Protein AF-0000000070876942 (afdb_homodimer)

InterPro domains:
  IPR002048 EF-hand domain [PS50222] (380-410)
  IPR002123 Phospholipid/glycerol acyltransferase [PF01553] (120-233)
  IPR002123 Phospholipid/glycerol acyltransferase [SM00563] (126-236)
  IPR011992 EF-hand domain pair [SSF47473] (330-486)
  IPR045252 Lysophosphatidylcholine acyltransferase LPCAT1-like [cd07991] (101-312)

Nearest PDB structures (foldseek):
  3bxk-assembly2_C  TM=5.397E-01  e=3.609E-04  Rat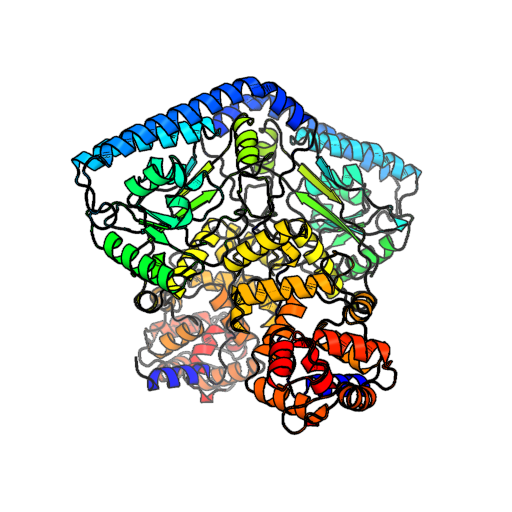tus norvegicus
  4by5-assembly3_D  TM=4.633E-01  e=9.976E-04  Drosophila melanogaster
  5nin-assembly1_B  TM=4.392E-01  e=3.811E-03  Homo sapiens
  6gel-assembly1_A  TM=7.625E-01  e=1.220E-01  Aequorea victoria
  6gez-assembly1_A  TM=7.709E-01  e=1.468E-01  Aequorea victoria

pLDDT: mean 87.53, std 10.59, range [34.53, 98.62]

Sequence (988 aa):
MNSEQRRKERQAAGALGQPPEIKLNDTFNPFHNDSRFEGGYEILKTVLLLPVMVVRVVVFVTSLLLGYLFTKLALLRAKNVLTSPFPQWRRSLMLPVRLCARVNLFACGFHWIHLKGSPAPRHEAPILVSNHVTFVDPLFLFFKHLPVIVTAYENLNLPVAGAIIKAMQAIAVDRISRESRQSASDAIKRKAMCNDWSHVMIFPEATTTNGKLLISFKAGAFTPGFPVQPILIRYPHVHMDPCWVAEGPVIYWLLFRLMTQFHNFMSVEYLPVIHPTLEETKNPNLFAERVRLTMARAMNTSVTQHTYEDAYMAMEAVRLKIDSASALLEFGEFKKISPFTVKEAKRCLSKFLALDCSNRGAVTYKDYIKAVDLPDCFLLQQVFRYFDRTNSGHINFRQYATGIAFISGHSRFKEVVESAYNFCGGVENLLDETALHRSLRVLMPSVSKQQVHLLFNRIDVNKGGLLRQTDFSSYCDDNPDFLLLFLIGKSSLLMNSEQRRKERQAAGALGQPPEIKLNDTFNPFHNDSRFEGGYEILKTVLLLPVMVVRVVVFVTSLLLGYLFTKLALLRAKNVLTSPFPQWRRSLMLPVRLCARVNLFACGFHWIHLKGSPAPRHEAPILVSNHVTFVDPLFLFFKHLPVIVTAYENLNLPVAGAIIKAMQAIAVDRISRESRQSASDAIKRKAMCNDWSHVMIFPEATTTNGKLLISFKAGAFTPGFPVQPILIRYPHVHMDPCWVAEGPVIYWLLFRLMTQFHNFMSVEYLPVIHPTLEETKNPNLFAERVRLTMARAMNTSVTQHTYEDAYMAMEAVRLKIDSASALLEFGEFKKISPFTVKEAKRCLSKFLALDCSNRGAVTYKDYIKAVDLPDCFLLQQVFRYFDRTNSGHINFRQYATGIAFISGHSRFKEVVESAYNFCGGVENLLDETALHRSLRVLMPSVSKQQVHLLFNRIDVNKGGLLRQTDFSSYCDDNPDFLLLFLIGKSSLL

Structure (mmCIF, N/CA/C/O backbone):
data_AF-0000000070876942-model_v1
#
loop_
_entity.id
_entity.type
_entity.pdbx_description
1 polymer 'EF-hand domain-containing protein'
#
loop_
_atom_site.group_PDB
_atom_site.id
_atom_site.type_symbol
_atom_site.label_atom_id
_atom_site.label_alt_id
_atom_site.label_comp_id
_atom_site.label_asym_id
_atom_site.label_entity_id
_atom_site.label_seq_id
_atom_site.pdbx_PDB_ins_code
_atom_site.Cartn_x
_atom_site.Cartn_y
_atom_site.Cartn_z
_atom_site.occupancy
_atom_site.B_iso_or_equiv
_atom_site.auth_seq_id
_atom_site.auth_comp_id
_atom_site.auth_asym_id
_atom_site.auth_atom_id
_atom_site.pdbx_PDB_model_num
ATOM 1 N N . MET A 1 1 ? -18.672 -11.383 31.781 1 34.53 1 MET A N 1
ATOM 2 C CA . MET A 1 1 ? -17.938 -12.609 31.484 1 34.53 1 MET A CA 1
ATOM 3 C C . MET A 1 1 ? -16.688 -12.727 32.344 1 34.53 1 MET A C 1
ATOM 5 O O . MET A 1 1 ? -15.82 -11.844 32.312 1 34.53 1 MET A O 1
ATOM 9 N N . ASN A 1 2 ? -16.672 -13.578 33.375 1 38.44 2 ASN A N 1
ATOM 10 C CA . ASN A 1 2 ? -15.867 -13.68 34.594 1 38.44 2 ASN A CA 1
ATOM 11 C C . ASN A 1 2 ? -14.414 -14 34.281 1 38.44 2 ASN A C 1
ATOM 13 O O . ASN A 1 2 ? -14.117 -14.602 33.25 1 38.44 2 ASN A O 1
ATOM 17 N N . SER A 1 3 ? -13.5 -13.352 35.062 1 48.78 3 SER A N 1
ATOM 18 C CA . SER A 1 3 ? -12.047 -13.492 35.094 1 48.78 3 SER A CA 1
ATOM 19 C C . SER A 1 3 ? -11.633 -14.961 35.062 1 48.78 3 SER A C 1
ATOM 21 O O . SER A 1 3 ? -10.633 -15.32 34.438 1 48.78 3 SER A O 1
ATOM 23 N N . GLU A 1 4 ? -12.445 -15.688 35.781 1 44.62 4 GLU A N 1
ATOM 24 C CA . GLU A 1 4 ? -12.117 -17.109 35.938 1 44.62 4 GLU A CA 1
ATOM 25 C C . GLU A 1 4 ? -12.312 -17.875 34.625 1 44.62 4 GLU A C 1
ATOM 27 O O . GLU A 1 4 ? -11.523 -18.75 34.312 1 44.62 4 GLU A O 1
ATOM 32 N N . GLN A 1 5 ? -13.391 -17.609 33.906 1 40.47 5 GLN A N 1
ATOM 33 C CA . GLN A 1 5 ? -13.68 -18.266 32.625 1 40.47 5 GLN A CA 1
ATOM 34 C C . GLN A 1 5 ? -12.641 -17.922 31.578 1 40.47 5 GLN A C 1
ATOM 36 O O . GLN A 1 5 ? -12.234 -18.781 30.781 1 40.47 5 GLN A O 1
ATOM 41 N N . ARG A 1 6 ? -12.203 -16.734 31.609 1 46.25 6 ARG A N 1
ATOM 42 C CA . ARG A 1 6 ? -11.141 -16.344 30.688 1 46.25 6 ARG A CA 1
ATOM 43 C C . ARG A 1 6 ? -9.836 -17.047 31.016 1 46.25 6 ARG A C 1
ATOM 45 O O . ARG A 1 6 ? -9.039 -17.344 30.125 1 46.25 6 ARG A O 1
ATOM 52 N N . ARG A 1 7 ? -9.625 -17.219 32.344 1 48.47 7 ARG A N 1
ATOM 53 C CA . ARG A 1 7 ? -8.422 -17.922 32.781 1 48.47 7 ARG A CA 1
ATOM 54 C C . ARG A 1 7 ? -8.445 -19.375 32.312 1 48.47 7 ARG A C 1
ATOM 56 O O . ARG A 1 7 ? -7.402 -19.922 31.969 1 48.47 7 ARG A O 1
ATOM 63 N N . LYS A 1 8 ? -9.555 -19.906 32.531 1 46.69 8 LYS A N 1
ATOM 64 C CA . LYS A 1 8 ? -9.734 -21.297 32.094 1 46.69 8 LYS A CA 1
ATOM 65 C C . LYS A 1 8 ? -9.633 -21.438 30.594 1 46.69 8 LYS A C 1
ATOM 67 O O . LYS A 1 8 ? -9.219 -22.484 30.094 1 46.69 8 LYS A O 1
ATOM 72 N N . GLU A 1 9 ? -10.156 -20.516 29.906 1 46.81 9 GLU A N 1
ATOM 73 C CA . GLU A 1 9 ? -10.102 -20.422 28.453 1 46.81 9 GLU A CA 1
ATOM 74 C C . GLU A 1 9 ? -8.656 -20.312 27.953 1 46.81 9 GLU A C 1
ATOM 76 O O . GLU A 1 9 ? -8.297 -20.891 26.938 1 46.81 9 GLU A O 1
ATOM 81 N N . ARG A 1 10 ? -7.855 -19.516 28.688 1 48.34 10 ARG A N 1
ATOM 82 C CA . ARG A 1 10 ? -6.422 -19.438 28.422 1 48.34 10 ARG A CA 1
ATOM 83 C C . ARG A 1 10 ? -5.727 -20.75 28.734 1 48.34 10 ARG A C 1
ATOM 85 O O . ARG A 1 10 ? -4.742 -21.109 28.078 1 48.34 10 ARG A O 1
ATOM 92 N N . GLN A 1 11 ? -6.199 -21.453 29.625 1 44.34 11 GLN A N 1
ATOM 93 C CA . GLN A 1 11 ? -5.582 -22.719 30.031 1 44.34 11 GLN A CA 1
ATOM 94 C C . GLN A 1 11 ? -5.82 -23.797 29 1 44.34 11 GLN A C 1
ATOM 96 O O . GLN A 1 11 ? -4.969 -24.672 28.781 1 44.34 11 GLN A O 1
ATOM 101 N N . ALA A 1 12 ? -6.961 -23.922 28.594 1 43.03 12 ALA A N 1
ATOM 102 C CA . ALA A 1 12 ? -7.246 -25.016 27.672 1 43.03 12 ALA A CA 1
ATOM 103 C C . ALA A 1 12 ? -6.41 -24.891 26.406 1 43.03 12 ALA A C 1
ATOM 105 O O . ALA A 1 12 ? -5.996 -25.906 25.828 1 43.03 12 ALA A O 1
ATOM 106 N N . ALA A 1 13 ? -6.398 -23.656 25.672 1 50.31 13 ALA A N 1
ATOM 107 C CA . ALA A 1 13 ? -5.316 -23.375 24.734 1 50.31 13 ALA A CA 1
ATOM 108 C C . ALA A 1 13 ? -3.961 -23.734 25.328 1 50.31 13 ALA A C 1
ATOM 110 O O . ALA A 1 13 ? -2.932 -23.641 24.656 1 50.31 13 ALA A O 1
ATOM 111 N N . GLY A 1 14 ? -3.908 -24.078 26.438 1 48.47 14 GLY A N 1
ATOM 112 C CA . GLY A 1 14 ? -2.848 -24.312 27.406 1 48.47 14 GLY A CA 1
ATOM 113 C C . GLY A 1 14 ? -1.719 -25.156 26.859 1 48.47 14 GLY A C 1
ATOM 114 O O . GLY A 1 14 ? -0.569 -24.719 26.812 1 48.47 14 GLY A O 1
ATOM 115 N N . ALA A 1 15 ? -2.064 -26.469 26.766 1 56.03 15 ALA A N 1
ATOM 116 C CA . ALA A 1 15 ? -0.906 -27.312 26.484 1 56.03 15 ALA A CA 1
ATOM 117 C C . ALA A 1 15 ? -0.331 -27.031 25.094 1 56.03 15 ALA A C 1
ATOM 119 O O . ALA A 1 15 ? 0.886 -27.078 24.906 1 56.03 15 ALA A O 1
ATOM 120 N N . LEU A 1 16 ? -1.244 -26.719 24.219 1 63 16 LEU A N 1
ATOM 121 C CA . LEU A 1 16 ? -0.747 -26.484 22.875 1 63 16 LEU A CA 1
ATOM 122 C C . LEU A 1 16 ? -0.282 -25.047 22.703 1 63 16 LEU A C 1
ATOM 124 O O . LEU A 1 16 ? 0.488 -24.75 21.781 1 63 16 LEU A O 1
ATOM 128 N N . GLY A 1 17 ? -0.601 -24.297 23.578 1 66.31 17 GLY A N 1
ATOM 129 C CA . GLY A 1 17 ? -0.305 -22.875 23.391 1 66.31 17 GLY A CA 1
ATOM 130 C C . GLY A 1 17 ? -1.261 -22.188 22.438 1 66.31 17 GLY A C 1
ATOM 131 O O . GLY A 1 17 ? -2.205 -22.797 21.938 1 66.31 17 GLY A O 1
ATOM 132 N N . GLN A 1 18 ? -1.343 -20.891 22.344 1 69.5 18 GLN A N 1
ATOM 133 C CA . GLN A 1 18 ? -2.168 -20.094 21.453 1 69.5 18 GLN A CA 1
ATOM 134 C C . GLN A 1 18 ? -1.405 -19.734 20.172 1 69.5 18 GLN A C 1
ATOM 136 O O . GLN A 1 18 ? -0.219 -19.406 20.219 1 69.5 18 GLN A O 1
ATOM 141 N N . PRO A 1 19 ? -2.104 -20.125 19.062 1 70.62 19 PRO A N 1
ATOM 142 C CA . PRO A 1 19 ? -1.452 -19.672 17.828 1 70.62 19 PRO A CA 1
ATOM 143 C C . PRO A 1 19 ? -1.118 -18.188 17.844 1 70.62 19 PRO A C 1
ATOM 145 O O . PRO A 1 19 ? -1.829 -17.391 18.469 1 70.62 19 PRO A O 1
ATOM 148 N N . PRO A 1 20 ? 0.021 -17.891 17.312 1 67.25 20 PRO A N 1
ATOM 149 C CA . PRO A 1 20 ? 0.383 -16.469 17.266 1 67.25 20 PRO A CA 1
ATOM 150 C C . PRO A 1 20 ? -0.614 -15.625 16.469 1 67.25 20 PRO A C 1
ATOM 152 O O . PRO A 1 20 ? -1.254 -16.125 15.547 1 67.25 20 PRO A O 1
ATOM 155 N N . GLU A 1 21 ? -0.8 -14.438 16.984 1 65.38 21 GLU A N 1
ATOM 156 C CA . GLU A 1 21 ? -1.68 -13.516 16.266 1 65.38 21 GLU A CA 1
ATOM 157 C C . GLU A 1 21 ? -1.019 -13.008 14.992 1 65.38 21 GLU A C 1
ATOM 159 O O . GLU A 1 21 ? 0.136 -12.57 15.016 1 65.38 21 GLU A O 1
ATOM 164 N N . ILE A 1 22 ? -1.479 -13.438 13.93 1 63.12 22 ILE A N 1
ATOM 165 C CA . ILE A 1 22 ? -0.965 -12.891 12.68 1 63.12 22 ILE A CA 1
ATOM 166 C C . ILE A 1 22 ? -1.742 -11.633 12.312 1 63.12 22 ILE A C 1
ATOM 168 O O . ILE A 1 22 ? -2.971 -11.664 12.195 1 63.12 22 ILE A O 1
ATOM 172 N N . LYS A 1 23 ? -0.946 -10.594 12.359 1 63.69 23 LYS A N 1
ATOM 173 C CA . LYS A 1 23 ? -1.58 -9.359 11.898 1 63.69 23 LYS A CA 1
ATOM 174 C C . LYS A 1 23 ? -2.027 -9.484 10.445 1 63.69 23 LYS A C 1
ATOM 176 O O . LYS A 1 23 ? -1.219 -9.781 9.57 1 63.69 23 LYS A O 1
ATOM 181 N N . LEU A 1 24 ? -3.293 -9.562 10.273 1 60.75 24 LEU A N 1
ATOM 182 C CA . LEU A 1 24 ? -3.887 -9.758 8.961 1 60.75 24 LEU A CA 1
ATOM 183 C C . LEU A 1 24 ? -3.902 -8.453 8.172 1 60.75 24 LEU A C 1
ATOM 185 O O . LEU A 1 24 ? -4.391 -7.434 8.656 1 60.75 24 LEU A O 1
ATOM 189 N N . ASN A 1 25 ? -2.994 -8.406 7.203 1 66.62 25 ASN A N 1
ATOM 190 C CA . ASN A 1 25 ? -3.236 -7.375 6.203 1 66.62 25 ASN A CA 1
ATOM 191 C C . ASN A 1 25 ? -4.324 -7.793 5.219 1 66.62 25 ASN A C 1
ATOM 193 O O . ASN A 1 25 ? -4.027 -8.375 4.172 1 66.62 25 ASN A O 1
ATOM 197 N N . ASP A 1 26 ? -5.508 -7.566 5.504 1 80.31 26 ASP A N 1
ATOM 198 C CA . ASP A 1 26 ? -6.566 -8.141 4.684 1 80.31 26 ASP A CA 1
ATOM 199 C C . ASP A 1 26 ? -7.258 -7.07 3.844 1 80.31 26 ASP A C 1
ATOM 201 O O . ASP A 1 26 ? -8.391 -7.258 3.398 1 80.31 26 ASP A O 1
ATOM 205 N N . THR A 1 27 ? -6.52 -6.047 3.717 1 89.69 27 THR A N 1
ATOM 206 C CA . THR A 1 27 ? -7.219 -5 2.982 1 89.69 27 THR A CA 1
ATOM 207 C C . THR A 1 27 ? -6.84 -5.031 1.504 1 89.69 27 THR A C 1
ATOM 209 O O . THR A 1 27 ? -7.52 -4.426 0.671 1 89.69 27 THR A O 1
ATOM 212 N N . PHE A 1 28 ? -5.766 -5.773 1.188 1 94.25 28 PHE A N 1
ATOM 213 C CA . PHE A 1 28 ? -5.262 -5.695 -0.177 1 94.25 28 PHE A CA 1
ATOM 214 C C . PHE A 1 28 ? -5.223 -7.078 -0.82 1 94.25 28 PHE A C 1
ATOM 216 O O . PHE A 1 28 ? -4.715 -8.031 -0.228 1 94.25 28 PHE A O 1
ATOM 223 N N . ASN A 1 29 ? -5.832 -7.211 -1.937 1 95.19 29 ASN A N 1
ATOM 224 C CA . ASN A 1 29 ? -5.773 -8.383 -2.805 1 95.19 29 ASN A CA 1
ATOM 225 C C . ASN A 1 29 ? -5.059 -8.078 -4.117 1 95.19 29 ASN A C 1
ATOM 227 O O . ASN A 1 29 ? -5.637 -7.461 -5.016 1 95.19 29 ASN A O 1
ATOM 231 N N . PRO A 1 30 ? -3.787 -8.484 -4.277 1 96.44 30 PRO A N 1
ATOM 232 C CA . PRO A 1 30 ? -3.02 -8.18 -5.484 1 96.44 30 PRO A CA 1
ATOM 233 C C . PRO A 1 30 ? -3.545 -8.906 -6.719 1 96.44 30 PRO A C 1
ATOM 235 O O . PRO A 1 30 ? -3.133 -8.602 -7.844 1 96.44 30 PRO A O 1
ATOM 238 N N . PHE A 1 31 ? -4.488 -9.852 -6.52 1 97.31 31 PHE A N 1
ATOM 239 C CA . PHE A 1 31 ? -4.902 -10.711 -7.621 1 97.31 31 PHE A CA 1
ATOM 240 C C . PHE A 1 31 ? -6.34 -10.414 -8.023 1 97.31 31 PHE A C 1
ATOM 242 O O . PHE A 1 31 ? -7.074 -11.32 -8.438 1 97.31 31 PHE A O 1
ATOM 249 N N . HIS A 1 32 ? -6.695 -9.242 -7.871 1 95.88 32 HIS A N 1
ATOM 250 C CA . HIS A 1 32 ? -8.047 -8.812 -8.211 1 95.88 32 HIS A CA 1
ATOM 251 C C . HIS A 1 32 ? -8.023 -7.668 -9.219 1 95.88 32 HIS A C 1
ATOM 253 O O . HIS A 1 32 ? -7.277 -6.703 -9.047 1 95.88 32 HIS A O 1
ATOM 259 N N . ASN A 1 33 ? -8.695 -7.809 -10.344 1 94.88 33 ASN A N 1
ATOM 260 C CA . ASN A 1 33 ? -8.906 -6.754 -11.328 1 94.88 33 ASN A CA 1
ATOM 261 C C . ASN A 1 33 ? -10.25 -6.059 -11.133 1 94.88 33 ASN A C 1
ATOM 263 O O . ASN A 1 33 ? -11.305 -6.664 -11.328 1 94.88 33 ASN A O 1
ATOM 267 N N . ASP A 1 34 ? -10.242 -4.77 -10.859 1 84.75 34 ASP A N 1
ATOM 268 C CA . ASP A 1 34 ? -11.43 -4.027 -10.461 1 84.75 34 ASP A CA 1
ATOM 269 C C . ASP A 1 34 ? -12.133 -3.432 -11.68 1 84.75 34 ASP A C 1
ATOM 271 O O . ASP A 1 34 ? -13.18 -2.783 -11.555 1 84.75 34 ASP A O 1
ATOM 275 N N . SER A 1 35 ? -11.641 -3.621 -12.844 1 85.5 35 SER A N 1
ATOM 276 C CA . SER A 1 35 ? -12.227 -2.969 -14.008 1 85.5 35 SER A CA 1
ATOM 277 C C . SER A 1 35 ? -13.477 -3.709 -14.484 1 85.5 35 SER A C 1
ATOM 279 O O . SER A 1 35 ? -13.453 -4.93 -14.656 1 85.5 35 SER A O 1
ATOM 281 N N . ARG A 1 36 ? -14.719 -3.066 -14.578 1 78.25 36 ARG A N 1
ATOM 282 C CA . ARG A 1 36 ? -15.984 -3.65 -15.023 1 78.25 36 ARG A CA 1
ATOM 283 C C . ARG A 1 36 ? -16.391 -3.098 -16.375 1 78.25 36 ARG A C 1
ATOM 285 O O . ARG A 1 36 ? -16.062 -1.958 -16.719 1 78.25 36 ARG A O 1
ATOM 292 N N . PHE A 1 37 ? -16.797 -3.939 -17.078 1 80.56 37 PHE A N 1
ATOM 293 C CA . PHE A 1 37 ? -17.375 -3.549 -18.359 1 80.56 37 PHE A CA 1
ATOM 294 C C . PHE A 1 37 ? -18.797 -3.037 -18.188 1 80.56 37 PHE A C 1
ATOM 296 O O . PHE A 1 37 ? -19.766 -3.783 -18.375 1 80.56 37 PHE A O 1
ATOM 303 N N . GLU A 1 38 ? -18.906 -1.822 -17.562 1 77.44 38 GLU A N 1
ATOM 304 C CA . GLU A 1 38 ? -20.234 -1.282 -17.281 1 77.44 38 GLU A CA 1
ATOM 305 C C . GLU A 1 38 ? -20.344 0.161 -17.766 1 77.44 38 GLU A C 1
ATOM 307 O O . GLU A 1 38 ? -19.359 0.886 -17.828 1 77.44 38 GLU A O 1
ATOM 312 N N . GLY A 1 39 ? -21.5 0.465 -18.234 1 79.56 39 GLY A N 1
ATOM 313 C CA . GLY A 1 39 ? -21.797 1.842 -18.594 1 79.56 39 GLY A CA 1
ATOM 314 C C . GLY A 1 39 ? -22.062 2.021 -20.078 1 79.56 39 GLY A C 1
ATOM 315 O O . GLY A 1 39 ? -21.609 1.224 -20.906 1 79.56 39 GLY A O 1
ATOM 316 N N . GLY A 1 40 ? -22.844 2.992 -20.391 1 83.06 40 GLY A N 1
ATOM 317 C CA . GLY A 1 40 ? -23.188 3.311 -21.766 1 83.06 40 GLY A CA 1
ATOM 318 C C . GLY A 1 40 ? -21.984 3.719 -22.609 1 83.06 40 GLY A C 1
ATOM 319 O O . GLY A 1 40 ? -21.891 3.352 -23.781 1 83.06 40 GLY A O 1
ATOM 320 N N . TYR A 1 41 ? -21.047 4.312 -22.047 1 85.75 41 TYR A N 1
ATOM 321 C CA . TYR A 1 41 ? -19.844 4.734 -22.766 1 85.75 41 TYR A CA 1
ATOM 322 C C . TYR A 1 41 ? -19.047 3.527 -23.25 1 85.75 41 TYR A C 1
ATOM 324 O O . TYR A 1 41 ? -18.609 3.488 -24.391 1 85.75 41 TYR A O 1
ATOM 332 N N . GLU A 1 42 ? -18.812 2.578 -22.375 1 88.38 42 GLU A N 1
ATOM 333 C CA . GLU A 1 42 ? -18.031 1.399 -22.734 1 88.38 42 GLU A CA 1
ATOM 334 C C . GLU A 1 42 ? -18.703 0.604 -23.844 1 88.38 42 GLU A C 1
ATOM 336 O O . GLU A 1 42 ? -18.031 0.091 -24.75 1 88.38 42 GLU A O 1
ATOM 341 N N . ILE A 1 43 ? -19.984 0.557 -23.734 1 91.69 43 ILE A N 1
ATOM 342 C CA . ILE A 1 43 ? -20.719 -0.181 -24.75 1 91.69 43 ILE A CA 1
ATOM 343 C C . ILE A 1 43 ? -20.625 0.539 -26.094 1 91.69 43 ILE A C 1
ATOM 345 O O . ILE A 1 43 ? -20.328 -0.082 -27.125 1 91.69 43 ILE A O 1
ATOM 349 N N . LEU A 1 44 ? -20.859 1.801 -26.047 1 93.56 44 LEU A N 1
ATOM 350 C CA . LEU A 1 44 ? -20.812 2.588 -27.281 1 93.56 44 LEU A CA 1
ATOM 351 C C . LEU A 1 44 ? -19.422 2.547 -27.891 1 93.56 44 LEU A C 1
ATOM 353 O O . LEU A 1 44 ? -19.281 2.363 -29.109 1 93.56 44 LEU A O 1
ATOM 357 N N . LYS A 1 45 ? -18.469 2.727 -27.094 1 92.69 45 LYS A N 1
ATOM 358 C CA . LYS A 1 45 ? -17.078 2.691 -27.578 1 92.69 45 LYS A CA 1
ATOM 359 C C . LYS A 1 45 ? -16.75 1.333 -28.188 1 92.69 45 LYS A C 1
ATOM 361 O O . LYS A 1 45 ? -16.109 1.26 -29.234 1 92.69 45 LYS A O 1
ATOM 366 N N . THR A 1 46 ? -17.156 0.272 -27.531 1 94.31 46 THR A N 1
ATOM 367 C CA . THR A 1 46 ? -16.875 -1.078 -28 1 94.31 46 THR A CA 1
ATOM 368 C C . THR A 1 46 ? -17.531 -1.334 -29.359 1 94.31 46 THR A C 1
ATOM 370 O O . THR A 1 46 ? -16.906 -1.889 -30.266 1 94.31 46 THR A O 1
ATOM 373 N N . VAL A 1 47 ? -18.734 -0.882 -29.469 1 95.75 47 VAL A N 1
ATOM 374 C CA . VAL A 1 47 ? -19.469 -1.08 -30.719 1 95.75 47 VAL A CA 1
ATOM 375 C C . VAL A 1 47 ? -18.812 -0.266 -31.844 1 95.75 47 VAL A C 1
ATOM 377 O O . VAL A 1 47 ? -18.656 -0.757 -32.969 1 95.75 47 VAL A O 1
ATOM 380 N N . LEU A 1 48 ? -18.438 0.906 -31.516 1 96.25 48 LEU A N 1
ATOM 381 C CA . LEU A 1 48 ? -17.828 1.798 -32.5 1 96.25 48 LEU A CA 1
ATOM 382 C C . LEU A 1 48 ? -16.5 1.241 -32.969 1 96.25 48 LEU A C 1
ATOM 384 O O . LEU A 1 48 ? -16.125 1.405 -34.156 1 96.25 48 LEU A O 1
ATOM 388 N N . LEU A 1 49 ? -15.797 0.559 -32.125 1 96.62 49 LEU A N 1
ATOM 389 C CA . LEU A 1 49 ? -14.43 0.148 -32.438 1 96.62 49 LEU A CA 1
ATOM 390 C C . LEU A 1 49 ? -14.391 -1.311 -32.875 1 96.62 49 LEU A C 1
ATOM 392 O O . LEU A 1 49 ? -13.312 -1.863 -33.094 1 96.62 49 LEU A O 1
ATOM 396 N N . LEU A 1 50 ? -15.445 -1.929 -33.094 1 96.94 50 LEU A N 1
ATOM 397 C CA . LEU A 1 50 ? -15.508 -3.332 -33.469 1 96.94 50 LEU A CA 1
ATOM 398 C C . LEU A 1 50 ? -14.781 -3.555 -34.812 1 96.94 50 LEU A C 1
ATOM 400 O O . LEU A 1 50 ? -14.016 -4.508 -34.938 1 96.94 50 LEU A O 1
ATOM 404 N N . PRO A 1 51 ? -15.062 -2.637 -35.781 1 97.06 51 PRO A N 1
ATOM 405 C CA . PRO A 1 51 ? -14.328 -2.84 -37.031 1 97.06 51 PRO A CA 1
ATOM 406 C C . PRO A 1 51 ? -12.812 -2.723 -36.844 1 97.06 51 PRO A C 1
ATOM 408 O O . PRO A 1 51 ? -12.055 -3.479 -37.469 1 97.06 51 PRO A O 1
ATOM 411 N N . VAL A 1 52 ? -12.43 -1.771 -36.094 1 96.88 52 VAL A N 1
ATOM 412 C CA . VAL A 1 52 ? -11.008 -1.594 -35.812 1 96.88 52 VAL A CA 1
ATOM 413 C C . VAL A 1 52 ? -10.461 -2.824 -35.094 1 96.88 52 VAL A C 1
ATOM 415 O O . VAL A 1 52 ? -9.328 -3.246 -35.344 1 96.88 52 VAL A O 1
ATOM 418 N N . MET A 1 53 ? -11.227 -3.367 -34.25 1 97.25 53 MET A N 1
ATOM 419 C CA . MET A 1 53 ? -10.836 -4.551 -33.469 1 97.25 53 MET A CA 1
ATOM 420 C C . MET A 1 53 ? -10.562 -5.73 -34.406 1 97.25 53 MET A C 1
ATOM 422 O O . MET A 1 53 ? -9.602 -6.477 -34.219 1 97.25 53 MET A O 1
ATOM 426 N N . VAL A 1 54 ? -11.344 -5.93 -35.438 1 97.56 54 VAL A N 1
ATOM 427 C CA . VAL A 1 54 ? -11.156 -7.02 -36.406 1 97.56 54 VAL A CA 1
ATOM 428 C C . VAL A 1 54 ? -9.82 -6.855 -37.125 1 97.56 54 VAL A C 1
ATOM 430 O O . VAL A 1 54 ? -9.078 -7.824 -37.281 1 97.56 54 VAL A O 1
ATOM 433 N N . VAL A 1 55 ? -9.57 -5.645 -37.5 1 98 55 VAL A N 1
ATOM 434 C CA . VAL A 1 55 ? -8.297 -5.359 -38.156 1 98 55 VAL A CA 1
ATOM 435 C C . VAL A 1 55 ? -7.141 -5.645 -37.188 1 98 55 VAL A C 1
ATOM 437 O O . VAL A 1 55 ? -6.137 -6.242 -37.594 1 98 55 VAL A O 1
ATOM 440 N N . ARG A 1 56 ? -7.273 -5.25 -35.969 1 98.19 56 ARG A N 1
ATOM 441 C CA . ARG A 1 56 ? -6.238 -5.469 -34.969 1 98.19 56 ARG A CA 1
ATOM 442 C C . ARG A 1 56 ? -6 -6.957 -34.719 1 98.19 56 ARG A C 1
ATOM 444 O O . ARG A 1 56 ? -4.859 -7.387 -34.562 1 98.19 56 ARG A O 1
ATOM 451 N N . VAL A 1 57 ? -7.043 -7.711 -34.75 1 97.81 57 VAL A N 1
ATOM 452 C CA . VAL A 1 57 ? -6.922 -9.156 -34.531 1 97.81 57 VAL A CA 1
ATOM 453 C C . VAL A 1 57 ? -6.16 -9.773 -35.719 1 97.81 57 VAL A C 1
ATOM 455 O O . VAL A 1 57 ? -5.285 -10.617 -35.5 1 97.81 57 VAL A O 1
ATOM 458 N N . VAL A 1 58 ? -6.516 -9.367 -36.875 1 97.81 58 VAL A N 1
ATOM 459 C CA . VAL A 1 58 ? -5.859 -9.898 -38.062 1 97.81 58 VAL A CA 1
ATOM 460 C C . VAL A 1 58 ? -4.375 -9.547 -38.031 1 97.81 58 VAL A C 1
ATOM 462 O O . VAL A 1 58 ? -3.523 -10.398 -38.312 1 97.81 58 VAL A O 1
ATOM 465 N N . VAL A 1 59 ? -4.113 -8.32 -37.719 1 98 59 VAL A N 1
ATOM 466 C CA . VAL A 1 59 ? -2.729 -7.867 -37.625 1 98 59 VAL A CA 1
ATOM 467 C C . VAL A 1 59 ? -1.988 -8.656 -36.562 1 98 59 VAL A C 1
ATOM 469 O O . VAL A 1 59 ? -0.846 -9.078 -36.75 1 98 59 VAL A O 1
ATOM 472 N N . PHE A 1 60 ? -2.59 -8.836 -35.469 1 97.12 60 PHE A N 1
ATOM 473 C CA . PHE A 1 60 ? -2.002 -9.555 -34.344 1 97.12 60 PHE A CA 1
ATOM 474 C C . PHE A 1 60 ? -1.674 -10.992 -34.719 1 97.12 60 PHE A C 1
ATOM 476 O O . PHE A 1 60 ? -0.554 -11.461 -34.5 1 97.12 60 PHE A O 1
ATOM 483 N N . VAL A 1 61 ? -2.635 -11.703 -35.281 1 95.5 61 VAL A N 1
ATOM 484 C CA . VAL A 1 61 ? -2.48 -13.109 -35.656 1 95.5 61 VAL A CA 1
ATOM 485 C C . VAL A 1 61 ? -1.445 -13.25 -36.75 1 95.5 61 VAL A C 1
ATOM 487 O O . VAL A 1 61 ? -0.595 -14.141 -36.719 1 95.5 61 VAL A O 1
ATOM 490 N N . THR A 1 62 ? -1.538 -12.391 -37.75 1 96.56 62 THR A N 1
ATOM 491 C CA . THR A 1 62 ? -0.586 -12.438 -38.844 1 96.56 62 THR A CA 1
ATOM 492 C C . THR A 1 62 ? 0.836 -12.211 -38.344 1 96.56 62 THR A C 1
ATOM 494 O O . THR A 1 62 ? 1.77 -12.891 -38.781 1 96.56 62 THR A O 1
ATOM 497 N N . SER A 1 63 ? 0.945 -11.242 -37.5 1 95.5 63 SER A N 1
ATOM 498 C CA . SER A 1 63 ? 2.258 -10.961 -36.938 1 95.5 63 SER A CA 1
ATOM 499 C C . SER A 1 63 ? 2.77 -12.133 -36.125 1 95.5 63 SER A C 1
ATOM 501 O O . SER A 1 63 ? 3.961 -12.445 -36.156 1 95.5 63 SER A O 1
ATOM 503 N N . LEU A 1 64 ? 1.928 -12.727 -35.344 1 92.94 64 LEU A N 1
ATOM 504 C CA . LEU A 1 64 ? 2.303 -13.875 -34.562 1 92.94 64 LEU A CA 1
ATOM 505 C C . LEU A 1 64 ? 2.76 -15.031 -35.438 1 92.94 64 LEU A C 1
ATOM 507 O O . LEU A 1 64 ? 3.744 -15.711 -35.125 1 92.94 64 LEU A O 1
ATOM 511 N N . LEU A 1 65 ? 2.041 -15.25 -36.469 1 93.69 65 LEU A N 1
ATOM 512 C CA . LEU A 1 65 ? 2.375 -16.328 -37.375 1 93.69 65 LEU A CA 1
ATOM 513 C C . LEU A 1 65 ? 3.691 -16.047 -38.094 1 93.69 65 LEU A C 1
ATOM 515 O O . LEU A 1 65 ? 4.488 -16.969 -38.312 1 93.69 65 LEU A O 1
ATOM 519 N N . LEU A 1 66 ? 3.848 -14.805 -38.5 1 94.19 66 LEU A N 1
ATOM 520 C CA . LEU A 1 66 ? 5.113 -14.422 -39.125 1 94.19 66 LEU A CA 1
ATOM 521 C C . LEU A 1 66 ? 6.273 -14.625 -38.156 1 94.19 66 LEU A C 1
ATOM 523 O O . LEU A 1 66 ? 7.328 -15.133 -38.531 1 94.19 66 LEU A O 1
ATOM 527 N N . GLY A 1 67 ? 6.078 -14.164 -36.938 1 91.62 67 GLY A N 1
ATOM 528 C CA . GLY A 1 67 ? 7.082 -14.422 -35.906 1 91.62 67 GLY A CA 1
ATOM 529 C C . GLY A 1 67 ? 7.387 -15.898 -35.75 1 91.62 67 GLY A C 1
ATOM 530 O O . GLY A 1 67 ? 8.547 -16.281 -35.594 1 91.62 67 GLY A O 1
ATOM 531 N N . TYR A 1 68 ? 6.352 -16.672 -35.75 1 91 68 TYR A N 1
ATOM 532 C CA . TYR A 1 68 ? 6.492 -18.109 -35.656 1 91 68 TYR A CA 1
ATOM 533 C C . TYR A 1 68 ? 7.332 -18.672 -36.781 1 91 68 TYR A C 1
ATOM 535 O O . TYR A 1 68 ? 8.195 -19.531 -36.562 1 91 68 TYR A O 1
ATOM 543 N N . LEU A 1 69 ? 7.102 -18.25 -37.938 1 92.62 69 LEU A N 1
ATOM 544 C CA . LEU A 1 69 ? 7.84 -18.719 -39.094 1 92.62 69 LEU A CA 1
ATOM 545 C C . LEU A 1 69 ? 9.328 -18.391 -38.969 1 92.62 69 LEU A C 1
ATOM 547 O O . LEU A 1 69 ? 10.18 -19.234 -39.25 1 92.62 69 LEU A O 1
ATOM 551 N N . PHE A 1 70 ? 9.609 -17.219 -38.562 1 91.06 70 PHE A N 1
ATOM 552 C CA . PHE A 1 70 ? 11 -16.828 -38.406 1 91.06 70 PHE A CA 1
ATOM 553 C C . PHE A 1 70 ? 11.664 -17.625 -37.281 1 91.06 70 PHE A C 1
ATOM 555 O O . PHE A 1 70 ? 12.844 -17.969 -37.375 1 91.06 70 PHE A O 1
ATOM 562 N N . THR A 1 71 ? 10.93 -17.859 -36.312 1 89.19 71 THR A N 1
ATOM 563 C CA . THR A 1 71 ? 11.445 -18.656 -35.219 1 89.19 71 THR A CA 1
ATOM 564 C C . THR A 1 71 ? 11.742 -20.078 -35.656 1 89.19 71 THR A C 1
ATOM 566 O O . THR A 1 71 ? 12.766 -20.656 -35.281 1 89.19 71 THR A O 1
ATOM 569 N N . LYS A 1 72 ? 10.859 -20.656 -36.406 1 88.75 72 LYS A N 1
ATOM 570 C CA . LYS A 1 72 ? 11.078 -22 -36.938 1 88.75 72 LYS A CA 1
ATOM 571 C C . LYS A 1 72 ? 12.328 -22.047 -37.812 1 88.75 72 LYS A C 1
ATOM 573 O O . LYS A 1 72 ? 13.078 -23.031 -37.781 1 88.75 72 LYS A O 1
ATOM 578 N N . LEU A 1 73 ? 12.508 -21.016 -38.5 1 89.38 73 LEU A N 1
ATOM 579 C CA . LEU A 1 73 ? 13.711 -20.922 -39.344 1 89.38 73 LEU A CA 1
ATOM 580 C C . LEU A 1 73 ? 14.961 -20.859 -38.469 1 89.38 73 LEU A C 1
ATOM 582 O O . LEU A 1 73 ? 15.984 -21.453 -38.812 1 89.38 73 LEU A O 1
ATOM 586 N N . ALA A 1 74 ? 14.891 -20.109 -37.469 1 86.69 74 ALA A N 1
ATOM 587 C CA . ALA A 1 74 ? 16.031 -19.984 -36.562 1 86.69 74 ALA A CA 1
ATOM 588 C C . ALA A 1 74 ? 16.344 -21.297 -35.875 1 86.69 74 ALA A C 1
ATOM 590 O O . ALA A 1 74 ? 17.5 -21.578 -35.531 1 86.69 74 ALA A O 1
ATOM 591 N N . LEU A 1 75 ? 15.32 -22.109 -35.656 1 87.81 75 LEU A N 1
ATOM 592 C CA . LEU A 1 75 ? 15.484 -23.359 -34.906 1 87.81 75 LEU A CA 1
ATOM 593 C C . LEU A 1 75 ? 15.867 -24.5 -35.844 1 87.81 75 LEU A C 1
ATOM 595 O O . LEU A 1 75 ? 16.25 -25.578 -35.375 1 87.81 75 LEU A O 1
ATOM 599 N N . LEU A 1 76 ? 15.789 -24.234 -37.062 1 87.06 76 LEU A N 1
ATOM 600 C CA . LEU A 1 76 ? 16.094 -25.297 -38.031 1 87.06 76 LEU A CA 1
ATOM 601 C C . LEU A 1 76 ? 17.516 -25.812 -37.812 1 87.06 76 LEU A C 1
ATOM 603 O O . LEU A 1 76 ? 18.484 -25.047 -37.844 1 87.06 76 LEU A O 1
ATOM 607 N N . ARG A 1 77 ? 17.734 -27.094 -37.531 1 81.44 77 ARG A N 1
ATOM 608 C CA . ARG A 1 77 ? 18.969 -27.844 -37.375 1 81.44 77 ARG A CA 1
ATOM 609 C C . ARG A 1 77 ? 19.734 -27.375 -36.125 1 81.44 77 ARG A C 1
ATOM 611 O O . ARG A 1 77 ? 20.953 -27.531 -36.062 1 81.44 77 ARG A O 1
ATOM 618 N N . ALA A 1 78 ? 19.047 -26.562 -35.344 1 80.75 78 ALA A N 1
ATOM 619 C CA . ALA A 1 78 ? 19.703 -26.125 -34.125 1 80.75 78 ALA A CA 1
ATOM 620 C C . ALA A 1 78 ? 19.75 -27.234 -33.094 1 80.75 78 ALA A C 1
ATOM 622 O O . ALA A 1 78 ? 18.75 -27.938 -32.875 1 80.75 78 ALA A O 1
ATOM 623 N N . LYS A 1 79 ? 20.922 -27.547 -32.625 1 77.56 79 LYS A N 1
ATOM 624 C CA . LYS A 1 79 ? 21.109 -28.547 -31.562 1 77.56 79 LYS A CA 1
ATOM 625 C C . LYS A 1 79 ? 21.344 -27.875 -30.219 1 77.56 79 LYS A C 1
ATOM 627 O O . LYS A 1 79 ? 21.984 -26.812 -30.141 1 77.56 79 LYS A O 1
ATOM 632 N N . ASN A 1 80 ? 20.859 -28.422 -29.141 1 78 80 ASN A N 1
ATOM 633 C CA . ASN A 1 80 ? 21.109 -27.984 -27.766 1 78 80 ASN A CA 1
ATOM 634 C C . ASN A 1 80 ? 20.75 -26.516 -27.578 1 78 80 ASN A C 1
ATOM 636 O O . ASN A 1 80 ? 21.547 -25.734 -27.047 1 78 80 ASN A O 1
ATOM 640 N N . VAL A 1 81 ? 19.656 -26.078 -28.031 1 77.19 81 VAL A N 1
ATOM 641 C CA . VAL A 1 81 ? 19.203 -24.688 -28.078 1 77.19 81 VAL A CA 1
ATOM 642 C C . VAL A 1 81 ? 19.141 -24.125 -26.656 1 77.19 81 VAL A C 1
ATOM 644 O O . VAL A 1 81 ? 19.438 -22.953 -26.438 1 77.19 81 VAL A O 1
ATOM 647 N N . LEU A 1 82 ? 18.906 -24.922 -25.672 1 75.12 82 LEU A N 1
ATOM 648 C CA . LEU A 1 82 ? 18.688 -24.438 -24.312 1 75.12 82 LEU A CA 1
ATOM 649 C C . LEU A 1 82 ? 20 -24.359 -23.531 1 75.12 82 LEU A C 1
ATOM 651 O O . LEU A 1 82 ? 20.078 -23.688 -22.516 1 75.12 82 LEU A O 1
ATOM 655 N N . THR A 1 83 ? 21.062 -24.922 -24.062 1 78.44 83 THR A N 1
ATOM 656 C CA . THR A 1 83 ? 22.297 -25.031 -23.281 1 78.44 83 THR A CA 1
ATOM 657 C C . THR A 1 83 ? 23.422 -24.234 -23.938 1 78.44 83 THR A C 1
ATOM 659 O O . THR A 1 83 ? 24.406 -23.875 -23.281 1 78.44 83 THR A O 1
ATOM 662 N N . SER A 1 84 ? 23.25 -23.953 -25.188 1 80.62 84 SER A N 1
ATOM 663 C CA . SER A 1 84 ? 24.297 -23.188 -25.859 1 80.62 84 SER A CA 1
ATOM 664 C C . SER A 1 84 ? 23.719 -21.922 -26.5 1 80.62 84 SER A C 1
ATOM 666 O O . SER A 1 84 ? 22.609 -21.938 -27.047 1 80.62 84 SER A O 1
ATOM 668 N N . PRO A 1 85 ? 24.547 -20.875 -26.406 1 82.25 85 PRO A N 1
ATOM 669 C CA . PRO A 1 85 ? 24.047 -19.641 -27 1 82.25 85 PRO A CA 1
ATOM 670 C C . PRO A 1 85 ? 23.969 -19.703 -28.516 1 82.25 85 PRO A C 1
ATOM 672 O O . PRO A 1 85 ? 24.797 -20.344 -29.172 1 82.25 85 PRO A O 1
ATOM 675 N N . PHE A 1 86 ? 22.953 -19.078 -29.047 1 81.69 86 PHE A N 1
ATOM 676 C CA . PHE A 1 86 ? 22.828 -18.984 -30.5 1 81.69 86 PHE A CA 1
ATOM 677 C C . PHE A 1 86 ? 24.016 -18.25 -31.094 1 81.69 86 PHE A C 1
ATOM 679 O O . PHE A 1 86 ? 24.469 -17.234 -30.547 1 81.69 86 PHE A O 1
ATOM 686 N N . PRO A 1 87 ? 24.516 -18.766 -32.156 1 82.88 87 PRO A N 1
ATOM 687 C CA . PRO A 1 87 ? 25.516 -17.984 -32.875 1 82.88 87 PRO A CA 1
ATOM 688 C C . PRO A 1 87 ? 24.938 -16.672 -33.438 1 82.88 87 PRO A C 1
ATOM 690 O O . PRO A 1 87 ? 23.719 -16.5 -33.469 1 82.88 87 PRO A O 1
ATOM 693 N N . GLN A 1 88 ? 25.734 -15.75 -33.844 1 81.06 88 GLN A N 1
ATOM 694 C CA . GLN A 1 88 ? 25.328 -14.398 -34.25 1 81.06 88 GLN A CA 1
ATOM 695 C C . GLN A 1 88 ? 24.359 -14.43 -35.406 1 81.06 88 GLN A C 1
ATOM 697 O O . GLN A 1 88 ? 23.422 -13.633 -35.469 1 81.06 88 GLN A O 1
ATOM 702 N N . TRP A 1 89 ? 24.625 -15.297 -36.375 1 82.12 89 TRP A N 1
ATOM 703 C CA . TRP A 1 89 ? 23.781 -15.32 -37.562 1 82.12 89 TRP A CA 1
ATOM 704 C C . TRP A 1 89 ? 22.359 -15.75 -37.219 1 82.12 89 TRP A C 1
ATOM 706 O O . TRP A 1 89 ? 21.391 -15.266 -37.812 1 82.12 89 TRP A O 1
ATOM 716 N N . ARG A 1 90 ? 22.156 -16.594 -36.312 1 83.44 90 ARG A N 1
ATOM 717 C CA . ARG A 1 90 ? 20.844 -17.062 -35.875 1 83.44 90 ARG A CA 1
ATOM 718 C C . ARG A 1 90 ? 20.141 -15.984 -35.031 1 83.44 90 ARG A C 1
ATOM 720 O O . ARG A 1 90 ? 18.922 -15.859 -35.094 1 83.44 90 ARG A O 1
ATOM 727 N N . ARG A 1 91 ? 20.922 -15.242 -34.344 1 82 91 ARG A N 1
ATOM 728 C CA . ARG A 1 91 ? 20.375 -14.141 -33.562 1 82 91 ARG A CA 1
ATOM 729 C C . ARG A 1 91 ? 19.781 -13.07 -34.469 1 82 91 ARG A C 1
ATOM 731 O O . ARG A 1 91 ? 18.781 -12.438 -34.125 1 82 91 ARG A O 1
ATOM 738 N N . SER A 1 92 ? 20.391 -12.914 -35.562 1 85.44 92 SER A N 1
ATOM 739 C CA . SER A 1 92 ? 19.906 -11.93 -36.531 1 85.44 92 SER A CA 1
ATOM 740 C C . SER A 1 92 ? 18.547 -12.344 -37.094 1 85.44 92 SER A C 1
ATOM 742 O O . SER A 1 92 ? 17.734 -11.492 -37.438 1 85.44 92 SER A O 1
ATOM 744 N N . LEU A 1 93 ? 18.359 -13.648 -37.125 1 85.62 93 LEU A N 1
ATOM 745 C CA . LEU A 1 93 ? 17.094 -14.156 -37.625 1 85.62 93 LEU A CA 1
ATOM 746 C C . LEU A 1 93 ? 15.961 -13.859 -36.656 1 85.62 93 LEU A C 1
ATOM 748 O O . LEU A 1 93 ? 14.781 -13.938 -37 1 85.62 93 LEU A O 1
ATOM 752 N N . MET A 1 94 ? 16.328 -13.453 -35.469 1 87.69 94 MET A N 1
ATOM 753 C CA . MET A 1 94 ? 15.336 -13.164 -34.438 1 87.69 94 MET A CA 1
ATOM 754 C C . MET A 1 94 ? 14.922 -11.695 -34.469 1 87.69 94 MET A C 1
ATOM 756 O O . MET A 1 94 ? 13.938 -11.312 -33.844 1 87.69 94 MET A O 1
ATOM 760 N N . LEU A 1 95 ? 15.539 -10.875 -35.25 1 88.5 95 LEU A N 1
ATOM 761 C CA . LEU A 1 95 ? 15.242 -9.445 -35.344 1 88.5 95 LEU A CA 1
ATOM 762 C C . LEU A 1 95 ? 13.82 -9.211 -35.812 1 88.5 95 LEU A C 1
ATOM 764 O O . LEU A 1 95 ? 13.102 -8.375 -35.281 1 88.5 95 LEU A O 1
ATOM 768 N N . PRO A 1 96 ? 13.43 -9.961 -36.844 1 91.12 96 PRO A N 1
ATOM 769 C CA . PRO A 1 96 ? 12.039 -9.781 -37.281 1 91.12 96 PRO A CA 1
ATOM 770 C C . PRO A 1 96 ? 11.047 -10.164 -36.188 1 91.12 96 PRO A C 1
ATOM 772 O O . PRO A 1 96 ? 9.953 -9.586 -36.094 1 91.12 96 PRO A O 1
ATOM 775 N N . VAL A 1 97 ? 11.422 -11.094 -35.375 1 89.81 97 VAL A N 1
ATOM 776 C CA . VAL A 1 97 ? 10.547 -11.492 -34.281 1 89.81 97 VAL A CA 1
ATOM 777 C C . VAL A 1 97 ? 10.359 -10.328 -33.312 1 89.81 97 VAL A C 1
ATOM 779 O O . VAL A 1 97 ? 9.266 -10.125 -32.781 1 89.81 97 VAL A O 1
ATOM 782 N N . ARG A 1 98 ? 11.367 -9.539 -33.156 1 92.12 98 ARG A N 1
ATOM 783 C CA . ARG A 1 98 ? 11.289 -8.336 -32.312 1 92.12 98 ARG A CA 1
ATOM 784 C C . ARG A 1 98 ? 10.273 -7.352 -32.906 1 92.12 98 ARG A C 1
ATOM 786 O O . ARG A 1 98 ? 9.484 -6.766 -32.156 1 92.12 98 ARG A O 1
ATOM 793 N N . LEU A 1 99 ? 10.344 -7.191 -34.125 1 95.19 99 LEU A N 1
ATOM 794 C CA . LEU A 1 99 ? 9.438 -6.266 -34.781 1 95.19 99 LEU A CA 1
ATOM 795 C C . LEU A 1 99 ? 7.996 -6.77 -34.719 1 95.19 99 LEU A C 1
ATOM 797 O O . LEU A 1 99 ? 7.062 -5.973 -34.594 1 95.19 99 LEU A O 1
ATOM 801 N N . CYS A 1 100 ? 7.895 -8.102 -34.844 1 95.19 100 CYS A N 1
ATOM 802 C CA . CYS A 1 100 ? 6.566 -8.688 -34.719 1 95.19 100 CYS A CA 1
ATOM 803 C C . CYS A 1 100 ? 5.992 -8.438 -33.344 1 95.19 100 CYS A C 1
ATOM 805 O O . CYS A 1 100 ? 4.793 -8.195 -33.188 1 95.19 100 CYS A O 1
ATOM 807 N N . ALA A 1 101 ? 6.844 -8.508 -32.312 1 94.88 101 ALA A N 1
ATOM 808 C CA . ALA A 1 101 ? 6.402 -8.211 -30.953 1 94.88 101 ALA A CA 1
ATOM 809 C C . ALA A 1 101 ? 5.898 -6.777 -30.828 1 94.88 101 ALA A C 1
ATOM 811 O O . ALA A 1 101 ? 4.883 -6.52 -30.188 1 94.88 101 ALA A O 1
ATOM 812 N N . ARG A 1 102 ? 6.555 -5.805 -31.469 1 97.12 102 ARG A N 1
ATOM 813 C CA . ARG A 1 102 ? 6.125 -4.41 -31.469 1 97.12 102 ARG A CA 1
ATOM 814 C C . ARG A 1 102 ? 4.777 -4.25 -32.156 1 97.12 102 ARG A C 1
ATOM 816 O O . ARG A 1 102 ? 3.932 -3.473 -31.703 1 97.12 102 ARG A O 1
ATOM 823 N N . VAL A 1 103 ? 4.645 -4.926 -33.25 1 97.69 103 VAL A N 1
ATOM 824 C CA . VAL A 1 103 ? 3.391 -4.879 -34 1 97.69 103 VAL A CA 1
ATOM 825 C C . VAL A 1 103 ? 2.26 -5.438 -33.125 1 97.69 103 VAL A C 1
ATOM 827 O O . VAL A 1 103 ? 1.142 -4.918 -33.156 1 97.69 103 VAL A O 1
ATOM 830 N N . ASN A 1 104 ? 2.561 -6.504 -32.469 1 97.19 104 ASN A N 1
ATOM 831 C CA . ASN A 1 104 ? 1.555 -7.066 -31.562 1 97.19 104 ASN A CA 1
ATOM 832 C C . ASN A 1 104 ? 1.161 -6.078 -30.469 1 97.19 104 ASN A C 1
ATOM 834 O O . ASN A 1 104 ? -0.014 -5.973 -30.109 1 97.19 104 ASN A O 1
ATOM 838 N N . LEU A 1 105 ? 2.152 -5.367 -29.891 1 97.75 105 LEU A N 1
ATOM 839 C CA . LEU A 1 105 ? 1.855 -4.32 -28.922 1 97.75 105 LEU A CA 1
ATOM 840 C C . LEU A 1 105 ? 0.962 -3.248 -29.531 1 97.75 105 LEU A C 1
ATOM 842 O O . LEU A 1 105 ? -0.002 -2.805 -28.906 1 97.75 105 LEU A O 1
ATOM 846 N N . PHE A 1 106 ? 1.286 -2.922 -30.734 1 97.88 106 PHE A N 1
ATOM 847 C CA . PHE A 1 106 ? 0.517 -1.916 -31.469 1 97.88 106 PHE A CA 1
ATOM 848 C C . PHE A 1 106 ? -0.917 -2.385 -31.688 1 97.88 106 PHE A C 1
ATOM 850 O O . PHE A 1 106 ? -1.862 -1.615 -31.484 1 97.88 106 PHE A O 1
ATOM 857 N N . ALA A 1 107 ? -1.032 -3.6 -32.062 1 97.81 107 ALA A N 1
ATOM 858 C CA . ALA A 1 107 ? -2.352 -4.18 -32.281 1 97.81 107 ALA A CA 1
ATOM 859 C C . ALA A 1 107 ? -3.172 -4.223 -31 1 97.81 107 ALA A C 1
ATOM 861 O O . ALA A 1 107 ? -4.402 -4.117 -31.047 1 97.81 107 ALA A O 1
ATOM 862 N N . CYS A 1 108 ? -2.541 -4.391 -29.859 1 97.38 108 CYS A N 1
ATOM 863 C CA . CYS A 1 108 ? -3.217 -4.422 -28.562 1 97.38 108 CYS A CA 1
ATOM 864 C C . CYS A 1 108 ? -3.582 -3.016 -28.109 1 97.38 108 CYS A C 1
ATOM 866 O O . CYS A 1 108 ? -4.199 -2.844 -27.047 1 97.38 108 CYS A O 1
ATOM 868 N N . GLY A 1 109 ? -3.211 -2.033 -28.812 1 96.81 109 GLY A N 1
ATOM 869 C CA . GLY A 1 109 ? -3.602 -0.665 -28.516 1 96.81 109 GLY A CA 1
ATOM 870 C C . GLY A 1 109 ? -2.492 0.148 -27.875 1 96.81 109 GLY A C 1
ATOM 871 O O . GLY A 1 109 ? -2.707 1.292 -27.469 1 96.81 109 GLY A O 1
ATOM 872 N N . PHE A 1 110 ? -1.314 -0.413 -27.75 1 97.19 110 PHE A N 1
ATOM 873 C CA . PHE A 1 110 ? -0.182 0.313 -27.188 1 97.19 110 PHE A CA 1
ATOM 874 C C . PHE A 1 110 ? 0.638 0.972 -28.297 1 97.19 110 PHE A C 1
ATOM 876 O O . PHE A 1 110 ? 1.715 0.488 -28.656 1 97.19 110 PHE A O 1
ATOM 883 N N . HIS A 1 111 ? 0.154 2.084 -28.719 1 95.81 111 HIS A N 1
ATOM 884 C CA . HIS A 1 111 ? 0.731 2.773 -29.875 1 95.81 111 HIS A CA 1
ATOM 885 C C . HIS A 1 111 ? 1.972 3.564 -29.469 1 95.81 111 HIS A C 1
ATOM 887 O O . HIS A 1 111 ? 2.959 3.594 -30.203 1 95.81 111 HIS A O 1
ATOM 893 N N . TRP A 1 112 ? 1.877 4.215 -28.344 1 91.38 112 TRP A N 1
ATOM 894 C CA . TRP A 1 112 ? 3 4.973 -27.812 1 91.38 112 TRP A CA 1
ATOM 895 C C . TRP A 1 112 ? 3.383 4.469 -26.422 1 91.38 112 TRP A C 1
ATOM 897 O O . TRP A 1 112 ? 2.525 4.328 -25.547 1 91.38 112 TRP A O 1
ATOM 907 N N . ILE A 1 113 ? 4.637 4.164 -26.234 1 94.19 113 ILE A N 1
ATOM 908 C CA . ILE A 1 113 ? 5.148 3.676 -24.953 1 94.19 113 ILE A CA 1
ATOM 909 C C . ILE A 1 113 ? 6.078 4.719 -24.344 1 94.19 113 ILE A C 1
ATOM 911 O O . ILE A 1 113 ? 7.066 5.121 -24.953 1 94.19 113 ILE A O 1
ATOM 915 N N . HIS A 1 114 ? 5.715 5.18 -23.203 1 92 114 HIS A N 1
ATOM 916 C CA . HIS A 1 114 ? 6.547 6.156 -22.5 1 92 114 HIS A CA 1
ATOM 917 C C . HIS A 1 114 ? 7.734 5.484 -21.828 1 92 114 HIS A C 1
ATOM 919 O O . HIS A 1 114 ? 7.559 4.578 -21 1 92 114 HIS A O 1
ATOM 925 N N . LEU A 1 115 ? 8.938 5.918 -22.156 1 94.31 115 LEU A N 1
ATOM 926 C CA . LEU A 1 115 ? 10.156 5.348 -21.594 1 94.31 115 LEU A CA 1
ATOM 927 C C . LEU A 1 115 ? 10.867 6.363 -20.703 1 94.31 115 LEU A C 1
ATOM 929 O O . LEU A 1 115 ? 11.008 7.531 -21.062 1 94.31 115 LEU A O 1
ATOM 933 N N . LYS A 1 116 ? 11.141 5.98 -19.5 1 93.5 116 LYS A N 1
ATOM 934 C CA . LYS A 1 116 ? 11.977 6.742 -18.562 1 93.5 116 LYS A CA 1
ATOM 935 C C . LYS A 1 116 ? 13.242 5.973 -18.203 1 93.5 116 LYS A C 1
ATOM 937 O O . LYS A 1 116 ? 13.172 4.793 -17.844 1 93.5 116 LYS A O 1
ATOM 942 N N . GLY A 1 117 ? 14.336 6.645 -18.266 1 94.94 117 GLY A N 1
ATOM 943 C CA . GLY A 1 117 ? 15.594 5.965 -18.031 1 94.94 117 GLY A CA 1
ATOM 944 C C . GLY A 1 117 ? 16.109 5.211 -19.234 1 94.94 117 GLY A C 1
ATOM 945 O O . GLY A 1 117 ? 15.547 5.316 -20.328 1 94.94 117 GLY A O 1
ATOM 946 N N . SER A 1 118 ? 17.281 4.59 -19.078 1 95.88 118 SER A N 1
ATOM 947 C CA . SER A 1 118 ? 17.906 3.877 -20.188 1 95.88 118 SER A CA 1
ATOM 948 C C . SER A 1 118 ? 18.344 2.48 -19.766 1 95.88 118 SER A C 1
ATOM 950 O O . SER A 1 118 ? 18.781 2.279 -18.625 1 95.88 118 SER A O 1
ATOM 952 N N . PRO A 1 119 ? 18.203 1.551 -20.688 1 95.56 119 PRO A N 1
ATOM 953 C CA . PRO A 1 119 ? 18.719 0.212 -20.391 1 95.56 119 PRO A CA 1
ATOM 954 C C . PRO A 1 119 ? 20.234 0.181 -20.219 1 95.56 119 PRO A C 1
ATOM 956 O O . PRO A 1 119 ? 20.953 0.875 -20.953 1 95.56 119 PRO A O 1
ATOM 959 N N . ALA A 1 120 ? 20.656 -0.563 -19.312 1 95.62 120 ALA A N 1
ATOM 960 C CA . ALA A 1 120 ? 22.094 -0.768 -19.109 1 95.62 120 ALA A CA 1
ATOM 961 C C . ALA A 1 120 ? 22.625 -1.839 -20.047 1 95.62 120 ALA A C 1
ATOM 963 O O . ALA A 1 120 ? 21.906 -2.777 -20.406 1 95.62 120 ALA A O 1
ATOM 964 N N . PRO A 1 121 ? 23.906 -1.621 -20.422 1 93.12 121 PRO A N 1
ATOM 965 C CA . PRO A 1 121 ? 24.516 -2.686 -21.219 1 93.12 121 PRO A CA 1
ATOM 966 C C . PRO A 1 121 ? 24.609 -4.012 -20.469 1 93.12 121 PRO A C 1
ATOM 968 O O . PRO A 1 121 ? 24.703 -4.02 -19.234 1 93.12 121 PRO A O 1
ATOM 971 N N . ARG A 1 122 ? 24.625 -5.035 -21.219 1 91.38 122 ARG A N 1
ATOM 972 C CA . ARG A 1 122 ? 24.641 -6.379 -20.656 1 91.38 122 ARG A CA 1
ATOM 973 C C . ARG A 1 122 ? 25.828 -6.574 -19.719 1 91.38 122 ARG A C 1
ATOM 975 O O . ARG A 1 122 ? 25.703 -7.23 -18.688 1 91.38 122 ARG A O 1
ATOM 982 N N . HIS A 1 123 ? 26.953 -6.023 -20.078 1 91.19 123 HIS A N 1
ATOM 983 C CA . HIS A 1 123 ? 28.156 -6.242 -19.266 1 91.19 123 HIS A CA 1
ATOM 984 C C . HIS A 1 123 ? 28.031 -5.57 -17.906 1 91.19 123 HIS A C 1
ATOM 986 O O . HIS A 1 123 ? 28.672 -5.992 -16.938 1 91.19 123 HIS A O 1
ATOM 992 N N . GLU A 1 124 ? 27.172 -4.594 -17.812 1 93.56 124 GLU A N 1
ATOM 993 C CA . GLU A 1 124 ? 26.969 -3.904 -16.547 1 93.56 124 GLU A CA 1
ATOM 994 C C . GLU A 1 124 ? 25.922 -4.613 -15.695 1 93.56 124 GLU A C 1
ATOM 996 O O . GLU A 1 124 ? 26.047 -4.676 -14.469 1 93.56 124 GLU A O 1
ATOM 1001 N N . ALA A 1 125 ? 24.922 -5.059 -16.312 1 95.44 125 ALA A N 1
ATOM 1002 C CA . ALA A 1 125 ? 23.844 -5.773 -15.648 1 95.44 125 ALA A CA 1
ATOM 1003 C C . ALA A 1 125 ? 23.312 -6.91 -16.516 1 95.44 125 ALA A C 1
ATOM 1005 O O . ALA A 1 125 ? 22.359 -6.727 -17.266 1 95.44 125 ALA A O 1
ATOM 1006 N N . PRO A 1 126 ? 23.844 -8.031 -16.328 1 95 126 PRO A N 1
ATOM 1007 C CA . PRO A 1 126 ? 23.422 -9.164 -17.156 1 95 126 PRO A CA 1
ATOM 1008 C C . PRO A 1 126 ? 21.984 -9.602 -16.875 1 95 126 PRO A C 1
ATOM 1010 O O . PRO A 1 126 ? 21.359 -10.266 -17.703 1 95 126 PRO A O 1
ATOM 1013 N N . ILE A 1 127 ? 21.438 -9.203 -15.719 1 96.19 127 ILE A N 1
ATOM 1014 C CA . ILE A 1 127 ? 20.094 -9.641 -15.328 1 96.19 127 ILE A CA 1
ATOM 1015 C C . ILE A 1 127 ? 19.172 -8.438 -15.234 1 96.19 127 ILE A C 1
ATOM 1017 O O . ILE A 1 127 ? 19.5 -7.434 -14.602 1 96.19 127 ILE A O 1
ATOM 1021 N N . LEU A 1 128 ? 18.062 -8.547 -15.898 1 97.38 128 LEU A N 1
ATOM 1022 C CA . LEU A 1 128 ? 16.969 -7.582 -15.797 1 97.38 128 LEU A CA 1
ATOM 1023 C C . LEU A 1 128 ? 15.82 -8.148 -14.977 1 97.38 128 LEU A C 1
ATOM 1025 O O . LEU A 1 128 ? 15.484 -9.328 -15.102 1 97.38 128 LEU A O 1
ATOM 1029 N N . VAL A 1 129 ? 15.305 -7.336 -14.062 1 97.94 129 VAL A N 1
ATOM 1030 C CA . VAL A 1 129 ? 14.141 -7.758 -13.281 1 97.94 129 VAL A CA 1
ATOM 1031 C C . VAL A 1 129 ? 13.016 -6.742 -13.445 1 97.94 129 VAL A C 1
ATOM 1033 O O . VAL A 1 129 ? 13.266 -5.539 -13.562 1 97.94 129 VAL A O 1
ATOM 1036 N N . SER A 1 130 ? 11.797 -7.203 -13.5 1 98.25 130 SER A N 1
ATOM 1037 C CA . SER A 1 130 ? 10.648 -6.316 -13.672 1 98.25 130 SER A CA 1
ATOM 1038 C C . SER A 1 130 ? 9.445 -6.82 -12.891 1 98.25 130 SER A C 1
ATOM 1040 O O . SER A 1 130 ? 9.359 -8.008 -12.562 1 98.25 130 SER A O 1
ATOM 1042 N N . ASN A 1 131 ? 8.602 -5.855 -12.453 1 98.12 131 ASN A N 1
ATOM 1043 C CA . ASN A 1 131 ? 7.285 -6.281 -12 1 98.12 131 ASN A CA 1
ATOM 1044 C C . ASN A 1 131 ? 6.469 -6.891 -13.133 1 98.12 131 ASN A C 1
ATOM 1046 O O . ASN A 1 131 ? 6.809 -6.715 -14.312 1 98.12 131 ASN A O 1
ATOM 1050 N N . HIS A 1 132 ? 5.504 -7.633 -12.875 1 97.31 132 HIS A N 1
ATOM 1051 C CA . HIS A 1 132 ? 4.73 -8.367 -13.867 1 97.31 132 HIS A CA 1
ATOM 1052 C C . HIS A 1 132 ? 3.236 -8.102 -13.703 1 97.31 132 HIS A C 1
ATOM 1054 O O . HIS A 1 132 ? 2.625 -8.547 -12.734 1 97.31 132 HIS A O 1
ATOM 1060 N N . VAL A 1 133 ? 2.654 -7.457 -14.672 1 97.88 133 VAL A N 1
ATOM 1061 C CA . VAL A 1 133 ? 1.287 -6.98 -14.492 1 97.88 133 VAL A CA 1
ATOM 1062 C C . VAL A 1 133 ? 0.349 -7.723 -15.438 1 97.88 133 VAL A C 1
ATOM 1064 O O . VAL A 1 133 ? -0.801 -8.008 -15.086 1 97.88 133 VAL A O 1
ATOM 1067 N N . THR A 1 134 ? 0.815 -7.977 -16.625 1 97.06 134 THR A N 1
ATOM 1068 C CA . THR A 1 134 ? -0.081 -8.57 -17.625 1 97.06 134 THR A CA 1
ATOM 1069 C C . THR A 1 134 ? 0.705 -9.375 -18.641 1 97.06 134 THR A C 1
ATOM 1071 O O . THR A 1 134 ? 1.937 -9.414 -18.609 1 97.06 134 THR A O 1
ATOM 1074 N N . PHE A 1 135 ? 0.053 -10.023 -19.625 1 92.38 135 PHE A N 1
ATOM 1075 C CA . PHE A 1 135 ? 0.662 -10.883 -20.641 1 92.38 135 PHE A CA 1
ATOM 1076 C C . PHE A 1 135 ? 1.373 -10.047 -21.703 1 92.38 135 PHE A C 1
ATOM 1078 O O . PHE A 1 135 ? 2.162 -10.578 -22.484 1 92.38 135 PHE A O 1
ATOM 1085 N N . VAL A 1 136 ? 1.19 -8.797 -21.688 1 95.31 136 VAL A N 1
ATOM 1086 C CA . VAL A 1 136 ? 1.806 -7.902 -22.656 1 95.31 136 VAL A CA 1
ATOM 1087 C C . VAL A 1 136 ? 3.223 -7.547 -22.219 1 95.31 136 VAL A C 1
ATOM 1089 O O . VAL A 1 136 ? 4.055 -7.145 -23.031 1 95.31 136 VAL A O 1
ATOM 1092 N N . ASP A 1 137 ? 3.537 -7.707 -20.938 1 96.38 137 ASP A N 1
ATOM 1093 C CA . ASP A 1 137 ? 4.84 -7.336 -20.391 1 96.38 137 ASP A CA 1
ATOM 1094 C C . ASP A 1 137 ? 5.973 -7.988 -21.172 1 96.38 137 ASP A C 1
ATOM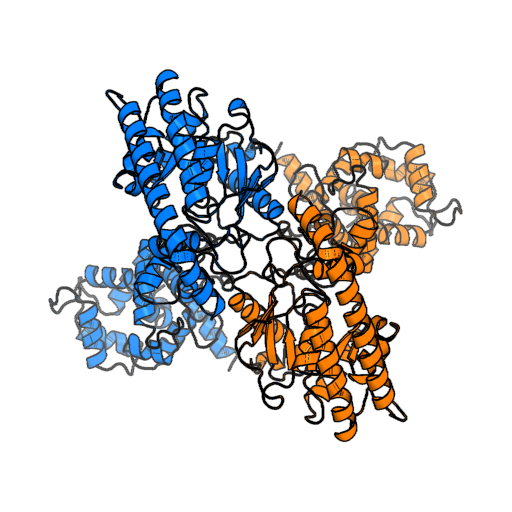 1096 O O . ASP A 1 137 ? 6.887 -7.305 -21.641 1 96.38 137 ASP A O 1
ATOM 1100 N N . PRO A 1 138 ? 5.871 -9.281 -21.391 1 92.56 138 PRO A N 1
ATOM 1101 C CA . PRO A 1 138 ? 6.957 -9.938 -22.125 1 92.56 138 PRO A CA 1
ATOM 1102 C C . PRO A 1 138 ? 7.078 -9.438 -23.562 1 92.56 138 PRO A C 1
ATOM 1104 O O . PRO A 1 138 ? 8.18 -9.414 -24.109 1 92.56 138 PRO A O 1
ATOM 1107 N N . LEU A 1 139 ? 5.977 -9.039 -24.188 1 93.94 139 LEU A N 1
ATOM 1108 C CA . LEU A 1 139 ? 6.027 -8.539 -25.547 1 93.94 139 LEU A CA 1
ATOM 1109 C C . LEU A 1 139 ? 6.918 -7.305 -25.641 1 93.94 139 LEU A C 1
ATOM 1111 O O . LEU A 1 139 ? 7.719 -7.176 -26.578 1 93.94 139 LEU A O 1
ATOM 1115 N N . PHE A 1 140 ? 6.773 -6.465 -24.703 1 96.38 140 PHE A N 1
ATOM 1116 C CA . PHE A 1 140 ? 7.621 -5.277 -24.688 1 96.38 140 PHE A CA 1
ATOM 1117 C C . PHE A 1 140 ? 9.086 -5.652 -24.484 1 96.38 140 PHE A C 1
ATOM 1119 O O . PHE A 1 140 ? 9.969 -5.105 -25.141 1 96.38 140 PHE A O 1
ATOM 1126 N N . LEU A 1 141 ? 9.273 -6.508 -23.562 1 94.12 141 LEU A N 1
ATOM 1127 C CA . LEU A 1 141 ? 10.641 -6.891 -23.219 1 94.12 141 LEU A CA 1
ATOM 1128 C C . LEU A 1 141 ? 11.305 -7.621 -24.391 1 94.12 141 LEU A C 1
ATOM 1130 O O . LEU A 1 141 ? 12.508 -7.461 -24.625 1 94.12 141 LEU A O 1
ATOM 1134 N N . PHE A 1 142 ? 10.555 -8.398 -25.109 1 91.81 142 PHE A N 1
ATOM 1135 C CA . PHE A 1 142 ? 11.07 -9.055 -26.297 1 91.81 142 PHE A CA 1
ATOM 1136 C C . PHE A 1 142 ? 11.43 -8.031 -27.375 1 91.81 142 PHE A C 1
ATOM 1138 O O . PHE A 1 142 ? 12.477 -8.133 -28.016 1 91.81 142 PHE A O 1
ATOM 1145 N N . PHE A 1 143 ? 10.594 -7.141 -27.531 1 93.12 143 PHE A N 1
ATOM 1146 C CA . PHE A 1 143 ? 10.805 -6.086 -28.516 1 93.12 143 PHE A CA 1
ATOM 1147 C C . PHE A 1 143 ? 12.07 -5.301 -28.219 1 93.12 143 PHE A C 1
ATOM 1149 O O . PHE A 1 143 ? 12.898 -5.082 -29.094 1 93.12 143 PHE A O 1
ATOM 1156 N N . LYS A 1 144 ? 12.234 -4.988 -26.938 1 93.31 144 LYS A N 1
ATOM 1157 C CA . LYS A 1 144 ? 13.305 -4.062 -26.594 1 93.31 144 LYS A CA 1
ATOM 1158 C C . LYS A 1 144 ? 14.609 -4.809 -26.328 1 93.31 144 LYS A C 1
ATOM 1160 O O . LYS A 1 144 ? 15.695 -4.293 -26.609 1 93.31 144 LYS A O 1
ATOM 1165 N N . HIS A 1 145 ? 14.523 -6.102 -25.844 1 91.94 145 HIS A N 1
ATOM 1166 C CA . HIS A 1 145 ? 15.75 -6.688 -25.312 1 91.94 145 HIS A CA 1
ATOM 1167 C C . HIS A 1 145 ? 15.984 -8.078 -25.891 1 91.94 145 HIS A C 1
ATOM 1169 O O . HIS A 1 145 ? 17.094 -8.617 -25.797 1 91.94 145 HIS A O 1
ATOM 1175 N N . LEU A 1 146 ? 15.016 -8.734 -26.453 1 89 146 LEU A N 1
ATOM 1176 C CA . LEU A 1 146 ? 15.109 -10.125 -26.859 1 89 146 LEU A CA 1
ATOM 1177 C C . LEU A 1 146 ? 15.867 -10.945 -25.812 1 89 146 LEU A C 1
ATOM 1179 O O . LEU A 1 146 ? 16.844 -11.625 -26.141 1 89 146 LEU A O 1
ATOM 1183 N N . PRO A 1 147 ? 15.383 -10.922 -24.625 1 90.38 147 PRO A N 1
ATOM 1184 C CA . PRO A 1 147 ? 16.109 -11.547 -23.516 1 90.38 147 PRO A CA 1
ATOM 1185 C C . PRO A 1 147 ? 15.805 -13.039 -23.391 1 90.38 147 PRO A C 1
ATOM 1187 O O . PRO A 1 147 ? 14.867 -13.539 -24.016 1 90.38 147 PRO A O 1
ATOM 1190 N N . VAL A 1 148 ? 16.688 -13.656 -22.656 1 89.44 148 VAL A N 1
ATOM 1191 C CA . VAL A 1 148 ? 16.344 -14.984 -22.156 1 89.44 148 VAL A CA 1
ATOM 1192 C C . VAL A 1 148 ? 15.398 -14.852 -20.953 1 89.44 148 VAL A C 1
ATOM 1194 O O . VAL A 1 148 ? 15.719 -14.172 -19.984 1 89.44 148 VAL A O 1
ATOM 1197 N N . ILE A 1 149 ? 14.289 -15.43 -21.047 1 89.06 149 ILE A N 1
ATOM 1198 C CA . ILE A 1 149 ? 13.305 -15.258 -19.984 1 89.06 149 ILE A CA 1
ATOM 1199 C C . ILE A 1 149 ? 13.164 -16.562 -19.203 1 89.06 149 ILE A C 1
ATOM 1201 O O . ILE A 1 149 ? 13.484 -17.641 -19.719 1 89.06 149 ILE A O 1
ATOM 1205 N N . VAL A 1 150 ? 12.758 -16.359 -18.016 1 85.69 150 VAL A N 1
ATOM 1206 C CA . VAL A 1 150 ? 12.344 -17.5 -17.203 1 85.69 150 VAL A CA 1
ATOM 1207 C C . VAL A 1 150 ? 10.828 -17.688 -17.312 1 85.69 150 VAL A C 1
ATOM 1209 O O . VAL A 1 150 ? 10.07 -16.734 -17.078 1 85.69 150 VAL A O 1
ATOM 1212 N N . THR A 1 151 ? 10.383 -18.844 -17.672 1 84.25 151 THR A N 1
ATOM 1213 C CA . THR A 1 151 ? 8.961 -19.078 -17.875 1 84.25 151 THR A CA 1
ATOM 1214 C C . THR A 1 151 ? 8.531 -20.406 -17.281 1 84.25 151 THR A C 1
ATOM 1216 O O . THR A 1 151 ? 9.375 -21.266 -16.969 1 84.25 151 THR A O 1
ATOM 1219 N N . ALA A 1 152 ? 7.27 -20.453 -17.094 1 80.56 152 ALA A N 1
ATOM 1220 C CA . ALA A 1 152 ? 6.711 -21.719 -16.625 1 80.56 152 ALA A CA 1
ATOM 1221 C C . ALA A 1 152 ? 6.906 -22.812 -17.656 1 80.56 152 ALA A C 1
ATOM 1223 O O . ALA A 1 152 ? 6.777 -22.578 -18.859 1 80.56 152 ALA A O 1
ATOM 1224 N N . TYR A 1 153 ? 7.066 -24.031 -17.141 1 80.56 153 TYR A N 1
ATOM 1225 C CA . TYR A 1 153 ? 7.312 -25.188 -18 1 80.56 153 TYR A CA 1
ATOM 1226 C C . TYR A 1 153 ? 6.148 -25.422 -18.953 1 80.56 153 TYR A C 1
ATOM 1228 O O . TYR A 1 153 ? 6.352 -25.812 -20.109 1 80.56 153 TYR A O 1
ATOM 1236 N N . GLU A 1 154 ? 4.977 -25.109 -18.531 1 81.06 154 GLU A N 1
ATOM 1237 C CA . GLU A 1 154 ? 3.764 -25.344 -19.297 1 81.06 154 GLU A CA 1
ATOM 1238 C C . GLU A 1 154 ? 3.723 -24.453 -20.547 1 81.06 154 GLU A C 1
ATOM 1240 O O . GLU A 1 154 ? 3.119 -24.828 -21.562 1 81.06 154 GLU A O 1
ATOM 1245 N N . ASN A 1 155 ? 4.418 -23.359 -20.484 1 81.69 155 ASN A N 1
ATOM 1246 C CA . ASN A 1 155 ? 4.402 -22.406 -21.578 1 81.69 155 ASN A CA 1
ATOM 1247 C C . ASN A 1 155 ? 5.16 -22.938 -22.797 1 81.69 155 ASN A C 1
ATOM 1249 O O . ASN A 1 155 ? 4.891 -22.531 -23.938 1 81.69 155 ASN A O 1
ATOM 1253 N N . LEU A 1 156 ? 6.078 -23.875 -22.594 1 80.25 156 LEU A N 1
ATOM 1254 C CA . LEU A 1 156 ? 6.875 -24.438 -23.672 1 80.25 156 LEU A CA 1
ATOM 1255 C C . LEU A 1 156 ? 6.027 -25.344 -24.562 1 80.25 156 LEU A C 1
ATOM 1257 O O . LEU A 1 156 ? 6.387 -25.594 -25.719 1 80.25 156 LEU A O 1
ATOM 1261 N N . ASN A 1 157 ? 4.895 -25.734 -24 1 82.31 157 ASN A N 1
ATOM 1262 C CA . ASN A 1 157 ? 4.051 -26.672 -24.734 1 82.31 157 ASN A CA 1
ATOM 1263 C C . ASN A 1 157 ? 2.938 -25.953 -25.484 1 82.31 157 ASN A C 1
ATOM 1265 O O . ASN A 1 157 ? 2.148 -26.578 -26.203 1 82.31 157 ASN A O 1
ATOM 1269 N N . LEU A 1 158 ? 2.854 -24.672 -25.312 1 80.75 158 LEU A N 1
ATOM 1270 C CA . LEU A 1 158 ? 1.842 -23.906 -26.031 1 80.75 158 LEU A CA 1
ATOM 1271 C C . LEU A 1 158 ? 2.123 -23.906 -27.531 1 80.75 158 LEU A C 1
ATOM 1273 O O . LEU A 1 158 ? 3.281 -23.844 -27.953 1 80.75 158 LEU A O 1
ATOM 1277 N N . PRO A 1 159 ? 0.938 -24.047 -28.266 1 81.38 159 PRO A N 1
ATOM 1278 C CA . PRO A 1 159 ? 1.142 -23.969 -29.719 1 81.38 159 PRO A CA 1
ATOM 1279 C C . PRO A 1 159 ? 1.682 -22.609 -30.156 1 81.38 159 PRO A C 1
ATOM 1281 O O . PRO A 1 159 ? 1.303 -21.578 -29.594 1 81.38 159 PRO A O 1
ATOM 1284 N N . VAL A 1 160 ? 2.619 -22.438 -31.016 1 82 160 VAL A N 1
ATOM 1285 C CA . VAL A 1 160 ? 3.203 -21.234 -31.594 1 82 160 VAL A CA 1
ATOM 1286 C C . VAL A 1 160 ? 4.105 -20.547 -30.562 1 82 160 VAL A C 1
ATOM 1288 O O . VAL A 1 160 ? 5.305 -20.375 -30.812 1 82 160 VAL A O 1
ATOM 1291 N N . ALA A 1 161 ? 3.436 -20.266 -29.312 1 80.38 161 ALA A N 1
ATOM 1292 C CA . ALA A 1 161 ? 4.199 -19.547 -28.297 1 80.38 161 ALA A CA 1
ATOM 1293 C C . ALA A 1 161 ? 5.367 -20.391 -27.797 1 80.38 161 ALA A C 1
ATOM 1295 O O . ALA A 1 161 ? 6.43 -19.859 -27.469 1 80.38 161 ALA A O 1
ATOM 1296 N N . GLY A 1 162 ? 5.141 -21.688 -27.734 1 81.75 162 GLY A N 1
ATOM 1297 C CA . GLY A 1 162 ? 6.203 -22.578 -27.281 1 81.75 162 GLY A CA 1
ATOM 1298 C C . GLY A 1 162 ? 7.449 -22.5 -28.141 1 81.75 162 GLY A C 1
ATOM 1299 O O . GLY A 1 162 ? 8.57 -22.453 -27.625 1 81.75 162 GLY A O 1
ATOM 1300 N N . ALA A 1 163 ? 7.219 -22.438 -29.438 1 81.06 163 ALA A N 1
ATOM 1301 C CA . ALA A 1 163 ? 8.344 -22.344 -30.359 1 81.06 163 ALA A CA 1
ATOM 1302 C C . ALA A 1 163 ? 9.094 -21.031 -30.188 1 81.06 163 ALA A C 1
ATOM 1304 O O . ALA A 1 163 ? 10.32 -20.984 -30.234 1 81.06 163 ALA A O 1
ATOM 1305 N N . ILE A 1 164 ? 8.383 -20.047 -29.984 1 81.94 164 ILE A N 1
ATOM 1306 C CA . ILE A 1 164 ? 8.977 -18.734 -29.812 1 81.94 164 ILE A CA 1
ATOM 1307 C C . ILE A 1 164 ? 9.789 -18.688 -28.516 1 81.94 164 ILE A C 1
ATOM 1309 O O . ILE A 1 164 ? 10.922 -18.219 -28.5 1 81.94 164 ILE A O 1
ATOM 1313 N N . ILE A 1 165 ? 9.188 -19.266 -27.5 1 83.25 165 ILE A N 1
ATOM 1314 C CA . ILE A 1 165 ? 9.836 -19.281 -26.203 1 83.25 165 ILE A CA 1
ATOM 1315 C C . ILE A 1 165 ? 11.117 -20.109 -26.266 1 83.25 165 ILE A C 1
ATOM 1317 O O . ILE A 1 165 ? 12.141 -19.734 -25.703 1 83.25 165 ILE A O 1
ATOM 1321 N N . LYS A 1 166 ? 11.07 -21.172 -27.031 1 82.19 166 LYS A N 1
ATOM 1322 C CA . LYS A 1 166 ? 12.242 -22.031 -27.203 1 82.19 166 LYS A CA 1
ATOM 1323 C C . LYS A 1 166 ? 13.336 -21.297 -27.969 1 82.19 166 LYS A C 1
ATOM 1325 O O . LYS A 1 166 ? 14.516 -21.406 -27.641 1 82.19 166 LYS A O 1
ATOM 1330 N N . ALA A 1 167 ? 12.914 -20.609 -28.953 1 81.5 167 ALA A N 1
ATOM 1331 C CA . ALA A 1 167 ? 13.875 -19.875 -29.766 1 81.5 167 ALA A CA 1
ATOM 1332 C C . ALA A 1 167 ? 14.523 -18.75 -28.969 1 81.5 167 ALA A C 1
ATOM 1334 O O . ALA A 1 167 ? 15.648 -18.344 -29.266 1 81.5 167 ALA A O 1
ATOM 1335 N N . MET A 1 168 ? 13.836 -18.328 -28 1 82.69 168 MET A N 1
ATOM 1336 C CA . MET A 1 168 ? 14.375 -17.297 -27.125 1 82.69 168 MET A CA 1
ATOM 1337 C C . MET A 1 168 ? 15.281 -17.906 -26.062 1 82.69 168 MET A C 1
ATOM 1339 O O . MET A 1 168 ? 15.852 -17.188 -25.234 1 82.69 168 MET A O 1
ATOM 1343 N N . GLN A 1 169 ? 15.398 -19.219 -26.125 1 82.88 169 GLN A N 1
ATOM 1344 C CA . GLN A 1 169 ? 16.281 -19.969 -25.234 1 82.88 169 GLN A CA 1
ATOM 1345 C C . GLN A 1 169 ? 15.906 -19.766 -23.781 1 82.88 169 GLN A C 1
ATOM 1347 O O . GLN A 1 169 ? 16.781 -19.547 -22.938 1 82.88 169 GLN A O 1
ATOM 1352 N N . ALA A 1 170 ? 14.633 -19.812 -23.562 1 83.62 170 ALA A N 1
ATOM 1353 C CA . ALA A 1 170 ? 14.055 -19.516 -22.25 1 83.62 170 ALA A CA 1
ATOM 1354 C C . ALA A 1 170 ? 14.453 -20.578 -21.234 1 83.62 170 ALA A C 1
ATOM 1356 O O . ALA A 1 170 ? 14.867 -21.688 -21.609 1 83.62 170 ALA A O 1
ATOM 1357 N N . ILE A 1 171 ? 14.484 -20.188 -20.062 1 85.12 171 ILE A N 1
ATOM 1358 C CA . ILE A 1 171 ? 14.695 -21.094 -18.922 1 85.12 171 ILE A CA 1
ATOM 1359 C C . ILE A 1 171 ? 13.344 -21.531 -18.359 1 85.12 171 ILE A C 1
ATOM 1361 O O . ILE A 1 171 ? 12.562 -20.703 -17.891 1 85.12 171 ILE A O 1
ATOM 1365 N N . ALA A 1 172 ? 13.109 -22.812 -18.422 1 81.44 172 ALA A N 1
ATOM 1366 C CA . ALA A 1 172 ? 11.828 -23.328 -17.953 1 81.44 172 ALA A CA 1
ATOM 1367 C C . ALA A 1 172 ? 11.898 -23.703 -16.469 1 81.44 172 ALA A C 1
ATOM 1369 O O . ALA A 1 172 ? 12.898 -24.25 -16.016 1 81.44 172 ALA A O 1
ATOM 1370 N N . VAL A 1 173 ? 10.836 -23.344 -15.766 1 79.5 173 VAL A N 1
ATOM 1371 C CA . VAL A 1 173 ? 10.828 -23.609 -14.328 1 79.5 173 VAL A CA 1
ATOM 1372 C C . VAL A 1 173 ? 9.453 -24.109 -13.906 1 79.5 173 VAL A C 1
ATOM 1374 O O . VAL A 1 173 ? 8.43 -23.656 -14.422 1 79.5 173 VAL A O 1
ATOM 1377 N N . ASP A 1 174 ? 9.484 -25.203 -13.117 1 76.69 174 ASP A N 1
ATOM 1378 C CA . ASP A 1 174 ? 8.305 -25.547 -12.328 1 76.69 174 ASP A CA 1
ATOM 1379 C C . ASP A 1 174 ? 8.289 -24.797 -11 1 76.69 174 ASP A C 1
ATOM 1381 O O . ASP A 1 174 ? 9.078 -25.094 -10.102 1 76.69 174 ASP A O 1
ATOM 1385 N N . ARG A 1 175 ? 7.32 -23.922 -10.812 1 68.94 175 ARG A N 1
ATOM 1386 C CA . ARG A 1 175 ? 7.328 -22.953 -9.734 1 68.94 175 ARG A CA 1
ATOM 1387 C C . ARG A 1 175 ? 7.008 -23.609 -8.391 1 68.94 175 ARG A C 1
ATOM 1389 O O . ARG A 1 175 ? 7.289 -23.031 -7.336 1 68.94 175 ARG A O 1
ATOM 1396 N N . ILE A 1 176 ? 6.406 -24.75 -8.422 1 69.19 176 ILE A N 1
ATOM 1397 C CA . ILE A 1 176 ? 6.012 -25.406 -7.18 1 69.19 176 ILE A CA 1
ATOM 1398 C C . ILE A 1 176 ? 7.102 -26.375 -6.742 1 69.19 176 ILE A C 1
ATOM 1400 O O . ILE A 1 176 ? 7.258 -26.656 -5.547 1 69.19 176 ILE A O 1
ATOM 1404 N N . SER A 1 177 ? 7.969 -26.781 -7.727 1 73.38 177 SER A N 1
ATOM 1405 C CA . SER A 1 177 ? 9.016 -27.766 -7.457 1 73.38 177 SER A CA 1
ATOM 1406 C C . SER A 1 177 ? 10.312 -27.078 -7.039 1 73.38 177 SER A C 1
ATOM 1408 O O . SER A 1 177 ? 10.891 -26.312 -7.812 1 73.38 177 SER A O 1
ATOM 1410 N N . ARG A 1 178 ? 10.758 -27.438 -5.902 1 75 178 ARG A N 1
ATOM 1411 C CA . ARG A 1 178 ? 12.008 -26.875 -5.398 1 75 178 ARG A CA 1
ATOM 1412 C C . ARG A 1 178 ? 13.18 -27.234 -6.305 1 75 178 ARG A C 1
ATOM 1414 O O . ARG A 1 178 ? 14.055 -26.406 -6.562 1 75 178 ARG A O 1
ATOM 1421 N N . GLU A 1 179 ? 13.211 -28.453 -6.699 1 77.69 179 GLU A N 1
ATOM 1422 C CA . GLU A 1 179 ? 14.281 -28.938 -7.566 1 77.69 179 GLU A CA 1
ATOM 1423 C C . GLU A 1 179 ? 14.312 -28.156 -8.883 1 77.69 179 GLU A C 1
ATOM 1425 O O . GLU A 1 179 ? 15.383 -27.797 -9.367 1 77.69 179 GLU A O 1
ATOM 1430 N N . SER A 1 180 ? 13.188 -28 -9.352 1 81.19 180 SER A N 1
ATOM 1431 C CA . SER A 1 180 ? 13.086 -27.25 -10.602 1 81.19 180 SER A CA 1
ATOM 1432 C C . SER A 1 180 ? 13.562 -25.812 -10.422 1 81.19 180 SER A C 1
ATOM 1434 O O . SER A 1 180 ? 14.242 -25.266 -11.289 1 81.19 180 SER A O 1
ATOM 1436 N N . ARG A 1 181 ? 13.32 -25.219 -9.344 1 77.25 181 ARG A N 1
ATOM 1437 C CA . ARG A 1 181 ? 13.734 -23.844 -9.055 1 77.25 181 ARG A CA 1
ATOM 1438 C C . ARG A 1 181 ? 15.258 -23.75 -8.961 1 77.25 181 ARG A C 1
ATOM 1440 O O . ARG A 1 181 ? 15.844 -22.766 -9.414 1 77.25 181 ARG A O 1
ATOM 1447 N N . GLN A 1 182 ? 15.789 -24.781 -8.391 1 80.88 182 GLN A N 1
ATOM 1448 C CA . GLN A 1 182 ? 17.25 -24.797 -8.273 1 80.88 182 GLN A CA 1
ATOM 1449 C C . GLN A 1 182 ? 17.906 -24.906 -9.648 1 80.88 182 GLN A C 1
ATOM 1451 O O . GLN A 1 182 ? 18.891 -24.234 -9.922 1 80.88 182 GLN A O 1
ATOM 1456 N N . SER A 1 183 ? 17.359 -25.812 -10.391 1 82.62 183 SER A N 1
ATOM 1457 C CA . SER A 1 183 ? 17.891 -25.969 -11.75 1 82.62 183 SER A CA 1
ATOM 1458 C C . SER A 1 183 ? 17.781 -24.672 -12.539 1 82.62 183 SER A C 1
ATOM 1460 O O . SER A 1 183 ? 18.688 -24.312 -13.289 1 82.62 183 SER A O 1
ATOM 1462 N N . ALA A 1 184 ? 16.703 -24.062 -12.328 1 82.81 184 ALA A N 1
ATOM 1463 C CA . ALA A 1 184 ? 16.5 -22.781 -12.992 1 82.81 184 ALA A CA 1
ATOM 1464 C C . ALA A 1 184 ? 17.516 -21.75 -12.523 1 82.81 184 ALA A C 1
ATOM 1466 O O . ALA A 1 184 ? 18.047 -20.984 -13.336 1 82.81 184 ALA A O 1
ATOM 1467 N N . SER A 1 185 ? 17.75 -21.766 -11.281 1 83.94 185 SER A N 1
ATOM 1468 C CA . SER A 1 185 ? 18.719 -20.844 -10.719 1 83.94 185 SER A CA 1
ATOM 1469 C C . SER A 1 185 ? 20.109 -21.078 -11.312 1 83.94 185 SER A C 1
ATOM 1471 O O . SER A 1 185 ? 20.844 -20.125 -11.586 1 83.94 185 SER A O 1
ATOM 1473 N N . ASP A 1 186 ? 20.422 -22.297 -11.516 1 85.62 186 ASP A N 1
ATOM 1474 C CA . ASP A 1 186 ? 21.703 -22.656 -12.102 1 85.62 186 ASP A CA 1
ATOM 1475 C C . ASP A 1 186 ? 21.797 -22.203 -13.555 1 85.62 186 ASP A C 1
ATOM 1477 O O . ASP A 1 186 ? 22.844 -21.719 -14 1 85.62 186 ASP A O 1
ATOM 1481 N N . ALA A 1 187 ? 20.766 -22.406 -14.156 1 86.12 187 ALA A N 1
ATOM 1482 C CA . ALA A 1 187 ? 20.719 -21.984 -15.555 1 86.12 187 ALA A CA 1
ATOM 1483 C C . ALA A 1 187 ? 20.844 -20.469 -15.672 1 86.12 187 ALA A C 1
ATOM 1485 O O . ALA A 1 187 ? 21.516 -19.953 -16.578 1 86.12 187 ALA A O 1
ATOM 1486 N N . ILE A 1 188 ? 20.188 -19.766 -14.812 1 88 188 ILE A N 1
ATOM 1487 C CA . ILE A 1 188 ? 20.266 -18.312 -14.789 1 88 188 ILE A CA 1
ATOM 1488 C C . ILE A 1 188 ? 21.703 -17.875 -14.578 1 88 188 ILE A C 1
ATOM 1490 O O . ILE A 1 188 ? 22.203 -17 -15.289 1 88 188 ILE A O 1
ATOM 1494 N N . LYS A 1 189 ? 22.344 -18.516 -13.641 1 87.12 189 LYS A N 1
ATOM 1495 C CA . LYS A 1 189 ? 23.734 -18.188 -13.344 1 87.12 189 LYS A CA 1
ATOM 1496 C C . LYS A 1 189 ? 24.625 -18.438 -14.562 1 87.12 189 LYS A C 1
ATOM 1498 O O . LYS A 1 189 ? 25.469 -17.594 -14.906 1 87.12 189 LYS A O 1
ATOM 1503 N N . ARG A 1 190 ? 24.453 -19.547 -15.188 1 86.94 190 ARG A N 1
ATOM 1504 C CA . ARG A 1 190 ? 25.266 -19.922 -16.344 1 86.94 190 ARG A CA 1
ATOM 1505 C C . ARG A 1 190 ? 25.094 -18.906 -17.484 1 86.94 190 ARG A C 1
ATOM 1507 O O . ARG A 1 190 ? 26.062 -18.5 -18.109 1 86.94 190 ARG A O 1
ATOM 1514 N N . LYS A 1 191 ? 23.922 -18.562 -17.688 1 87.94 191 LYS A N 1
ATOM 1515 C CA . LYS A 1 191 ? 23.625 -17.656 -18.797 1 87.94 191 LYS A CA 1
ATOM 1516 C C . LYS A 1 191 ? 24.031 -16.234 -18.469 1 87.94 191 LYS A C 1
ATOM 1518 O O . LYS A 1 191 ? 24.438 -15.469 -19.359 1 87.94 191 LYS A O 1
ATOM 1523 N N . ALA A 1 192 ? 23.922 -15.891 -17.234 1 88 192 ALA A N 1
ATOM 1524 C CA . ALA A 1 192 ? 24.297 -14.547 -16.812 1 88 192 ALA A CA 1
ATOM 1525 C C . ALA A 1 192 ? 25.812 -14.359 -16.859 1 88 192 ALA A C 1
ATOM 1527 O O . ALA A 1 192 ? 26.297 -13.258 -17.094 1 88 192 ALA A O 1
ATOM 1528 N N . MET A 1 193 ? 26.516 -15.438 -16.688 1 85.06 193 MET A N 1
ATOM 1529 C CA . MET A 1 193 ? 27.969 -15.391 -16.594 1 85.06 193 MET A CA 1
ATOM 1530 C C . MET A 1 193 ? 28.594 -15.227 -17.969 1 85.06 193 MET A C 1
ATOM 1532 O O . MET A 1 193 ? 29.703 -14.672 -18.094 1 85.06 193 MET A O 1
ATOM 1536 N N . CYS A 1 194 ? 27.891 -15.734 -18.906 1 83 194 CYS A N 1
ATOM 1537 C CA . CYS A 1 194 ? 28.453 -15.734 -20.266 1 83 194 CYS A CA 1
ATOM 1538 C C . CYS A 1 194 ? 27.891 -14.578 -21.078 1 83 194 CYS A C 1
ATOM 1540 O O . CYS A 1 194 ? 26.672 -14.477 -21.266 1 83 194 CYS A O 1
ATOM 1542 N N . ASN A 1 195 ? 28.703 -13.805 -21.625 1 81.94 195 ASN A N 1
ATOM 1543 C CA . ASN A 1 195 ? 28.297 -12.609 -22.344 1 81.94 195 ASN A CA 1
ATOM 1544 C C . ASN A 1 195 ? 27.812 -12.938 -23.766 1 81.94 195 ASN A C 1
ATOM 1546 O O . ASN A 1 195 ? 27.344 -12.062 -24.484 1 81.94 195 ASN A O 1
ATOM 1550 N N . ASP A 1 196 ? 27.922 -14.188 -24.094 1 82.19 196 ASP A N 1
ATOM 1551 C CA . ASP A 1 196 ? 27.422 -14.586 -25.406 1 82.19 196 ASP A CA 1
ATOM 1552 C C . ASP A 1 196 ? 25.891 -14.695 -25.391 1 82.19 196 ASP A C 1
ATOM 1554 O O . ASP A 1 196 ? 25.266 -14.734 -26.453 1 82.19 196 ASP A O 1
ATOM 1558 N N . TRP A 1 197 ? 25.422 -14.719 -24.203 1 84.81 197 TRP A N 1
ATOM 1559 C CA . TRP A 1 197 ? 23.969 -14.75 -24.062 1 84.81 197 TRP A CA 1
ATOM 1560 C C . TRP A 1 197 ? 23.391 -13.336 -24.031 1 84.81 197 TRP A C 1
ATOM 1562 O O . TRP A 1 197 ? 24.109 -12.367 -23.797 1 84.81 197 TRP A O 1
ATOM 1572 N N . SER A 1 198 ? 22.172 -13.258 -24.375 1 87.06 198 SER A N 1
ATOM 1573 C CA . SER A 1 198 ? 21.469 -12 -24.172 1 87.06 198 SER A CA 1
ATOM 1574 C C . SER A 1 198 ? 21.172 -11.773 -22.688 1 87.06 198 SER A C 1
ATOM 1576 O O . SER A 1 198 ? 21.562 -12.578 -21.844 1 87.06 198 SER A O 1
ATOM 1578 N N . HIS A 1 199 ? 20.578 -10.625 -22.344 1 91.75 199 HIS A N 1
ATOM 1579 C CA . HIS A 1 199 ? 20.141 -10.367 -20.984 1 91.75 199 HIS A CA 1
ATOM 1580 C C . HIS A 1 199 ? 19.234 -11.492 -20.469 1 91.75 199 HIS A C 1
ATOM 1582 O O . HIS A 1 199 ? 18.484 -12.078 -21.25 1 91.75 199 HIS A O 1
ATOM 1588 N N . VAL A 1 200 ? 19.406 -11.781 -19.266 1 93.19 200 VAL A N 1
ATOM 1589 C CA . VAL A 1 200 ? 18.453 -12.656 -18.609 1 93.19 200 VAL A CA 1
ATOM 1590 C C . VAL A 1 200 ? 17.359 -11.812 -17.938 1 93.19 200 VAL A C 1
ATOM 1592 O O . VAL A 1 200 ? 17.656 -10.891 -17.188 1 93.19 200 VAL A O 1
ATOM 1595 N N . MET A 1 201 ? 16.203 -12.047 -18.328 1 95.12 201 MET A N 1
ATOM 1596 C CA . MET A 1 201 ? 15.086 -11.281 -17.781 1 95.12 201 MET A CA 1
ATOM 1597 C C . MET A 1 201 ? 14.219 -12.156 -16.875 1 95.12 201 MET A C 1
ATOM 1599 O O . MET A 1 201 ? 13.82 -13.25 -17.25 1 95.12 201 MET A O 1
ATOM 1603 N N . ILE A 1 202 ? 13.938 -11.648 -15.672 1 94.75 202 ILE A N 1
ATOM 1604 C CA . ILE A 1 202 ? 13.18 -12.422 -14.695 1 94.75 202 ILE A CA 1
ATOM 1605 C C . ILE A 1 202 ? 12.109 -11.539 -14.055 1 94.75 202 ILE A C 1
ATOM 1607 O O . ILE A 1 202 ? 12.352 -10.375 -13.75 1 94.75 202 ILE A O 1
ATOM 1611 N N . PHE A 1 203 ? 10.93 -12.07 -13.945 1 96.06 203 PHE A N 1
ATOM 1612 C CA . PHE A 1 203 ? 9.898 -11.5 -13.086 1 96.06 203 PHE A CA 1
ATOM 1613 C C . PHE A 1 203 ? 9.953 -12.102 -11.695 1 96.06 203 PHE A C 1
ATOM 1615 O O . PHE A 1 203 ? 9.359 -13.156 -11.445 1 96.06 203 PHE A O 1
ATOM 1622 N N . PRO A 1 204 ? 10.547 -11.391 -10.82 1 96.12 204 PRO A N 1
ATOM 1623 C CA . PRO A 1 204 ? 10.836 -12.023 -9.531 1 96.12 204 PRO A CA 1
ATOM 1624 C C . PRO A 1 204 ? 9.578 -12.258 -8.695 1 96.12 204 PRO A C 1
ATOM 1626 O O . PRO A 1 204 ? 9.617 -13 -7.711 1 96.12 204 PRO A O 1
ATOM 1629 N N . GLU A 1 205 ? 8.477 -11.586 -9.023 1 95.44 205 GLU A N 1
ATOM 1630 C CA . GLU A 1 205 ? 7.215 -11.867 -8.344 1 95.44 205 GLU A CA 1
ATOM 1631 C C . GLU A 1 205 ? 6.703 -13.266 -8.688 1 95.44 205 GLU A C 1
ATOM 1633 O O . GLU A 1 205 ? 5.871 -13.82 -7.973 1 95.44 205 GLU A O 1
ATOM 1638 N N . ALA A 1 206 ? 7.098 -13.812 -9.805 1 91.5 206 ALA A N 1
ATOM 1639 C CA . ALA A 1 206 ? 6.809 -15.156 -10.297 1 91.5 206 ALA A CA 1
ATOM 1640 C C . ALA A 1 206 ? 5.344 -15.289 -10.703 1 91.5 206 ALA A C 1
ATOM 1642 O O . ALA A 1 206 ? 4.844 -16.406 -10.891 1 91.5 206 ALA A O 1
ATOM 1643 N N . THR A 1 207 ? 4.574 -14.227 -10.688 1 92.75 207 THR A N 1
ATOM 1644 C CA . THR A 1 207 ? 3.18 -14.172 -11.109 1 92.75 207 THR A CA 1
ATOM 1645 C C . THR A 1 207 ? 2.791 -12.75 -11.516 1 92.75 207 THR A C 1
ATOM 1647 O O . THR A 1 207 ? 3.594 -11.828 -11.398 1 92.75 207 THR A O 1
ATOM 1650 N N . THR A 1 208 ? 1.661 -12.656 -12.07 1 95.81 208 THR A N 1
ATOM 1651 C CA . THR A 1 208 ? 1.164 -11.328 -12.406 1 95.81 208 THR A CA 1
ATOM 1652 C C . THR A 1 208 ? 0.325 -10.758 -11.258 1 95.81 208 THR A C 1
ATOM 1654 O O . THR A 1 208 ? -0.353 -11.508 -10.555 1 95.81 208 THR A O 1
ATOM 1657 N N . THR A 1 209 ? 0.404 -9.523 -11.016 1 97.5 209 THR A N 1
ATOM 1658 C CA . THR A 1 209 ? -0.38 -8.805 -10.016 1 97.5 209 THR A CA 1
ATOM 1659 C C . THR A 1 209 ? -1.062 -7.59 -10.633 1 97.5 209 THR A C 1
ATOM 1661 O O . THR A 1 209 ? -0.865 -7.293 -11.812 1 97.5 209 THR A O 1
ATOM 1664 N N . ASN A 1 210 ? -1.88 -6.914 -9.852 1 97.06 210 ASN A N 1
ATOM 1665 C CA . ASN A 1 210 ? -2.607 -5.77 -10.391 1 97.06 210 ASN A CA 1
ATOM 1666 C C . ASN A 1 210 ? -1.743 -4.512 -10.406 1 97.06 210 ASN A C 1
ATOM 1668 O O . ASN A 1 210 ? -2.182 -3.459 -10.867 1 97.06 210 ASN A O 1
ATOM 1672 N N . GLY A 1 211 ? -0.532 -4.602 -9.898 1 95.94 211 GLY A N 1
ATOM 1673 C CA . GLY A 1 211 ? 0.443 -3.533 -10.055 1 95.94 211 GLY A CA 1
ATOM 1674 C C . GLY A 1 211 ? 0.281 -2.43 -9.023 1 95.94 211 GLY A C 1
ATOM 1675 O O . GLY A 1 211 ? 1.009 -1.436 -9.055 1 95.94 211 GLY A O 1
ATOM 1676 N N . LYS A 1 212 ? -0.651 -2.535 -8.062 1 95.19 212 LYS A N 1
ATOM 1677 C CA . LYS A 1 212 ? -0.887 -1.498 -7.062 1 95.19 212 LYS A CA 1
ATOM 1678 C C . LYS A 1 212 ? 0.209 -1.5 -6 1 95.19 212 LYS A C 1
ATOM 1680 O O . LYS A 1 212 ? 0.67 -0.438 -5.574 1 95.19 212 LYS A O 1
ATOM 1685 N N . LEU A 1 213 ? 0.565 -2.652 -5.598 1 96.12 213 LEU A N 1
ATOM 1686 C CA . LEU A 1 213 ? 1.676 -2.898 -4.688 1 96.12 213 LEU A CA 1
ATOM 1687 C C . LEU A 1 213 ? 2.588 -3.996 -5.223 1 96.12 213 LEU A C 1
ATOM 1689 O O . LEU A 1 213 ? 2.225 -4.703 -6.164 1 96.12 213 LEU A O 1
ATOM 1693 N N . LEU A 1 214 ? 3.756 -4.07 -4.68 1 97.38 214 LEU A N 1
ATOM 1694 C CA . LEU A 1 214 ? 4.656 -5.152 -5.055 1 97.38 214 LEU A CA 1
ATOM 1695 C C . LEU A 1 214 ? 4.59 -6.289 -4.039 1 97.38 214 LEU A C 1
ATOM 1697 O O . LEU A 1 214 ? 4.555 -6.047 -2.832 1 97.38 214 LEU A O 1
ATOM 1701 N N . ILE A 1 215 ? 4.492 -7.508 -4.531 1 97 215 ILE A N 1
ATOM 1702 C CA . ILE A 1 215 ? 4.48 -8.656 -3.635 1 97 215 ILE A CA 1
ATOM 1703 C C . ILE A 1 215 ? 5.902 -9.188 -3.459 1 97 215 ILE A C 1
ATOM 1705 O O . ILE A 1 215 ? 6.859 -8.594 -3.959 1 97 215 ILE A O 1
ATOM 1709 N N . SER A 1 216 ? 6.078 -10.266 -2.777 1 95.88 216 SER A N 1
ATOM 1710 C CA . SER A 1 216 ? 7.398 -10.789 -2.443 1 95.88 216 SER A CA 1
ATOM 1711 C C . SER A 1 216 ? 8.141 -11.25 -3.691 1 95.88 216 SER A C 1
ATOM 1713 O O . SER A 1 216 ? 7.535 -11.82 -4.605 1 95.88 216 SER A O 1
ATOM 1715 N N . PHE A 1 217 ? 9.477 -11 -3.688 1 96.19 217 PHE A N 1
ATOM 1716 C CA . PHE A 1 217 ? 10.328 -11.43 -4.789 1 96.19 217 PHE A CA 1
ATOM 1717 C C . PHE A 1 217 ? 10.961 -12.789 -4.484 1 96.19 217 PHE A C 1
ATOM 1719 O O . PHE A 1 217 ? 11.375 -13.039 -3.354 1 96.19 217 PHE A O 1
ATOM 1726 N N . LYS A 1 218 ? 11.031 -13.609 -5.457 1 90.88 218 LYS A N 1
ATOM 1727 C CA . LYS A 1 218 ? 11.797 -14.852 -5.344 1 90.88 218 LYS A CA 1
ATOM 1728 C C . LYS A 1 218 ? 13.281 -14.609 -5.555 1 90.88 218 LYS A C 1
ATOM 1730 O O . LYS A 1 218 ? 13.672 -13.68 -6.266 1 90.88 218 LYS A O 1
ATOM 1735 N N . ALA A 1 219 ? 14.062 -15.469 -5.035 1 90.88 219 ALA A N 1
ATOM 1736 C CA . ALA A 1 219 ? 15.5 -15.242 -4.977 1 90.88 219 ALA A CA 1
ATOM 1737 C C . ALA A 1 219 ? 16.172 -15.648 -6.281 1 90.88 219 ALA A C 1
ATOM 1739 O O . ALA A 1 219 ? 17.344 -15.32 -6.512 1 90.88 219 ALA A O 1
ATOM 1740 N N . GLY A 1 220 ? 15.516 -16.25 -7.199 1 87.5 220 GLY A N 1
ATOM 1741 C CA . GLY A 1 220 ? 16.109 -16.828 -8.391 1 87.5 220 GLY A CA 1
ATOM 1742 C C . GLY A 1 220 ? 16.984 -15.859 -9.156 1 87.5 220 GLY A C 1
ATOM 1743 O O . GLY A 1 220 ? 18.109 -16.203 -9.539 1 87.5 220 GLY A O 1
ATOM 1744 N N . ALA A 1 221 ? 16.531 -14.68 -9.336 1 91.62 221 ALA A N 1
ATOM 1745 C CA . ALA A 1 221 ? 17.266 -13.68 -10.109 1 91.62 221 ALA A CA 1
ATOM 1746 C C . ALA A 1 221 ? 18.469 -13.172 -9.336 1 91.62 221 ALA A C 1
ATOM 1748 O O . ALA A 1 221 ? 19.406 -12.609 -9.914 1 91.62 221 ALA A O 1
ATOM 1749 N N . PHE A 1 222 ? 18.5 -13.438 -8.062 1 95.88 222 PHE A N 1
ATOM 1750 C CA . PHE A 1 222 ? 19.453 -12.758 -7.207 1 95.88 222 PHE A CA 1
ATOM 1751 C C . PHE A 1 222 ? 20.5 -13.742 -6.676 1 95.88 222 PHE A C 1
ATOM 1753 O O . PHE A 1 222 ? 21.547 -13.328 -6.168 1 95.88 222 PHE A O 1
ATOM 1760 N N . THR A 1 223 ? 20.281 -14.961 -6.832 1 91.69 223 THR A N 1
ATOM 1761 C CA . THR A 1 223 ? 21.141 -16.016 -6.324 1 91.69 223 THR A CA 1
ATOM 1762 C C . THR A 1 223 ? 22.516 -15.969 -6.992 1 91.69 223 THR A C 1
ATOM 1764 O O . THR A 1 223 ? 23.531 -16.188 -6.344 1 91.69 223 THR A O 1
ATOM 1767 N N . PRO A 1 224 ? 22.609 -15.664 -8.32 1 90.44 224 PRO A N 1
ATOM 1768 C CA . PRO A 1 224 ? 23.906 -15.609 -8.984 1 90.44 224 PRO A CA 1
ATOM 1769 C C . PRO A 1 224 ? 24.812 -14.508 -8.43 1 90.44 224 PRO A C 1
ATOM 1771 O O . PRO A 1 224 ? 26.031 -14.562 -8.586 1 90.44 224 PRO A O 1
ATOM 1774 N N . GLY A 1 225 ? 24.172 -13.484 -7.875 1 91.31 225 GLY A N 1
ATOM 1775 C CA . GLY A 1 225 ? 24.969 -12.43 -7.258 1 91.31 225 GLY A CA 1
ATOM 1776 C C . GLY A 1 225 ? 25.5 -11.422 -8.258 1 91.31 225 GLY A C 1
ATOM 1777 O O . GLY A 1 225 ? 26.531 -10.789 -8.016 1 91.31 225 GLY A O 1
ATOM 1778 N N . PHE A 1 226 ? 24.969 -11.336 -9.406 1 93.44 226 PHE A N 1
ATOM 1779 C CA . PHE A 1 226 ? 25.344 -10.344 -10.406 1 93.44 226 PHE A CA 1
ATOM 1780 C C . PHE A 1 226 ? 24.516 -9.078 -10.25 1 93.44 226 PHE A C 1
ATOM 1782 O O . PHE A 1 226 ? 23.438 -9.102 -9.648 1 93.44 226 PHE A O 1
ATOM 1789 N N . PRO A 1 227 ? 25.016 -7.977 -10.75 1 95.81 227 PRO A N 1
ATOM 1790 C CA . PRO A 1 227 ? 24.203 -6.758 -10.758 1 95.81 227 PRO A CA 1
ATOM 1791 C C . PRO A 1 227 ? 22.922 -6.91 -11.555 1 95.81 227 PRO A C 1
ATOM 1793 O O . PRO A 1 227 ? 22.891 -7.633 -12.555 1 95.81 227 PRO A O 1
ATOM 1796 N N . VAL A 1 228 ? 21.906 -6.219 -11.086 1 97.81 228 VAL A N 1
ATOM 1797 C CA . VAL A 1 228 ? 20.609 -6.297 -11.758 1 97.81 228 VAL A CA 1
ATOM 1798 C C . VAL A 1 228 ? 20.125 -4.891 -12.094 1 97.81 228 VAL A C 1
ATOM 1800 O O . VAL A 1 228 ? 20.469 -3.924 -11.406 1 97.81 228 VAL A O 1
ATOM 1803 N N . GLN A 1 229 ? 19.453 -4.723 -13.156 1 98.44 229 GLN A N 1
ATOM 1804 C CA . GLN A 1 229 ? 18.734 -3.484 -13.445 1 98.44 229 GLN A CA 1
ATOM 1805 C C . GLN A 1 229 ? 17.234 -3.68 -13.352 1 98.44 229 GLN A C 1
ATOM 1807 O O . GLN A 1 229 ? 16.641 -4.438 -14.133 1 98.44 229 GLN A O 1
ATOM 1812 N N . PRO A 1 230 ? 16.578 -3.074 -12.398 1 98.62 230 PRO A N 1
ATOM 1813 C CA . PRO A 1 230 ? 15.117 -3.172 -12.281 1 98.62 230 PRO A CA 1
ATOM 1814 C C . PRO A 1 230 ? 14.383 -2.355 -13.344 1 98.62 230 PRO A C 1
ATOM 1816 O O . PRO A 1 230 ? 14.82 -1.256 -13.688 1 98.62 230 PRO A O 1
ATOM 1819 N N . ILE A 1 231 ? 13.359 -2.9 -13.859 1 98.62 231 ILE A N 1
ATOM 1820 C CA . ILE A 1 231 ? 12.453 -2.26 -14.805 1 98.62 231 ILE A CA 1
ATOM 1821 C C . ILE A 1 231 ? 11.047 -2.193 -14.211 1 98.62 231 ILE A C 1
ATOM 1823 O O . ILE A 1 231 ? 10.531 -3.197 -13.719 1 98.62 231 ILE A O 1
ATOM 1827 N N . LEU A 1 232 ? 10.453 -1.012 -14.25 1 98.44 232 LEU A N 1
ATOM 1828 C CA . LEU A 1 232 ? 9.078 -0.833 -13.789 1 98.44 232 LEU A CA 1
ATOM 1829 C C . LEU A 1 232 ? 8.133 -0.64 -14.969 1 98.44 232 LEU A C 1
ATOM 1831 O O . LEU A 1 232 ? 8.336 0.248 -15.797 1 98.44 232 LEU A O 1
ATOM 1835 N N . ILE A 1 233 ? 7.172 -1.465 -15.023 1 98.12 233 ILE A N 1
ATOM 1836 C CA . ILE A 1 233 ? 6.141 -1.329 -16.047 1 98.12 233 ILE A CA 1
ATOM 1837 C C . ILE A 1 233 ? 4.82 -0.924 -15.391 1 98.12 233 ILE A C 1
ATOM 1839 O O . ILE A 1 233 ? 4.363 -1.569 -14.445 1 98.12 233 ILE A O 1
ATOM 1843 N N . ARG A 1 234 ? 4.223 0.144 -15.867 1 96.38 234 ARG A N 1
ATOM 1844 C CA . ARG A 1 234 ? 2.953 0.668 -15.375 1 96.38 234 ARG A CA 1
ATOM 1845 C C . ARG A 1 234 ? 1.944 0.827 -16.5 1 96.38 234 ARG A C 1
ATOM 1847 O O . ARG A 1 234 ? 2.322 1.082 -17.656 1 96.38 234 ARG A O 1
ATOM 1854 N N . TYR A 1 235 ? 0.705 0.695 -16.188 1 96.56 235 TYR A N 1
ATOM 1855 C CA . TYR A 1 235 ? -0.374 0.856 -17.156 1 96.56 235 TYR A CA 1
ATOM 1856 C C . TYR A 1 235 ? -1.388 1.888 -16.672 1 96.56 235 TYR A C 1
ATOM 1858 O O . TYR A 1 235 ? -2.482 1.531 -16.234 1 96.56 235 TYR A O 1
ATOM 1866 N N . PRO A 1 236 ? -1.046 3.166 -16.828 1 93.38 236 PRO A N 1
ATOM 1867 C CA . PRO A 1 236 ? -2.08 4.16 -16.516 1 93.38 236 PRO A CA 1
ATOM 1868 C C . PRO A 1 236 ? -3.367 3.93 -17.312 1 93.38 236 PRO A C 1
ATOM 1870 O O . PRO A 1 236 ? -3.318 3.629 -18.5 1 93.38 236 PRO A O 1
ATOM 1873 N N . HIS A 1 237 ? -4.504 3.975 -16.625 1 92.25 237 HIS A N 1
ATOM 1874 C CA . HIS A 1 237 ? -5.766 3.697 -17.297 1 92.25 237 HIS A CA 1
ATOM 1875 C C . HIS A 1 237 ? -6.934 4.363 -16.578 1 92.25 237 HIS A C 1
ATOM 1877 O O . HIS A 1 237 ? -6.812 4.738 -15.406 1 92.25 237 HIS A O 1
ATOM 1883 N N . VAL A 1 238 ? -7.977 4.547 -17.312 1 88.75 238 VAL A N 1
ATOM 1884 C CA . VAL A 1 238 ? -9.203 5.09 -16.734 1 88.75 238 VAL A CA 1
ATOM 1885 C C . VAL A 1 238 ? -10.312 4.051 -16.812 1 88.75 238 VAL A C 1
ATOM 1887 O O . VAL A 1 238 ? -10.961 3.748 -15.797 1 88.75 238 VAL A O 1
ATOM 1890 N N . HIS A 1 239 ? -10.438 3.371 -17.922 1 84.88 239 HIS A N 1
ATOM 1891 C CA . HIS A 1 239 ? -11.625 2.551 -18.156 1 84.88 239 HIS A CA 1
ATOM 1892 C C . HIS A 1 239 ? -11.297 1.066 -18.031 1 84.88 239 HIS A C 1
ATOM 1894 O O . HIS A 1 239 ? -12.164 0.269 -17.656 1 84.88 239 HIS A O 1
ATOM 1900 N N . MET A 1 240 ? -10.109 0.778 -18.438 1 89.62 240 MET A N 1
ATOM 1901 C CA . MET A 1 240 ? -9.789 -0.647 -18.484 1 89.62 240 MET A CA 1
ATOM 1902 C C . MET A 1 240 ? -8.414 -0.917 -17.875 1 89.62 240 MET A C 1
ATOM 1904 O O . MET A 1 240 ? -7.41 -0.381 -18.344 1 89.62 240 MET A O 1
ATOM 1908 N N . ASP A 1 241 ? -8.406 -1.756 -16.875 1 94.25 241 ASP A N 1
ATOM 1909 C CA . ASP A 1 241 ? -7.164 -2.227 -16.266 1 94.25 241 ASP A CA 1
ATOM 1910 C C . ASP A 1 241 ? -6.629 -3.451 -17.016 1 94.25 241 ASP A C 1
ATOM 1912 O O . ASP A 1 241 ? -7.281 -4.496 -17.047 1 94.25 241 ASP A O 1
ATOM 1916 N N . PRO A 1 242 ? -5.508 -3.357 -17.531 1 96.44 242 PRO A N 1
ATOM 1917 C CA . PRO A 1 242 ? -4.992 -4.457 -18.344 1 96.44 242 PRO A CA 1
ATOM 1918 C C . PRO A 1 242 ? -4.402 -5.59 -17.5 1 96.44 242 PRO A C 1
ATOM 1920 O O . PRO A 1 242 ? -3.973 -6.609 -18.047 1 96.44 242 PRO A O 1
ATOM 1923 N N . CYS A 1 243 ? -4.375 -5.508 -16.203 1 97.31 243 CYS A N 1
ATOM 1924 C CA . CYS A 1 243 ? -3.711 -6.52 -15.391 1 97.31 243 CYS A CA 1
ATOM 1925 C C . CYS A 1 243 ? -4.367 -7.883 -15.57 1 97.31 243 CYS A C 1
ATOM 1927 O O . CYS A 1 243 ? -5.594 -7.98 -15.672 1 97.31 243 CYS A O 1
ATOM 1929 N N . TRP A 1 244 ? -3.557 -8.891 -15.742 1 96.69 244 TRP A N 1
ATOM 1930 C CA . TRP A 1 244 ? -4 -10.273 -15.891 1 96.69 244 TRP A CA 1
ATOM 1931 C C . TRP A 1 244 ? -3.777 -11.055 -14.609 1 96.69 244 TRP A C 1
ATOM 1933 O O . TRP A 1 244 ? -2.676 -11.555 -14.359 1 96.69 244 TRP A O 1
ATOM 1943 N N . VAL A 1 245 ? -4.816 -11.172 -13.812 1 96.56 245 VAL A N 1
ATOM 1944 C CA . VAL A 1 245 ? -4.703 -11.766 -12.477 1 96.56 245 VAL A CA 1
ATOM 1945 C C . VAL A 1 245 ? -5.762 -12.852 -12.305 1 96.56 245 VAL A C 1
ATOM 1947 O O . VAL A 1 245 ? -6.613 -13.039 -13.172 1 96.56 245 VAL A O 1
ATOM 1950 N N . ALA A 1 246 ? -5.652 -13.562 -11.219 1 93.88 246 ALA A N 1
ATOM 1951 C CA . ALA A 1 246 ? -6.504 -14.727 -10.969 1 93.88 246 ALA A CA 1
ATOM 1952 C C . ALA A 1 246 ? -7.977 -14.328 -10.969 1 93.88 246 ALA A C 1
ATOM 1954 O O . ALA A 1 246 ? -8.797 -14.961 -11.648 1 93.88 246 ALA A O 1
ATOM 1955 N N . GLU A 1 247 ? -8.336 -13.375 -10.156 1 94.31 247 GLU A N 1
ATOM 1956 C CA . GLU A 1 247 ? -9.719 -12.914 -10.133 1 94.31 247 GLU A CA 1
ATOM 1957 C C . GLU A 1 247 ? -9.922 -11.727 -11.078 1 94.31 247 GLU A C 1
ATOM 1959 O O . GLU A 1 247 ? -10.078 -10.594 -10.633 1 94.31 247 GLU A O 1
ATOM 1964 N N . GLY A 1 248 ? -9.906 -11.969 -12.289 1 93.19 248 GLY A N 1
ATOM 1965 C CA . GLY A 1 248 ? -10.07 -11 -13.367 1 93.19 248 GLY A CA 1
ATOM 1966 C C . GLY A 1 248 ? -10.562 -11.625 -14.656 1 93.19 248 GLY A C 1
ATOM 1967 O O . GLY A 1 248 ? -10.953 -12.789 -14.68 1 93.19 248 GLY A O 1
ATOM 1968 N N . PRO A 1 249 ? -10.625 -10.836 -15.664 1 91.81 249 PRO A N 1
ATOM 1969 C CA . PRO A 1 249 ? -11.086 -11.359 -16.953 1 91.81 249 PRO A CA 1
ATOM 1970 C C . PRO A 1 249 ? -10.133 -12.406 -17.531 1 91.81 249 PRO A C 1
ATOM 1972 O O . PRO A 1 249 ? -8.922 -12.352 -17.297 1 91.81 249 PRO A O 1
ATOM 1975 N N . VAL A 1 250 ? -10.734 -13.328 -18.234 1 92.69 250 VAL A N 1
ATOM 1976 C CA . VAL A 1 250 ? -9.906 -14.297 -18.953 1 92.69 250 VAL A CA 1
ATOM 1977 C C . VAL A 1 250 ? -9.086 -13.586 -20.016 1 92.69 250 VAL A C 1
ATOM 1979 O O . VAL A 1 250 ? -9.391 -12.461 -20.406 1 92.69 250 VAL A O 1
ATOM 1982 N N . ILE A 1 251 ? -8.141 -14.258 -20.5 1 92.69 251 ILE A N 1
ATOM 1983 C CA . ILE A 1 251 ? -7.125 -13.633 -21.344 1 92.69 251 ILE A CA 1
ATOM 1984 C C . ILE A 1 251 ? -7.762 -13.141 -22.641 1 92.69 251 ILE A C 1
ATOM 1986 O O . ILE A 1 251 ? -7.406 -12.07 -23.156 1 92.69 251 ILE A O 1
ATOM 1990 N N . TYR A 1 252 ? -8.703 -13.867 -23.281 1 93.69 252 TYR A N 1
ATOM 1991 C CA . TYR A 1 252 ? -9.273 -13.461 -24.562 1 93.69 252 TYR A CA 1
ATOM 1992 C C . TYR A 1 252 ? -10.188 -12.25 -24.391 1 93.69 252 TYR A C 1
ATOM 1994 O O . TYR A 1 252 ? -10.266 -11.391 -25.281 1 93.69 252 TYR A O 1
ATOM 2002 N N . TRP A 1 253 ? -10.875 -12.25 -23.25 1 94.56 253 TRP A N 1
ATOM 2003 C CA . TRP A 1 253 ? -11.719 -11.094 -22.984 1 94.56 253 TRP A CA 1
ATOM 2004 C C . TRP A 1 253 ? -10.867 -9.859 -22.719 1 94.56 253 TRP A C 1
ATOM 2006 O O . TRP A 1 253 ? -11.219 -8.75 -23.125 1 94.56 253 TRP A O 1
ATOM 2016 N N . LEU A 1 254 ? -9.789 -10.078 -21.984 1 95.38 254 LEU A N 1
ATOM 2017 C CA . LEU A 1 254 ? -8.859 -8.992 -21.734 1 95.38 254 LEU A CA 1
ATOM 2018 C C . LEU A 1 254 ? -8.297 -8.445 -23.031 1 95.38 254 LEU A C 1
ATOM 2020 O O . LEU A 1 254 ? -8.203 -7.227 -23.219 1 95.38 254 LEU A O 1
ATOM 2024 N N . LEU A 1 255 ? -7.926 -9.359 -23.922 1 96 255 LEU A N 1
ATOM 2025 C CA . LEU A 1 255 ? -7.402 -8.977 -25.219 1 96 255 LEU A CA 1
ATOM 2026 C C . LEU A 1 255 ? -8.453 -8.219 -26.031 1 96 255 LEU A C 1
ATOM 2028 O O . LEU A 1 255 ? -8.141 -7.203 -26.656 1 96 255 LEU A O 1
ATOM 2032 N N . PHE A 1 256 ? -9.648 -8.688 -26.062 1 96.25 256 PHE A N 1
ATOM 2033 C CA . PHE A 1 256 ? -10.766 -8.039 -26.734 1 96.25 256 PHE A CA 1
ATOM 2034 C C . PHE A 1 256 ? -10.945 -6.609 -26.234 1 96.25 256 PHE A C 1
ATOM 2036 O O . PHE A 1 256 ? -11.094 -5.676 -27.031 1 96.25 256 PHE A O 1
ATOM 2043 N N . ARG A 1 257 ? -10.875 -6.477 -24.906 1 95.62 257 ARG A N 1
ATOM 2044 C CA . ARG A 1 257 ? -11.078 -5.164 -24.297 1 95.62 257 ARG A CA 1
ATOM 2045 C C . ARG A 1 257 ? -9.922 -4.227 -24.625 1 95.62 257 ARG A C 1
ATOM 2047 O O . ARG A 1 257 ? -10.125 -3.033 -24.844 1 95.62 257 ARG A O 1
ATOM 2054 N N . LEU A 1 258 ? -8.734 -4.758 -24.594 1 96.38 258 LEU A N 1
ATOM 2055 C CA . LEU A 1 258 ? -7.574 -3.953 -24.969 1 96.38 258 LEU A CA 1
ATOM 2056 C C . LEU A 1 258 ? -7.695 -3.449 -26.391 1 96.38 258 LEU A C 1
ATOM 2058 O O . LEU A 1 258 ? -7.395 -2.289 -26.688 1 96.38 258 LEU A O 1
ATOM 2062 N N . MET A 1 259 ? -8.234 -4.281 -27.281 1 97.31 259 MET A N 1
ATOM 2063 C CA . MET A 1 259 ? -8.281 -3.977 -28.719 1 97.31 259 MET A CA 1
ATOM 2064 C C . MET A 1 259 ? -9.477 -3.09 -29.031 1 97.31 259 MET A C 1
ATOM 2066 O O . MET A 1 259 ? -9.602 -2.592 -30.156 1 97.31 259 MET A O 1
ATOM 2070 N N . THR A 1 260 ? -10.336 -2.939 -28.078 1 96.25 260 THR A N 1
ATOM 2071 C CA . THR A 1 260 ? -11.492 -2.068 -28.281 1 96.25 260 THR A CA 1
ATOM 2072 C C . THR A 1 260 ? -11.328 -0.762 -27.516 1 96.25 260 THR A C 1
ATOM 2074 O O . THR A 1 260 ? -12.312 -0.152 -27.094 1 96.25 260 THR A O 1
ATOM 2077 N N . GLN A 1 261 ? -10.164 -0.417 -27.172 1 94.69 261 GLN A N 1
ATOM 2078 C CA . GLN A 1 261 ? -9.805 0.908 -26.672 1 94.69 261 GLN A CA 1
ATOM 2079 C C . GLN A 1 261 ? -9.219 1.774 -27.781 1 94.69 261 GLN A C 1
ATOM 2081 O O . GLN A 1 261 ? -8.594 1.261 -28.719 1 94.69 261 GLN A O 1
ATOM 2086 N N . PHE A 1 262 ? -9.422 3.064 -27.719 1 93.25 262 PHE A N 1
ATOM 2087 C CA . PHE A 1 262 ? -8.805 3.955 -28.688 1 93.25 262 PHE A CA 1
ATOM 2088 C C . PHE A 1 262 ? -7.289 3.912 -28.578 1 93.25 262 PHE A C 1
ATOM 2090 O O . PHE A 1 262 ? -6.582 3.891 -29.578 1 93.25 262 PHE A O 1
ATOM 2097 N N . HIS A 1 263 ? -6.84 3.957 -27.406 1 93.69 263 HIS A N 1
ATOM 2098 C CA . HIS A 1 263 ? -5.422 3.939 -27.078 1 93.69 263 HIS A CA 1
ATOM 2099 C C . HIS A 1 263 ? -5.195 3.426 -25.656 1 93.69 263 HIS A C 1
ATOM 2101 O O . HIS A 1 263 ? -5.965 3.742 -24.75 1 93.69 263 HIS A O 1
ATOM 2107 N N . ASN A 1 264 ? -4.273 2.537 -25.516 1 95.81 264 ASN A N 1
ATOM 2108 C CA . ASN A 1 264 ? -3.842 2.086 -24.203 1 95.81 264 ASN A CA 1
ATOM 2109 C C . ASN A 1 264 ? -2.484 2.676 -23.828 1 95.81 264 ASN A C 1
ATOM 2111 O O . ASN A 1 264 ? -1.658 2.949 -24.703 1 95.81 264 ASN A O 1
ATOM 2115 N N . PHE A 1 265 ? -2.305 2.898 -22.594 1 94.94 265 PHE A N 1
ATOM 2116 C CA . PHE A 1 265 ? -1.083 3.562 -22.141 1 94.94 265 PHE A CA 1
ATOM 2117 C C . PHE A 1 265 ? -0.164 2.582 -21.422 1 94.94 265 PHE A C 1
ATOM 2119 O O . PHE A 1 265 ? -0.629 1.738 -20.656 1 94.94 265 PHE A O 1
ATOM 2126 N N . MET A 1 266 ? 1.106 2.635 -21.703 1 96.12 266 MET A N 1
ATOM 2127 C CA . MET A 1 266 ? 2.178 1.869 -21.078 1 96.12 266 MET A CA 1
ATOM 2128 C C . MET A 1 266 ? 3.371 2.764 -20.75 1 96.12 266 MET A C 1
ATOM 2130 O O . MET A 1 266 ? 3.781 3.58 -21.578 1 96.12 266 MET A O 1
ATOM 2134 N N . SER A 1 267 ? 3.758 2.742 -19.531 1 95.31 267 SER A N 1
ATOM 2135 C CA . SER A 1 267 ? 4.953 3.463 -19.109 1 95.31 267 SER A CA 1
ATOM 2136 C C . SER A 1 267 ? 6.016 2.504 -18.578 1 95.31 267 SER A C 1
ATOM 2138 O O . SER A 1 267 ? 5.723 1.655 -17.734 1 95.31 267 SER A O 1
ATOM 2140 N N . VAL A 1 268 ? 7.242 2.574 -19.078 1 97.69 268 VAL A N 1
ATOM 2141 C CA . VAL A 1 268 ? 8.352 1.726 -18.672 1 97.69 268 VAL A CA 1
ATOM 2142 C C . VAL A 1 268 ? 9.484 2.586 -18.109 1 97.69 268 VAL A C 1
ATOM 2144 O O . VAL A 1 268 ? 9.922 3.547 -18.75 1 97.69 268 VAL A O 1
ATOM 2147 N N . GLU A 1 269 ? 9.93 2.277 -16.938 1 97.62 269 GLU A N 1
ATOM 2148 C CA . GLU A 1 269 ? 10.992 3.018 -16.281 1 97.62 269 GLU A CA 1
ATOM 2149 C C . GLU A 1 269 ? 12.18 2.107 -15.953 1 97.62 269 GLU A C 1
ATOM 2151 O O . GLU A 1 269 ? 12.023 1.11 -15.242 1 97.62 269 GLU A O 1
ATOM 2156 N N . TYR A 1 270 ? 13.352 2.439 -16.5 1 98.25 270 TYR A N 1
ATOM 2157 C CA . TYR A 1 270 ? 14.594 1.751 -16.156 1 98.25 270 TYR A CA 1
ATOM 2158 C C . TYR A 1 270 ? 15.25 2.396 -14.945 1 98.25 270 TYR A C 1
ATOM 2160 O O . TYR A 1 270 ? 15.633 3.568 -14.984 1 98.25 270 TYR A O 1
ATOM 2168 N N . LEU A 1 271 ? 15.352 1.654 -13.914 1 98.38 271 LEU A N 1
ATOM 2169 C CA . LEU A 1 271 ? 16.031 2.152 -12.727 1 98.38 271 LEU A CA 1
ATOM 2170 C C . LEU A 1 271 ? 17.547 1.938 -12.836 1 98.38 271 LEU A C 1
ATOM 2172 O O . LEU A 1 271 ? 18 1.16 -13.68 1 98.38 271 LEU A O 1
ATOM 2176 N N . PRO A 1 272 ? 18.328 2.639 -12.055 1 97.31 272 PRO A N 1
ATOM 2177 C CA . PRO A 1 272 ? 19.781 2.414 -12.062 1 97.31 272 PRO A CA 1
ATOM 2178 C C . PRO A 1 272 ? 20.156 0.986 -11.672 1 97.31 272 PRO A C 1
ATOM 2180 O O . PRO A 1 272 ? 19.422 0.325 -10.938 1 97.31 272 PRO A O 1
ATOM 2183 N N . VAL A 1 273 ? 21.297 0.584 -12.195 1 98.19 273 VAL A N 1
ATOM 2184 C CA . VAL A 1 273 ? 21.812 -0.748 -11.891 1 98.19 273 VAL A CA 1
ATOM 2185 C C . VAL A 1 273 ? 22.078 -0.866 -10.391 1 98.19 273 VAL A C 1
ATOM 2187 O O . VAL A 1 273 ? 22.594 0.066 -9.773 1 98.19 273 VAL A O 1
ATOM 2190 N N . ILE A 1 274 ? 21.688 -1.967 -9.82 1 97.69 274 ILE A N 1
ATOM 2191 C CA . ILE A 1 274 ? 21.922 -2.232 -8.406 1 97.69 274 ILE A CA 1
ATOM 2192 C C . ILE A 1 274 ? 22.969 -3.332 -8.258 1 97.69 274 ILE A C 1
ATOM 2194 O O . ILE A 1 274 ? 22.797 -4.438 -8.773 1 97.69 274 ILE A O 1
ATOM 2198 N N . HIS A 1 275 ? 24 -3.004 -7.516 1 96.81 275 HIS A N 1
ATOM 2199 C CA . HIS A 1 275 ? 25.062 -3.955 -7.25 1 96.81 275 HIS A CA 1
ATOM 2200 C C . HIS A 1 275 ? 24.891 -4.633 -5.898 1 96.81 275 HIS A C 1
ATOM 2202 O O . HIS A 1 275 ? 24.641 -3.961 -4.891 1 96.81 275 HIS A O 1
ATOM 2208 N N . PRO A 1 276 ? 24.984 -5.957 -5.887 1 95.94 276 PRO A N 1
ATOM 2209 C CA . PRO A 1 276 ? 24.875 -6.621 -4.586 1 95.94 276 PRO A CA 1
ATOM 2210 C C . PRO A 1 276 ? 26.094 -6.367 -3.695 1 95.94 276 PRO A C 1
ATOM 2212 O O . PRO A 1 276 ? 27.219 -6.281 -4.191 1 95.94 276 PRO A O 1
ATOM 2215 N N . THR A 1 277 ? 25.828 -6.23 -2.432 1 92.31 277 THR A N 1
ATOM 2216 C CA . THR A 1 277 ? 26.906 -6.164 -1.448 1 92.31 277 THR A CA 1
ATOM 2217 C C . THR A 1 277 ? 27.469 -7.551 -1.162 1 92.31 277 THR A C 1
ATOM 2219 O O . THR A 1 277 ? 26.922 -8.555 -1.63 1 92.31 277 THR A O 1
ATOM 2222 N N . LEU A 1 278 ? 28.484 -7.574 -0.381 1 91.81 278 LEU A N 1
ATOM 2223 C CA . LEU A 1 278 ? 29.094 -8.852 -0.023 1 91.81 278 LEU A CA 1
ATOM 2224 C C . LEU A 1 278 ? 28.125 -9.703 0.788 1 91.81 278 LEU A C 1
ATOM 2226 O O . LEU A 1 278 ? 28.016 -10.914 0.579 1 91.81 278 LEU A O 1
ATOM 2230 N N . GLU A 1 279 ? 27.422 -9.07 1.604 1 91.12 279 GLU A N 1
ATOM 2231 C CA . GLU A 1 279 ? 26.422 -9.773 2.412 1 91.12 279 GLU A CA 1
ATOM 2232 C C . GLU A 1 279 ? 25.281 -10.312 1.55 1 91.12 279 GLU A C 1
ATOM 2234 O O . GLU A 1 279 ? 24.797 -11.422 1.772 1 91.12 279 GLU A O 1
ATOM 2239 N N . GLU A 1 280 ? 24.953 -9.57 0.609 1 93.25 280 GLU A N 1
ATOM 2240 C CA . GLU A 1 280 ? 23.828 -9.914 -0.254 1 93.25 280 GLU A CA 1
ATOM 2241 C C . GLU A 1 280 ? 24.203 -11.031 -1.222 1 93.25 280 GLU A C 1
ATOM 2243 O O . GLU A 1 280 ? 23.328 -11.766 -1.691 1 93.25 280 GLU A O 1
ATOM 2248 N N . THR A 1 281 ? 25.484 -11.102 -1.52 1 92.44 281 THR A N 1
ATOM 2249 C CA . THR A 1 281 ? 25.922 -12.203 -2.371 1 92.44 281 THR A CA 1
ATOM 2250 C C . THR A 1 281 ? 25.812 -13.531 -1.634 1 92.44 281 THR A C 1
ATOM 2252 O O . THR A 1 281 ? 25.547 -14.57 -2.246 1 92.44 281 THR A O 1
ATOM 2255 N N . LYS A 1 282 ? 25.906 -13.445 -0.336 1 93.25 282 LYS A N 1
ATOM 2256 C CA . LYS A 1 282 ? 25.781 -14.648 0.484 1 93.25 282 LYS A CA 1
ATOM 2257 C C . LYS A 1 282 ? 24.328 -14.953 0.812 1 93.25 282 LYS A C 1
ATOM 2259 O O . LYS A 1 282 ? 23.984 -16.109 1.069 1 93.25 282 LYS A O 1
ATOM 2264 N N . ASN A 1 283 ? 23.547 -13.883 0.806 1 94.81 283 ASN A N 1
ATOM 2265 C CA . ASN A 1 283 ? 22.125 -14.016 1.087 1 94.81 283 ASN A CA 1
ATOM 2266 C C . ASN A 1 283 ? 21.266 -13.359 0.003 1 94.81 283 ASN A C 1
ATOM 2268 O O . ASN A 1 283 ? 20.828 -12.219 0.164 1 94.81 283 ASN A O 1
ATOM 2272 N N . PRO A 1 284 ? 20.875 -14.156 -0.964 1 94.88 284 PRO A N 1
ATOM 2273 C CA . PRO A 1 284 ? 20.156 -13.602 -2.111 1 94.88 284 PRO A CA 1
ATOM 2274 C C . PRO A 1 284 ? 18.812 -12.984 -1.722 1 94.88 284 PRO A C 1
ATOM 2276 O O . PRO A 1 284 ? 18.312 -12.094 -2.412 1 94.88 284 PRO A O 1
ATOM 2279 N N . ASN A 1 285 ? 18.25 -13.453 -0.629 1 94.81 285 ASN A N 1
ATOM 2280 C CA . ASN A 1 285 ? 16.969 -12.906 -0.188 1 94.81 285 ASN A CA 1
ATOM 2281 C C . ASN A 1 285 ? 17.094 -11.445 0.231 1 94.81 285 ASN A C 1
ATOM 2283 O O . ASN A 1 285 ? 16.172 -10.656 0.043 1 94.81 285 ASN A O 1
ATOM 2287 N N . LEU A 1 286 ? 18.188 -11.141 0.806 1 94.56 286 LEU A N 1
ATOM 2288 C CA . LEU A 1 286 ? 18.438 -9.758 1.194 1 94.56 286 LEU A CA 1
ATOM 2289 C C . LEU A 1 286 ? 18.562 -8.859 -0.033 1 94.56 286 LEU A C 1
ATOM 2291 O O . LEU A 1 286 ? 18.062 -7.73 -0.033 1 94.56 286 LEU A O 1
ATOM 2295 N N . PHE A 1 287 ? 19.281 -9.367 -1.053 1 96.56 287 PHE A N 1
ATOM 2296 C CA . PHE A 1 287 ? 19.422 -8.625 -2.297 1 96.56 287 PHE A CA 1
ATOM 2297 C C . PHE A 1 287 ? 18.078 -8.438 -2.977 1 96.56 287 PHE A C 1
ATOM 2299 O O . PHE A 1 287 ? 17.766 -7.34 -3.449 1 96.56 287 PHE A O 1
ATOM 2306 N N . ALA A 1 288 ? 17.266 -9.484 -2.975 1 97.5 288 ALA A N 1
ATOM 2307 C CA . ALA A 1 288 ? 15.922 -9.43 -3.543 1 97.5 288 ALA A CA 1
ATOM 2308 C C . ALA A 1 288 ? 15.078 -8.375 -2.838 1 97.5 288 ALA A C 1
ATOM 2310 O O . ALA A 1 288 ? 14.352 -7.617 -3.488 1 97.5 288 ALA A O 1
ATOM 2311 N N . GLU A 1 289 ? 15.164 -8.367 -1.575 1 95.31 289 GLU A N 1
ATOM 2312 C CA . GLU A 1 289 ? 14.383 -7.434 -0.775 1 95.31 289 GLU A CA 1
ATOM 2313 C C . GLU A 1 289 ? 14.805 -5.992 -1.049 1 95.31 289 GLU A C 1
ATOM 2315 O O . GLU A 1 289 ? 13.953 -5.102 -1.165 1 95.31 289 GLU A O 1
ATOM 2320 N N . ARG A 1 290 ? 16.062 -5.758 -1.12 1 94.5 290 ARG A N 1
ATOM 2321 C CA . ARG A 1 290 ? 16.531 -4.402 -1.402 1 94.5 290 ARG A CA 1
ATOM 2322 C C . ARG A 1 290 ? 16.062 -3.936 -2.775 1 94.5 290 ARG A C 1
ATOM 2324 O O . ARG A 1 290 ? 15.617 -2.795 -2.93 1 94.5 290 ARG A O 1
ATOM 2331 N N . VAL A 1 291 ? 16.172 -4.816 -3.76 1 97.62 291 VAL A N 1
ATOM 2332 C CA . VAL A 1 291 ? 15.719 -4.473 -5.105 1 97.62 291 VAL A CA 1
ATOM 2333 C C . VAL A 1 291 ? 14.219 -4.199 -5.094 1 97.62 291 VAL A C 1
ATOM 2335 O O . VAL A 1 291 ? 13.758 -3.217 -5.684 1 97.62 291 VAL A O 1
ATOM 2338 N N . ARG A 1 292 ? 13.469 -5.07 -4.41 1 97.56 292 ARG A N 1
ATOM 2339 C CA . ARG A 1 292 ? 12.023 -4.902 -4.293 1 97.56 292 ARG A CA 1
ATOM 2340 C C . ARG A 1 292 ? 11.68 -3.547 -3.684 1 97.56 292 ARG A C 1
ATOM 2342 O O . ARG A 1 292 ? 10.82 -2.828 -4.199 1 97.56 292 ARG A O 1
ATOM 2349 N N . LEU A 1 293 ? 12.352 -3.209 -2.619 1 94.88 293 LEU A N 1
ATOM 2350 C CA . LEU A 1 293 ? 12.086 -1.954 -1.924 1 94.88 293 LEU A CA 1
ATOM 2351 C C . LEU A 1 293 ? 12.469 -0.759 -2.789 1 94.88 293 LEU A C 1
ATOM 2353 O O . LEU A 1 293 ? 11.797 0.271 -2.77 1 94.88 293 LEU A O 1
ATOM 2357 N N . THR A 1 294 ? 13.562 -0.891 -3.508 1 95.94 294 THR A N 1
ATOM 2358 C CA . THR A 1 294 ? 13.969 0.166 -4.426 1 95.94 294 THR A CA 1
ATOM 2359 C C . THR A 1 294 ? 12.914 0.388 -5.504 1 95.94 294 THR A C 1
ATOM 2361 O O . THR A 1 294 ? 12.594 1.529 -5.844 1 95.94 294 THR A O 1
ATOM 2364 N N . MET A 1 295 ? 12.422 -0.693 -6.027 1 97.88 295 MET A N 1
ATOM 2365 C CA . MET A 1 295 ? 11.375 -0.618 -7.035 1 97.88 295 MET A CA 1
ATOM 2366 C C . MET A 1 295 ? 10.102 -0 -6.457 1 97.88 295 MET A C 1
ATOM 2368 O O . MET A 1 295 ? 9.477 0.847 -7.094 1 97.88 295 MET A O 1
ATOM 2372 N N . ALA A 1 296 ? 9.719 -0.425 -5.25 1 97 296 ALA A N 1
ATOM 2373 C CA . ALA A 1 296 ? 8.531 0.105 -4.586 1 97 296 ALA A CA 1
ATOM 2374 C C . ALA A 1 296 ? 8.664 1.606 -4.348 1 97 296 ALA A C 1
ATOM 2376 O O . ALA A 1 296 ? 7.699 2.355 -4.531 1 97 296 ALA A O 1
ATOM 2377 N N . ARG A 1 297 ? 9.828 2.047 -3.949 1 94 297 ARG A N 1
ATOM 2378 C CA . ARG A 1 297 ? 10.078 3.465 -3.723 1 94 297 ARG A CA 1
ATOM 2379 C C . ARG A 1 297 ? 9.906 4.266 -5.012 1 94 297 ARG A C 1
ATOM 2381 O O . ARG A 1 297 ? 9.289 5.328 -5.008 1 94 297 ARG A O 1
ATOM 2388 N N . ALA A 1 298 ? 10.453 3.699 -6.027 1 95.44 298 ALA A N 1
ATOM 2389 C CA . ALA A 1 298 ? 10.352 4.375 -7.316 1 95.44 298 ALA A CA 1
ATOM 2390 C C . ALA A 1 298 ? 8.898 4.457 -7.777 1 95.44 298 ALA A C 1
ATOM 2392 O O . ALA A 1 298 ? 8.5 5.43 -8.422 1 95.44 298 ALA A O 1
ATOM 2393 N N . MET A 1 299 ? 8.117 3.48 -7.441 1 95.19 299 MET A N 1
ATOM 2394 C CA . MET A 1 299 ? 6.707 3.439 -7.801 1 95.19 299 MET A CA 1
ATOM 2395 C C . MET A 1 299 ? 5.867 4.227 -6.801 1 95.19 299 MET A C 1
ATOM 2397 O O . MET A 1 299 ? 4.68 4.469 -7.035 1 95.19 299 MET A O 1
ATOM 2401 N N . ASN A 1 300 ? 6.465 4.652 -5.688 1 94.56 300 ASN A N 1
ATOM 2402 C CA . ASN A 1 300 ? 5.766 5.297 -4.578 1 94.56 300 ASN A CA 1
ATOM 2403 C C . ASN A 1 300 ? 4.57 4.473 -4.113 1 94.56 300 ASN A C 1
ATOM 2405 O O . ASN A 1 300 ? 3.447 4.973 -4.066 1 94.56 300 ASN A O 1
ATOM 2409 N N . THR A 1 301 ? 4.875 3.268 -3.809 1 95 301 THR A N 1
ATOM 2410 C CA . THR A 1 301 ? 3.869 2.342 -3.299 1 95 301 THR A CA 1
ATOM 2411 C C . THR A 1 301 ? 4.438 1.491 -2.168 1 95 301 THR A C 1
ATOM 2413 O O . THR A 1 301 ? 5.562 1.725 -1.714 1 95 301 THR A O 1
ATOM 2416 N N . SER A 1 302 ? 3.602 0.624 -1.668 1 94.06 302 SER A N 1
ATOM 2417 C CA . SER A 1 302 ? 4.02 -0.244 -0.571 1 94.06 302 SER A CA 1
ATOM 2418 C C . SER A 1 302 ? 4.223 -1.679 -1.049 1 94.06 302 SER A C 1
ATOM 2420 O O . SER A 1 302 ? 4.125 -1.96 -2.244 1 94.06 302 SER A O 1
ATOM 2422 N N . VAL A 1 303 ? 4.695 -2.486 -0.178 1 94.38 303 VAL A N 1
ATOM 2423 C CA . VAL A 1 303 ? 4.949 -3.891 -0.486 1 94.38 303 VAL A CA 1
ATOM 2424 C C . VAL A 1 303 ? 4.094 -4.781 0.416 1 94.38 303 VAL A C 1
ATOM 2426 O O . VAL A 1 303 ? 3.619 -4.336 1.464 1 94.38 303 VAL A O 1
ATOM 2429 N N . THR A 1 304 ? 3.775 -5.926 0.002 1 93.44 304 THR A N 1
ATOM 2430 C CA . THR A 1 304 ? 3.084 -6.934 0.796 1 93.44 304 THR A CA 1
ATOM 2431 C C . THR A 1 304 ? 3.854 -8.25 0.783 1 93.44 304 THR A C 1
ATOM 2433 O O . THR A 1 304 ? 4.797 -8.422 0.008 1 93.44 304 THR A O 1
ATOM 2436 N N . GLN A 1 305 ? 3.486 -9.102 1.624 1 93 305 GLN A N 1
ATOM 2437 C CA . GLN A 1 305 ? 4.219 -10.359 1.727 1 93 305 GLN A CA 1
ATOM 2438 C C . GLN A 1 305 ? 3.475 -11.484 1.023 1 93 305 GLN A C 1
ATOM 2440 O O . GLN A 1 305 ? 3.604 -12.656 1.4 1 93 305 GLN A O 1
ATOM 2445 N N . HIS A 1 306 ? 2.631 -11.141 0.101 1 94.38 306 HIS A N 1
ATOM 2446 C CA . HIS A 1 306 ? 2.018 -12.164 -0.741 1 94.38 306 HIS A CA 1
ATOM 2447 C C . HIS A 1 306 ? 3.059 -12.852 -1.618 1 94.38 306 HIS A C 1
ATOM 2449 O O . HIS A 1 306 ? 4.086 -12.258 -1.955 1 94.38 306 HIS A O 1
ATOM 2455 N N . THR A 1 307 ? 2.834 -14.047 -1.919 1 92.56 307 THR A N 1
ATOM 2456 C CA . THR A 1 307 ? 3.723 -14.836 -2.77 1 92.56 307 THR A CA 1
ATOM 2457 C C . THR A 1 307 ? 2.939 -15.508 -3.893 1 92.56 307 THR A C 1
ATOM 2459 O O . THR A 1 307 ? 1.731 -15.305 -4.023 1 92.56 307 THR A O 1
ATOM 2462 N N . TYR A 1 308 ? 3.686 -16.203 -4.723 1 89.88 308 TYR A N 1
ATOM 2463 C CA . TYR A 1 308 ? 3.055 -16.953 -5.805 1 89.88 308 TYR A CA 1
ATOM 2464 C C . TYR A 1 308 ? 2.061 -17.969 -5.258 1 89.88 308 TYR A C 1
ATOM 2466 O O . TYR A 1 308 ? 1.043 -18.266 -5.891 1 89.88 308 TYR A O 1
ATOM 2474 N N . GLU A 1 309 ? 2.354 -18.484 -4.086 1 90.81 309 GLU A N 1
ATOM 2475 C CA . GLU A 1 309 ? 1.438 -19.438 -3.463 1 90.81 309 GLU A CA 1
ATOM 2476 C C . GLU A 1 309 ? 0.068 -18.812 -3.227 1 90.81 309 GLU A C 1
ATOM 2478 O O . GLU A 1 309 ? -0.959 -19.484 -3.354 1 90.81 309 GLU A O 1
ATOM 2483 N N . ASP A 1 310 ? 0.097 -17.578 -2.902 1 93.88 310 ASP A N 1
ATOM 2484 C CA . ASP A 1 310 ? -1.169 -16.875 -2.729 1 93.88 310 ASP A CA 1
ATOM 2485 C C . ASP A 1 310 ? -1.914 -16.75 -4.055 1 93.88 310 ASP A C 1
ATOM 2487 O O . ASP A 1 310 ? -3.146 -16.766 -4.086 1 93.88 310 ASP A O 1
ATOM 2491 N N . ALA A 1 311 ? -1.144 -16.516 -5.102 1 93.88 311 ALA A N 1
ATOM 2492 C CA . ALA A 1 311 ? -1.76 -16.469 -6.422 1 93.88 311 ALA A CA 1
ATOM 2493 C C . ALA A 1 311 ? -2.463 -17.781 -6.754 1 93.88 311 ALA A C 1
ATOM 2495 O O . ALA A 1 311 ? -3.559 -17.781 -7.324 1 93.88 311 ALA A O 1
ATOM 2496 N N . TYR A 1 312 ? -1.792 -18.828 -6.422 1 91.06 312 TYR A N 1
ATOM 2497 C CA . TYR A 1 312 ? -2.373 -20.141 -6.629 1 91.06 312 TYR A CA 1
ATOM 2498 C C . TYR A 1 312 ? -3.662 -20.297 -5.836 1 91.06 312 TYR A C 1
ATOM 2500 O O . TYR A 1 312 ? -4.648 -20.844 -6.34 1 91.06 312 TYR A O 1
ATOM 2508 N N . MET A 1 313 ? -3.627 -19.891 -4.629 1 92.94 313 MET A N 1
ATOM 2509 C CA . MET A 1 313 ? -4.816 -19.953 -3.785 1 92.94 313 MET A CA 1
ATOM 2510 C C . MET A 1 313 ? -5.941 -19.094 -4.355 1 92.94 313 MET A C 1
ATOM 2512 O O . MET A 1 313 ? -7.113 -19.469 -4.266 1 92.94 313 MET A O 1
ATOM 2516 N N . ALA A 1 314 ? -5.59 -17.953 -4.859 1 94.31 314 ALA A N 1
ATOM 2517 C CA . ALA A 1 314 ? -6.582 -17.078 -5.48 1 94.31 314 ALA A CA 1
ATOM 2518 C C . ALA A 1 314 ? -7.246 -17.766 -6.672 1 94.31 314 ALA A C 1
ATOM 2520 O O . ALA A 1 314 ? -8.461 -17.672 -6.859 1 94.31 314 ALA A O 1
ATOM 2521 N N . MET A 1 315 ? -6.441 -18.438 -7.496 1 93.44 315 MET A N 1
ATOM 2522 C CA . MET A 1 315 ? -6.977 -19.172 -8.633 1 93.44 315 MET A CA 1
ATOM 2523 C C . MET A 1 315 ? -7.934 -20.266 -8.172 1 93.44 315 MET A C 1
ATOM 2525 O O . MET A 1 315 ? -8.992 -20.469 -8.773 1 93.44 315 MET A O 1
ATOM 2529 N N . GLU A 1 316 ? -7.52 -20.953 -7.109 1 92.06 316 GLU A N 1
ATOM 2530 C CA . GLU A 1 316 ? -8.375 -21.984 -6.551 1 92.06 316 GLU A CA 1
ATOM 2531 C C . GLU A 1 316 ? -9.688 -21.406 -6.035 1 92.06 316 GLU A C 1
ATOM 2533 O O . GLU A 1 316 ? -10.742 -22.031 -6.191 1 92.06 316 GLU A O 1
ATOM 2538 N N . ALA A 1 317 ? -9.609 -20.312 -5.391 1 91.31 317 ALA A N 1
ATOM 2539 C CA . ALA A 1 317 ? -10.812 -19.656 -4.887 1 91.31 317 ALA A CA 1
ATOM 2540 C C . ALA A 1 317 ? -11.773 -19.328 -6.027 1 91.31 317 ALA A C 1
ATOM 2542 O O . ALA A 1 317 ? -12.984 -19.516 -5.898 1 91.31 317 ALA A O 1
ATOM 2543 N N . VAL A 1 318 ? -11.25 -18.812 -7.109 1 91.88 318 VAL A N 1
ATOM 2544 C CA . VAL A 1 318 ? -12.07 -18.469 -8.266 1 91.88 318 VAL A CA 1
ATOM 2545 C C . VAL A 1 318 ? -12.727 -19.734 -8.836 1 91.88 318 VAL A C 1
ATOM 2547 O O . VAL A 1 318 ? -13.898 -19.703 -9.219 1 91.88 318 VAL A O 1
ATOM 2550 N N . ARG A 1 319 ? -11.93 -20.797 -8.914 1 90.75 319 ARG A N 1
ATOM 2551 C CA . ARG A 1 319 ? -12.453 -22.062 -9.383 1 90.75 319 ARG A CA 1
ATOM 2552 C C . ARG A 1 319 ? -13.617 -22.531 -8.523 1 90.75 319 ARG A C 1
ATOM 2554 O O . ARG A 1 319 ? -14.602 -23.078 -9.039 1 90.75 319 ARG A O 1
ATOM 2561 N N . LEU A 1 320 ? -13.523 -22.281 -7.238 1 88.19 320 LEU A N 1
ATOM 2562 C CA . LEU A 1 320 ? -14.555 -22.688 -6.285 1 88.19 320 LEU A CA 1
ATOM 2563 C C . LEU A 1 320 ? -15.656 -21.641 -6.195 1 88.19 320 LEU A C 1
ATOM 2565 O O . LEU A 1 320 ? -16.578 -21.766 -5.391 1 88.19 320 LEU A O 1
ATOM 2569 N N . LYS A 1 321 ? -15.555 -20.531 -6.922 1 87.94 321 LYS A N 1
ATOM 2570 C CA . LYS A 1 321 ? -16.531 -19.469 -7.031 1 87.94 321 LYS A CA 1
ATOM 2571 C C . LYS A 1 321 ? -16.688 -18.719 -5.711 1 87.94 321 LYS A C 1
ATOM 2573 O O . LYS A 1 321 ? -17.812 -18.453 -5.266 1 87.94 321 LYS A O 1
ATOM 2578 N N . ILE A 1 322 ? -15.547 -18.578 -5.066 1 87.38 322 ILE A N 1
ATOM 2579 C CA . ILE A 1 322 ? -15.523 -17.734 -3.873 1 87.38 322 ILE A CA 1
ATOM 2580 C C . ILE A 1 322 ? -14.594 -16.547 -4.094 1 87.38 322 ILE A C 1
ATOM 2582 O O . ILE A 1 322 ? -13.789 -16.547 -5.027 1 87.38 322 ILE A O 1
ATOM 2586 N N . ASP A 1 323 ? -14.75 -15.523 -3.256 1 87.94 323 ASP A N 1
ATOM 2587 C CA . ASP A 1 323 ? -13.891 -14.352 -3.346 1 87.94 323 ASP A CA 1
ATOM 2588 C C . ASP A 1 323 ? -12.438 -14.711 -3.07 1 87.94 323 ASP A C 1
ATOM 2590 O O . ASP A 1 323 ? -12.133 -15.383 -2.084 1 87.94 323 ASP A O 1
ATOM 2594 N N . SER A 1 324 ? -11.555 -14.297 -3.889 1 90.12 324 SER A N 1
ATOM 2595 C CA . SER A 1 324 ? -10.148 -14.672 -3.762 1 90.12 324 SER A CA 1
ATOM 2596 C C . SER A 1 324 ? -9.531 -14.086 -2.494 1 90.12 324 SER A C 1
ATOM 2598 O O . SER A 1 324 ? -8.625 -14.672 -1.91 1 90.12 324 SER A O 1
ATOM 2600 N N . ALA A 1 325 ? -10.008 -12.922 -2.062 1 88.69 325 ALA A N 1
ATOM 2601 C CA . ALA A 1 325 ? -9.477 -12.281 -0.861 1 88.69 325 ALA A CA 1
ATOM 2602 C C . ALA A 1 325 ? -9.633 -13.188 0.357 1 88.69 325 ALA A C 1
ATOM 2604 O O . ALA A 1 325 ? -8.789 -13.172 1.262 1 88.69 325 ALA A O 1
ATOM 2605 N N . SER A 1 326 ? -10.648 -13.977 0.379 1 85.62 326 SER A N 1
ATOM 2606 C CA . SER A 1 326 ? -10.969 -14.812 1.53 1 85.62 326 SER A CA 1
ATOM 2607 C C . SER A 1 326 ? -10.031 -16.016 1.609 1 85.62 326 SER A C 1
ATOM 2609 O O . SER A 1 326 ? -9.961 -16.688 2.645 1 85.62 326 SER A O 1
ATOM 2611 N N . ALA A 1 327 ? -9.32 -16.25 0.546 1 88.88 327 ALA A N 1
ATOM 2612 C CA . ALA A 1 327 ? -8.477 -17.438 0.509 1 88.88 327 ALA A CA 1
ATOM 2613 C C . ALA A 1 327 ? -7.004 -17.078 0.677 1 88.88 327 ALA A C 1
ATOM 2615 O O . ALA A 1 327 ? -6.137 -17.953 0.706 1 88.88 327 ALA A O 1
ATOM 2616 N N . LEU A 1 328 ? -6.738 -15.828 0.816 1 90.62 328 LEU A N 1
ATOM 2617 C CA . LEU A 1 328 ? -5.344 -15.391 0.864 1 90.62 328 LEU A CA 1
ATOM 2618 C C . LEU A 1 328 ? -4.781 -15.523 2.273 1 90.62 328 LEU A C 1
ATOM 2620 O O . LEU A 1 328 ? -5.434 -15.141 3.248 1 90.62 328 LEU A O 1
ATOM 2624 N N . LEU A 1 329 ? -3.613 -16.062 2.361 1 89.06 329 LEU A N 1
ATOM 2625 C CA . LEU A 1 329 ? -2.941 -16.234 3.643 1 89.06 329 LEU A CA 1
ATOM 2626 C C . LEU A 1 329 ? -1.756 -15.289 3.777 1 89.06 329 LEU A C 1
ATOM 2628 O O . LEU A 1 329 ? -1.265 -15.055 4.883 1 89.06 329 LEU A O 1
ATOM 2632 N N . GLU A 1 330 ? -1.357 -14.711 2.645 1 89.25 330 GLU A N 1
ATOM 2633 C CA . GLU A 1 330 ? -0.077 -14.008 2.627 1 89.25 330 GLU A CA 1
ATOM 2634 C C . GLU A 1 330 ? 1.054 -14.914 3.113 1 89.25 330 GLU A C 1
ATOM 2636 O O . GLU A 1 330 ? 1.644 -14.664 4.168 1 89.25 330 GLU A O 1
ATOM 2641 N N . PHE A 1 331 ? 1.462 -15.797 2.348 1 88.19 331 PHE A N 1
ATOM 2642 C CA . PHE A 1 331 ? 2.342 -16.906 2.67 1 88.19 331 PHE A CA 1
ATOM 2643 C C . PHE A 1 331 ? 3.691 -16.406 3.172 1 88.19 331 PHE A C 1
ATOM 2645 O O . PHE A 1 331 ? 4.348 -17.078 3.973 1 88.19 331 PHE A O 1
ATOM 2652 N N . GLY A 1 332 ? 4.082 -15.297 2.66 1 86.88 332 GLY A N 1
ATOM 2653 C CA . GLY A 1 332 ? 5.352 -14.758 3.131 1 86.88 332 GLY A CA 1
ATOM 2654 C C . GLY A 1 332 ? 5.402 -14.586 4.637 1 86.88 332 GLY A C 1
ATOM 2655 O O . GLY A 1 332 ? 6.438 -14.82 5.258 1 86.88 332 GLY A O 1
ATOM 2656 N N . GLU A 1 333 ? 4.309 -14.148 5.203 1 84.38 333 GLU A N 1
ATOM 2657 C CA . GLU A 1 333 ? 4.207 -14 6.652 1 84.38 333 GLU A CA 1
ATOM 2658 C C . GLU A 1 333 ? 3.822 -15.32 7.316 1 84.38 333 GLU A C 1
ATOM 2660 O O . GLU A 1 333 ? 4.305 -15.641 8.406 1 84.38 333 GLU A O 1
ATOM 2665 N N . PHE A 1 334 ? 3.014 -16.047 6.645 1 84.69 334 PHE A N 1
ATOM 2666 C CA . PHE A 1 334 ? 2.471 -17.281 7.199 1 84.69 334 PHE A CA 1
ATOM 2667 C C . PHE A 1 334 ? 3.57 -18.328 7.375 1 84.69 334 PHE A C 1
ATOM 2669 O O . PHE A 1 334 ? 3.549 -19.109 8.328 1 84.69 334 PHE A O 1
ATOM 2676 N N . LYS A 1 335 ? 4.469 -18.344 6.508 1 82.38 335 LYS A N 1
ATOM 2677 C CA . LYS A 1 335 ? 5.535 -19.344 6.531 1 82.38 335 LYS A CA 1
ATOM 2678 C C . LYS A 1 335 ? 6.461 -19.125 7.727 1 82.38 335 LYS A C 1
ATOM 2680 O O . LYS A 1 335 ? 7.16 -20.047 8.148 1 82.38 335 LYS A O 1
ATOM 2685 N N . LYS A 1 336 ? 6.473 -17.922 8.203 1 77.19 336 LYS A N 1
ATOM 2686 C CA . LYS A 1 336 ? 7.297 -17.641 9.375 1 77.19 336 LYS A CA 1
ATOM 2687 C C . LYS A 1 336 ? 6.746 -18.344 10.609 1 77.19 336 LYS A C 1
ATOM 2689 O O . LYS A 1 336 ? 7.484 -18.609 11.562 1 77.19 336 LYS A O 1
ATOM 2694 N N . ILE A 1 337 ? 5.531 -18.641 10.617 1 73.12 337 ILE A N 1
ATOM 2695 C CA . ILE A 1 337 ? 4.871 -19.266 11.758 1 73.12 337 ILE A CA 1
ATOM 2696 C C . ILE A 1 337 ? 4.883 -20.797 11.586 1 73.12 337 ILE A C 1
ATOM 2698 O O . ILE A 1 337 ? 5.172 -21.516 12.539 1 73.12 337 ILE A O 1
ATOM 2702 N N . SER A 1 338 ? 4.492 -21.25 10.344 1 75.62 338 SER A N 1
ATOM 2703 C CA . SER A 1 338 ? 4.43 -22.688 10.086 1 75.62 338 SER A CA 1
ATOM 2704 C C . SER A 1 338 ? 4.734 -22.984 8.625 1 75.62 338 SER A C 1
ATOM 2706 O O . SER A 1 338 ? 4.41 -22.203 7.734 1 75.62 338 SER A O 1
ATOM 2708 N N . PRO A 1 339 ? 5.496 -24.109 8.57 1 77.25 339 PRO A N 1
ATOM 2709 C CA . PRO A 1 339 ? 5.73 -24.531 7.184 1 77.25 339 PRO A CA 1
ATOM 2710 C C . PRO A 1 339 ? 4.473 -25.062 6.504 1 77.25 339 PRO A C 1
ATOM 2712 O O . PRO A 1 339 ? 4.234 -26.266 6.504 1 77.25 339 PRO A O 1
ATOM 2715 N N . PHE A 1 340 ? 3.611 -24.312 6.102 1 80.38 340 PHE A N 1
ATOM 2716 C CA . PHE A 1 340 ? 2.338 -24.641 5.469 1 80.38 340 PHE A CA 1
ATOM 2717 C C . PHE A 1 340 ? 2.477 -24.641 3.951 1 80.38 340 PHE A C 1
ATOM 2719 O O . PHE A 1 340 ? 2.803 -23.625 3.348 1 80.38 340 PHE A O 1
ATOM 2726 N N . THR A 1 341 ? 2.4 -25.844 3.33 1 82.81 341 THR A N 1
ATOM 2727 C CA . THR A 1 341 ? 2.553 -25.969 1.884 1 82.81 341 THR A CA 1
ATOM 2728 C C . THR A 1 341 ? 1.268 -25.562 1.168 1 82.81 341 THR A C 1
ATOM 2730 O O . THR A 1 341 ? 0.207 -25.469 1.79 1 82.81 341 THR A O 1
ATOM 2733 N N . VAL A 1 342 ? 1.367 -25.344 -0.07 1 85.56 342 VAL A N 1
ATOM 2734 C CA . VAL A 1 342 ? 0.22 -24.922 -0.873 1 85.56 342 VAL A CA 1
ATOM 2735 C C . VAL A 1 342 ? -0.811 -26.047 -0.917 1 85.56 342 VAL A C 1
ATOM 2737 O O . VAL A 1 342 ? -2.018 -25.797 -0.915 1 85.56 342 VAL A O 1
ATOM 2740 N N . LYS A 1 343 ? -0.297 -27.266 -1.002 1 85 343 LYS A N 1
ATOM 2741 C CA . LYS A 1 343 ? -1.2 -28.406 -1.014 1 85 343 LYS A CA 1
ATOM 2742 C C . LYS A 1 343 ? -2.004 -28.484 0.281 1 85 343 LYS A C 1
ATOM 2744 O O . LYS A 1 343 ? -3.209 -28.75 0.254 1 85 343 LYS A O 1
ATOM 2749 N N . GLU A 1 344 ? -1.318 -28.281 1.328 1 87.06 344 GLU A N 1
ATOM 2750 C CA . GLU A 1 344 ? -1.992 -28.281 2.623 1 87.06 344 GLU A CA 1
ATOM 2751 C C . GLU A 1 344 ? -2.988 -27.125 2.723 1 87.06 344 GLU A C 1
ATOM 2753 O O . GLU A 1 344 ? -4.074 -27.281 3.285 1 87.06 344 GLU A O 1
ATOM 2758 N N . ALA A 1 345 ? -2.568 -26.031 2.188 1 90.31 345 ALA A N 1
ATOM 2759 C CA . ALA A 1 345 ? -3.449 -24.859 2.207 1 90.31 345 ALA A CA 1
ATOM 2760 C C . ALA A 1 345 ? -4.715 -25.109 1.397 1 90.31 345 ALA A C 1
ATOM 2762 O O . ALA A 1 345 ? -5.809 -24.703 1.793 1 90.31 345 ALA A O 1
ATOM 2763 N N . LYS A 1 346 ? -4.539 -25.766 0.262 1 90.69 346 LYS A N 1
ATOM 2764 C CA . LYS A 1 346 ? -5.688 -26.094 -0.58 1 90.69 346 LYS A CA 1
ATOM 2765 C C . LYS A 1 346 ? -6.648 -27.031 0.144 1 90.69 346 LYS A C 1
ATOM 2767 O O . LYS A 1 346 ? -7.863 -26.828 0.101 1 90.69 346 LYS A O 1
ATOM 2772 N N . ARG A 1 347 ? -6.086 -28.016 0.761 1 89 347 ARG A N 1
ATOM 2773 C CA . ARG A 1 347 ? -6.902 -28.938 1.54 1 89 347 ARG A CA 1
ATOM 2774 C C . ARG A 1 347 ? -7.617 -28.219 2.676 1 89 347 ARG A C 1
ATOM 2776 O O . ARG A 1 347 ? -8.797 -28.469 2.938 1 89 347 ARG A O 1
ATOM 2783 N N . CYS A 1 348 ? -6.848 -27.391 3.285 1 90.94 348 CYS A N 1
ATOM 2784 C CA . CYS A 1 348 ? -7.402 -26.609 4.387 1 90.94 348 CYS A CA 1
ATOM 2785 C C . CYS A 1 348 ? -8.547 -25.719 3.906 1 90.94 348 CYS A C 1
ATOM 2787 O O . CYS A 1 348 ? -9.555 -25.562 4.598 1 90.94 348 CYS A O 1
ATOM 2789 N N . LEU A 1 349 ? -8.383 -25.141 2.756 1 91.19 349 LEU A N 1
ATOM 2790 C CA . LEU A 1 349 ? -9.414 -24.266 2.189 1 91.19 349 LEU A CA 1
ATOM 2791 C C . LEU A 1 349 ? -10.688 -25.062 1.899 1 91.19 349 LEU A C 1
ATOM 2793 O O . LEU A 1 349 ? -11.789 -24.594 2.178 1 91.19 349 LEU A O 1
ATOM 2797 N N . SER A 1 350 ? -10.484 -26.234 1.361 1 89.38 350 SER A N 1
ATOM 2798 C CA . SER A 1 350 ? -11.641 -27.094 1.074 1 89.38 350 SER A CA 1
ATOM 2799 C C . SER A 1 350 ? -12.398 -27.438 2.35 1 89.38 350 SER A C 1
ATOM 2801 O O . SER A 1 350 ? -13.625 -27.438 2.371 1 89.38 350 SER A O 1
ATOM 2803 N N . LYS A 1 351 ? -11.703 -27.719 3.332 1 88.75 351 LYS A N 1
ATOM 2804 C CA . LYS A 1 351 ? -12.32 -28.047 4.617 1 88.75 351 LYS A CA 1
ATOM 2805 C C . LYS A 1 351 ? -13.023 -26.828 5.211 1 88.75 351 LYS A C 1
ATOM 2807 O O . LYS A 1 351 ? -14.109 -26.953 5.781 1 88.75 351 LYS A O 1
ATOM 2812 N N . PHE A 1 352 ? -12.352 -25.75 5.137 1 90.94 352 PHE A N 1
ATOM 2813 C CA . PHE A 1 352 ? -12.93 -24.5 5.645 1 90.94 352 PHE A CA 1
ATOM 2814 C C . PHE A 1 352 ? -14.242 -24.188 4.941 1 90.94 352 PHE A C 1
ATOM 2816 O O . PHE A 1 352 ? -15.211 -23.781 5.582 1 90.94 352 PHE A O 1
ATOM 2823 N N . LEU A 1 353 ? -14.266 -24.375 3.66 1 89.25 353 LEU A N 1
ATOM 2824 C CA . LEU A 1 353 ? -15.461 -24.094 2.877 1 89.25 353 LEU A CA 1
ATOM 2825 C C . LEU A 1 353 ? -16.578 -25.062 3.221 1 89.25 353 LEU A C 1
ATOM 2827 O O . LEU A 1 353 ? -17.766 -24.719 3.148 1 89.25 353 LEU A O 1
ATOM 2831 N N . ALA A 1 354 ? -16.125 -26.234 3.568 1 86.5 354 ALA A N 1
ATOM 2832 C CA . ALA A 1 354 ? -17.125 -27.219 3.98 1 86.5 354 ALA A CA 1
ATOM 2833 C C . ALA A 1 354 ? -17.781 -26.812 5.293 1 86.5 354 ALA A C 1
ATOM 2835 O O . ALA A 1 354 ? -18.922 -27.203 5.562 1 86.5 354 ALA A O 1
ATOM 2836 N N . LEU A 1 355 ? -17.016 -26.047 6.098 1 86.69 355 LEU A N 1
ATOM 2837 C CA . LEU A 1 355 ? -17.562 -25.547 7.355 1 86.69 355 LEU A CA 1
ATOM 2838 C C . LEU A 1 355 ? -18.547 -24.406 7.109 1 86.69 355 LEU A C 1
ATOM 2840 O O . LEU A 1 355 ? -19.391 -24.109 7.961 1 86.69 355 LEU A O 1
ATOM 2844 N N . ASP A 1 356 ? -18.109 -23.531 5.988 1 70.75 356 ASP A N 1
ATOM 2845 C CA . ASP A 1 356 ? -18.797 -22.281 5.703 1 70.75 356 ASP A CA 1
ATOM 2846 C C . ASP A 1 356 ? -20.047 -22.516 4.867 1 70.75 356 ASP A C 1
ATOM 2848 O O . ASP A 1 356 ? -19.969 -22.672 3.646 1 70.75 356 ASP A O 1
ATOM 2852 N N . CYS A 1 357 ? -21.219 -22.562 5.559 1 60.22 357 CYS A N 1
ATOM 2853 C CA . CYS A 1 357 ? -22.453 -22.875 4.848 1 60.22 357 CYS A CA 1
ATOM 2854 C C . CYS A 1 357 ? -23.016 -21.641 4.176 1 60.22 357 CYS A C 1
ATOM 2856 O O . CYS A 1 357 ? -23.875 -21.75 3.299 1 60.22 357 CYS A O 1
ATOM 2858 N N . SER A 1 358 ? -22.594 -20.438 4.57 1 59.62 358 SER A N 1
ATOM 2859 C CA . SER A 1 358 ? -23.266 -19.25 4.062 1 59.62 358 SER A CA 1
ATOM 2860 C C . SER A 1 358 ? -22.453 -18.578 2.963 1 59.62 358 SER A C 1
ATOM 2862 O O . SER A 1 358 ? -22.938 -17.688 2.266 1 59.62 358 SER A O 1
ATOM 2864 N N . ASN A 1 359 ? -21.406 -19.203 2.475 1 60.31 359 ASN A N 1
ATOM 2865 C CA . ASN A 1 359 ? -20.547 -18.703 1.408 1 60.31 359 ASN A CA 1
ATOM 2866 C C . ASN A 1 359 ? -20.062 -17.281 1.712 1 60.31 359 ASN A C 1
ATOM 2868 O O . ASN A 1 359 ? -19.781 -16.516 0.795 1 60.31 359 ASN A O 1
ATOM 2872 N N . ARG A 1 360 ? -20.047 -16.734 2.93 1 61.47 360 ARG A N 1
ATOM 2873 C CA . ARG A 1 360 ? -19.688 -15.367 3.275 1 61.47 360 ARG A CA 1
ATOM 2874 C C . ARG A 1 360 ? -18.203 -15.25 3.592 1 61.47 360 ARG A C 1
ATOM 2876 O O . ARG A 1 360 ? -17.703 -14.172 3.92 1 61.47 360 ARG A O 1
ATOM 2883 N N . GLY A 1 361 ? -17.453 -16.266 3.4 1 71.75 361 GLY A N 1
ATOM 2884 C CA . GLY A 1 361 ? -16.016 -16.25 3.682 1 71.75 361 GLY A CA 1
ATOM 2885 C C . GLY A 1 361 ? -15.703 -16.328 5.164 1 71.75 361 GLY A C 1
ATOM 2886 O O . GLY A 1 361 ? -14.555 -16.141 5.566 1 71.75 361 GLY A O 1
ATOM 2887 N N . ALA A 1 362 ? -16.688 -16.359 6.02 1 82.12 362 ALA A N 1
ATOM 2888 C CA . ALA A 1 362 ? -16.516 -16.469 7.469 1 82.12 362 ALA A CA 1
ATOM 2889 C C . ALA A 1 362 ? -17.438 -17.547 8.047 1 82.12 362 ALA A C 1
ATOM 2891 O O . ALA A 1 362 ? -18.578 -17.719 7.582 1 82.12 362 ALA A O 1
ATOM 2892 N N . VAL A 1 363 ? -16.984 -18.234 9 1 88.5 363 VAL A N 1
ATOM 2893 C CA . VAL A 1 363 ? -17.734 -19.312 9.633 1 88.5 363 VAL A CA 1
ATOM 2894 C C . VAL A 1 363 ? -18.203 -18.875 11.023 1 88.5 363 VAL A C 1
ATOM 2896 O O . VAL A 1 363 ? -17.375 -18.547 11.883 1 88.5 363 VAL A O 1
ATOM 2899 N N . THR A 1 364 ? -19.5 -18.797 11.133 1 88.88 364 THR A N 1
ATOM 2900 C CA . THR A 1 364 ? -20.047 -18.484 12.453 1 88.88 364 THR A CA 1
ATOM 2901 C C . THR A 1 364 ? -20.078 -19.734 13.328 1 88.88 364 THR A C 1
ATOM 2903 O O . THR A 1 364 ? -19.906 -20.844 12.836 1 88.88 364 THR A O 1
ATOM 2906 N N . TYR A 1 365 ? -20.328 -19.578 14.617 1 89.88 365 TYR A N 1
ATOM 2907 C CA . TYR A 1 365 ? -20.375 -20.719 15.531 1 89.88 365 TYR A CA 1
ATOM 2908 C C . TYR A 1 365 ? -21.531 -21.641 15.18 1 89.88 365 TYR A C 1
ATOM 2910 O O . TYR A 1 365 ? -21.406 -22.859 15.258 1 89.88 365 TYR A O 1
ATOM 2918 N N . LYS A 1 366 ? -22.609 -21.047 14.789 1 88.69 366 LYS A N 1
ATOM 2919 C CA . LYS A 1 366 ? -23.766 -21.844 14.398 1 88.69 366 LYS A CA 1
ATOM 2920 C C . LYS A 1 366 ? -23.438 -22.719 13.195 1 88.69 366 LYS A C 1
ATOM 2922 O O . LYS A 1 366 ? -23.812 -23.891 13.156 1 88.69 366 LYS A O 1
ATOM 2927 N N . ASP A 1 367 ? -22.766 -22.172 12.258 1 89.12 367 ASP A N 1
ATOM 2928 C CA . ASP A 1 367 ? -22.391 -22.906 11.062 1 89.12 367 ASP A CA 1
ATOM 2929 C C . ASP A 1 367 ? -21.375 -24 11.398 1 89.12 367 ASP A C 1
ATOM 2931 O O . ASP A 1 367 ? -21.422 -25.094 10.812 1 89.12 367 ASP A O 1
ATOM 2935 N N . TYR A 1 368 ? -20.547 -23.656 12.297 1 90.44 368 TYR A N 1
ATOM 2936 C CA . TYR A 1 368 ? -19.5 -24.594 12.703 1 90.44 368 TYR A CA 1
ATOM 2937 C C . TYR A 1 368 ? -20.094 -25.844 13.344 1 90.44 368 TYR A C 1
ATOM 2939 O O . TYR A 1 368 ? -19.734 -26.969 12.992 1 90.44 368 TYR A O 1
ATOM 2947 N N . ILE A 1 369 ? -21.031 -25.656 14.227 1 88.81 369 ILE A N 1
ATOM 2948 C CA . ILE A 1 369 ? -21.672 -26.75 14.938 1 88.81 369 ILE A CA 1
ATOM 2949 C C . ILE A 1 369 ? -22.453 -27.625 13.953 1 88.81 369 ILE A C 1
ATOM 2951 O O . ILE A 1 369 ? -22.438 -28.859 14.062 1 88.81 369 ILE A O 1
ATOM 2955 N N . LYS A 1 370 ? -23.031 -26.984 13.094 1 88.06 370 LYS A N 1
ATOM 2956 C CA . LYS A 1 370 ? -23.797 -27.703 12.094 1 88.06 370 LYS A CA 1
ATOM 2957 C C . LYS A 1 370 ? -22.891 -28.562 11.211 1 88.06 370 LYS A C 1
ATOM 2959 O O . LYS A 1 370 ? -23.25 -29.688 10.859 1 88.06 370 LYS A O 1
ATOM 2964 N N . ALA A 1 371 ? -21.797 -28.047 10.875 1 87.25 371 ALA A N 1
ATOM 2965 C CA . ALA A 1 371 ? -20.891 -28.719 9.945 1 87.25 371 ALA A CA 1
ATOM 2966 C C . ALA A 1 371 ? -20.188 -29.906 10.617 1 87.25 371 ALA A C 1
ATOM 2968 O O . ALA A 1 371 ? -20 -30.938 9.992 1 87.25 371 ALA A O 1
ATOM 2969 N N . VAL A 1 372 ? -19.75 -29.688 11.844 1 87.81 372 VAL A N 1
ATOM 2970 C CA . VAL A 1 372 ? -19.031 -30.75 12.547 1 87.81 372 VAL A CA 1
ATOM 2971 C C . VAL A 1 372 ? -20.016 -31.812 13.016 1 87.81 372 VAL A C 1
ATOM 2973 O O . VAL A 1 372 ? -19.625 -32.969 13.234 1 87.81 372 VAL A O 1
ATOM 2976 N N . ASP A 1 373 ? -21.25 -31.531 13.133 1 88.62 373 ASP A N 1
ATOM 2977 C CA . ASP A 1 373 ? -22.312 -32.438 13.516 1 88.62 373 ASP A CA 1
ATOM 2978 C C . ASP A 1 373 ? -22.078 -33.031 14.914 1 88.62 373 ASP A C 1
ATOM 2980 O O . ASP A 1 373 ? -22.109 -34.25 15.102 1 88.62 373 ASP A O 1
ATOM 2984 N N . LEU A 1 374 ? -21.672 -32.281 15.797 1 89.94 374 LEU A N 1
ATOM 2985 C CA . LEU A 1 374 ? -21.516 -32.594 17.219 1 89.94 374 LEU A CA 1
ATOM 2986 C C . LEU A 1 374 ? -22.422 -31.703 18.062 1 89.94 374 LEU A C 1
ATOM 2988 O O . LEU A 1 374 ? -22.922 -30.672 17.594 1 89.94 374 LEU A O 1
ATOM 2992 N N . PRO A 1 375 ? -22.75 -32.188 19.203 1 91.5 375 PRO A N 1
ATOM 2993 C CA . PRO A 1 375 ? -23.688 -31.406 20.031 1 91.5 375 PRO A CA 1
ATOM 2994 C C . PRO A 1 375 ? -23.094 -30.078 20.484 1 91.5 375 PRO A C 1
ATOM 2996 O O . PRO A 1 375 ? -21.875 -29.984 20.688 1 91.5 375 PRO A O 1
ATOM 2999 N N . ASP A 1 376 ? -23.984 -29.062 20.578 1 91.88 376 ASP A N 1
ATOM 3000 C CA . ASP A 1 376 ? -23.594 -27.766 21.109 1 91.88 376 ASP A CA 1
ATOM 3001 C C . ASP A 1 376 ? -23.234 -27.875 22.594 1 91.88 376 ASP A C 1
ATOM 3003 O O . ASP A 1 376 ? -24.094 -28.141 23.422 1 91.88 376 ASP A O 1
ATOM 3007 N N . CYS A 1 377 ? -22.016 -27.906 22.938 1 91.69 377 CYS A N 1
ATOM 3008 C CA . CYS A 1 377 ? -21.531 -28.016 24.297 1 91.69 377 CYS A CA 1
ATOM 3009 C C . CYS A 1 377 ? -20.375 -27.047 24.562 1 91.69 377 CYS A C 1
ATOM 3011 O O . CYS A 1 377 ? -19.906 -26.375 23.641 1 91.69 377 CYS A O 1
ATOM 3013 N N . PHE A 1 378 ? -19.984 -26.969 25.703 1 89.5 378 PHE A N 1
ATOM 3014 C CA . PHE A 1 378 ? -18.938 -26.047 26.109 1 89.5 378 PHE A CA 1
ATOM 3015 C C . PHE A 1 378 ? -17.609 -26.391 25.453 1 89.5 378 PHE A C 1
ATOM 3017 O O . PHE A 1 378 ? -16.844 -25.484 25.078 1 89.5 378 PHE A O 1
ATOM 3024 N N . LEU A 1 379 ? -17.375 -27.609 25.281 1 88.75 379 LEU A N 1
ATOM 3025 C CA . LEU A 1 379 ? -16.125 -28.047 24.656 1 88.75 379 LEU A CA 1
ATOM 3026 C C . LEU A 1 379 ? -16.016 -27.531 23.234 1 88.75 379 LEU A C 1
ATOM 3028 O O . LEU A 1 379 ? -14.969 -27.031 22.812 1 88.75 379 LEU A O 1
ATOM 3032 N N . LEU A 1 380 ? -17.078 -27.641 22.5 1 90.94 380 LEU A N 1
ATOM 3033 C CA . LEU A 1 380 ? -17.062 -27.188 21.125 1 90.94 380 LEU A CA 1
ATOM 3034 C C . LEU A 1 380 ? -16.906 -25.672 21.047 1 90.94 380 LEU A C 1
ATOM 3036 O O . LEU A 1 380 ? -16.312 -25.141 20.094 1 90.94 380 LEU A O 1
ATOM 3040 N N . GLN A 1 381 ? -17.469 -25.047 21.984 1 90.69 381 GLN A N 1
ATOM 3041 C CA . GLN A 1 381 ? -17.312 -23.594 22.062 1 90.69 381 GLN A CA 1
ATOM 3042 C C . GLN A 1 381 ? -15.836 -23.234 22.25 1 90.69 381 GLN A C 1
ATOM 3044 O O . GLN A 1 381 ? -15.359 -22.25 21.672 1 90.69 381 GLN A O 1
ATOM 3049 N N . GLN A 1 382 ? -15.227 -24 23.016 1 88.31 382 GLN A N 1
ATOM 3050 C CA . GLN A 1 382 ? -13.805 -23.766 23.266 1 88.31 382 GLN A CA 1
ATOM 3051 C C . GLN A 1 382 ? -12.977 -24.047 22.016 1 88.31 382 GLN A C 1
ATOM 3053 O O . GLN A 1 382 ? -12.008 -23.359 21.734 1 88.31 382 GLN A O 1
ATOM 3058 N N . VAL A 1 383 ? -13.359 -25.109 21.344 1 89.88 383 VAL A N 1
ATOM 3059 C CA . VAL A 1 383 ? -12.664 -25.438 20.109 1 89.88 383 VAL A CA 1
ATOM 3060 C C . VAL A 1 383 ? -12.828 -24.312 19.094 1 89.88 383 VAL A C 1
ATOM 3062 O O . VAL A 1 383 ? -11.875 -23.922 18.422 1 89.88 383 VAL A O 1
ATOM 3065 N N . PHE A 1 384 ? -14.031 -23.766 19.016 1 90.81 384 PHE A N 1
ATOM 3066 C CA . PHE A 1 384 ? -14.312 -22.656 18.125 1 90.81 384 PHE A CA 1
ATOM 3067 C C . PHE A 1 384 ? -13.5 -21.438 18.5 1 90.81 384 PHE A C 1
ATOM 3069 O O . PHE A 1 384 ? -12.961 -20.734 17.641 1 90.81 384 PHE A O 1
ATOM 3076 N N . ARG A 1 385 ? -13.375 -21.234 19.688 1 87.38 385 ARG A N 1
ATOM 3077 C CA . ARG A 1 385 ? -12.648 -20.078 20.203 1 87.38 385 ARG A CA 1
ATOM 3078 C C . ARG A 1 385 ? -11.156 -20.203 19.922 1 87.38 385 ARG A C 1
ATOM 3080 O O . ARG A 1 385 ? -10.461 -19.188 19.812 1 87.38 385 ARG A O 1
ATOM 3087 N N . TYR A 1 386 ? -10.742 -21.438 19.859 1 88.38 386 TYR A N 1
ATOM 3088 C CA . TYR A 1 386 ? -9.344 -21.672 19.516 1 88.38 386 TYR A CA 1
ATOM 3089 C C . TYR A 1 386 ? -9 -21.031 18.172 1 88.38 386 TYR A C 1
ATOM 3091 O O . TYR A 1 386 ? -7.898 -20.516 17.984 1 88.38 386 TYR A O 1
ATOM 3099 N N . PHE A 1 387 ? -9.961 -21.047 17.297 1 88.69 387 PHE A N 1
ATOM 3100 C CA . PHE A 1 387 ? -9.75 -20.469 15.977 1 88.69 387 PHE A CA 1
ATOM 3101 C C . PHE A 1 387 ? -10.117 -19 15.961 1 88.69 387 PHE A C 1
ATOM 3103 O O . PHE A 1 387 ? -9.523 -18.203 15.227 1 88.69 387 PHE A O 1
ATOM 3110 N N . ASP A 1 388 ? -11.102 -18.656 16.672 1 86.12 388 ASP A N 1
ATOM 3111 C CA . ASP A 1 388 ? -11.562 -17.266 16.734 1 86.12 388 ASP A CA 1
ATOM 3112 C C . ASP A 1 388 ? -10.734 -16.453 17.734 1 86.12 388 ASP A C 1
ATOM 3114 O O . ASP A 1 388 ? -11.234 -16.031 18.766 1 86.12 388 ASP A O 1
ATOM 3118 N N . ARG A 1 389 ? -9.602 -16.047 17.359 1 77.06 389 ARG A N 1
ATOM 3119 C CA . ARG A 1 389 ? -8.641 -15.391 18.234 1 77.06 389 ARG A CA 1
ATOM 3120 C C . ARG A 1 389 ? -9.102 -13.977 18.578 1 77.06 389 ARG A C 1
ATOM 3122 O O . ARG A 1 389 ? -8.68 -13.406 19.578 1 77.06 389 ARG A O 1
ATOM 3129 N N . THR A 1 390 ? -9.836 -13.367 17.75 1 72.88 390 THR A N 1
ATOM 3130 C CA . THR A 1 390 ? -10.258 -11.984 17.953 1 72.88 390 THR A CA 1
ATOM 3131 C C . THR A 1 390 ? -11.594 -11.93 18.688 1 72.88 390 THR A C 1
ATOM 3133 O O . THR A 1 390 ? -12.102 -10.852 18.984 1 72.88 390 THR A O 1
ATOM 3136 N N . ASN A 1 391 ? -12.18 -13.055 18.984 1 76.94 391 ASN A N 1
ATOM 3137 C CA . ASN A 1 391 ? -13.461 -13.148 19.672 1 76.94 391 ASN A CA 1
ATOM 3138 C C . ASN A 1 391 ? -14.555 -12.375 18.922 1 76.94 391 ASN A C 1
ATOM 3140 O O . ASN A 1 391 ? -15.32 -11.641 19.547 1 76.94 391 ASN A O 1
ATOM 3144 N N . SER A 1 392 ? -14.539 -12.43 17.703 1 76.38 392 SER A N 1
ATOM 3145 C CA . SER A 1 392 ? -15.5 -11.711 16.875 1 76.38 392 SER A CA 1
ATOM 3146 C C . SER A 1 392 ? -16.75 -12.555 16.625 1 76.38 392 SER A C 1
ATOM 3148 O O . SER A 1 392 ? -17.766 -12.031 16.172 1 76.38 392 SER A O 1
ATOM 3150 N N . GLY A 1 393 ? -16.672 -13.82 16.984 1 81.19 393 GLY A N 1
ATOM 3151 C CA . GLY A 1 393 ? -17.797 -14.711 16.75 1 81.19 393 GLY A CA 1
ATOM 3152 C C . GLY A 1 393 ? -17.766 -15.367 15.391 1 81.19 393 GLY A C 1
ATOM 3153 O O . GLY A 1 393 ? -18.672 -16.125 15.047 1 81.19 393 GLY A O 1
ATOM 3154 N N . HIS A 1 394 ? -16.781 -14.984 14.602 1 86.69 394 HIS A N 1
ATOM 3155 C CA . HIS A 1 394 ? -16.609 -15.609 13.297 1 86.69 394 HIS A CA 1
ATOM 3156 C C . HIS A 1 394 ? -15.148 -15.969 13.047 1 86.69 394 HIS A C 1
ATOM 3158 O O . HIS A 1 394 ? -14.25 -15.375 13.648 1 86.69 394 HIS A O 1
ATOM 3164 N N . ILE A 1 395 ? -14.953 -17.031 12.242 1 88.19 395 ILE A N 1
ATOM 3165 C CA . ILE A 1 395 ? -13.625 -17.5 11.875 1 88.19 395 ILE A CA 1
ATOM 3166 C C . ILE A 1 395 ? -13.398 -17.281 10.383 1 88.19 395 ILE A C 1
ATOM 3168 O O . ILE A 1 395 ? -14.227 -17.672 9.562 1 88.19 395 ILE A O 1
ATOM 3172 N N . ASN A 1 396 ? -12.344 -16.547 10.062 1 86.69 396 ASN A N 1
ATOM 3173 C CA . ASN A 1 396 ? -11.969 -16.422 8.656 1 86.69 396 ASN A CA 1
ATOM 3174 C C . ASN A 1 396 ? -10.945 -17.484 8.258 1 86.69 396 ASN A C 1
ATOM 3176 O O . ASN A 1 396 ? -10.484 -18.266 9.094 1 86.69 396 ASN A O 1
ATOM 3180 N N . PHE A 1 397 ? -10.719 -17.672 7.035 1 89.69 397 PHE A N 1
ATOM 3181 C CA . PHE A 1 397 ? -9.852 -18.734 6.539 1 89.69 397 PHE A CA 1
ATOM 3182 C C . PHE A 1 397 ? -8.453 -18.625 7.133 1 89.69 397 PHE A C 1
ATOM 3184 O O . PHE A 1 397 ? -7.84 -19.641 7.477 1 89.69 397 PHE A O 1
ATOM 3191 N N . ARG A 1 398 ? -7.926 -17.391 7.164 1 85.94 398 ARG A N 1
ATOM 3192 C CA . ARG A 1 398 ? -6.582 -17.188 7.703 1 85.94 398 ARG A CA 1
ATOM 3193 C C . ARG A 1 398 ? -6.484 -17.688 9.141 1 85.94 398 ARG A C 1
ATOM 3195 O O . ARG A 1 398 ? -5.492 -18.312 9.516 1 85.94 398 ARG A O 1
ATOM 3202 N N . GLN A 1 399 ? -7.477 -17.391 9.914 1 86.81 399 GLN A N 1
ATOM 3203 C CA . GLN A 1 399 ? -7.512 -17.844 11.297 1 86.81 399 GLN A CA 1
ATOM 3204 C C . GLN A 1 399 ? -7.578 -19.375 11.367 1 86.81 399 GLN A C 1
ATOM 3206 O O . GLN A 1 399 ? -6.871 -20 12.164 1 86.81 399 GLN A O 1
ATOM 3211 N N . TYR A 1 400 ? -8.461 -19.891 10.586 1 89.62 400 TYR A N 1
ATOM 3212 C CA . TYR A 1 400 ? -8.617 -21.344 10.547 1 89.62 400 TYR A CA 1
ATOM 3213 C C . TYR A 1 400 ? -7.312 -22.016 10.133 1 89.62 400 TYR A C 1
ATOM 3215 O O . TYR A 1 400 ? -6.855 -22.953 10.789 1 89.62 400 TYR A O 1
ATOM 3223 N N . ALA A 1 401 ? -6.742 -21.516 9.07 1 90.12 401 ALA A N 1
ATOM 3224 C CA . ALA A 1 401 ? -5.508 -22.078 8.547 1 90.12 401 ALA A CA 1
ATOM 3225 C C . ALA A 1 401 ? -4.379 -21.984 9.57 1 90.12 401 ALA A C 1
ATOM 3227 O O . ALA A 1 401 ? -3.561 -22.891 9.695 1 90.12 401 ALA A O 1
ATOM 3228 N N . THR A 1 402 ? -4.309 -20.844 10.203 1 88 402 THR A N 1
ATOM 3229 C CA . THR A 1 402 ? -3.277 -20.656 11.219 1 88 402 THR A CA 1
ATOM 3230 C C . THR A 1 402 ? -3.438 -21.672 12.344 1 88 402 THR A C 1
ATOM 3232 O O . THR A 1 402 ? -2.453 -22.25 12.82 1 88 402 THR A O 1
ATOM 3235 N N . GLY A 1 403 ? -4.641 -21.828 12.789 1 87.75 403 GLY A N 1
ATOM 3236 C CA . GLY A 1 403 ? -4.898 -22.828 13.82 1 87.75 403 GLY A CA 1
ATOM 3237 C C . GLY A 1 403 ? -4.516 -24.234 13.391 1 87.75 403 GLY A C 1
ATOM 3238 O O . GLY A 1 403 ? 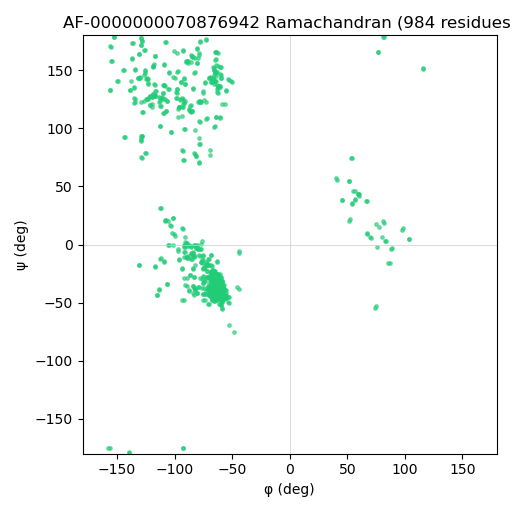-3.857 -24.953 14.148 1 87.75 403 GLY A O 1
ATOM 3239 N N . ILE A 1 404 ? -4.953 -24.578 12.227 1 89.38 404 ILE A N 1
ATOM 3240 C CA . ILE A 1 404 ? -4.672 -25.906 11.703 1 89.38 404 ILE A CA 1
ATOM 3241 C C . ILE A 1 404 ? -3.16 -26.094 11.57 1 89.38 404 ILE A C 1
ATOM 3243 O O . ILE A 1 404 ? -2.631 -27.156 11.93 1 89.38 404 ILE A O 1
ATOM 3247 N N . ALA A 1 405 ? -2.52 -25.094 11.039 1 87.25 405 ALA A N 1
ATOM 3248 C CA . ALA A 1 405 ? -1.072 -25.172 10.852 1 87.25 405 ALA A CA 1
ATOM 3249 C C . ALA A 1 405 ? -0.354 -25.312 12.188 1 87.25 405 ALA A C 1
ATOM 3251 O O . ALA A 1 405 ? 0.645 -26.031 12.297 1 87.25 405 ALA A O 1
ATOM 3252 N N . PHE A 1 406 ? -0.823 -24.656 13.125 1 84.88 406 PHE A N 1
ATOM 3253 C CA . PHE A 1 406 ? -0.211 -24.688 14.445 1 84.88 406 PHE A CA 1
ATOM 3254 C C . PHE A 1 406 ? -0.363 -26.062 15.07 1 84.88 406 PHE A C 1
ATOM 3256 O O . PHE A 1 406 ? 0.559 -26.562 15.727 1 84.88 406 PHE A O 1
ATOM 3263 N N . ILE A 1 407 ? -1.499 -26.641 14.875 1 86.31 407 ILE A N 1
ATOM 3264 C CA . ILE A 1 407 ? -1.77 -27.953 15.438 1 86.31 407 ILE A CA 1
ATOM 3265 C C . ILE A 1 407 ? -0.951 -29.016 14.703 1 86.31 407 ILE A C 1
ATOM 3267 O O . ILE A 1 407 ? -0.273 -29.828 15.328 1 86.31 407 ILE A O 1
ATOM 3271 N N . SER A 1 408 ? -1.041 -29 13.438 1 84.69 408 SER A N 1
ATOM 3272 C CA . SER A 1 408 ? -0.387 -30 12.602 1 84.69 408 SER A CA 1
ATOM 3273 C C . SER A 1 408 ? 1.131 -29.906 12.711 1 84.69 408 SER A C 1
ATOM 3275 O O . SER A 1 408 ? 1.833 -30.906 12.562 1 84.69 408 SER A O 1
ATOM 3277 N N . GLY A 1 409 ? 1.572 -28.703 12.938 1 81.12 409 GLY A N 1
ATOM 3278 C CA . GLY A 1 409 ? 3.012 -28.5 12.984 1 81.12 409 GLY A CA 1
ATOM 3279 C C . GLY A 1 409 ? 3.602 -28.688 14.367 1 81.12 409 GLY A C 1
ATOM 3280 O O . GLY A 1 409 ? 4.82 -28.609 14.539 1 81.12 409 GLY A O 1
ATOM 3281 N N . HIS A 1 410 ? 2.797 -29.016 15.281 1 81.69 410 HIS A N 1
ATOM 3282 C CA . HIS A 1 410 ? 3.297 -29.172 16.641 1 81.69 410 HIS A CA 1
ATOM 3283 C C . HIS A 1 410 ? 4.211 -30.391 16.75 1 81.69 410 HIS A C 1
ATOM 3285 O O . HIS A 1 410 ? 3.932 -31.438 16.141 1 81.69 410 HIS A O 1
ATOM 3291 N N . SER A 1 411 ? 5.277 -30.281 17.469 1 82.31 411 SER A N 1
ATOM 3292 C CA . SER A 1 411 ? 6.289 -31.328 17.578 1 82.31 411 SER A CA 1
ATOM 3293 C C . SER A 1 411 ? 5.711 -32.594 18.203 1 82.31 411 SER A C 1
ATOM 3295 O O . SER A 1 411 ? 6.156 -33.688 17.906 1 82.31 411 SER A O 1
ATOM 3297 N N . ARG A 1 412 ? 4.684 -32.531 19.016 1 83.56 412 ARG A N 1
ATOM 3298 C CA . ARG A 1 412 ? 4.109 -33.656 19.719 1 83.56 412 ARG A CA 1
ATOM 3299 C C . ARG A 1 412 ? 2.816 -34.125 19.062 1 83.56 412 ARG A C 1
ATOM 3301 O O . ARG A 1 412 ? 2.018 -34.844 19.672 1 83.56 412 ARG A O 1
ATOM 3308 N N . PHE A 1 413 ? 2.625 -33.688 17.875 1 87.38 413 PHE A N 1
ATOM 3309 C CA . PHE A 1 413 ? 1.382 -34 17.188 1 87.38 413 PHE A CA 1
ATOM 3310 C C . PHE A 1 413 ? 1.146 -35.5 17.141 1 87.38 413 PHE A C 1
ATOM 3312 O O . PHE A 1 413 ? 0.066 -36 17.5 1 87.38 413 PHE A O 1
ATOM 3319 N N . LYS A 1 414 ? 2.141 -36.281 16.797 1 88.31 414 LYS A N 1
ATOM 3320 C CA . LYS A 1 414 ? 2.008 -37.719 16.672 1 88.31 414 LYS A CA 1
ATOM 3321 C C . LYS A 1 414 ? 1.735 -38.375 18.016 1 88.31 414 LYS A C 1
ATOM 3323 O O . LYS A 1 414 ? 0.943 -39.312 18.109 1 88.31 414 LYS A O 1
ATOM 3328 N N . GLU A 1 415 ? 2.379 -37.875 19 1 88.25 415 GLU A N 1
ATOM 3329 C CA . GLU A 1 415 ? 2.182 -38.406 20.344 1 88.25 415 GLU A CA 1
ATOM 3330 C C . GLU A 1 415 ? 0.76 -38.156 20.828 1 88.25 415 GLU A C 1
ATOM 3332 O O . GLU A 1 415 ? 0.16 -39 21.5 1 88.25 415 GLU A O 1
ATOM 3337 N N . VAL A 1 416 ? 0.293 -37.031 20.484 1 88.06 416 VAL A N 1
ATOM 3338 C CA . VAL A 1 416 ? -1.048 -36.656 20.922 1 88.06 416 VAL A CA 1
ATOM 3339 C C . VAL A 1 416 ? -2.084 -37.531 20.188 1 88.06 416 VAL A C 1
ATOM 3341 O O . VAL A 1 416 ? -3.105 -37.906 20.766 1 88.06 416 VAL A O 1
ATOM 3344 N N . VAL A 1 417 ? -1.811 -37.781 18.969 1 91.38 417 VAL A N 1
ATOM 3345 C CA . VAL A 1 417 ? -2.717 -38.625 18.188 1 91.38 417 VAL A CA 1
ATOM 3346 C C . VAL A 1 417 ? -2.789 -40.031 18.812 1 91.38 417 VAL A C 1
ATOM 3348 O O . VAL A 1 417 ? -3.873 -40.594 18.953 1 91.38 417 VAL A O 1
ATOM 3351 N N . GLU A 1 418 ? -1.687 -40.5 19.188 1 90.06 418 GLU A N 1
ATOM 3352 C CA . GLU A 1 418 ? -1.639 -41.812 19.812 1 90.06 418 GLU A CA 1
ATOM 3353 C C . GLU A 1 418 ? -2.352 -41.781 21.172 1 90.06 418 GLU A C 1
ATOM 3355 O O . GLU A 1 418 ? -3.078 -42.719 21.5 1 90.06 418 GLU A O 1
ATOM 3360 N N . SER A 1 419 ? -2.105 -40.75 21.875 1 89.31 419 SER A N 1
ATOM 3361 C CA . SER A 1 419 ? -2.75 -40.625 23.188 1 89.31 419 SER A CA 1
ATOM 3362 C C . SER A 1 419 ? -4.266 -40.5 23.047 1 89.31 419 SER A C 1
ATOM 3364 O O . SER A 1 419 ? -5.012 -41.062 23.859 1 89.31 419 SER A O 1
ATOM 3366 N N . ALA A 1 420 ? -4.676 -39.812 22.062 1 91.19 420 ALA A N 1
ATOM 3367 C CA . ALA A 1 420 ? -6.109 -39.656 21.812 1 91.19 420 ALA A CA 1
ATOM 3368 C C . ALA A 1 420 ? -6.734 -41 21.406 1 91.19 420 ALA A C 1
ATOM 3370 O O . ALA A 1 420 ? -7.848 -41.312 21.828 1 91.19 420 ALA A O 1
ATOM 3371 N N . TYR A 1 421 ? -6.016 -41.719 20.562 1 92.38 421 TYR A N 1
ATOM 3372 C CA . TYR A 1 421 ? -6.484 -43.031 20.172 1 92.38 421 TYR A CA 1
ATOM 3373 C C . TYR A 1 421 ? -6.656 -43.938 21.375 1 92.38 421 TYR A C 1
ATOM 3375 O O . TYR A 1 421 ? -7.66 -44.656 21.5 1 92.38 421 TYR A O 1
ATOM 3383 N N . ASN A 1 422 ? -5.719 -43.906 22.297 1 90.44 422 ASN A N 1
ATOM 3384 C CA . ASN A 1 422 ? -5.773 -44.688 23.516 1 90.44 422 ASN A CA 1
ATOM 3385 C C . ASN A 1 422 ? -6.898 -44.25 24.438 1 90.44 422 ASN A C 1
ATOM 3387 O O . ASN A 1 422 ? -7.559 -45.062 25.078 1 90.44 422 ASN A O 1
ATOM 3391 N N . PHE A 1 423 ? -7.039 -43.031 24.453 1 90.69 423 PHE A N 1
ATOM 3392 C CA . PHE A 1 423 ? -8.125 -42.5 25.266 1 90.69 423 PHE A CA 1
ATOM 3393 C C . PHE A 1 423 ? -9.477 -42.969 24.766 1 90.69 423 PHE A C 1
ATOM 3395 O O . PHE A 1 423 ? -10.383 -43.219 25.562 1 90.69 423 PHE A O 1
ATOM 3402 N N . CYS A 1 424 ? -9.586 -43.094 23.469 1 91 424 CYS A N 1
ATOM 3403 C CA . CYS A 1 424 ? -10.844 -43.5 22.859 1 91 424 CYS A CA 1
ATOM 3404 C C . CYS A 1 424 ? -11.047 -45 23.031 1 91 424 CYS A C 1
ATOM 3406 O O . CYS A 1 424 ? -12.078 -45.562 22.625 1 91 424 CYS A O 1
ATOM 3408 N N . GLY A 1 425 ? -10.156 -45.656 23.656 1 83.88 425 GLY A N 1
ATOM 3409 C CA . GLY A 1 425 ? -10.312 -47.062 23.969 1 83.88 425 GLY A CA 1
ATOM 3410 C C . GLY A 1 425 ? -9.594 -47.969 22.984 1 83.88 425 GLY A C 1
ATOM 3411 O O . GLY A 1 425 ? -9.93 -49.156 22.875 1 83.88 425 GLY A O 1
ATOM 3412 N N . GLY A 1 426 ? -8.789 -47.344 22.281 1 82.44 426 GLY A N 1
ATOM 3413 C CA . GLY A 1 426 ? -8.023 -48.188 21.359 1 82.44 426 GLY A CA 1
ATOM 3414 C C . GLY A 1 426 ? -7.113 -49.188 22.062 1 82.44 426 GLY A C 1
ATOM 3415 O O . GLY A 1 426 ? -6.277 -48.781 22.891 1 82.44 426 GLY A O 1
ATOM 3416 N N . VAL A 1 427 ? -7.543 -50.5 21.938 1 75.69 427 VAL A N 1
ATOM 3417 C CA . VAL A 1 427 ? -6.746 -51.562 22.547 1 75.69 427 VAL A CA 1
ATOM 3418 C C . VAL A 1 427 ? -6.23 -52.5 21.453 1 75.69 427 VAL A C 1
ATOM 3420 O O . VAL A 1 427 ? -7 -52.969 20.609 1 75.69 427 VAL A O 1
ATOM 3423 N N . GLU A 1 428 ? -5.078 -52.875 21.531 1 76.56 428 GLU A N 1
ATOM 3424 C CA . GLU A 1 428 ? -4.434 -53.781 20.578 1 76.56 428 GLU A CA 1
ATOM 3425 C C . GLU A 1 428 ? -4.742 -53.375 19.141 1 76.56 428 GLU A C 1
ATOM 3427 O O . GLU A 1 428 ? -5.129 -54.219 18.328 1 76.56 428 GLU A O 1
ATOM 3432 N N . ASN A 1 429 ? -4.801 -52.125 18.797 1 77.38 429 ASN A N 1
ATOM 3433 C CA . ASN A 1 429 ? -4.941 -51.562 17.469 1 77.38 429 ASN A CA 1
ATOM 3434 C C . ASN A 1 429 ? -6.375 -51.656 16.953 1 77.38 429 ASN A C 1
ATOM 3436 O O . ASN A 1 429 ? -6.609 -51.625 15.742 1 77.38 429 ASN A O 1
ATOM 3440 N N . LEU A 1 430 ? -7.258 -51.938 17.938 1 84.5 430 LEU A N 1
ATOM 3441 C CA . LEU A 1 430 ? -8.648 -52.031 17.516 1 84.5 430 LEU A CA 1
ATOM 3442 C C . LEU A 1 430 ? -9.539 -51.125 18.359 1 84.5 430 LEU A C 1
ATOM 3444 O O . LEU A 1 430 ? -9.43 -51.125 19.594 1 84.5 430 LEU A O 1
ATOM 3448 N N . LEU A 1 431 ? -10.242 -50.25 17.766 1 89.12 431 LEU A N 1
ATOM 3449 C CA . LEU A 1 431 ? -11.211 -49.344 18.391 1 89.12 431 LEU A CA 1
ATOM 3450 C C . LEU A 1 431 ? -12.602 -49.562 17.812 1 89.12 431 LEU A C 1
ATOM 3452 O O . LEU A 1 431 ? -12.781 -49.469 16.594 1 89.12 431 LEU A O 1
ATOM 3456 N N . ASP A 1 432 ? -13.523 -49.906 18.688 1 89.75 432 ASP A N 1
ATOM 3457 C CA . ASP A 1 432 ? -14.883 -50.125 18.188 1 89.75 432 ASP A CA 1
ATOM 3458 C C . ASP A 1 432 ? -15.758 -48.906 18.469 1 89.75 432 ASP A C 1
ATOM 3460 O O . ASP A 1 432 ? -15.352 -48 19.188 1 89.75 432 ASP A O 1
ATOM 3464 N N . GLU A 1 433 ? -16.844 -48.906 17.844 1 92.56 433 GLU A N 1
ATOM 3465 C CA . GLU A 1 433 ? -17.75 -47.781 17.891 1 92.56 433 GLU A CA 1
ATOM 3466 C C . GLU A 1 433 ? -18.25 -47.531 19.312 1 92.56 433 GLU A C 1
ATOM 3468 O O . GLU A 1 433 ? -18.438 -46.375 19.734 1 92.56 433 GLU A O 1
ATOM 3473 N N . THR A 1 434 ? -18.5 -48.594 20.047 1 91.81 434 THR A N 1
ATOM 3474 C CA . THR A 1 434 ? -19 -48.469 21.406 1 91.81 434 THR A CA 1
ATOM 3475 C C . THR A 1 434 ? -17.953 -47.844 22.328 1 91.81 434 THR A C 1
ATOM 3477 O O . THR A 1 434 ? -18.281 -47.031 23.172 1 91.81 434 THR A O 1
ATOM 3480 N N . ALA A 1 435 ? -16.781 -48.312 22.109 1 91.69 435 ALA A N 1
ATOM 3481 C CA . ALA A 1 435 ? -15.695 -47.719 22.906 1 91.69 435 ALA A CA 1
ATOM 3482 C C . ALA A 1 435 ? -15.539 -46.219 22.609 1 91.69 435 ALA A C 1
ATOM 3484 O O . ALA A 1 435 ? -15.328 -45.438 23.531 1 91.69 435 ALA A O 1
ATOM 3485 N N . LEU A 1 436 ? -15.594 -45.906 21.344 1 92.69 436 LEU A N 1
ATOM 3486 C CA . LEU A 1 436 ? -15.5 -44.5 20.938 1 92.69 436 LEU A CA 1
ATOM 3487 C C . LEU A 1 436 ? -16.625 -43.688 21.547 1 92.69 436 LEU A C 1
ATOM 3489 O O . LEU A 1 436 ? -16.406 -42.562 22.016 1 92.69 436 LEU A O 1
ATOM 3493 N N . HIS A 1 437 ? -17.828 -44.25 21.547 1 94.12 437 HIS A N 1
ATOM 3494 C CA . HIS A 1 437 ? -18.984 -43.562 22.109 1 94.12 437 HIS A CA 1
ATOM 3495 C C . HIS A 1 437 ? -18.797 -43.312 23.594 1 94.12 437 HIS A C 1
ATOM 3497 O O . HIS A 1 437 ? -19.109 -42.219 24.094 1 94.12 437 HIS A O 1
ATOM 3503 N N . ARG A 1 438 ? -18.328 -44.281 24.328 1 92.12 438 ARG A N 1
ATOM 3504 C CA . ARG A 1 438 ? -18.094 -44.156 25.766 1 92.12 438 ARG A CA 1
ATOM 3505 C C . ARG A 1 438 ? -17.094 -43.031 26.047 1 92.12 438 ARG A C 1
ATOM 3507 O O . ARG A 1 438 ? -17.297 -42.219 26.969 1 92.12 438 ARG A O 1
ATOM 3514 N N . SER A 1 439 ? -16.078 -43 25.281 1 90.62 439 SER A N 1
ATOM 3515 C CA . SER A 1 439 ? -15.031 -42 25.484 1 90.62 439 SER A CA 1
ATOM 3516 C C . SER A 1 439 ? -15.516 -40.594 25.141 1 90.62 439 SER A C 1
ATOM 3518 O O . SER A 1 439 ? -15.227 -39.625 25.859 1 90.62 439 SER A O 1
ATOM 3520 N N . LEU A 1 440 ? -16.234 -40.438 24.016 1 91.88 440 LEU A N 1
ATOM 3521 C CA . LEU A 1 440 ? -16.719 -39.156 23.578 1 91.88 440 LEU A CA 1
ATOM 3522 C C . LEU A 1 440 ? -17.781 -38.594 24.547 1 91.88 440 LEU A C 1
ATOM 3524 O O . LEU A 1 440 ? -17.906 -37.406 24.703 1 91.88 440 LEU A O 1
ATOM 3528 N N . ARG A 1 441 ? -18.484 -39.469 25.188 1 92.44 441 ARG A N 1
ATOM 3529 C CA . ARG A 1 441 ? -19.484 -39.031 26.172 1 92.44 441 ARG A CA 1
ATOM 3530 C C . ARG A 1 441 ? -18.812 -38.406 27.391 1 92.44 441 ARG A C 1
ATOM 3532 O O . ARG A 1 441 ? -19.406 -37.562 28.047 1 92.44 441 ARG A O 1
ATOM 3539 N N . VAL A 1 442 ? -17.641 -38.906 27.641 1 90 442 VAL A N 1
ATOM 3540 C CA . VAL A 1 442 ? -16.875 -38.312 28.734 1 90 442 VAL A CA 1
ATOM 3541 C C . VAL A 1 442 ? -16.547 -36.844 28.422 1 90 442 VAL A C 1
ATOM 3543 O O . VAL A 1 442 ? -16.578 -36 29.312 1 90 442 VAL A O 1
ATOM 3546 N N . LEU A 1 443 ? -16.25 -36.562 27.203 1 89.5 443 LEU A N 1
ATOM 3547 C CA . LEU A 1 443 ? -15.875 -35.219 26.766 1 89.5 443 LEU A CA 1
ATOM 3548 C C . LEU A 1 443 ? -17.109 -34.375 26.5 1 89.5 443 LEU A C 1
ATOM 3550 O O . LEU A 1 443 ? -17.141 -33.188 26.812 1 89.5 443 LEU A O 1
ATOM 3554 N N . MET A 1 444 ? -18.078 -35.062 25.812 1 93.19 444 MET A N 1
ATOM 3555 C CA . MET A 1 444 ? -19.344 -34.406 25.438 1 93.19 444 MET A CA 1
ATOM 3556 C C . MET A 1 444 ? -20.531 -35.25 25.875 1 93.19 444 MET A C 1
ATOM 3558 O O . MET A 1 444 ? -21.094 -36 25.094 1 93.19 444 MET A O 1
ATOM 3562 N N . PRO A 1 445 ? -21.031 -35 26.969 1 91.62 445 PRO A N 1
ATOM 3563 C CA . PRO A 1 445 ? -22.078 -35.844 27.547 1 91.62 445 PRO A CA 1
ATOM 3564 C C . PRO A 1 445 ? -23.344 -35.875 26.688 1 91.62 445 PRO A C 1
ATOM 3566 O O . PRO A 1 445 ? -24.109 -36.844 26.734 1 91.62 445 PRO A O 1
ATOM 3569 N N . SER A 1 446 ? -23.562 -34.875 25.922 1 92.31 446 SER A N 1
ATOM 3570 C CA . SER A 1 446 ? -24.812 -34.781 25.172 1 92.31 446 SER A CA 1
ATOM 3571 C C . SER A 1 446 ? -24.656 -35.375 23.781 1 92.31 446 SER A C 1
ATOM 3573 O O . SER A 1 446 ? -25.547 -35.219 22.938 1 92.31 446 SER A O 1
ATOM 3575 N N . VAL A 1 447 ? -23.594 -36.125 23.547 1 93.75 447 VAL A N 1
ATOM 3576 C CA . VAL A 1 447 ? -23.359 -36.688 22.219 1 93.75 447 VAL A CA 1
ATOM 3577 C C . VAL A 1 447 ? -24.297 -37.875 21.969 1 93.75 447 VAL A C 1
ATOM 3579 O O . VAL A 1 447 ? -24.469 -38.719 22.844 1 93.75 447 VAL A O 1
ATOM 3582 N N . SER A 1 448 ? -24.953 -37.906 20.891 1 93.56 448 SER A N 1
ATOM 3583 C CA . SER A 1 448 ? -25.891 -38.969 20.562 1 93.56 448 SER A CA 1
ATOM 3584 C C . SER A 1 448 ? -25.188 -40.156 19.906 1 93.56 448 SER A C 1
ATOM 3586 O O . SER A 1 448 ? -24.078 -40 19.375 1 93.56 448 SER A O 1
ATOM 3588 N N . LYS A 1 449 ? -25.797 -41.312 19.984 1 93.44 449 LYS A N 1
ATOM 3589 C CA . LYS A 1 449 ? -25.266 -42.5 19.344 1 93.44 449 LYS A CA 1
ATOM 3590 C C . LYS A 1 449 ? -25.188 -42.344 17.828 1 93.44 449 LYS A C 1
ATOM 3592 O O . LYS A 1 449 ? -24.281 -42.844 17.188 1 93.44 449 LYS A O 1
ATOM 3597 N N . GLN A 1 450 ? -26.109 -41.594 17.359 1 93.81 450 GLN A N 1
ATOM 3598 C CA . GLN A 1 450 ? -26.141 -41.375 15.914 1 93.81 450 GLN A CA 1
ATOM 3599 C C . GLN A 1 450 ? -24.969 -40.5 15.469 1 93.81 450 GLN A C 1
ATOM 3601 O O . GLN A 1 450 ? -24.359 -40.781 14.43 1 93.81 450 GLN A O 1
ATOM 3606 N N . GLN A 1 451 ? -24.703 -39.469 16.188 1 93.81 451 GLN A N 1
ATOM 3607 C CA . GLN A 1 451 ? -23.578 -38.594 15.859 1 93.81 451 GLN A CA 1
ATOM 3608 C C . GLN A 1 451 ? -22.25 -39.344 15.906 1 93.81 451 GLN A C 1
ATOM 3610 O O . GLN A 1 451 ? -21.391 -39.125 15.062 1 93.81 451 GLN A O 1
ATOM 3615 N N . VAL A 1 452 ? -22.109 -40.219 16.906 1 93.31 452 VAL A N 1
ATOM 3616 C CA . VAL A 1 452 ? -20.891 -41 17.031 1 93.31 452 VAL A CA 1
ATOM 3617 C C . VAL A 1 452 ? -20.781 -42 15.891 1 93.31 452 VAL A C 1
ATOM 3619 O O . VAL A 1 452 ? -19.688 -42.25 15.383 1 93.31 452 VAL A O 1
ATOM 3622 N N . HIS A 1 453 ? -21.953 -42.531 15.531 1 93.06 453 HIS A N 1
ATOM 3623 C CA . HIS A 1 453 ? -21.969 -43.469 14.414 1 93.06 453 HIS A CA 1
ATOM 3624 C C . HIS A 1 453 ? -21.5 -42.812 13.125 1 93.06 453 HIS A C 1
ATOM 3626 O O . HIS A 1 453 ? -20.703 -43.375 12.383 1 93.06 453 HIS A O 1
ATOM 3632 N N . LEU A 1 454 ? -21.953 -41.656 12.914 1 91.75 454 LEU A N 1
ATOM 3633 C CA . LEU A 1 454 ? -21.578 -40.906 11.719 1 91.75 454 LEU A CA 1
ATOM 3634 C C . LEU A 1 454 ? -20.094 -40.562 11.742 1 91.75 454 LEU A C 1
ATOM 3636 O O . LEU A 1 454 ? -19.406 -40.656 10.719 1 91.75 454 LEU A O 1
ATOM 3640 N N . LEU A 1 455 ? -19.609 -40.125 12.867 1 91.06 455 LEU A N 1
ATOM 3641 C CA . LEU A 1 455 ? -18.203 -39.812 13.031 1 91.06 455 LEU A CA 1
ATOM 3642 C C . LEU A 1 455 ? -17.328 -41.031 12.82 1 91.06 455 LEU A C 1
ATOM 3644 O O . LEU A 1 455 ? -16.297 -40.969 12.148 1 91.06 455 LEU A O 1
ATOM 3648 N N . PHE A 1 456 ? -17.781 -42.188 13.422 1 92.75 456 PHE A N 1
ATOM 3649 C CA . PHE A 1 456 ? -17.078 -43.438 13.281 1 92.75 456 PHE A CA 1
ATOM 3650 C C . PHE A 1 456 ? -16.969 -43.844 11.812 1 92.75 456 PHE A C 1
ATOM 3652 O O . PHE A 1 456 ? -15.906 -44.281 11.359 1 92.75 456 PHE A O 1
ATOM 3659 N N . ASN A 1 457 ? -18.016 -43.625 11.117 1 91.38 457 ASN A N 1
ATOM 3660 C CA . ASN A 1 457 ? -18.031 -43.969 9.703 1 91.38 457 ASN A CA 1
ATOM 3661 C C . ASN A 1 457 ? -17.109 -43.094 8.891 1 91.38 457 ASN A C 1
ATOM 3663 O O . ASN A 1 457 ? -16.531 -43.5 7.887 1 91.38 457 ASN A O 1
ATOM 3667 N N . ARG A 1 458 ? -16.922 -41.812 9.312 1 88.81 458 ARG A N 1
ATOM 3668 C CA . ARG A 1 458 ? -16.031 -40.875 8.633 1 88.81 458 ARG A CA 1
ATOM 3669 C C . ARG A 1 458 ? -14.578 -41.281 8.836 1 88.81 458 ARG A C 1
ATOM 3671 O O . ARG A 1 458 ? -13.742 -41.062 7.953 1 88.81 458 ARG A O 1
ATOM 3678 N N . ILE A 1 459 ? -14.312 -41.844 9.984 1 89.25 459 ILE A N 1
ATOM 3679 C CA . ILE A 1 459 ? -12.945 -42.219 10.305 1 89.25 459 ILE A CA 1
ATOM 3680 C C . ILE A 1 459 ? -12.617 -43.562 9.664 1 89.25 459 ILE A C 1
ATOM 3682 O O . ILE A 1 459 ? -11.5 -43.781 9.188 1 89.25 459 ILE A O 1
ATOM 3686 N N . ASP A 1 460 ? -13.672 -44.406 9.727 1 88.25 460 ASP A N 1
ATOM 3687 C CA . ASP A 1 460 ? -13.492 -45.75 9.195 1 88.25 460 ASP A CA 1
ATOM 3688 C C . ASP A 1 460 ? -13.641 -45.781 7.676 1 88.25 460 ASP A C 1
ATOM 3690 O O . ASP A 1 460 ? -14.641 -46.281 7.152 1 88.25 460 ASP A O 1
ATOM 3694 N N . VAL A 1 461 ? -12.672 -45.344 7.008 1 81.75 461 VAL A N 1
ATOM 3695 C CA . VAL A 1 461 ? -12.727 -45.219 5.555 1 81.75 461 VAL A CA 1
ATOM 3696 C C . VAL A 1 461 ? -12.852 -46.594 4.914 1 81.75 461 VAL A C 1
ATOM 3698 O O . VAL A 1 461 ? -13.516 -46.75 3.883 1 81.75 461 VAL A O 1
ATOM 3701 N N . ASN A 1 462 ? -12.305 -47.656 5.523 1 81.56 462 ASN A N 1
ATOM 3702 C CA . ASN A 1 462 ? -12.305 -49 4.957 1 81.56 462 ASN A CA 1
ATOM 3703 C C . ASN A 1 462 ? -13.555 -49.781 5.34 1 81.56 462 ASN A C 1
ATOM 3705 O O . ASN A 1 462 ? -13.766 -50.906 4.879 1 81.56 462 ASN A O 1
ATOM 3709 N N . LYS A 1 463 ? -14.469 -49.281 6.098 1 81.56 463 LYS A N 1
ATOM 3710 C CA . LYS A 1 463 ? -15.75 -49.812 6.5 1 81.56 463 LYS A CA 1
ATOM 3711 C C . LYS A 1 463 ? -15.578 -51.219 7.133 1 81.56 463 LYS A C 1
ATOM 3713 O O . LYS A 1 463 ? -16.312 -52.125 6.812 1 81.56 463 LYS A O 1
ATOM 3718 N N . GLY A 1 464 ? -14.609 -51.5 7.812 1 79.56 464 GLY A N 1
ATOM 3719 C CA . GLY A 1 464 ? -14.352 -52.781 8.438 1 79.56 464 GLY A CA 1
ATOM 3720 C C . GLY A 1 464 ? -15.023 -52.906 9.789 1 79.56 464 GLY A C 1
ATOM 3721 O O . GLY A 1 464 ? -15.062 -54.031 10.352 1 79.56 464 GLY A O 1
ATOM 3722 N N . GLY A 1 465 ? -15.625 -51.812 10.312 1 84.25 465 GLY A N 1
ATOM 3723 C CA . GLY A 1 465 ? -16.328 -51.844 11.586 1 84.25 465 GLY A CA 1
ATOM 3724 C C . GLY A 1 465 ? -15.414 -51.625 12.773 1 84.25 465 GLY A C 1
ATOM 3725 O O . GLY A 1 465 ? -15.891 -51.438 13.898 1 84.25 465 GLY A O 1
ATOM 3726 N N . LEU A 1 466 ? -14.094 -51.75 12.602 1 88 466 LEU A N 1
ATOM 3727 C CA . LEU A 1 466 ? -13.094 -51.469 13.625 1 88 466 LEU A CA 1
ATOM 3728 C C . LEU A 1 466 ? -12.094 -50.438 13.141 1 88 466 LEU A C 1
ATOM 3730 O O . LEU A 1 466 ? -11.695 -50.438 11.977 1 88 466 LEU A O 1
ATOM 3734 N N . LEU A 1 467 ? -11.766 -49.562 14.008 1 90.25 467 LEU A N 1
ATOM 3735 C CA . LEU A 1 467 ? -10.828 -48.5 13.656 1 90.25 467 LEU A CA 1
ATOM 3736 C C . LEU A 1 467 ? -9.414 -48.844 14.094 1 90.25 467 LEU A C 1
ATOM 3738 O O . LEU A 1 467 ? -9.156 -49.062 15.289 1 90.25 467 LEU A O 1
ATOM 3742 N N . ARG A 1 468 ? -8.539 -48.969 13.117 1 89.69 468 ARG A N 1
ATOM 3743 C CA . ARG A 1 468 ? -7.129 -49.156 13.43 1 89.69 468 ARG A CA 1
ATOM 3744 C C . ARG A 1 468 ? -6.445 -47.844 13.789 1 89.69 468 ARG A C 1
ATOM 3746 O O . ARG A 1 468 ? -6.988 -46.781 13.523 1 89.69 468 ARG A O 1
ATOM 3753 N N . GLN A 1 469 ? -5.348 -48.062 14.445 1 90.25 469 GLN A N 1
ATOM 3754 C CA . GLN A 1 469 ? -4.59 -46.875 14.828 1 90.25 469 GLN A CA 1
ATOM 3755 C C . GLN A 1 469 ? -4.176 -46.062 13.609 1 90.25 469 GLN A C 1
ATOM 3757 O O . GLN A 1 469 ? -4.156 -44.812 13.656 1 90.25 469 GLN A O 1
ATOM 3762 N N . THR A 1 470 ? -3.848 -46.688 12.555 1 89 470 THR A N 1
ATOM 3763 C CA . THR A 1 470 ? -3.424 -46.031 11.328 1 89 470 THR A CA 1
ATOM 3764 C C . THR A 1 470 ? -4.566 -45.219 10.727 1 89 470 THR A C 1
ATOM 3766 O O . THR A 1 470 ? -4.352 -44.125 10.203 1 89 470 THR A O 1
ATOM 3769 N N . ASP A 1 471 ? -5.734 -45.781 10.82 1 89.88 471 ASP A N 1
ATOM 3770 C CA . ASP A 1 471 ? -6.902 -45.062 10.312 1 89.88 471 ASP A CA 1
ATOM 3771 C C . ASP A 1 471 ? -7.176 -43.812 11.133 1 89.88 471 ASP A C 1
ATOM 3773 O O . ASP A 1 471 ? -7.492 -42.75 10.57 1 89.88 471 ASP A O 1
ATOM 3777 N N . PHE A 1 472 ? -7.051 -44.062 12.398 1 91.38 472 PHE A N 1
ATOM 3778 C CA . PHE A 1 472 ? -7.262 -42.938 13.305 1 91.38 472 PHE A CA 1
ATOM 3779 C C . PHE A 1 472 ? -6.219 -41.844 13.07 1 91.38 472 PHE A C 1
ATOM 3781 O O . PHE A 1 472 ? -6.551 -40.656 13.016 1 91.38 472 PHE A O 1
ATOM 3788 N N . SER A 1 473 ? -4.992 -42.25 12.906 1 90.88 473 SER A N 1
ATOM 3789 C CA . SER A 1 473 ? -3.896 -41.312 12.672 1 90.88 473 SER A CA 1
ATOM 3790 C C . SER A 1 473 ? -4.07 -40.562 11.352 1 90.88 473 SER A C 1
ATOM 3792 O O . SER A 1 473 ? -3.844 -39.375 11.273 1 90.88 473 SER A O 1
ATOM 3794 N N . SER A 1 474 ? -4.461 -41.281 10.359 1 90.25 474 SER A N 1
ATOM 3795 C CA . SER A 1 474 ? -4.684 -40.688 9.047 1 90.25 474 SER A CA 1
ATOM 3796 C C . SER A 1 474 ? -5.805 -39.625 9.094 1 90.25 474 SER A C 1
ATOM 3798 O O . SER A 1 474 ? -5.719 -38.594 8.453 1 90.25 474 SER A O 1
ATOM 3800 N N . TYR A 1 475 ? -6.836 -39.969 9.805 1 90.69 475 TYR A N 1
ATOM 3801 C CA . TYR A 1 475 ? -7.945 -39.031 9.945 1 90.69 475 TYR A CA 1
ATOM 3802 C C . TYR A 1 475 ? -7.5 -37.75 10.664 1 90.69 475 TYR A C 1
ATOM 3804 O O . TYR A 1 475 ? -7.883 -36.656 10.289 1 90.69 475 TYR A O 1
ATOM 3812 N N . CYS A 1 476 ? -6.715 -37.906 11.664 1 90.62 476 CYS A N 1
ATOM 3813 C CA . CYS A 1 476 ? -6.219 -36.781 12.422 1 90.62 476 CYS A CA 1
ATOM 3814 C C . CYS A 1 476 ? -5.273 -35.938 11.57 1 90.62 476 CYS A C 1
ATOM 3816 O O . CYS A 1 476 ? -5.234 -34.688 11.711 1 90.62 476 CYS A O 1
ATOM 3818 N N . ASP A 1 477 ? -4.555 -36.562 10.734 1 88.06 477 ASP A N 1
ATOM 3819 C CA . ASP A 1 477 ? -3.668 -35.844 9.82 1 88.06 477 ASP A CA 1
ATOM 3820 C C . ASP A 1 477 ? -4.465 -34.969 8.852 1 88.06 477 ASP A C 1
ATOM 3822 O O . ASP A 1 477 ? -4.062 -33.844 8.547 1 88.06 477 ASP A O 1
ATOM 3826 N N . ASP A 1 478 ? -5.562 -35.562 8.508 1 86.81 478 ASP A N 1
ATOM 3827 C CA . ASP A 1 478 ? -6.402 -34.844 7.547 1 86.81 478 ASP A CA 1
ATOM 3828 C C . ASP A 1 478 ? -7.289 -33.812 8.242 1 86.81 478 ASP A C 1
ATOM 3830 O O . ASP A 1 478 ? -7.695 -32.844 7.637 1 86.81 478 ASP A O 1
ATOM 3834 N N . ASN A 1 479 ? -7.586 -34.125 9.469 1 88.81 479 ASN A N 1
ATOM 3835 C CA . ASN A 1 479 ? -8.461 -33.281 10.258 1 88.81 479 ASN A CA 1
ATOM 3836 C C . ASN A 1 479 ? -7.84 -32.938 11.609 1 88.81 479 ASN A C 1
ATOM 3838 O O . ASN A 1 479 ? -8.375 -33.312 12.648 1 88.81 479 ASN A O 1
ATOM 3842 N N . PRO A 1 480 ? -6.891 -32.062 11.547 1 87.69 480 PRO A N 1
ATOM 3843 C CA . PRO A 1 480 ? -6.211 -31.766 12.812 1 87.69 480 PRO A CA 1
ATOM 3844 C C . PRO A 1 480 ? -7.129 -31.094 13.828 1 87.69 480 PRO A C 1
ATOM 3846 O O . PRO A 1 480 ? -6.867 -31.141 15.031 1 87.69 480 PRO A O 1
ATOM 3849 N N . ASP A 1 481 ? -8.164 -30.469 13.375 1 87.25 481 ASP A N 1
ATOM 3850 C CA . ASP A 1 481 ? -9.102 -29.812 14.273 1 87.25 481 ASP A CA 1
ATOM 3851 C C . ASP A 1 481 ? -9.828 -30.828 15.156 1 87.25 481 ASP A C 1
ATOM 3853 O O . ASP A 1 481 ? -10.305 -30.484 16.234 1 87.25 481 ASP A O 1
ATOM 3857 N N . PHE A 1 482 ? -9.883 -32.094 14.688 1 88.44 482 PHE A N 1
ATOM 3858 C CA . PHE A 1 482 ? -10.492 -33.188 15.477 1 88.44 482 PHE A CA 1
ATOM 3859 C C . PHE A 1 482 ? -9.688 -33.438 16.75 1 88.44 482 PHE A C 1
ATOM 3861 O O . PHE A 1 482 ? -10.258 -33.75 17.797 1 88.44 482 PHE A O 1
ATOM 3868 N N . LEU A 1 483 ? -8.461 -33.25 16.656 1 88.25 483 LEU A N 1
ATOM 3869 C CA . LEU A 1 483 ? -7.582 -33.5 17.781 1 88.25 483 LEU A CA 1
ATOM 3870 C C . LEU A 1 483 ? -7.832 -32.469 18.891 1 88.25 483 LEU A C 1
ATOM 3872 O O . LEU A 1 483 ? -7.555 -32.75 20.062 1 88.25 483 LEU A O 1
ATOM 3876 N N . LEU A 1 484 ? -8.305 -31.281 18.484 1 88 484 LEU A N 1
ATOM 3877 C CA . LEU A 1 484 ? -8.555 -30.219 19.438 1 88 484 LEU A CA 1
ATOM 3878 C C . LEU A 1 484 ? -9.617 -30.625 20.453 1 88 484 LEU A C 1
ATOM 3880 O O . LEU A 1 484 ? -9.594 -30.203 21.609 1 88 484 LEU A O 1
ATOM 3884 N N . LEU A 1 485 ? -10.516 -31.5 20.016 1 86.88 485 LEU A N 1
ATOM 3885 C CA . LEU A 1 485 ? -11.562 -32 20.906 1 86.88 485 LEU A CA 1
ATOM 3886 C C . LEU A 1 485 ? -10.961 -32.719 22.109 1 86.88 485 LEU A C 1
ATOM 3888 O O . LEU A 1 485 ? -11.438 -32.562 23.234 1 86.88 485 LEU A O 1
ATOM 3892 N N . PHE A 1 486 ? -9.953 -33.438 21.828 1 87.25 486 PHE A N 1
ATOM 3893 C CA . PHE A 1 486 ? -9.336 -34.25 22.875 1 87.25 486 PHE A CA 1
ATOM 3894 C C . PHE A 1 486 ? -8.359 -33.406 23.688 1 87.25 486 PHE A C 1
ATOM 3896 O O . PHE A 1 486 ? -8.258 -33.562 24.906 1 87.25 486 PHE A O 1
ATOM 3903 N N . LEU A 1 487 ? -7.672 -32.531 22.984 1 84.31 487 LEU A N 1
ATOM 3904 C CA . LEU A 1 487 ? -6.652 -31.734 23.641 1 84.31 487 LEU A CA 1
ATOM 3905 C C . LEU A 1 487 ? -7.281 -30.734 24.609 1 84.31 487 LEU A C 1
ATOM 3907 O O . LEU A 1 487 ? -6.73 -30.484 25.672 1 84.31 487 LEU A O 1
ATOM 3911 N N . ILE A 1 488 ? -8.375 -30.156 24.203 1 83.44 488 ILE A N 1
ATOM 3912 C CA . ILE A 1 488 ? -9.047 -29.172 25.047 1 83.44 488 ILE A CA 1
ATOM 3913 C C . ILE A 1 488 ? -9.867 -29.906 26.109 1 83.44 488 ILE A C 1
ATOM 3915 O O . ILE A 1 488 ? -9.945 -29.453 27.25 1 83.44 488 ILE A O 1
ATOM 3919 N N . GLY A 1 489 ? -10.484 -31.031 25.812 1 82.25 489 GLY A N 1
ATOM 3920 C CA . GLY A 1 489 ? -11.32 -31.797 26.719 1 82.25 489 GLY A CA 1
ATOM 3921 C C . GLY A 1 489 ? -10.531 -32.5 27.812 1 82.25 489 GLY A C 1
ATOM 3922 O O . GLY A 1 489 ? -11.039 -32.719 28.906 1 82.25 489 GLY A O 1
ATOM 3923 N N . LYS A 1 490 ? -9.453 -32.969 27.438 1 80.94 490 LYS A N 1
ATOM 3924 C CA . LYS A 1 490 ? -8.578 -33.656 28.375 1 80.94 490 LYS A CA 1
ATOM 3925 C C . LYS A 1 490 ? -7.156 -33.125 28.312 1 80.94 490 LYS A C 1
ATOM 3927 O O . LYS A 1 490 ? -6.301 -33.688 27.625 1 80.94 490 LYS A O 1
ATOM 3932 N N . SER A 1 491 ? -6.891 -32.156 29.062 1 71.75 491 SER A N 1
ATOM 3933 C CA . SER A 1 491 ? -5.629 -31.406 29.016 1 71.75 491 SER A CA 1
ATOM 3934 C C . SER A 1 491 ? -4.453 -32.312 29.375 1 71.75 491 SER A C 1
ATOM 3936 O O . SER A 1 491 ? -3.307 -32 29.031 1 71.75 491 SER A O 1
ATOM 3938 N N . SER A 1 492 ? -4.805 -33.5 29.969 1 68.12 492 SER A N 1
ATOM 3939 C CA . SER A 1 492 ? -3.742 -34.375 30.422 1 68.12 492 SER A CA 1
ATOM 3940 C C . SER A 1 492 ? -3.141 -35.156 29.25 1 68.12 492 SER A C 1
ATOM 3942 O O . SER A 1 492 ? -2.111 -35.812 29.406 1 68.12 492 SER A O 1
ATOM 3944 N N . LEU A 1 493 ? -3.762 -35.062 28.141 1 67.75 493 LEU A N 1
ATOM 3945 C CA . LEU A 1 493 ? -3.279 -35.844 27 1 67.75 493 LEU A CA 1
ATOM 3946 C C . LEU A 1 493 ? -1.995 -35.25 26.438 1 67.75 493 LEU A C 1
ATOM 3948 O O . LEU A 1 493 ? -1.284 -35.906 25.672 1 67.75 493 LEU A O 1
ATOM 3952 N N . LEU A 1 494 ? -1.596 -34 26.703 1 62.59 494 LEU A N 1
ATOM 3953 C CA . LEU A 1 494 ? -0.318 -33.438 26.281 1 62.59 494 LEU A CA 1
ATOM 3954 C C . LEU A 1 494 ? 0.741 -33.625 27.359 1 62.59 494 LEU A C 1
ATOM 3956 O O . LEU A 1 494 ? 0.471 -33.375 28.547 1 62.59 494 LEU A O 1
ATOM 3960 N N . MET B 1 1 ? 35.75 -8.102 11.688 1 34.69 1 MET B N 1
ATOM 3961 C CA . MET B 1 1 ? 35.344 -7.203 12.766 1 34.69 1 MET B CA 1
ATOM 3962 C C . MET B 1 1 ? 34.969 -7.992 14.016 1 34.69 1 MET B C 1
ATOM 3964 O O . MET B 1 1 ? 34.062 -8.82 13.984 1 34.69 1 MET B O 1
ATOM 3968 N N . ASN B 1 2 ? 35.812 -8.016 15.023 1 38.44 2 ASN B N 1
ATOM 3969 C CA . ASN B 1 2 ? 35.969 -8.914 16.156 1 38.44 2 ASN B CA 1
ATOM 3970 C C . ASN B 1 2 ? 34.781 -8.844 17.109 1 38.44 2 ASN B C 1
ATOM 3972 O O . ASN B 1 2 ? 34.094 -7.816 17.188 1 38.44 2 ASN B O 1
ATOM 3976 N N . SER B 1 3 ? 34.406 -10.039 17.625 1 48.91 3 SER B N 1
ATOM 3977 C CA . SER B 1 3 ? 33.375 -10.312 18.625 1 48.91 3 SER B CA 1
ATOM 3978 C C . SER B 1 3 ? 33.469 -9.336 19.797 1 48.91 3 SER B C 1
ATOM 3980 O O . SER B 1 3 ? 32.438 -8.914 20.328 1 48.91 3 SER B O 1
ATOM 3982 N N . GLU B 1 4 ? 34.688 -9.055 20.078 1 44.22 4 GLU B N 1
ATOM 3983 C CA . GLU B 1 4 ? 34.906 -8.203 21.25 1 44.22 4 GLU B CA 1
ATOM 3984 C C . GLU B 1 4 ? 34.5 -6.762 20.969 1 44.22 4 GLU B C 1
ATOM 3986 O O . GLU B 1 4 ? 33.938 -6.098 21.844 1 44.22 4 GLU B O 1
ATOM 3991 N N . GLN B 1 5 ? 34.781 -6.227 19.797 1 40.78 5 GLN B N 1
ATOM 3992 C CA . GLN B 1 5 ? 34.406 -4.863 19.422 1 40.78 5 GLN B CA 1
ATOM 3993 C C . GLN B 1 5 ? 32.906 -4.703 19.344 1 40.78 5 GLN B C 1
ATOM 3995 O O . GLN B 1 5 ? 32.344 -3.682 19.75 1 40.78 5 GLN B O 1
ATOM 4000 N N . ARG B 1 6 ? 32.25 -5.684 18.906 1 46.78 6 ARG B N 1
ATOM 4001 C CA . ARG B 1 6 ? 30.797 -5.664 18.875 1 46.78 6 ARG B CA 1
ATOM 4002 C C . ARG B 1 6 ? 30.219 -5.695 20.281 1 46.78 6 ARG B C 1
ATOM 4004 O O . ARG B 1 6 ? 29.172 -5.113 20.531 1 46.78 6 ARG B O 1
ATOM 4011 N N . ARG B 1 7 ? 30.922 -6.461 21.141 1 48.56 7 ARG B N 1
ATOM 4012 C CA . ARG B 1 7 ? 30.484 -6.523 22.531 1 48.56 7 ARG B CA 1
ATOM 4013 C C . ARG B 1 7 ? 30.609 -5.16 23.219 1 48.56 7 ARG B C 1
ATOM 4015 O O . ARG B 1 7 ? 29.766 -4.785 24.031 1 48.56 7 ARG B O 1
ATOM 4022 N N . LYS B 1 8 ? 31.719 -4.625 22.938 1 46.78 8 LYS B N 1
ATOM 4023 C CA . LYS B 1 8 ? 31.984 -3.303 23.5 1 46.78 8 LYS B CA 1
ATOM 4024 C C . LYS B 1 8 ? 31.031 -2.258 22.922 1 46.78 8 LYS B C 1
ATOM 4026 O O . LYS B 1 8 ? 30.688 -1.287 23.594 1 46.78 8 LYS B O 1
ATOM 4031 N N . GLU B 1 9 ? 30.766 -2.365 21.688 1 47.41 9 GLU B N 1
ATOM 4032 C CA . GLU B 1 9 ? 29.828 -1.513 20.969 1 47.41 9 GLU B CA 1
ATOM 4033 C C . GLU B 1 9 ? 28.422 -1.64 21.547 1 47.41 9 GLU B C 1
ATOM 4035 O O . GLU B 1 9 ? 27.688 -0.65 21.641 1 47.41 9 GLU B O 1
ATOM 4040 N N . ARG B 1 10 ? 28.016 -2.873 21.891 1 48.5 10 ARG B N 1
ATOM 4041 C CA . ARG B 1 10 ? 26.766 -3.127 22.578 1 48.5 10 ARG B CA 1
ATOM 4042 C C . ARG B 1 10 ? 26.781 -2.531 23.984 1 48.5 10 ARG B C 1
ATOM 4044 O O . ARG B 1 10 ? 25.734 -2.115 24.5 1 48.5 10 ARG B O 1
ATOM 4051 N N . GLN B 1 11 ? 27.844 -2.453 24.547 1 44.28 11 GLN B N 1
ATOM 4052 C CA . GLN B 1 11 ? 27.953 -1.95 25.922 1 44.28 11 GLN B CA 1
ATOM 4053 C C . GLN B 1 11 ? 27.797 -0.433 25.969 1 44.28 11 GLN B C 1
ATOM 4055 O O . GLN B 1 11 ? 27.266 0.112 26.922 1 44.28 11 GLN B O 1
ATOM 4060 N N . ALA B 1 12 ? 28.453 0.208 25.156 1 42.88 12 ALA B N 1
ATOM 4061 C CA . ALA B 1 12 ? 28.391 1.665 25.219 1 42.88 12 ALA B CA 1
ATOM 4062 C C . ALA B 1 12 ? 26.953 2.166 25.016 1 42.88 12 ALA B C 1
ATOM 4064 O O . ALA B 1 12 ? 26.547 3.156 25.625 1 42.88 12 ALA B O 1
ATOM 4065 N N . ALA B 1 13 ? 26.188 1.729 23.875 1 50.12 13 ALA B N 1
ATOM 4066 C CA . ALA B 1 13 ? 24.734 1.823 23.875 1 50.12 13 ALA B CA 1
ATOM 4067 C C . ALA B 1 13 ? 24.156 1.341 25.203 1 50.12 13 ALA B C 1
ATOM 4069 O O . ALA B 1 13 ? 22.938 1.37 25.391 1 50.12 13 ALA B O 1
ATOM 4070 N N . GLY B 1 14 ? 24.844 0.85 26 1 49.09 14 GLY B N 1
ATOM 4071 C CA . GLY B 1 14 ? 24.625 0.094 27.219 1 49.09 14 GLY B CA 1
ATOM 4072 C C . GLY B 1 14 ? 23.688 0.78 28.203 1 49.09 14 GLY B C 1
ATOM 4073 O O . GLY B 1 14 ? 22.656 0.22 28.562 1 49.09 14 GLY B O 1
ATOM 4074 N N . ALA B 1 15 ? 24.234 1.884 28.75 1 56.12 15 ALA B N 1
ATOM 4075 C CA . ALA B 1 15 ? 23.406 2.371 29.859 1 56.12 15 ALA B CA 1
ATOM 4076 C C . ALA B 1 15 ? 22.078 2.908 29.344 1 56.12 15 ALA B C 1
ATOM 4078 O O . ALA B 1 15 ? 21.047 2.758 30 1 56.12 15 ALA B O 1
ATOM 4079 N N . LEU B 1 16 ? 22.172 3.498 28.188 1 63.03 16 LEU B N 1
ATOM 4080 C CA . LEU B 1 16 ? 20.938 4.094 27.688 1 63.03 16 LEU B CA 1
ATOM 4081 C C . LEU B 1 16 ? 20.094 3.059 26.953 1 63.03 16 LEU B C 1
ATOM 4083 O O . LEU B 1 16 ? 18.891 3.24 26.797 1 63.03 16 LEU B O 1
ATOM 4087 N N . GLY B 1 17 ? 20.656 2.02 26.688 1 66.38 17 GLY B N 1
ATOM 4088 C CA . GLY B 1 17 ? 19.953 1.052 25.859 1 66.38 17 GLY B CA 1
ATOM 4089 C C . GLY B 1 17 ? 19.938 1.409 24.391 1 66.38 17 GLY B C 1
ATOM 4090 O O . GLY B 1 17 ? 20.547 2.406 23.984 1 66.38 17 GLY B O 1
ATOM 4091 N N . GLN B 1 18 ? 19.609 0.568 23.453 1 69.69 18 GLN B N 1
ATOM 4092 C CA . GLN B 1 18 ? 19.516 0.792 22.016 1 69.69 18 GLN B CA 1
ATOM 4093 C C . GLN B 1 18 ? 18.094 1.17 21.609 1 69.69 18 GLN B C 1
ATOM 4095 O O . GLN B 1 18 ? 17.125 0.598 22.125 1 69.69 18 GLN B O 1
ATOM 4100 N N . PRO B 1 19 ? 18.078 2.348 20.906 1 70.62 19 PRO B N 1
ATOM 4101 C CA . PRO B 1 19 ? 16.75 2.666 20.391 1 70.62 19 PRO B CA 1
ATOM 4102 C C . PRO B 1 19 ? 16.109 1.502 19.641 1 70.62 19 PRO B C 1
ATOM 4104 O O . PRO B 1 19 ? 16.828 0.705 19.016 1 70.62 19 PRO B O 1
ATOM 4107 N N . PRO B 1 20 ? 14.836 1.341 19.859 1 67.25 20 PRO B N 1
ATOM 4108 C CA . PRO B 1 20 ? 14.164 0.26 19.125 1 67.25 20 PRO B CA 1
ATOM 4109 C C . PRO B 1 20 ? 14.25 0.423 17.609 1 67.25 20 PRO B C 1
ATOM 4111 O O . PRO B 1 20 ? 14.336 1.548 17.109 1 67.25 20 PRO B O 1
ATOM 4114 N N . GLU B 1 21 ? 14.391 -0.719 16.984 1 65.38 21 GLU B N 1
ATOM 4115 C CA . GLU B 1 21 ? 14.414 -0.692 15.523 1 65.38 21 GLU B CA 1
ATOM 4116 C C . GLU B 1 21 ? 13.031 -0.417 14.953 1 65.38 21 GLU B C 1
ATOM 4118 O O . GLU B 1 21 ? 12.047 -1.045 15.359 1 65.38 21 GLU B O 1
ATOM 4123 N N . ILE B 1 22 ? 12.852 0.687 14.453 1 63.09 22 ILE B N 1
ATOM 4124 C CA . ILE B 1 22 ? 11.586 0.959 13.781 1 63.09 22 ILE B CA 1
ATOM 4125 C C . ILE B 1 22 ? 11.656 0.5 12.328 1 63.09 22 ILE B C 1
ATOM 4127 O O . ILE B 1 22 ? 12.539 0.932 11.578 1 63.09 22 ILE B O 1
ATOM 4131 N N . LYS B 1 23 ? 10.828 -0.483 12.141 1 63.34 23 LYS B N 1
ATOM 4132 C CA . LYS B 1 23 ? 10.75 -0.911 10.75 1 63.34 23 LYS B CA 1
ATOM 4133 C C . LYS B 1 23 ? 10.281 0.228 9.852 1 63.34 23 LYS B C 1
ATOM 4135 O O . LYS B 1 23 ? 9.227 0.82 10.094 1 63.34 23 LYS B O 1
ATOM 4140 N N . LEU B 1 24 ? 11.18 0.703 9.07 1 60.5 24 LEU B N 1
ATOM 4141 C CA . LEU B 1 24 ? 10.914 1.846 8.203 1 60.5 24 LEU B CA 1
ATOM 4142 C C . LEU B 1 24 ? 10.133 1.42 6.965 1 60.5 24 LEU B C 1
ATOM 4144 O O . LEU B 1 24 ? 10.531 0.49 6.262 1 60.5 24 LEU B O 1
ATOM 4148 N N . ASN B 1 25 ? 8.859 1.781 6.992 1 66.5 25 ASN B N 1
ATOM 4149 C CA . ASN B 1 25 ? 8.203 1.741 5.688 1 66.5 25 ASN B CA 1
ATOM 4150 C C . ASN B 1 25 ? 8.562 2.957 4.84 1 66.5 25 ASN B C 1
ATOM 4152 O O . ASN B 1 25 ? 7.867 3.973 4.875 1 66.5 25 ASN B O 1
ATOM 4156 N N . ASP B 1 26 ? 9.586 2.924 4.152 1 80.31 26 ASP B N 1
ATOM 4157 C CA . ASP B 1 26 ? 10.07 4.141 3.502 1 80.31 26 ASP B CA 1
ATOM 4158 C C . ASP B 1 26 ? 9.844 4.078 1.992 1 80.31 26 ASP B C 1
ATOM 4160 O O . ASP B 1 26 ? 10.508 4.789 1.232 1 80.31 26 ASP B O 1
ATOM 4164 N N . THR B 1 27 ? 8.953 3.221 1.695 1 89.81 27 THR B N 1
ATOM 4165 C CA . THR B 1 27 ? 8.805 3.109 0.249 1 89.81 27 THR B CA 1
ATOM 4166 C C . THR B 1 27 ? 7.656 3.99 -0.245 1 89.81 27 THR B C 1
ATOM 4168 O O . THR B 1 27 ? 7.535 4.246 -1.444 1 89.81 27 THR B O 1
ATOM 4171 N N . PHE B 1 28 ? 6.84 4.484 0.711 1 94.31 28 PHE B N 1
ATOM 4172 C CA . PHE B 1 28 ? 5.637 5.184 0.281 1 94.31 28 PHE B CA 1
ATOM 4173 C C . PHE B 1 28 ? 5.578 6.582 0.879 1 94.31 28 PHE B C 1
ATOM 4175 O O . PHE B 1 28 ? 5.766 6.758 2.086 1 94.31 28 PHE B O 1
ATOM 4182 N N . ASN B 1 29 ? 5.434 7.566 0.06 1 95.25 29 ASN B N 1
ATOM 4183 C CA . ASN B 1 29 ? 5.18 8.953 0.424 1 95.25 29 ASN B CA 1
ATOM 4184 C C . ASN B 1 29 ? 3.787 9.398 -0.009 1 95.25 29 ASN B C 1
ATOM 4186 O O . ASN B 1 29 ? 3.559 9.688 -1.187 1 95.25 29 ASN B O 1
ATOM 4190 N N . PRO B 1 30 ? 2.811 9.469 0.92 1 96.44 30 PRO B N 1
ATOM 4191 C CA . PRO B 1 30 ? 1.438 9.836 0.567 1 96.44 30 PRO B CA 1
ATOM 4192 C C . PRO B 1 30 ? 1.31 11.289 0.124 1 96.44 30 PRO B C 1
ATOM 4194 O O . PRO B 1 30 ? 0.263 11.695 -0.391 1 96.44 30 PRO B O 1
ATOM 4197 N N . PHE B 1 31 ? 2.396 12.078 0.295 1 97.25 31 PHE B N 1
ATOM 4198 C CA . PHE B 1 31 ? 2.297 13.508 0.068 1 97.25 31 PHE B CA 1
ATOM 4199 C C . PHE B 1 31 ? 3.102 13.922 -1.159 1 97.25 31 PHE B C 1
ATOM 4201 O O . PHE B 1 31 ? 3.656 15.023 -1.205 1 97.25 31 PHE B O 1
ATOM 4208 N N . HIS B 1 32 ? 3.166 13.062 -2.051 1 95.88 32 HIS B N 1
ATOM 4209 C CA . HIS B 1 32 ? 3.908 13.32 -3.281 1 95.88 32 HIS B CA 1
ATOM 4210 C C . HIS B 1 32 ? 3.021 13.141 -4.508 1 95.88 32 HIS B C 1
ATOM 4212 O O . HIS B 1 32 ? 2.295 12.148 -4.613 1 95.88 32 HIS B O 1
ATOM 4218 N N . ASN B 1 33 ? 2.928 14.141 -5.359 1 94.88 33 ASN B N 1
ATOM 4219 C CA . ASN B 1 33 ? 2.252 14.078 -6.652 1 94.88 33 ASN B CA 1
ATOM 4220 C C . ASN B 1 33 ? 3.234 13.789 -7.785 1 94.88 33 ASN B C 1
ATOM 4222 O O . ASN B 1 33 ? 4.082 14.625 -8.102 1 94.88 33 ASN B O 1
ATOM 4226 N N . ASP B 1 34 ? 3.072 12.68 -8.484 1 84.69 34 ASP B N 1
ATOM 4227 C CA . ASP B 1 34 ? 4.043 12.195 -9.461 1 84.69 34 ASP B CA 1
ATOM 4228 C C . ASP B 1 34 ? 3.721 12.727 -10.859 1 84.69 34 ASP B C 1
ATOM 4230 O O . ASP B 1 34 ? 4.445 12.445 -11.812 1 84.69 34 ASP B O 1
ATOM 4234 N N . SER B 1 35 ? 2.705 13.484 -11.016 1 85.44 35 SER B N 1
ATOM 4235 C CA . SER B 1 35 ? 2.318 13.914 -12.359 1 85.44 35 SER B CA 1
ATOM 4236 C C . SER B 1 35 ? 3.201 15.062 -12.844 1 85.44 35 SER B C 1
ATOM 4238 O O . SER B 1 35 ? 3.41 16.047 -12.133 1 85.44 35 SER B O 1
ATOM 4240 N N . ARG B 1 36 ? 3.922 14.945 -14.039 1 78.5 36 ARG B N 1
ATOM 4241 C CA . ARG B 1 36 ? 4.793 15.961 -14.625 1 78.5 36 ARG B CA 1
ATOM 4242 C C . ARG B 1 36 ? 4.184 16.547 -15.891 1 78.5 36 ARG B C 1
ATOM 4244 O O . ARG B 1 36 ? 3.434 15.875 -16.594 1 78.5 36 ARG B O 1
ATOM 4251 N N . PHE B 1 37 ? 4.312 17.719 -15.93 1 81.06 37 PHE B N 1
ATOM 4252 C CA . PHE B 1 37 ? 3.922 18.406 -17.156 1 81.06 37 PHE B CA 1
ATOM 4253 C C . PHE B 1 37 ? 5 18.266 -18.219 1 81.06 37 PHE B C 1
ATOM 4255 O O . PHE B 1 37 ? 5.828 19.172 -18.391 1 81.06 37 PHE B O 1
ATOM 4262 N N . GLU B 1 38 ? 5.121 17.016 -18.75 1 77.69 38 GLU B N 1
ATOM 4263 C CA . GLU B 1 38 ? 6.176 16.766 -19.734 1 77.69 38 GLU B CA 1
ATOM 4264 C C . GLU B 1 38 ? 5.625 16.078 -20.984 1 77.69 38 GLU B C 1
ATOM 4266 O O . GLU B 1 38 ? 4.629 15.359 -20.906 1 77.69 38 GLU B O 1
ATOM 4271 N N . GLY B 1 39 ? 6.176 16.453 -22.078 1 79.62 39 GLY B N 1
ATOM 4272 C CA . GLY B 1 39 ? 5.844 15.773 -23.312 1 79.62 39 GLY B CA 1
ATOM 4273 C C . GLY B 1 39 ? 5.148 16.672 -24.328 1 79.62 39 GLY B C 1
ATOM 4274 O O . GLY B 1 39 ? 4.523 17.672 -23.938 1 79.62 39 GLY B O 1
ATOM 4275 N N . GLY B 1 40 ? 5.332 16.375 -25.562 1 83.12 40 GLY B N 1
ATOM 4276 C CA . GLY B 1 40 ? 4.723 17.125 -26.641 1 83.12 40 GLY B CA 1
ATOM 4277 C C . GLY B 1 40 ? 3.207 17.078 -26.625 1 83.12 40 GLY B C 1
ATOM 4278 O O . GLY B 1 40 ? 2.547 18.078 -26.922 1 83.12 40 GLY B O 1
ATOM 4279 N N . TYR B 1 41 ? 2.658 16.047 -26.203 1 85.69 41 TYR B N 1
ATOM 4280 C CA . TYR B 1 41 ? 1.208 15.914 -26.125 1 85.69 41 TYR B CA 1
ATOM 4281 C C . TYR B 1 41 ? 0.614 16.891 -25.125 1 85.69 41 TYR B C 1
ATOM 4283 O O . TYR B 1 41 ? -0.384 17.562 -25.422 1 85.69 41 TYR B O 1
ATOM 4291 N N . GLU B 1 42 ? 1.172 16.953 -23.938 1 88.19 42 GLU B N 1
ATOM 4292 C CA . GLU B 1 42 ? 0.654 17.844 -22.891 1 88.19 42 GLU B CA 1
ATOM 4293 C C . GLU B 1 42 ? 0.729 19.297 -23.312 1 88.19 42 GLU B C 1
ATOM 4295 O O . GLU B 1 42 ? -0.18 20.078 -23.031 1 88.19 42 GLU B O 1
ATOM 4300 N N . ILE B 1 43 ? 1.794 19.609 -23.969 1 91.62 43 ILE B N 1
ATOM 4301 C CA . ILE B 1 43 ? 1.972 20.969 -24.422 1 91.62 43 ILE B CA 1
ATOM 4302 C C . ILE B 1 43 ? 0.933 21.297 -25.5 1 91.62 43 ILE B C 1
ATOM 4304 O O . ILE B 1 43 ? 0.269 22.344 -25.438 1 91.62 43 ILE B O 1
ATOM 4308 N N . LEU B 1 44 ? 0.82 20.422 -26.422 1 93.5 44 LEU B N 1
ATOM 4309 C CA . LEU B 1 44 ? -0.126 20.641 -27.516 1 93.5 44 LEU B CA 1
ATOM 4310 C C . LEU B 1 44 ? -1.555 20.719 -26.984 1 93.5 44 LEU B C 1
ATOM 4312 O O . LEU B 1 44 ? -2.32 21.594 -27.391 1 93.5 44 LEU B O 1
ATOM 4316 N N . LYS B 1 45 ? -1.867 19.828 -26.156 1 92.62 45 LYS B N 1
ATOM 4317 C CA . LYS B 1 45 ? -3.205 19.812 -25.578 1 92.62 45 LYS B CA 1
ATOM 4318 C C . LYS B 1 45 ? -3.479 21.094 -24.797 1 92.62 45 LYS B C 1
ATOM 4320 O O . LYS B 1 45 ? -4.562 21.672 -24.906 1 92.62 45 LYS B O 1
ATOM 4325 N N . THR B 1 46 ? -2.516 21.547 -24.031 1 94.25 46 THR B N 1
ATOM 4326 C CA . THR B 1 46 ? -2.672 22.75 -23.219 1 94.25 46 THR B CA 1
ATOM 4327 C C . THR B 1 46 ? -2.879 23.969 -24.094 1 94.25 46 THR B C 1
ATOM 4329 O O . THR B 1 46 ? -3.748 24.797 -23.828 1 94.25 46 THR B O 1
ATOM 4332 N N . VAL B 1 47 ? -2.123 24.031 -25.156 1 95.69 47 VAL B N 1
ATOM 4333 C CA . VAL B 1 47 ? -2.225 25.172 -26.062 1 95.69 47 VAL B CA 1
ATOM 4334 C C . VAL B 1 47 ? -3.58 25.141 -26.766 1 95.69 47 VAL B C 1
ATOM 4336 O O . VAL B 1 47 ? -4.23 26.188 -26.906 1 95.69 47 VAL B O 1
ATOM 4339 N N . LEU B 1 48 ? -3.988 24.016 -27.156 1 96.12 48 LEU B N 1
ATOM 4340 C CA . LEU B 1 48 ? -5.258 23.844 -27.859 1 96.12 48 LEU B CA 1
ATOM 4341 C C . LEU B 1 48 ? -6.43 24.219 -26.953 1 96.12 48 LEU B C 1
ATOM 4343 O O . LEU B 1 48 ? -7.426 24.766 -27.438 1 96.12 48 LEU B O 1
ATOM 4347 N N . LEU B 1 49 ? -6.285 23.969 -25.688 1 96.5 49 LEU B N 1
ATOM 4348 C CA . LEU B 1 49 ? -7.422 24.125 -24.781 1 96.5 49 LEU B CA 1
ATOM 4349 C C . LEU B 1 49 ? -7.344 25.453 -24.047 1 96.5 49 LEU B C 1
ATOM 4351 O O . LEU B 1 49 ? -8.18 25.734 -23.172 1 96.5 49 LEU B O 1
ATOM 4355 N N . LEU B 1 50 ? -6.484 26.297 -24.344 1 96.94 50 LEU B N 1
ATOM 4356 C CA . LEU B 1 50 ? -6.316 27.578 -23.672 1 96.94 50 LEU B CA 1
ATOM 4357 C C . LEU B 1 50 ? -7.59 28.422 -23.766 1 96.94 50 LEU B C 1
ATOM 4359 O O . LEU B 1 50 ? -8.023 29 -22.781 1 96.94 50 LEU B O 1
ATOM 4363 N N . PRO B 1 51 ? -8.18 28.453 -25 1 96.94 51 PRO B N 1
ATOM 4364 C CA . PRO B 1 51 ? -9.43 29.234 -25.062 1 96.94 51 PRO B CA 1
ATOM 4365 C C . PRO B 1 51 ? -10.523 28.656 -24.172 1 96.94 51 PRO B C 1
ATOM 4367 O O . PRO B 1 51 ? -11.281 29.406 -23.547 1 96.94 51 PRO B O 1
ATOM 4370 N N . VAL B 1 52 ? -10.617 27.359 -24.172 1 96.88 52 VAL B N 1
ATOM 4371 C CA . VAL B 1 52 ? -11.609 26.703 -23.328 1 96.88 52 VAL B CA 1
ATOM 4372 C C . VAL B 1 52 ? -11.305 26.984 -21.859 1 96.88 52 VAL B C 1
ATOM 4374 O O . VAL B 1 52 ? -12.219 27.172 -21.047 1 96.88 52 VAL B O 1
ATOM 4377 N N . MET B 1 53 ? -10.07 27.031 -21.531 1 97.19 53 MET B N 1
ATOM 4378 C CA . MET B 1 53 ? -9.641 27.297 -20.172 1 97.19 53 MET B CA 1
ATOM 4379 C C . MET B 1 53 ? -10.102 28.672 -19.719 1 97.19 53 MET B C 1
ATOM 4381 O O . MET B 1 53 ? -10.539 28.844 -18.578 1 97.19 53 MET B O 1
ATOM 4385 N N . VAL B 1 54 ? -10.047 29.672 -20.547 1 97.56 54 VAL B N 1
ATOM 4386 C CA . VAL B 1 54 ? -10.477 31.031 -20.203 1 97.56 54 VAL B CA 1
ATOM 4387 C C . VAL B 1 54 ? -11.969 31.031 -19.891 1 97.56 54 VAL B C 1
ATOM 4389 O O . VAL B 1 54 ? -12.398 31.656 -18.922 1 97.56 54 VAL B O 1
ATOM 4392 N N . VAL B 1 55 ? -12.695 30.344 -20.719 1 97.94 55 VAL B N 1
ATOM 4393 C CA . VAL B 1 55 ? -14.133 30.25 -20.5 1 97.94 55 VAL B CA 1
ATOM 4394 C C . VAL B 1 55 ? -14.398 29.547 -19.172 1 97.94 55 VAL B C 1
ATOM 4396 O O . VAL B 1 55 ? -15.258 29.984 -18.391 1 97.94 55 VAL B O 1
ATOM 4399 N N . ARG B 1 56 ? -13.672 28.5 -18.891 1 98.12 56 ARG B N 1
ATOM 4400 C CA . ARG B 1 56 ? -13.836 27.75 -17.641 1 98.12 56 ARG B CA 1
ATOM 4401 C C . ARG B 1 56 ? -13.508 28.609 -16.438 1 98.12 56 ARG B C 1
ATOM 4403 O O . ARG B 1 56 ? -14.18 28.531 -15.406 1 98.12 56 ARG B O 1
ATOM 4410 N N . VAL B 1 57 ? -12.523 29.422 -16.562 1 97.81 57 VAL B N 1
ATOM 4411 C CA . VAL B 1 57 ? -12.141 30.312 -15.461 1 97.81 57 VAL B CA 1
ATOM 4412 C C . VAL B 1 57 ? -13.25 31.328 -15.195 1 97.81 57 VAL B C 1
ATOM 4414 O O . VAL B 1 57 ? -13.602 31.578 -14.039 1 97.81 57 VAL B O 1
ATOM 4417 N N . VAL B 1 58 ? -13.766 31.875 -16.234 1 97.75 58 VAL B N 1
ATOM 4418 C CA . VAL B 1 58 ? -14.836 32.844 -16.109 1 97.75 58 VAL B CA 1
ATOM 4419 C C . VAL B 1 58 ? -16.047 32.219 -15.453 1 97.75 58 VAL B C 1
ATOM 4421 O O . VAL B 1 58 ? -16.656 32.781 -14.547 1 97.75 58 VAL B O 1
ATOM 4424 N N . VAL B 1 59 ? -16.375 31.031 -15.922 1 97.94 59 VAL B N 1
ATOM 4425 C CA . VAL B 1 59 ? -17.5 30.312 -15.367 1 97.94 59 VAL B CA 1
ATOM 4426 C C . VAL B 1 59 ? -17.25 30 -13.898 1 97.94 59 VAL B C 1
ATOM 4428 O O . VAL B 1 59 ? -18.156 30.141 -13.062 1 97.94 59 VAL B O 1
ATOM 4431 N N . PHE B 1 60 ? -16.109 29.594 -13.602 1 97 60 PHE B N 1
ATOM 4432 C CA . PHE B 1 60 ? -15.727 29.234 -12.242 1 97 60 PHE B CA 1
ATOM 4433 C C . PHE B 1 60 ? -15.844 30.438 -11.312 1 97 60 PHE B C 1
ATOM 4435 O O . PHE B 1 60 ? -16.469 30.359 -10.25 1 97 60 PHE B O 1
ATOM 4442 N N . VAL B 1 61 ? -15.258 31.547 -11.688 1 95.44 61 VAL B N 1
ATOM 4443 C CA . VAL B 1 61 ? -15.227 32.75 -10.859 1 95.44 61 VAL B CA 1
ATOM 4444 C C . VAL B 1 61 ? -16.641 33.312 -10.719 1 95.44 61 VAL B C 1
ATOM 4446 O O . VAL B 1 61 ? -17.047 33.719 -9.625 1 95.44 61 VAL B O 1
ATOM 4449 N N . THR B 1 62 ? -17.359 33.344 -11.82 1 96.5 62 THR B N 1
ATOM 4450 C CA . THR B 1 62 ? -18.734 33.875 -11.781 1 96.5 62 THR B CA 1
ATOM 4451 C C . THR B 1 62 ? -19.594 33.031 -10.859 1 96.5 62 THR B C 1
ATOM 4453 O O . THR B 1 62 ? -20.391 33.562 -10.078 1 96.5 62 THR B O 1
ATOM 4456 N N . SER B 1 63 ? -19.438 31.75 -10.992 1 95.44 63 SER B N 1
ATOM 4457 C CA . SER B 1 63 ? -20.188 30.859 -10.133 1 95.44 63 SER B CA 1
ATOM 4458 C C . SER B 1 63 ? -19.812 31.031 -8.672 1 95.44 63 SER B C 1
ATOM 4460 O O . SER B 1 63 ? -20.672 30.984 -7.789 1 95.44 63 SER B O 1
ATOM 4462 N N . LEU B 1 64 ? -18.562 31.188 -8.398 1 92.88 64 LEU B N 1
ATOM 4463 C CA . LEU B 1 64 ? -18.109 31.406 -7.035 1 92.88 64 LEU B CA 1
ATOM 4464 C C . LEU B 1 64 ? -18.688 32.688 -6.461 1 92.88 64 LEU B C 1
ATOM 4466 O O . LEU B 1 64 ? -19.094 32.719 -5.301 1 92.88 64 LEU B O 1
ATOM 4470 N N . LEU B 1 65 ? -18.688 33.688 -7.254 1 93.69 65 LEU B N 1
ATOM 4471 C CA . LEU B 1 65 ? -19.203 34.969 -6.816 1 93.69 65 LEU B CA 1
ATOM 4472 C C . LEU B 1 65 ? -20.719 34.906 -6.59 1 93.69 65 LEU B C 1
ATOM 4474 O O . LEU B 1 65 ? -21.234 35.5 -5.645 1 93.69 65 LEU B O 1
ATOM 4478 N N . LEU B 1 66 ? -21.375 34.219 -7.496 1 94.12 66 LEU B N 1
ATOM 4479 C CA . LEU B 1 66 ? -22.812 34.031 -7.312 1 94.12 66 LEU B CA 1
ATOM 4480 C C . LEU B 1 66 ? -23.094 33.25 -6.023 1 94.12 66 LEU B C 1
ATOM 4482 O O . LEU B 1 66 ? -24.016 33.594 -5.277 1 94.12 66 LEU B O 1
ATOM 4486 N N . GLY B 1 67 ? -22.359 32.188 -5.836 1 91.44 67 GLY B N 1
ATOM 4487 C CA . GLY B 1 67 ? -22.469 31.484 -4.582 1 91.44 67 GLY B CA 1
ATOM 4488 C C . GLY B 1 67 ? -22.234 32.344 -3.363 1 91.44 67 GLY B C 1
ATOM 4489 O O . GLY B 1 67 ? -22.953 32.25 -2.363 1 91.44 67 GLY B O 1
ATOM 4490 N N . TYR B 1 68 ? -21.25 33.188 -3.48 1 90.81 68 TYR B N 1
ATOM 4491 C CA . TYR B 1 68 ? -20.922 34.094 -2.408 1 90.81 68 TYR B CA 1
ATOM 4492 C C . TYR B 1 68 ? -22.094 35.031 -2.123 1 90.81 68 TYR B C 1
ATOM 4494 O O . TYR B 1 68 ? -22.422 35.312 -0.963 1 90.81 68 TYR B O 1
ATOM 4502 N N . LEU B 1 69 ? -22.688 35.531 -3.098 1 92.44 69 LEU B N 1
ATOM 4503 C CA . LEU B 1 69 ? -23.828 36.438 -2.945 1 92.44 69 LEU B CA 1
ATOM 4504 C C . LEU B 1 69 ? -24.984 35.75 -2.23 1 92.44 69 LEU B C 1
ATOM 4506 O O . LEU B 1 69 ? -25.609 36.312 -1.337 1 92.44 69 LEU B O 1
ATOM 4510 N N . PHE B 1 70 ? -25.281 34.562 -2.633 1 90.88 70 PHE B N 1
ATOM 4511 C CA . PHE B 1 70 ? -26.359 33.844 -1.995 1 90.88 70 PHE B CA 1
ATOM 4512 C C . PHE B 1 70 ? -26.016 33.531 -0.54 1 90.88 70 PHE B C 1
ATOM 4514 O O . PHE B 1 70 ? -26.906 33.531 0.319 1 90.88 70 PHE B O 1
ATOM 4521 N N . THR B 1 71 ? -24.828 33.25 -0.33 1 89 71 THR B N 1
ATOM 4522 C CA . THR B 1 71 ? -24.375 32.969 1.033 1 89 71 THR B CA 1
ATOM 4523 C C . THR B 1 71 ? -24.516 34.219 1.902 1 89 71 THR B C 1
ATOM 4525 O O . THR B 1 71 ? -24.953 34.125 3.055 1 89 71 THR B O 1
ATOM 4528 N N . LYS B 1 72 ? -24.125 35.344 1.396 1 88.56 72 LYS B N 1
ATOM 4529 C CA . LYS B 1 72 ? -24.281 36.594 2.125 1 88.56 72 LYS B CA 1
ATOM 4530 C C . LYS B 1 72 ? -25.734 36.875 2.447 1 88.56 72 LYS B C 1
ATOM 4532 O O . LYS B 1 72 ? -26.062 37.375 3.529 1 88.56 72 LYS B O 1
ATOM 4537 N N . LEU B 1 73 ? -26.531 36.531 1.541 1 89.06 73 LEU B N 1
ATOM 4538 C CA . LEU B 1 73 ? -27.969 36.719 1.764 1 89.06 73 LEU B CA 1
ATOM 4539 C C . LEU B 1 73 ? -28.453 35.781 2.877 1 89.06 73 LEU B C 1
ATOM 4541 O O . LEU B 1 73 ? -29.297 36.188 3.688 1 89.06 73 LEU B O 1
ATOM 4545 N N . ALA B 1 74 ? -28 34.625 2.857 1 86.44 74 ALA B N 1
ATOM 4546 C CA . ALA B 1 74 ? -28.391 33.656 3.877 1 86.44 74 ALA B CA 1
ATOM 4547 C C . ALA B 1 74 ? -27.891 34.062 5.258 1 86.44 74 ALA B C 1
ATOM 4549 O O . ALA B 1 74 ? -28.531 33.781 6.27 1 86.44 74 ALA B O 1
ATOM 4550 N N . LEU B 1 75 ? -26.781 34.781 5.297 1 87.5 75 LEU B N 1
ATOM 4551 C CA . LEU B 1 75 ? -26.156 35.156 6.562 1 87.5 75 LEU B CA 1
ATOM 4552 C C . LEU B 1 75 ? -26.719 36.469 7.062 1 87.5 75 LEU B C 1
ATOM 4554 O O . LEU B 1 75 ? -26.484 36.875 8.211 1 87.5 75 LEU B O 1
ATOM 4558 N N . LEU B 1 76 ? -27.422 37.125 6.238 1 86.69 76 LEU B N 1
ATOM 4559 C CA . LEU B 1 76 ? -27.953 38.406 6.629 1 86.69 76 LEU B CA 1
ATOM 4560 C C . LEU B 1 76 ? -28.797 38.281 7.898 1 86.69 76 LEU B C 1
ATOM 4562 O O . LEU B 1 76 ? -29.734 37.5 7.953 1 86.69 76 LEU B O 1
ATOM 4566 N N . ARG B 1 77 ? -28.484 38.969 8.992 1 81.06 77 ARG B N 1
ATOM 4567 C CA . ARG B 1 77 ? -29.156 39.094 10.281 1 81.06 77 ARG B CA 1
ATOM 4568 C C . ARG B 1 77 ? -29.141 37.781 11.031 1 81.06 77 ARG B C 1
ATOM 4570 O O . ARG B 1 77 ? -30 37.531 11.867 1 81.06 77 ARG B O 1
ATOM 4577 N N . ALA B 1 78 ? -28.375 36.844 10.484 1 80.38 78 ALA B N 1
ATOM 4578 C CA . ALA B 1 78 ? -28.281 35.562 11.188 1 80.38 78 ALA B CA 1
ATOM 4579 C C . ALA B 1 78 ? -27.438 35.688 12.453 1 80.38 78 ALA B C 1
ATOM 4581 O O . ALA B 1 78 ? -26.359 36.312 12.43 1 80.38 78 ALA B O 1
ATOM 4582 N N . LYS B 1 79 ? -28 35.344 13.586 1 77.38 79 LYS B N 1
ATOM 4583 C CA . LYS B 1 79 ? -27.281 35.312 14.859 1 77.38 79 LYS B CA 1
ATOM 4584 C C . LYS B 1 79 ? -26.844 33.906 15.234 1 77.38 79 LYS B C 1
ATOM 4586 O O . LYS B 1 79 ? -27.547 32.938 14.938 1 77.38 79 LYS B O 1
ATOM 4591 N N . ASN B 1 80 ? -25.703 33.719 15.82 1 78.12 80 ASN B N 1
ATOM 4592 C CA . ASN B 1 80 ? -25.203 32.438 16.359 1 78.12 80 ASN B CA 1
ATOM 4593 C C . ASN B 1 80 ? -25.172 31.344 15.289 1 78.12 80 ASN B C 1
ATOM 4595 O O . ASN B 1 80 ? -25.672 30.25 15.516 1 78.12 80 ASN B O 1
ATOM 4599 N N . VAL B 1 81 ? -24.688 31.609 14.133 1 76.94 81 VAL B N 1
ATOM 4600 C CA . VAL B 1 81 ? -24.703 30.766 12.953 1 76.94 81 VAL B CA 1
ATOM 4601 C C . VAL B 1 81 ? -23.969 29.453 13.242 1 76.94 81 VAL B C 1
ATOM 4603 O O . VAL B 1 81 ? -24.375 28.391 12.766 1 76.94 81 VAL B O 1
ATOM 4606 N N . LEU B 1 82 ? -23.031 29.453 14.125 1 74.75 82 LEU B N 1
ATOM 4607 C CA . LEU B 1 82 ? -22.203 28.266 14.352 1 74.75 82 LEU B CA 1
ATOM 4608 C C . LEU B 1 82 ? -22.781 27.391 15.453 1 74.75 82 LEU B C 1
ATOM 4610 O O . LEU B 1 82 ? -22.422 26.219 15.578 1 74.75 82 LEU B O 1
ATOM 4614 N N . THR B 1 83 ? -23.766 27.875 16.188 1 78.19 83 THR B N 1
ATOM 4615 C CA . THR B 1 83 ? -24.234 27.125 17.344 1 78.19 83 THR B CA 1
ATOM 4616 C C . THR B 1 83 ? -25.688 26.703 17.156 1 78.19 83 THR B C 1
ATOM 4618 O O . THR B 1 83 ? -26.156 25.766 17.828 1 78.19 83 THR B O 1
ATOM 4621 N N . SER B 1 84 ? -26.359 27.344 16.266 1 80.31 84 SER B N 1
ATOM 4622 C CA . SER B 1 84 ? -27.75 26.969 16.047 1 80.31 84 SER B CA 1
ATOM 4623 C C . SER B 1 84 ? -28 26.609 14.578 1 80.31 84 SER B C 1
ATOM 4625 O O . SER B 1 84 ? -27.453 27.266 13.68 1 80.31 84 SER B O 1
ATOM 4627 N N . PRO B 1 85 ? -28.844 25.594 14.422 1 81.69 85 PRO B N 1
ATOM 4628 C CA . PRO B 1 85 ? -29.125 25.203 13.039 1 81.69 85 PRO B CA 1
ATOM 4629 C C . PRO B 1 85 ? -29.922 26.266 12.281 1 81.69 85 PRO B C 1
ATOM 4631 O O . PRO B 1 85 ? -30.766 26.938 12.859 1 81.69 85 PRO B O 1
ATOM 4634 N N . PHE B 1 86 ? -29.594 26.406 11.016 1 81.25 86 PHE B N 1
ATOM 4635 C CA . PHE B 1 86 ? -30.359 27.297 10.164 1 81.25 86 PHE B CA 1
ATOM 4636 C C . PHE B 1 86 ? -31.828 26.859 10.086 1 81.25 86 PHE B C 1
ATOM 4638 O O . PHE B 1 86 ? -32.125 25.672 9.977 1 81.25 86 PHE B O 1
ATOM 4645 N N . PRO B 1 87 ? -32.688 27.812 10.203 1 82.5 87 PRO B N 1
ATOM 4646 C CA . PRO B 1 87 ? -34.062 27.469 9.914 1 82.5 87 PRO B CA 1
ATOM 4647 C C . PRO B 1 87 ? -34.281 27.016 8.469 1 82.5 87 PRO B C 1
ATOM 4649 O O . PRO B 1 87 ? -33.406 27.219 7.621 1 82.5 87 PRO B O 1
ATOM 4652 N N . GLN B 1 88 ? -35.375 26.406 8.125 1 80.56 88 GLN B N 1
ATOM 4653 C CA . GLN B 1 88 ? -35.625 25.797 6.828 1 80.56 88 GLN B CA 1
ATOM 4654 C C . GLN B 1 88 ? -35.562 26.812 5.699 1 80.56 88 GLN B C 1
ATOM 4656 O O . GLN B 1 88 ? -35.062 26.516 4.613 1 80.56 88 GLN B O 1
ATOM 4661 N N . TRP B 1 89 ? -36.094 28 5.934 1 81.75 89 TRP B N 1
ATOM 4662 C CA . TRP B 1 89 ? -36.125 28.984 4.863 1 81.75 89 TRP B CA 1
ATOM 4663 C C . TRP B 1 89 ? -34.719 29.422 4.492 1 81.75 89 TRP B C 1
ATOM 4665 O O . TRP B 1 89 ? -34.438 29.703 3.326 1 81.75 89 TRP B O 1
ATOM 4675 N N . ARG B 1 90 ? -33.812 29.5 5.375 1 82.81 90 ARG B N 1
ATOM 4676 C CA . ARG B 1 90 ? -32.438 29.875 5.125 1 82.81 90 ARG B CA 1
ATOM 4677 C C . ARG B 1 90 ? -31.672 28.734 4.43 1 82.81 90 ARG B C 1
ATOM 4679 O O . ARG B 1 90 ? -30.797 28.984 3.607 1 82.81 90 ARG B O 1
ATOM 4686 N N . ARG B 1 91 ? -32.094 27.562 4.754 1 81.56 91 ARG B N 1
ATOM 4687 C CA . ARG B 1 91 ? -31.469 26.406 4.105 1 81.56 91 ARG B CA 1
ATOM 4688 C C . ARG B 1 91 ? -31.812 26.375 2.621 1 81.56 91 ARG B C 1
ATOM 4690 O O . ARG B 1 91 ? -31 25.953 1.801 1 81.56 91 ARG B O 1
ATOM 4697 N N . SER B 1 92 ? -32.969 26.812 2.328 1 85.06 92 SER B N 1
ATOM 4698 C CA . SER B 1 92 ? -33.406 26.859 0.933 1 85.06 92 SER B CA 1
ATOM 4699 C C . SER B 1 92 ? -32.594 27.859 0.132 1 85.06 92 SER B C 1
ATOM 4701 O O . SER B 1 92 ? -32.375 27.672 -1.067 1 85.06 92 SER B O 1
ATOM 4703 N N . LEU B 1 93 ? -32.125 28.875 0.844 1 85.12 93 LEU B N 1
ATOM 4704 C CA . LEU B 1 93 ? -31.297 29.891 0.192 1 85.12 93 LEU B CA 1
ATOM 4705 C C . LEU B 1 93 ? -29.922 29.312 -0.166 1 85.12 93 LEU B C 1
ATOM 4707 O O . LEU B 1 93 ? -29.203 29.891 -0.976 1 85.12 93 LEU B O 1
ATOM 4711 N N . MET B 1 94 ? -29.641 28.172 0.374 1 87.44 94 MET B N 1
ATOM 4712 C CA . MET B 1 94 ? -28.344 27.547 0.122 1 87.44 94 MET B CA 1
ATOM 4713 C C . MET B 1 94 ? -28.406 26.609 -1.085 1 87.44 94 MET B C 1
ATOM 4715 O O . MET B 1 94 ? -27.375 26.172 -1.594 1 87.44 94 MET B O 1
ATOM 4719 N N . LEU B 1 95 ? -29.531 26.375 -1.647 1 88.25 95 LEU B N 1
ATOM 4720 C CA . LEU B 1 95 ? -29.703 25.469 -2.781 1 88.25 95 LEU B CA 1
ATOM 4721 C C . LEU B 1 95 ? -28.953 25.984 -4 1 88.25 95 LEU B C 1
ATOM 4723 O O . LEU B 1 95 ? -28.266 25.203 -4.684 1 88.25 95 LEU B O 1
ATOM 4727 N N . PRO B 1 96 ? -29.062 27.281 -4.262 1 90.94 96 PRO B N 1
ATOM 4728 C CA . PRO B 1 96 ? -28.266 27.781 -5.387 1 90.94 96 PRO B CA 1
ATOM 4729 C C . PRO B 1 96 ? -26.766 27.594 -5.18 1 90.94 96 PRO B C 1
ATOM 4731 O O . PRO B 1 96 ? -26.016 27.422 -6.148 1 90.94 96 PRO B O 1
ATOM 4734 N N . VAL B 1 97 ? -26.359 27.656 -3.957 1 89.5 97 VAL B N 1
ATOM 4735 C CA . VAL B 1 97 ? -24.938 27.453 -3.656 1 89.5 97 VAL B CA 1
ATOM 4736 C C . VAL B 1 97 ? -24.531 26.031 -4.047 1 89.5 97 VAL B C 1
ATOM 4738 O O . VAL B 1 97 ? -23.422 25.812 -4.543 1 89.5 97 VAL B O 1
ATOM 4741 N N . ARG B 1 98 ? -25.391 25.094 -3.881 1 92.06 98 ARG B N 1
ATOM 4742 C CA . ARG B 1 98 ? -25.172 23.719 -4.301 1 92.06 98 ARG B CA 1
ATOM 4743 C C . ARG B 1 98 ? -24.953 23.625 -5.809 1 92.06 98 ARG B C 1
ATOM 4745 O O . ARG B 1 98 ? -24.062 22.922 -6.277 1 92.06 98 ARG B O 1
ATOM 4752 N N . LEU B 1 99 ? -25.766 24.297 -6.496 1 95.12 99 LEU B N 1
ATOM 4753 C CA . LEU B 1 99 ? -25.688 24.281 -7.949 1 95.12 99 LEU B CA 1
ATOM 4754 C C . LEU B 1 99 ? -24.391 24.969 -8.422 1 95.12 99 LEU B C 1
ATOM 4756 O O . LEU B 1 99 ? -23.797 24.531 -9.414 1 95.12 99 LEU B O 1
ATOM 4760 N N . CYS B 1 100 ? -24.062 26.047 -7.691 1 95.19 100 CYS B N 1
ATOM 4761 C CA . CYS B 1 100 ? -22.812 26.703 -8.016 1 95.19 100 CYS B CA 1
ATOM 4762 C C . CYS B 1 100 ? -21.625 25.781 -7.824 1 95.19 100 CYS B C 1
ATOM 4764 O O . CYS B 1 100 ? -20.656 25.812 -8.602 1 95.19 100 CYS B O 1
ATOM 4766 N N . ALA B 1 101 ? -21.672 24.938 -6.766 1 94.81 101 ALA B N 1
ATOM 4767 C CA . ALA B 1 101 ? -20.609 23.969 -6.535 1 94.81 101 ALA B CA 1
ATOM 4768 C C . ALA B 1 101 ? -20.516 22.984 -7.699 1 94.81 101 ALA B C 1
ATOM 4770 O O . ALA B 1 101 ? -19.406 22.625 -8.133 1 94.81 101 ALA B O 1
ATOM 4771 N N . ARG B 1 102 ? -21.641 22.531 -8.266 1 97.06 102 ARG B N 1
ATOM 4772 C CA . ARG B 1 102 ? -21.656 21.625 -9.406 1 97.06 102 ARG B CA 1
ATOM 4773 C C . ARG B 1 102 ? -21.047 22.297 -10.641 1 97.06 102 ARG B C 1
ATOM 4775 O O . ARG B 1 102 ? -20.328 21.656 -11.414 1 97.06 102 ARG B O 1
ATOM 4782 N N . VAL B 1 103 ? -21.422 23.516 -10.836 1 97.62 103 VAL B N 1
ATOM 4783 C CA . VAL B 1 103 ? -20.891 24.281 -11.961 1 97.62 103 VAL B CA 1
ATOM 4784 C C . VAL B 1 103 ? -19.375 24.406 -11.836 1 97.62 103 VAL B C 1
ATOM 4786 O O . VAL B 1 103 ? -18.641 24.328 -12.828 1 97.62 103 VAL B O 1
ATOM 4789 N N . ASN B 1 104 ? -18.938 24.656 -10.625 1 97.12 104 ASN B N 1
ATOM 4790 C CA . ASN B 1 104 ? -17.5 24.734 -10.406 1 97.12 104 ASN B CA 1
ATOM 4791 C C . ASN B 1 104 ? -16.812 23.422 -10.734 1 97.12 104 ASN B C 1
ATOM 4793 O O . ASN B 1 104 ? -15.719 23.406 -11.312 1 97.12 104 ASN B O 1
ATOM 4797 N N . LEU B 1 105 ? -17.422 22.297 -10.336 1 97.69 105 LEU B N 1
ATOM 4798 C CA . LEU B 1 105 ? -16.891 20.984 -10.703 1 97.69 105 LEU B CA 1
ATOM 4799 C C . LEU B 1 105 ? -16.812 20.828 -12.219 1 97.69 105 LEU B C 1
ATOM 4801 O O . LEU B 1 105 ? -15.82 20.344 -12.75 1 97.69 105 LEU B O 1
ATOM 4805 N N . PHE B 1 106 ? -17.859 21.297 -12.836 1 97.81 106 PHE B N 1
ATOM 4806 C CA . PHE B 1 106 ? -17.938 21.234 -14.289 1 97.81 106 PHE B CA 1
ATOM 4807 C C . PHE B 1 106 ? -16.828 22.078 -14.93 1 97.81 106 PHE B C 1
ATOM 4809 O O . PHE B 1 106 ? -16.172 21.625 -15.875 1 97.81 106 PHE B O 1
ATOM 4816 N N . ALA B 1 107 ? -16.656 23.203 -14.391 1 97.81 107 ALA B N 1
ATOM 4817 C CA . ALA B 1 107 ? -15.625 24.109 -14.906 1 97.81 107 ALA B CA 1
ATOM 4818 C C . ALA B 1 107 ? -14.234 23.516 -14.719 1 97.81 107 ALA B C 1
ATOM 4820 O O . ALA B 1 107 ? -13.328 23.781 -15.516 1 97.81 107 ALA B O 1
ATOM 4821 N N . CYS B 1 108 ? -14.016 22.734 -13.68 1 97.31 108 CYS B N 1
ATOM 4822 C CA . CYS B 1 108 ? -12.734 22.094 -13.406 1 97.31 108 CYS B CA 1
ATOM 4823 C C . CYS B 1 108 ? -12.539 20.875 -14.297 1 97.31 108 CYS B C 1
ATOM 4825 O O . CYS B 1 108 ? -11.5 20.219 -14.234 1 97.31 108 CYS B O 1
ATOM 4827 N N . GLY B 1 109 ? -13.469 20.531 -15.07 1 96.81 109 GLY B N 1
ATOM 4828 C CA . GLY B 1 109 ? -13.336 19.438 -16.031 1 96.81 109 GLY B CA 1
ATOM 4829 C C . GLY B 1 109 ? -14.031 18.172 -15.594 1 96.81 109 GLY B C 1
ATOM 4830 O O . GLY B 1 109 ? -13.922 17.141 -16.25 1 96.81 109 GLY B O 1
ATOM 4831 N N . PHE B 1 110 ? -14.734 18.203 -14.492 1 97.19 110 PHE B N 1
ATOM 4832 C CA . PHE B 1 110 ? -15.477 17.047 -14.023 1 97.19 110 PHE B CA 1
ATOM 4833 C C . PHE B 1 110 ? -16.922 17.078 -14.523 1 97.19 110 PHE B C 1
ATOM 4835 O O . PHE B 1 110 ? -17.828 17.391 -13.758 1 97.19 110 PHE B O 1
ATOM 4842 N N . HIS B 1 111 ? -17.078 16.672 -15.734 1 95.88 111 HIS B N 1
ATOM 4843 C CA . HIS B 1 111 ? -18.359 16.781 -16.406 1 95.88 111 HIS B CA 1
ATOM 4844 C C . HIS B 1 111 ? -19.297 15.633 -15.992 1 95.88 111 HIS B C 1
ATOM 4846 O O . HIS B 1 111 ? -20.484 15.844 -15.797 1 95.88 111 HIS B O 1
ATOM 4852 N N . TRP B 1 112 ? -18.734 14.461 -15.914 1 91.5 112 TRP B N 1
ATOM 4853 C CA . TRP B 1 112 ? -19.484 13.281 -15.484 1 91.5 112 TRP B CA 1
ATOM 4854 C C . TRP B 1 112 ? -18.844 12.656 -14.242 1 91.5 112 TRP B C 1
ATOM 4856 O O . TRP B 1 112 ? -17.641 12.398 -14.219 1 91.5 112 TRP B O 1
ATOM 4866 N N . ILE B 1 113 ? -19.625 12.445 -13.219 1 94.19 113 ILE B N 1
ATOM 4867 C CA . ILE B 1 113 ? -19.156 11.836 -11.977 1 94.19 113 ILE B CA 1
ATOM 4868 C C . ILE B 1 113 ? -19.781 10.453 -11.805 1 94.19 113 ILE B C 1
ATOM 4870 O O . ILE B 1 113 ? -21.016 10.32 -11.797 1 94.19 113 ILE B O 1
ATOM 4874 N N . HIS B 1 114 ? -18.969 9.477 -11.75 1 92 114 HIS B N 1
ATOM 4875 C CA . HIS B 1 114 ? -19.438 8.117 -11.562 1 92 114 HIS B CA 1
ATOM 4876 C C . HIS B 1 114 ? -19.797 7.859 -10.102 1 92 114 HIS B C 1
ATOM 4878 O O . HIS B 1 114 ? -18.969 8.031 -9.211 1 92 114 HIS B O 1
ATOM 4884 N N . LEU B 1 115 ? -21.031 7.457 -9.852 1 94.31 115 LEU B N 1
ATOM 4885 C CA . LEU B 1 115 ? -21.5 7.195 -8.492 1 94.31 115 LEU B CA 1
ATOM 4886 C C . LEU B 1 115 ? -21.797 5.711 -8.297 1 94.31 115 LEU B C 1
ATOM 4888 O O . LEU B 1 115 ? -22.406 5.07 -9.156 1 94.31 115 LEU B O 1
ATOM 4892 N N . LYS B 1 116 ? -21.219 5.137 -7.297 1 93.56 116 LYS B N 1
ATOM 4893 C CA . LYS B 1 116 ? -21.516 3.779 -6.852 1 93.56 116 LYS B CA 1
ATOM 4894 C C . LYS B 1 116 ? -22.094 3.775 -5.438 1 93.56 116 LYS B C 1
ATOM 4896 O O . LYS B 1 116 ? -21.547 4.41 -4.535 1 93.56 116 LYS B O 1
ATOM 4901 N N . GLY B 1 117 ? -23.156 3.059 -5.266 1 94.94 117 GLY B N 1
ATOM 4902 C CA . GLY B 1 117 ? -23.812 3.074 -3.975 1 94.94 117 GLY B CA 1
ATOM 4903 C C . GLY B 1 117 ? -24.734 4.27 -3.789 1 94.94 117 GLY B C 1
ATOM 4904 O O . GLY B 1 117 ? -24.953 5.035 -4.727 1 94.94 117 GLY B O 1
ATOM 4905 N N . SER B 1 118 ? -25.391 4.328 -2.623 1 95.88 118 SER B N 1
ATOM 4906 C CA . SER B 1 118 ? -26.344 5.406 -2.35 1 95.88 118 SER B CA 1
ATOM 4907 C C . SER B 1 118 ? -26.094 6.027 -0.979 1 95.88 118 SER B C 1
ATOM 4909 O O . SER B 1 118 ? -25.719 5.328 -0.033 1 95.88 118 SER B O 1
ATOM 4911 N N . PRO B 1 119 ? -26.281 7.324 -0.923 1 95.56 119 PRO B N 1
ATOM 4912 C CA . PRO B 1 119 ? -26.156 7.969 0.388 1 95.56 119 PRO B CA 1
ATOM 4913 C C . PRO B 1 119 ? -27.234 7.504 1.372 1 95.56 119 PRO B C 1
ATOM 4915 O O . PRO B 1 119 ? -28.391 7.293 0.981 1 95.56 119 PRO B O 1
ATOM 4918 N N . ALA B 1 120 ? -26.844 7.34 2.547 1 95.62 120 ALA B N 1
ATOM 4919 C CA . ALA B 1 120 ? -27.781 7 3.611 1 95.62 120 ALA B CA 1
ATOM 4920 C C . ALA B 1 120 ? -28.484 8.25 4.148 1 95.62 120 ALA B C 1
ATOM 4922 O O . ALA B 1 120 ? -27.906 9.336 4.148 1 95.62 120 ALA B O 1
ATOM 4923 N N . PRO B 1 121 ? -29.734 8.016 4.586 1 93 121 PRO B N 1
ATOM 4924 C CA . PRO B 1 121 ? -30.406 9.156 5.227 1 93 121 PRO B CA 1
ATOM 4925 C C . PRO B 1 121 ? -29.719 9.602 6.512 1 93 121 PRO B C 1
ATOM 4927 O O . PRO B 1 121 ? -29.078 8.789 7.184 1 93 121 PRO B O 1
ATOM 4930 N N . ARG B 1 122 ? -29.906 10.812 6.809 1 91.38 122 ARG B N 1
ATOM 4931 C CA . ARG B 1 122 ? -29.234 11.414 7.961 1 91.38 122 ARG B CA 1
ATOM 4932 C C . ARG B 1 122 ? -29.562 10.648 9.242 1 91.38 122 ARG B C 1
ATOM 4934 O O . ARG B 1 122 ? -28.703 10.484 10.109 1 91.38 122 ARG B O 1
ATOM 4941 N N . HIS B 1 123 ? -30.781 10.203 9.352 1 91.12 123 HIS B N 1
ATOM 4942 C CA . HIS B 1 123 ? -31.203 9.539 10.586 1 91.12 123 HIS B CA 1
ATOM 4943 C C . HIS B 1 123 ? -30.484 8.203 10.758 1 91.12 123 HIS B C 1
ATOM 4945 O O . HIS B 1 123 ? -30.312 7.727 11.883 1 91.12 123 HIS B O 1
ATOM 4951 N N . GLU B 1 124 ? -30.016 7.656 9.672 1 93.5 124 GLU B N 1
ATOM 4952 C CA . GLU B 1 124 ? -29.297 6.391 9.734 1 93.5 124 GLU B CA 1
ATOM 4953 C C . GLU B 1 124 ? -27.812 6.613 10 1 93.5 124 GLU B C 1
ATOM 4955 O O . GLU B 1 124 ? -27.188 5.836 10.719 1 93.5 124 GLU B O 1
ATOM 4960 N N . ALA B 1 125 ? -27.297 7.586 9.414 1 95.38 125 ALA B N 1
ATOM 4961 C CA . ALA B 1 125 ? -25.875 7.93 9.578 1 95.38 125 ALA B CA 1
ATOM 4962 C C . ALA B 1 125 ? -25.688 9.445 9.57 1 95.38 125 ALA B C 1
ATOM 4964 O O . ALA B 1 125 ? -25.422 10.039 8.523 1 95.38 125 ALA B O 1
ATOM 4965 N N . PRO B 1 126 ? -25.703 10 10.703 1 95 126 PRO B N 1
ATOM 4966 C CA . PRO B 1 126 ? -25.562 11.453 10.773 1 95 126 PRO B CA 1
ATOM 4967 C C . PRO B 1 126 ? -24.172 11.945 10.367 1 95 126 PRO B C 1
ATOM 4969 O O . PRO B 1 126 ? -24.016 13.117 10.016 1 95 126 PRO B O 1
ATOM 4972 N N . ILE B 1 127 ? -23.188 11.047 10.359 1 96.19 127 ILE B N 1
ATOM 4973 C CA . ILE B 1 127 ? -21.812 11.445 10.07 1 96.19 127 ILE B CA 1
ATOM 4974 C C . ILE B 1 127 ? -21.344 10.75 8.789 1 96.19 127 ILE B C 1
ATOM 4976 O O . ILE B 1 127 ? -21.484 9.539 8.641 1 96.19 127 ILE B O 1
ATOM 4980 N N . LEU B 1 128 ? -20.844 11.531 7.887 1 97.31 128 LEU B N 1
ATOM 4981 C CA . LEU B 1 128 ? -20.188 11.047 6.68 1 97.31 128 LEU B CA 1
ATOM 4982 C C . LEU B 1 128 ? -18.672 11.219 6.789 1 97.31 128 LEU B C 1
ATOM 4984 O O . LEU B 1 128 ? -18.188 12.234 7.293 1 97.31 128 LEU B O 1
ATOM 4988 N N . VAL B 1 129 ? -17.938 10.164 6.422 1 97.94 129 VAL B N 1
ATOM 4989 C CA . VAL B 1 129 ? -16.484 10.258 6.406 1 97.94 129 VAL B CA 1
ATOM 4990 C C . VAL B 1 129 ? -15.961 9.914 5.016 1 97.94 129 VAL B C 1
ATOM 4992 O O . VAL B 1 129 ? -16.516 9.062 4.324 1 97.94 129 VAL B O 1
ATOM 4995 N N . SER B 1 130 ? -14.938 10.594 4.578 1 98.19 130 SER B N 1
ATOM 4996 C CA . SER B 1 130 ? -14.367 10.352 3.256 1 98.19 130 SER B CA 1
ATOM 4997 C C . SER B 1 130 ? -12.844 10.508 3.271 1 98.19 130 SER B C 1
ATOM 4999 O O . SER B 1 130 ? -12.297 11.164 4.152 1 98.19 130 SER B O 1
ATOM 5001 N N . ASN B 1 131 ? -12.18 9.742 2.367 1 98.12 131 ASN B N 1
ATOM 5002 C CA . ASN B 1 131 ? -10.789 10.086 2.1 1 98.12 131 ASN B CA 1
ATOM 5003 C C . ASN B 1 131 ? -10.664 11.461 1.455 1 98.12 131 ASN B C 1
ATOM 5005 O O . ASN B 1 131 ? -11.648 12.008 0.96 1 98.12 131 ASN B O 1
ATOM 5009 N N . HIS B 1 132 ? -9.578 12.078 1.512 1 97.31 132 HIS B N 1
ATOM 5010 C CA . HIS B 1 132 ? -9.375 13.445 1.043 1 97.31 132 HIS B CA 1
ATOM 5011 C C . HIS B 1 132 ? -8.188 13.523 0.085 1 97.31 132 HIS B C 1
ATOM 5013 O O . HIS B 1 132 ? -7.039 13.344 0.496 1 97.31 132 HIS B O 1
ATOM 5019 N N . VAL B 1 133 ? -8.461 13.828 -1.146 1 97.88 133 VAL B N 1
ATOM 5020 C CA . VAL B 1 133 ? -7.418 13.711 -2.16 1 97.88 133 VAL B CA 1
ATOM 5021 C C . VAL B 1 133 ? -7.055 15.094 -2.691 1 97.88 133 VAL B C 1
ATOM 5023 O O . VAL B 1 133 ? -5.891 15.359 -3.002 1 97.88 133 VAL B O 1
ATOM 5026 N N . THR B 1 134 ? -8.047 15.938 -2.854 1 97 134 THR B N 1
ATOM 5027 C CA . THR B 1 134 ? -7.77 17.219 -3.475 1 97 134 THR B CA 1
ATOM 5028 C C . THR B 1 134 ? -8.773 18.281 -3.008 1 97 134 THR B C 1
ATOM 5030 O O . THR B 1 134 ? -9.703 17.969 -2.258 1 97 134 THR B O 1
ATOM 5033 N N . PHE B 1 135 ? -8.672 19.531 -3.451 1 92.31 135 PHE B N 1
ATOM 5034 C CA . PHE B 1 135 ? -9.516 20.656 -3.047 1 92.31 135 PHE B CA 1
ATOM 5035 C C . PHE B 1 135 ? -10.891 20.562 -3.701 1 92.31 135 PHE B C 1
ATOM 5037 O O . PHE B 1 135 ? -11.828 21.25 -3.293 1 92.31 135 PHE B O 1
ATOM 5044 N N . VAL B 1 136 ? -11.062 19.688 -4.605 1 95.19 136 VAL B N 1
ATOM 5045 C CA . VAL B 1 136 ? -12.328 19.516 -5.309 1 95.19 136 VAL B CA 1
ATOM 5046 C C . VAL B 1 136 ? -13.258 18.625 -4.492 1 95.19 136 VAL B C 1
ATOM 5048 O O . VAL B 1 136 ? -14.477 18.656 -4.676 1 95.19 136 VAL B O 1
ATOM 5051 N N . ASP B 1 137 ? -12.711 17.828 -3.584 1 96.31 137 ASP B N 1
ATOM 5052 C CA . ASP B 1 137 ? -13.5 16.891 -2.795 1 96.31 137 ASP B CA 1
ATOM 5053 C C . ASP B 1 137 ? -14.672 17.578 -2.109 1 96.31 137 ASP B C 1
ATOM 5055 O O . ASP B 1 137 ? -15.82 17.172 -2.256 1 96.31 137 ASP B O 1
ATOM 5059 N N . PRO B 1 138 ? -14.383 18.688 -1.421 1 92.56 138 PRO B N 1
ATOM 5060 C CA . PRO B 1 138 ? -15.484 19.359 -0.733 1 92.56 138 PRO B CA 1
ATOM 5061 C C . PRO B 1 138 ? -16.531 19.906 -1.697 1 92.56 138 PRO B C 1
ATOM 5063 O O . PRO B 1 138 ? -17.719 19.969 -1.354 1 92.56 138 PRO B O 1
ATOM 5066 N N . LEU B 1 139 ? -16.156 20.297 -2.908 1 93.75 139 LEU B N 1
ATOM 5067 C CA . LEU B 1 139 ? -17.109 20.797 -3.883 1 93.75 139 LEU B CA 1
ATOM 5068 C C . LEU B 1 139 ? -18.172 19.75 -4.211 1 93.75 139 LEU B C 1
ATOM 5070 O O . LEU B 1 139 ? -19.359 20.062 -4.285 1 93.75 139 LEU B O 1
ATOM 5074 N N . PHE B 1 140 ? -17.734 18.578 -4.371 1 96.25 140 PHE B N 1
ATOM 5075 C CA . PHE B 1 140 ? -18.688 17.5 -4.637 1 96.25 140 PHE B CA 1
ATOM 5076 C C . PHE B 1 140 ? -19.609 17.266 -3.441 1 96.25 140 PHE B C 1
ATOM 5078 O O . PHE B 1 140 ? -20.812 17.078 -3.604 1 96.25 140 PHE B O 1
ATOM 5085 N N . LEU B 1 141 ? -18.984 17.234 -2.322 1 93.94 141 LEU B N 1
ATOM 5086 C CA . LEU B 1 141 ? -19.75 16.953 -1.114 1 93.94 141 LEU B CA 1
ATOM 5087 C C . LEU B 1 141 ? -20.766 18.062 -0.834 1 93.94 141 LEU B C 1
ATOM 5089 O O . LEU B 1 141 ? -21.859 17.812 -0.358 1 93.94 141 LEU B O 1
ATOM 5093 N N . PHE B 1 142 ? -20.391 19.297 -1.139 1 91.44 142 PHE B N 1
ATOM 5094 C CA . PHE B 1 142 ? -21.328 20.406 -1.004 1 91.44 142 PHE B CA 1
ATOM 5095 C C . PHE B 1 142 ? -22.469 20.281 -1.992 1 91.44 142 PHE B C 1
ATOM 5097 O O . PHE B 1 142 ? -23.641 20.5 -1.633 1 91.44 142 PHE B O 1
ATOM 5104 N N . PHE B 1 143 ? -22.172 19.953 -3.168 1 93.19 143 PHE B N 1
ATOM 5105 C CA . PHE B 1 143 ? -23.172 19.781 -4.211 1 93.19 143 PHE B CA 1
ATOM 5106 C C . PHE B 1 143 ? -24.172 18.703 -3.826 1 93.19 143 PHE B C 1
ATOM 5108 O O . PHE B 1 143 ? -25.391 18.906 -3.918 1 93.19 143 PHE B O 1
ATOM 5115 N N . LYS B 1 144 ? -23.625 17.594 -3.242 1 93.12 144 LYS B N 1
ATOM 5116 C CA . LYS B 1 144 ? -24.5 16.438 -3.049 1 93.12 144 LYS B CA 1
ATOM 5117 C C . LYS B 1 144 ? -25.156 16.469 -1.68 1 93.12 144 LYS B C 1
ATOM 5119 O O . LYS B 1 144 ? -26.297 16 -1.526 1 93.12 144 LYS B O 1
ATOM 5124 N N . HIS B 1 145 ? -24.484 17.094 -0.666 1 91.75 145 HIS B N 1
ATOM 5125 C CA . HIS B 1 145 ? -24.984 16.859 0.684 1 91.75 145 HIS B CA 1
ATOM 5126 C C . HIS B 1 145 ? -25.141 18.188 1.441 1 91.75 145 HIS B C 1
ATOM 5128 O O . HIS B 1 145 ? -25.797 18.234 2.48 1 91.75 145 HIS B O 1
ATOM 5134 N N . LEU B 1 146 ? -24.547 19.266 1.028 1 88.88 146 LEU B N 1
ATOM 5135 C CA . LEU B 1 146 ? -24.516 20.5 1.784 1 88.88 146 LEU B CA 1
ATOM 5136 C C . LEU B 1 146 ? -24.281 20.234 3.268 1 88.88 146 LEU B C 1
ATOM 5138 O O . LEU B 1 146 ? -25.062 20.688 4.113 1 88.88 146 LEU B O 1
ATOM 5142 N N . PRO B 1 147 ? -23.234 19.562 3.545 1 90.12 147 PRO B N 1
ATOM 5143 C CA . PRO B 1 147 ? -22.984 19.109 4.922 1 90.12 147 PRO B CA 1
ATOM 5144 C C . PRO B 1 147 ? -22.297 20.188 5.773 1 90.12 147 PRO B C 1
ATOM 5146 O O . PRO B 1 147 ? -21.812 21.188 5.238 1 90.12 147 PRO B O 1
ATOM 5149 N N . VAL B 1 148 ? -22.406 19.938 7.051 1 89.19 148 VAL B N 1
ATOM 5150 C CA . VAL B 1 148 ? -21.516 20.656 7.957 1 89.19 148 VAL B CA 1
ATOM 5151 C C . VAL B 1 148 ? -20.125 20.031 7.914 1 89.19 148 VAL B C 1
ATOM 5153 O O . VAL B 1 148 ? -19.984 18.828 8.133 1 89.19 148 VAL B O 1
ATOM 5156 N N . ILE B 1 149 ? -19.156 20.766 7.598 1 88.94 149 ILE B N 1
ATOM 5157 C CA . ILE B 1 149 ? -17.828 20.203 7.445 1 88.94 149 ILE B CA 1
ATOM 5158 C C . ILE B 1 149 ? -16.938 20.672 8.586 1 88.94 149 ILE B C 1
ATOM 5160 O O . ILE B 1 149 ? -17.203 21.703 9.211 1 88.94 149 ILE B O 1
ATOM 5164 N N . VAL B 1 150 ? -15.984 19.875 8.805 1 85.38 150 VAL B N 1
ATOM 5165 C CA . VAL B 1 150 ? -14.898 20.266 9.703 1 85.38 150 VAL B CA 1
ATOM 5166 C C . VAL B 1 150 ? -13.742 20.844 8.891 1 85.38 150 VAL B C 1
ATOM 5168 O O . VAL B 1 150 ? -13.258 20.203 7.957 1 85.38 150 VAL B O 1
ATOM 5171 N N . THR B 1 151 ? -13.328 22.031 9.203 1 84.06 151 THR B N 1
ATOM 5172 C CA . THR B 1 151 ? -12.281 22.688 8.414 1 84.06 151 THR B CA 1
ATOM 5173 C C . THR B 1 151 ? -11.266 23.375 9.32 1 84.06 151 THR B C 1
ATOM 5175 O O . THR B 1 151 ? -11.531 23.578 10.508 1 84.06 151 THR B O 1
ATOM 5178 N N . ALA B 1 152 ? -10.156 23.578 8.711 1 80.25 152 ALA B N 1
ATOM 5179 C CA . ALA B 1 152 ? -9.133 24.328 9.438 1 80.25 152 ALA B CA 1
ATOM 5180 C C . ALA B 1 152 ? -9.609 25.734 9.734 1 80.25 152 ALA B C 1
ATOM 5182 O O . ALA B 1 152 ? -10.266 26.375 8.906 1 80.25 152 ALA B O 1
ATOM 5183 N N . TYR B 1 153 ? -9.125 26.25 10.867 1 80.31 153 TYR B N 1
ATOM 5184 C CA . TYR B 1 153 ? -9.523 27.578 11.336 1 80.31 153 TYR B CA 1
ATOM 5185 C C . TYR B 1 153 ? -9.117 28.641 10.328 1 80.31 153 TYR B C 1
ATOM 5187 O O . TYR B 1 153 ? -9.836 29.625 10.125 1 80.31 153 TYR B O 1
ATOM 5195 N N . GLU B 1 154 ? -8.039 28.422 9.656 1 80.94 154 GLU B N 1
ATOM 5196 C CA . GLU B 1 154 ? -7.488 29.406 8.719 1 80.94 154 GLU B CA 1
ATOM 5197 C C . GLU B 1 154 ? -8.398 29.578 7.508 1 80.94 154 GLU B C 1
ATOM 5199 O O . GLU B 1 154 ? -8.422 30.641 6.887 1 80.94 154 GLU B O 1
ATOM 5204 N N . ASN B 1 155 ? -9.188 28.578 7.246 1 81.5 155 ASN B N 1
ATOM 5205 C CA . ASN B 1 155 ? -10.055 28.609 6.074 1 81.5 155 ASN B CA 1
ATOM 5206 C C . ASN B 1 155 ? -11.211 29.594 6.258 1 81.5 155 ASN B C 1
ATOM 5208 O O . ASN B 1 155 ? -11.758 30.094 5.277 1 81.5 155 ASN B O 1
ATOM 5212 N N . LEU B 1 156 ? -11.562 29.906 7.496 1 79.88 156 LEU B N 1
ATOM 5213 C CA . LEU B 1 156 ? -12.672 30.812 7.789 1 79.88 156 LEU B CA 1
ATOM 5214 C C . LEU B 1 156 ? -12.297 32.25 7.434 1 79.88 156 LEU B C 1
ATOM 5216 O O . LEU B 1 156 ? -13.18 33.094 7.234 1 79.88 156 LEU B O 1
ATOM 5220 N N . ASN B 1 157 ? -11 32.469 7.297 1 82.06 157 ASN B N 1
ATOM 5221 C CA . ASN B 1 157 ? -10.531 33.812 7.047 1 82.06 157 ASN B CA 1
ATOM 5222 C C . ASN B 1 157 ? -10.297 34.062 5.559 1 82.06 157 ASN B C 1
ATOM 5224 O O . ASN B 1 157 ? -9.938 35.156 5.16 1 82.06 157 ASN B O 1
ATOM 5228 N N . LEU B 1 158 ? -10.445 33.031 4.773 1 80.69 158 LEU B N 1
ATOM 5229 C CA . LEU B 1 158 ? -10.273 33.188 3.332 1 80.69 158 LEU B CA 1
ATOM 5230 C C . LEU B 1 158 ? -11.359 34.094 2.758 1 80.69 158 LEU B C 1
ATOM 5232 O O . LEU B 1 158 ? -12.516 34.031 3.188 1 80.69 158 LEU B O 1
ATOM 5236 N N . PRO B 1 159 ? -10.828 35 1.811 1 81.44 159 PRO B N 1
ATOM 5237 C CA . PRO B 1 159 ? -11.852 35.812 1.163 1 81.44 159 PRO B CA 1
ATOM 5238 C C . PRO B 1 159 ? -12.867 35 0.38 1 81.44 159 PRO B C 1
ATOM 5240 O O . PRO B 1 159 ? -12.516 34 -0.236 1 81.44 159 PRO B O 1
ATOM 5243 N N . VAL B 1 160 ? -14.133 35.188 0.395 1 81.69 160 VAL B N 1
ATOM 5244 C CA . VAL B 1 160 ? -15.234 34.562 -0.332 1 81.69 160 VAL B CA 1
ATOM 5245 C C . VAL B 1 160 ? -15.508 33.156 0.252 1 81.69 160 VAL B C 1
ATOM 5247 O O . VAL B 1 160 ? -16.625 32.906 0.713 1 81.69 160 VAL B O 1
ATOM 5250 N N . ALA B 1 161 ? -14.328 32.312 0.31 1 80.12 161 ALA B N 1
ATOM 5251 C CA . ALA B 1 161 ? -14.516 30.953 0.792 1 80.12 161 ALA B CA 1
ATOM 5252 C C . ALA B 1 161 ? -14.914 30.938 2.266 1 80.12 161 ALA B C 1
ATOM 5254 O O . ALA B 1 161 ? -15.68 30.078 2.697 1 80.12 161 ALA B O 1
ATOM 5255 N N . GLY B 1 162 ? -14.375 31.891 2.994 1 81.62 162 GLY B N 1
ATOM 5256 C CA . GLY B 1 162 ? -14.711 31.969 4.41 1 81.62 162 GLY B CA 1
ATOM 5257 C C . GLY B 1 162 ? -16.188 32.156 4.664 1 81.62 162 GLY B C 1
ATOM 5258 O O . GLY B 1 162 ? -16.766 31.516 5.543 1 81.62 162 GLY B O 1
ATOM 5259 N N . ALA B 1 163 ? -16.781 33 3.863 1 80.75 163 ALA B N 1
ATOM 5260 C CA . ALA B 1 163 ? -18.219 33.281 4 1 80.75 163 ALA B CA 1
ATOM 5261 C C . ALA B 1 163 ? -19.031 32.031 3.668 1 80.75 163 ALA B C 1
ATOM 5263 O O . ALA B 1 163 ? -20.016 31.719 4.34 1 80.75 163 ALA B O 1
ATOM 5264 N N . ILE B 1 164 ? -18.609 31.375 2.717 1 81.69 164 ILE B N 1
ATOM 5265 C CA . ILE B 1 164 ? -19.312 30.156 2.293 1 81.69 164 ILE B CA 1
ATOM 5266 C C . ILE B 1 164 ? -19.203 29.094 3.375 1 81.69 164 ILE B C 1
ATOM 5268 O O . ILE B 1 164 ? -20.188 28.453 3.738 1 81.69 164 ILE B O 1
ATOM 5272 N N . ILE B 1 165 ? -18 28.984 3.891 1 83 165 ILE B N 1
ATOM 5273 C CA . ILE B 1 165 ? -17.734 27.984 4.922 1 83 165 ILE B CA 1
ATOM 5274 C C . ILE B 1 165 ? -18.547 28.312 6.172 1 83 165 ILE B C 1
ATOM 5276 O O . ILE B 1 165 ? -19.125 27.422 6.805 1 83 165 ILE B O 1
ATOM 5280 N N . LYS B 1 166 ? -18.672 29.578 6.473 1 81.81 166 LYS B N 1
ATOM 5281 C CA . LYS B 1 166 ? -19.469 30.016 7.621 1 81.81 166 LYS B CA 1
ATOM 5282 C C . LYS B 1 166 ? -20.953 29.719 7.414 1 81.81 166 LYS B C 1
ATOM 5284 O O . LYS B 1 166 ? -21.641 29.297 8.344 1 81.81 166 LYS B O 1
ATOM 5289 N N . ALA B 1 167 ? -21.375 29.969 6.242 1 81.12 167 ALA B N 1
ATOM 5290 C CA . ALA B 1 167 ? -22.781 29.734 5.926 1 81.12 167 ALA B CA 1
ATOM 5291 C C . ALA B 1 167 ? -23.109 28.234 5.969 1 81.12 167 ALA B C 1
ATOM 5293 O O . ALA B 1 167 ? -24.25 27.859 6.23 1 81.12 167 ALA B O 1
ATOM 5294 N N . MET B 1 168 ? -22.109 27.484 5.766 1 82.19 168 MET B N 1
ATOM 5295 C CA . MET B 1 168 ? -22.281 26.031 5.852 1 82.19 168 MET B CA 1
ATOM 5296 C C . MET B 1 168 ? -22.219 25.562 7.297 1 82.19 168 MET B C 1
ATOM 5298 O O . MET B 1 168 ? -22.359 24.359 7.574 1 82.19 168 MET B O 1
ATOM 5302 N N . GLN B 1 169 ? -22.016 26.5 8.18 1 82.19 169 GLN B N 1
ATOM 5303 C CA . GLN B 1 169 ? -21.984 26.266 9.617 1 82.19 169 GLN B CA 1
ATOM 5304 C C . GLN B 1 169 ? -20.906 25.266 9.992 1 82.19 169 GLN B C 1
ATOM 5306 O O . GLN B 1 169 ? -21.141 24.344 10.766 1 82.19 169 GLN B O 1
ATOM 5311 N N . ALA B 1 170 ? -19.781 25.469 9.375 1 83.38 170 ALA B N 1
ATOM 5312 C CA . ALA B 1 170 ? -18.656 24.562 9.5 1 83.38 170 ALA B CA 1
ATOM 5313 C C . ALA B 1 170 ? -18.094 24.562 10.922 1 83.38 170 ALA B C 1
ATOM 5315 O O . ALA B 1 170 ? -18.359 25.5 11.688 1 83.38 170 ALA B O 1
ATOM 5316 N N . ILE B 1 171 ? -17.547 23.516 11.273 1 84.88 171 ILE B N 1
ATOM 5317 C CA . ILE B 1 171 ? -16.812 23.375 12.531 1 84.88 171 ILE B CA 1
ATOM 5318 C C . ILE B 1 171 ? -15.336 23.672 12.312 1 84.88 171 ILE B C 1
ATOM 5320 O O . ILE B 1 171 ? -14.664 22.969 11.547 1 84.88 171 ILE B O 1
ATOM 5324 N N . ALA B 1 172 ? -14.859 24.688 12.977 1 81.19 172 ALA B N 1
ATOM 5325 C CA . ALA B 1 172 ? -13.461 25.078 12.797 1 81.19 172 ALA B CA 1
ATOM 5326 C C . ALA B 1 172 ? -12.562 24.359 13.805 1 81.19 172 ALA B C 1
ATOM 5328 O O . ALA B 1 172 ? -12.93 24.203 14.969 1 81.19 172 ALA B O 1
ATOM 5329 N N . VAL B 1 173 ? -11.422 23.922 13.305 1 79 173 VAL B N 1
ATOM 5330 C CA . VAL B 1 173 ? -10.516 23.188 14.18 1 79 173 VAL B CA 1
ATOM 5331 C C . VAL B 1 173 ? -9.078 23.625 13.914 1 79 173 VAL B C 1
ATOM 5333 O O . VAL B 1 173 ? -8.703 23.875 12.766 1 79 173 VAL B O 1
ATOM 5336 N N . ASP B 1 174 ? -8.367 23.891 15.031 1 76.5 174 ASP B N 1
ATOM 5337 C CA . ASP B 1 174 ? -6.906 23.922 14.953 1 76.5 174 ASP B CA 1
ATOM 5338 C C . ASP B 1 174 ? -6.316 22.531 15.102 1 76.5 174 ASP B C 1
ATOM 5340 O O . ASP B 1 174 ? -6.32 21.969 16.203 1 76.5 174 ASP B O 1
ATOM 5344 N N . ARG B 1 175 ? -5.684 22.016 14.062 1 69.25 175 ARG B N 1
ATOM 5345 C CA . ARG B 1 175 ? -5.309 20.609 13.961 1 69.25 175 ARG B CA 1
ATOM 5346 C C . ARG B 1 175 ? -4.117 20.297 14.859 1 69.25 175 ARG B C 1
ATOM 5348 O O . ARG B 1 175 ? -3.863 19.141 15.18 1 69.25 175 ARG B O 1
ATOM 5355 N N . ILE B 1 176 ? -3.389 21.297 15.234 1 69.25 176 ILE B N 1
ATOM 5356 C CA . ILE B 1 176 ? -2.197 21.062 16.047 1 69.25 176 ILE B CA 1
ATOM 5357 C C . ILE B 1 176 ? -2.545 21.203 17.531 1 69.25 176 ILE B C 1
ATOM 5359 O O . ILE B 1 176 ? -1.915 20.578 18.375 1 69.25 176 ILE B O 1
ATOM 5363 N N . SER B 1 177 ? -3.68 21.922 17.812 1 73.56 177 SER B N 1
ATOM 5364 C CA . SER B 1 177 ? -4.09 22.188 19.188 1 73.56 177 SER B CA 1
ATOM 5365 C C . SER B 1 177 ? -5.023 21.094 19.703 1 73.56 177 SER B C 1
ATOM 5367 O O . SER B 1 177 ? -6.109 20.891 19.156 1 73.56 177 SER B O 1
ATOM 5369 N N . ARG B 1 178 ? -4.617 20.516 20.766 1 75.19 178 ARG B N 1
ATOM 5370 C CA . ARG B 1 178 ? -5.43 19.469 21.375 1 75.19 178 ARG B CA 1
ATOM 5371 C C . ARG B 1 178 ? -6.773 20.016 21.844 1 75.19 178 ARG B C 1
ATOM 5373 O O . ARG B 1 178 ? -7.809 19.375 21.688 1 75.19 178 ARG B O 1
ATOM 5380 N N . GLU B 1 179 ? -6.711 21.141 22.469 1 77.5 179 GLU B N 1
ATOM 5381 C CA . GLU B 1 179 ? -7.922 21.781 22.969 1 77.5 179 GLU B CA 1
ATOM 5382 C C . GLU B 1 179 ? -8.906 22.062 21.844 1 77.5 179 GLU B C 1
ATOM 5384 O O . GLU B 1 179 ? -10.109 21.859 21.984 1 77.5 179 GLU B O 1
ATOM 5389 N N . SER B 1 180 ? -8.352 22.531 20.859 1 81.19 180 SER B N 1
ATOM 5390 C CA . SER B 1 180 ? -9.18 22.828 19.688 1 81.19 180 SER B CA 1
ATOM 5391 C C . SER B 1 180 ? -9.812 21.562 19.125 1 81.19 180 SER B C 1
ATOM 5393 O O . SER B 1 180 ? -10.984 21.562 18.734 1 81.19 180 SER B O 1
ATOM 5395 N N . ARG B 1 181 ? -9.148 20.5 19.125 1 77.25 181 ARG B N 1
ATOM 5396 C CA . ARG B 1 181 ? -9.648 19.219 18.625 1 77.25 181 ARG B CA 1
ATOM 5397 C C . ARG B 1 181 ? -10.789 18.703 19.5 1 77.25 181 ARG B C 1
ATOM 5399 O O . ARG B 1 181 ? -11.766 18.141 18.984 1 77.25 181 ARG B O 1
ATOM 5406 N N . GLN B 1 182 ? -10.625 18.938 20.75 1 80.62 182 GLN B N 1
ATOM 5407 C CA . GLN B 1 182 ? -11.68 18.516 21.672 1 80.62 182 GLN B CA 1
ATOM 5408 C C . GLN B 1 182 ? -12.961 19.328 21.453 1 80.62 182 GLN B C 1
ATOM 5410 O O . GLN B 1 182 ? -14.062 18.766 21.453 1 80.62 182 GLN B O 1
ATOM 5415 N N . SER B 1 183 ? -12.742 20.594 21.344 1 82.25 183 SER B N 1
ATOM 5416 C CA . SER B 1 183 ? -13.891 21.453 21.078 1 82.25 183 SER B CA 1
ATOM 5417 C C . SER B 1 183 ? -14.594 21.062 19.781 1 82.25 183 SER B C 1
ATOM 5419 O O . SER B 1 183 ? -15.82 21.062 19.719 1 82.25 183 SER B O 1
ATOM 5421 N N . ALA B 1 184 ? -13.789 20.75 18.875 1 82.69 184 ALA B N 1
ATOM 5422 C CA . ALA B 1 184 ? -14.344 20.312 17.594 1 82.69 184 ALA B CA 1
ATOM 5423 C C . ALA B 1 184 ? -15.125 19.016 17.75 1 82.69 184 ALA B C 1
ATOM 5425 O O . ALA B 1 184 ? -16.203 18.859 17.172 1 82.69 184 ALA B O 1
ATOM 5426 N N . SER B 1 185 ? -14.578 18.156 18.5 1 83.75 185 SER B N 1
ATOM 5427 C CA . SER B 1 185 ? -15.242 16.875 18.75 1 83.75 185 SER B CA 1
ATOM 5428 C C . SER B 1 185 ? -16.594 17.078 19.422 1 83.75 185 SER B C 1
ATOM 5430 O O . SER B 1 185 ? -17.562 16.391 19.109 1 83.75 185 SER B O 1
ATOM 5432 N N . ASP B 1 186 ? -16.641 18.016 20.297 1 85.38 186 ASP B N 1
ATOM 5433 C CA . ASP B 1 186 ? -17.891 18.328 21 1 85.38 186 ASP B CA 1
ATOM 5434 C C . ASP B 1 186 ? -18.922 18.922 20.031 1 85.38 186 ASP B C 1
ATOM 5436 O O . ASP B 1 186 ? -20.109 18.609 20.125 1 85.38 186 ASP B O 1
ATOM 5440 N N . ALA B 1 187 ? -18.422 19.719 19.281 1 85.81 187 ALA B N 1
ATOM 5441 C CA . ALA B 1 187 ? -19.312 20.328 18.281 1 85.81 187 ALA B CA 1
ATOM 5442 C C . ALA B 1 187 ? -19.859 19.281 17.328 1 85.81 187 ALA B C 1
ATOM 5444 O O . ALA B 1 187 ? -21.031 19.344 16.938 1 85.81 187 ALA B O 1
ATOM 5445 N N . ILE B 1 188 ? -19.031 18.406 16.922 1 87.81 188 ILE B N 1
ATOM 5446 C CA . ILE B 1 188 ? -19.453 17.312 16.031 1 87.81 188 ILE B CA 1
ATOM 5447 C C . ILE B 1 188 ? -20.562 16.5 16.703 1 87.81 188 ILE B C 1
ATOM 5449 O O . ILE B 1 188 ? -21.578 16.203 16.062 1 87.81 188 ILE B O 1
ATOM 5453 N N . LYS B 1 189 ? -20.328 16.188 17.953 1 86.75 189 LYS B N 1
ATOM 5454 C CA . LYS B 1 189 ? -21.328 15.422 18.688 1 86.75 189 LYS B CA 1
ATOM 5455 C C . LYS B 1 189 ? -22.656 16.156 18.766 1 86.75 189 LYS B C 1
ATOM 5457 O O . LYS B 1 189 ? -23.719 15.57 18.547 1 86.75 189 LYS B O 1
ATOM 5462 N N . ARG B 1 190 ? -22.609 17.406 19.078 1 86.62 190 ARG B N 1
ATOM 5463 C CA . ARG B 1 190 ? -23.812 18.219 19.219 1 86.62 190 ARG B CA 1
ATOM 5464 C C . ARG B 1 190 ? -24.594 18.281 17.906 1 86.62 190 ARG B C 1
ATOM 5466 O O . ARG B 1 190 ? -25.812 18.125 17.891 1 86.62 190 ARG B O 1
ATOM 5473 N N . LYS B 1 191 ? -23.906 18.453 16.891 1 87.75 191 LYS B N 1
ATOM 5474 C CA . LYS B 1 191 ? -24.547 18.594 15.586 1 87.75 191 LYS B CA 1
ATOM 5475 C C . LYS B 1 191 ? -25.031 17.25 15.062 1 87.75 191 LYS B C 1
ATOM 5477 O O . LYS B 1 191 ? -26.047 17.172 14.367 1 87.75 191 LYS B O 1
ATOM 5482 N N . ALA B 1 192 ? -24.297 16.219 15.398 1 87.75 192 ALA B N 1
ATOM 5483 C CA . ALA B 1 192 ? -24.688 14.891 14.953 1 87.75 192 ALA B CA 1
ATOM 5484 C C . ALA B 1 192 ? -25.938 14.406 15.695 1 87.75 192 ALA B C 1
ATOM 5486 O O . ALA B 1 192 ? -26.719 13.625 15.156 1 87.75 192 ALA B O 1
ATOM 5487 N N . MET B 1 193 ? -26.094 14.883 16.891 1 84.88 193 MET B N 1
ATOM 5488 C CA . MET B 1 193 ? -27.188 14.43 17.75 1 84.88 193 MET B CA 1
ATOM 5489 C C . MET B 1 193 ? -28.516 15.047 17.328 1 84.88 193 MET B C 1
ATOM 5491 O O . MET B 1 193 ? -29.578 14.461 17.547 1 84.88 193 MET B O 1
ATOM 5495 N N . CYS B 1 194 ? -28.391 16.203 16.781 1 82.44 194 CYS B N 1
ATOM 5496 C CA . CYS B 1 194 ? -29.609 16.938 16.422 1 82.44 194 CYS B CA 1
ATOM 5497 C C . CYS B 1 194 ? -29.938 16.766 14.953 1 82.44 194 CYS B C 1
ATOM 5499 O O . CYS B 1 194 ? -29.125 17.125 14.086 1 82.44 194 CYS B O 1
ATOM 5501 N N . ASN B 1 195 ? -31.078 16.359 14.664 1 81.56 195 ASN B N 1
ATOM 5502 C CA . ASN B 1 195 ? -31.484 16.062 13.297 1 81.56 195 ASN B CA 1
ATOM 5503 C C . ASN B 1 195 ? -31.844 17.328 12.531 1 81.56 195 ASN B C 1
ATOM 5505 O O . ASN B 1 195 ? -32.125 17.281 11.328 1 81.56 195 ASN B O 1
ATOM 5509 N N . ASP B 1 196 ? -31.797 18.422 13.234 1 81.75 196 ASP B N 1
ATOM 5510 C CA . ASP B 1 196 ? -32.062 19.688 12.555 1 81.75 196 ASP B CA 1
ATOM 5511 C C . ASP B 1 196 ? -30.859 20.141 11.742 1 81.75 196 ASP B C 1
ATOM 5513 O O . ASP B 1 196 ? -30.984 21 10.875 1 81.75 196 ASP B O 1
ATOM 5517 N N . TRP B 1 197 ? -29.797 19.5 12.062 1 84.31 197 TRP B N 1
ATOM 5518 C CA . TRP B 1 197 ? -28.594 19.812 11.305 1 84.31 197 TRP B CA 1
ATOM 5519 C C . TRP B 1 197 ? -28.484 18.906 10.07 1 84.31 197 TRP B C 1
ATOM 5521 O O . TRP B 1 197 ? -29.141 17.875 9.992 1 84.31 197 TRP B O 1
ATOM 5531 N N . SER B 1 198 ? -27.766 19.375 9.141 1 86.69 198 SER B N 1
ATOM 5532 C CA . SER B 1 198 ? -27.406 18.516 8.016 1 86.69 198 SER B CA 1
ATOM 5533 C C . SER B 1 198 ? -26.375 17.469 8.43 1 86.69 198 SER B C 1
ATOM 5535 O O . SER B 1 198 ? -25.984 17.406 9.594 1 86.69 198 SER B O 1
ATOM 5537 N N . HIS B 1 199 ? -26.016 16.562 7.508 1 91.62 199 HIS B N 1
ATOM 5538 C CA . HIS B 1 199 ? -24.953 15.617 7.758 1 91.62 199 HIS B CA 1
ATOM 5539 C C . HIS B 1 199 ? -23.672 16.328 8.211 1 91.62 199 HIS B C 1
ATOM 5541 O O . HIS B 1 199 ? -23.391 17.438 7.77 1 91.62 199 HIS B O 1
ATOM 5547 N N . VAL B 1 200 ? -23.031 15.711 9.102 1 93.06 200 VAL B N 1
ATOM 5548 C CA . VAL B 1 200 ? -21.672 16.156 9.43 1 93.06 200 VAL B CA 1
ATOM 5549 C C . VAL B 1 200 ? -20.656 15.383 8.586 1 93.06 200 VAL B C 1
ATOM 5551 O O . VAL B 1 200 ? -20.688 14.156 8.547 1 93.06 200 VAL B O 1
ATOM 5554 N N . MET B 1 201 ? -19.922 16.094 7.871 1 95.06 201 MET B N 1
ATOM 5555 C CA . MET B 1 201 ? -18.938 15.469 6.996 1 95.06 201 MET B CA 1
ATOM 5556 C C . MET B 1 201 ? -17.516 15.727 7.512 1 95.06 201 MET B C 1
ATOM 5558 O O . MET B 1 201 ? -17.156 16.859 7.801 1 95.06 201 MET B O 1
ATOM 5562 N N . ILE B 1 202 ? -16.734 14.656 7.609 1 94.69 202 ILE B N 1
ATOM 5563 C CA . ILE B 1 202 ? -15.383 14.773 8.156 1 94.69 202 ILE B CA 1
ATOM 5564 C C . ILE B 1 202 ? -14.398 14 7.281 1 94.69 202 ILE B C 1
ATOM 5566 O O . ILE B 1 202 ? -14.711 12.898 6.82 1 94.69 202 ILE B O 1
ATOM 5570 N N . PHE B 1 203 ? -13.297 14.594 7.004 1 96.06 203 PHE B N 1
ATOM 5571 C CA . PHE B 1 203 ? -12.141 13.891 6.457 1 96.06 203 PHE B CA 1
ATOM 5572 C C . PHE B 1 203 ? -11.219 13.414 7.574 1 96.06 203 PHE B C 1
ATOM 5574 O O . PHE B 1 203 ? -10.352 14.164 8.031 1 96.06 203 PHE B O 1
ATOM 5581 N N . PRO B 1 204 ? -11.359 12.195 7.879 1 96.06 204 PRO B N 1
ATOM 5582 C CA . PRO B 1 204 ? -10.672 11.742 9.094 1 96.06 204 PRO B CA 1
ATOM 5583 C C . PRO B 1 204 ? -9.156 11.688 8.938 1 96.06 204 PRO B C 1
ATOM 5585 O O . PRO B 1 204 ? -8.43 11.578 9.93 1 96.06 204 PRO B O 1
ATOM 5588 N N . GLU B 1 205 ? -8.664 11.695 7.703 1 95.38 205 GLU B N 1
ATOM 5589 C CA . GLU B 1 205 ? -7.219 11.773 7.484 1 95.38 205 GLU B CA 1
ATOM 5590 C C . GLU B 1 205 ? -6.672 13.133 7.922 1 95.38 205 GLU B C 1
ATOM 5592 O O . GLU B 1 205 ? -5.469 13.281 8.148 1 95.38 205 GLU B O 1
ATOM 5597 N N . ALA B 1 206 ? -7.48 14.141 7.957 1 91.56 206 ALA B N 1
ATOM 5598 C CA . ALA B 1 206 ? -7.207 15.508 8.414 1 91.56 206 ALA B CA 1
ATOM 5599 C C . ALA B 1 206 ? -6.27 16.234 7.445 1 91.56 206 ALA B C 1
ATOM 5601 O O . ALA B 1 206 ? -5.711 17.281 7.781 1 91.56 206 ALA B O 1
ATOM 5602 N N . THR B 1 207 ? -5.938 15.641 6.32 1 92.69 207 THR B N 1
ATOM 5603 C CA . THR B 1 207 ? -5.109 16.219 5.27 1 92.69 207 THR B CA 1
ATOM 5604 C C . THR B 1 207 ? -5.402 15.57 3.926 1 92.69 207 THR B C 1
ATOM 5606 O O . THR B 1 207 ? -6.195 14.625 3.848 1 92.69 207 THR B O 1
ATOM 5609 N N . THR B 1 208 ? -4.871 16.141 2.934 1 95.81 208 THR B N 1
ATOM 5610 C CA . THR B 1 208 ? -5.012 15.531 1.619 1 95.81 208 THR B CA 1
ATOM 5611 C C . THR B 1 208 ? -3.844 14.594 1.331 1 95.81 208 THR B C 1
ATOM 5613 O O . THR B 1 208 ? -2.719 14.836 1.771 1 95.81 208 THR B O 1
ATOM 5616 N N . THR B 1 209 ? -4.078 13.516 0.696 1 97.5 209 THR B N 1
ATOM 5617 C CA . THR B 1 209 ? -3.068 12.555 0.272 1 97.5 209 THR B CA 1
ATOM 5618 C C . THR B 1 209 ? -3.209 12.242 -1.216 1 97.5 209 THR B C 1
ATOM 5620 O O . THR B 1 209 ? -4.121 12.742 -1.876 1 97.5 209 THR B O 1
ATOM 5623 N N . ASN B 1 210 ? -2.293 11.461 -1.74 1 97 210 ASN B N 1
ATOM 5624 C CA . ASN B 1 210 ? -2.332 11.164 -3.17 1 97 210 ASN B CA 1
ATOM 5625 C C . ASN B 1 210 ? -3.328 10.055 -3.486 1 97 210 ASN B C 1
ATOM 5627 O O . ASN B 1 210 ? -3.527 9.711 -4.652 1 97 210 ASN B O 1
ATOM 5631 N N . GLY B 1 211 ? -3.953 9.492 -2.479 1 95.94 211 GLY B N 1
ATOM 5632 C CA . GLY B 1 211 ? -5.066 8.578 -2.676 1 95.94 211 GLY B CA 1
ATOM 5633 C C . GLY B 1 211 ? -4.621 7.156 -2.979 1 95.94 211 GLY B C 1
ATOM 5634 O O . GLY B 1 211 ? -5.453 6.277 -3.219 1 95.94 211 GLY B O 1
ATOM 5635 N N . LYS B 1 212 ? -3.316 6.848 -2.977 1 95.19 212 LYS B N 1
ATOM 5636 C CA . LYS B 1 212 ? -2.814 5.512 -3.291 1 95.19 212 LYS B CA 1
ATOM 5637 C C . LYS B 1 212 ? -3.047 4.551 -2.129 1 95.19 212 LYS B C 1
ATOM 5639 O O . LYS B 1 212 ? -3.432 3.398 -2.336 1 95.19 212 LYS B O 1
ATOM 5644 N N . LEU B 1 213 ? -2.797 5.031 -0.984 1 96.06 213 LEU B N 1
ATOM 5645 C CA . LEU B 1 213 ? -3.064 4.336 0.271 1 96.06 213 LEU B CA 1
ATOM 5646 C C . LEU B 1 213 ? -3.805 5.246 1.246 1 96.06 213 LEU B C 1
ATOM 5648 O O . LEU B 1 213 ? -3.898 6.453 1.025 1 96.06 213 LEU B O 1
ATOM 5652 N N . LEU B 1 214 ? -4.367 4.66 2.244 1 97.38 214 LEU B N 1
ATOM 5653 C CA . LEU B 1 214 ? -5.012 5.457 3.281 1 97.38 214 LEU B CA 1
ATOM 5654 C C . LEU B 1 214 ? -4.09 5.637 4.484 1 97.38 214 LEU B C 1
ATOM 5656 O O . LEU B 1 214 ? -3.42 4.688 4.902 1 97.38 214 LEU B O 1
ATOM 5660 N N . ILE B 1 215 ? -3.986 6.852 4.973 1 97 215 ILE B N 1
ATOM 5661 C CA . ILE B 1 215 ? -3.172 7.105 6.156 1 97 215 ILE B CA 1
ATOM 5662 C C . ILE B 1 215 ? -4.043 7.016 7.406 1 97 215 ILE B C 1
ATOM 5664 O O . ILE B 1 215 ? -5.223 6.68 7.328 1 97 215 ILE B O 1
ATOM 5668 N N . SER B 1 216 ? -3.51 7.309 8.547 1 95.88 216 SER B N 1
ATOM 5669 C CA . SER B 1 216 ? -4.211 7.133 9.82 1 95.88 216 SER B CA 1
ATOM 5670 C C . SER B 1 216 ? -5.395 8.086 9.93 1 95.88 216 SER B C 1
ATOM 5672 O O . SER B 1 216 ? -5.316 9.234 9.492 1 95.88 216 SER B O 1
ATOM 5674 N N . PHE B 1 217 ? -6.488 7.566 10.547 1 96.25 217 PHE B N 1
ATOM 5675 C CA . PHE B 1 217 ? -7.684 8.375 10.781 1 96.25 217 PHE B CA 1
ATOM 5676 C C . PHE B 1 217 ? -7.656 8.992 12.172 1 96.25 217 PHE B C 1
ATOM 5678 O O . PHE B 1 217 ? -7.258 8.336 13.141 1 96.25 217 PHE B O 1
ATOM 5685 N N . LYS B 1 218 ? -8.07 10.195 12.266 1 90.94 218 LYS B N 1
ATOM 5686 C CA . LYS B 1 218 ? -8.273 10.828 13.562 1 90.94 218 LYS B CA 1
ATOM 5687 C C . LYS B 1 218 ? -9.617 10.414 14.164 1 90.94 218 LYS B C 1
ATOM 5689 O O . LYS B 1 218 ? -10.562 10.102 13.438 1 90.94 218 LYS B O 1
ATOM 5694 N N . ALA B 1 219 ? -9.703 10.5 15.43 1 90.75 219 ALA B N 1
ATOM 5695 C CA . ALA B 1 219 ? -10.844 9.938 16.141 1 90.75 219 ALA B CA 1
ATOM 5696 C C . ALA B 1 219 ? -12.023 10.906 16.156 1 90.75 219 ALA B C 1
ATOM 5698 O O . ALA B 1 219 ? -13.141 10.523 16.5 1 90.75 219 ALA B O 1
ATOM 5699 N N . GLY B 1 220 ? -11.898 12.086 15.695 1 87.44 220 GLY B N 1
ATOM 5700 C CA . GLY B 1 220 ? -12.898 13.125 15.828 1 87.44 220 GLY B CA 1
ATOM 5701 C C . GLY B 1 220 ? -14.273 12.703 15.336 1 87.44 220 GLY B C 1
ATOM 5702 O O . GLY B 1 220 ? -15.273 12.922 16.016 1 87.44 220 GLY B O 1
ATOM 5703 N N . ALA B 1 221 ? -14.32 12.094 14.219 1 91.62 221 ALA B N 1
ATOM 5704 C CA . ALA B 1 221 ? -15.586 11.688 13.617 1 91.62 221 ALA B CA 1
ATOM 5705 C C . ALA B 1 221 ? -16.203 10.516 14.375 1 91.62 221 ALA B C 1
ATOM 5707 O O . ALA B 1 221 ? -17.406 10.258 14.266 1 91.62 221 ALA B O 1
ATOM 5708 N N . PHE B 1 222 ? -15.406 9.883 15.18 1 95.81 222 PHE B N 1
ATOM 5709 C CA . PHE B 1 222 ? -15.828 8.594 15.727 1 95.81 222 PHE B CA 1
ATOM 5710 C C . PHE B 1 222 ? -16.078 8.695 17.234 1 95.81 222 PHE B C 1
ATOM 5712 O O . PHE B 1 222 ? -16.703 7.812 17.812 1 95.81 222 PHE B O 1
ATOM 5719 N N . THR B 1 223 ? -15.688 9.734 17.812 1 91.62 223 THR B N 1
ATOM 5720 C CA . THR B 1 223 ? -15.789 9.953 19.25 1 91.62 223 THR B CA 1
ATOM 5721 C C . THR B 1 223 ? -17.25 10 19.672 1 91.62 223 THR B C 1
ATOM 5723 O O . THR B 1 223 ? -17.609 9.484 20.734 1 91.62 223 THR B O 1
ATOM 5726 N N . PRO B 1 224 ? -18.172 10.625 18.875 1 90.38 224 PRO B N 1
ATOM 5727 C CA . PRO B 1 224 ? -19.594 10.688 19.281 1 90.38 224 PRO B CA 1
ATOM 5728 C C . PRO B 1 224 ? -20.234 9.312 19.359 1 90.38 224 PRO B C 1
ATOM 5730 O O . PRO B 1 224 ? -21.266 9.156 20.031 1 90.38 224 PRO B O 1
ATOM 5733 N N . GLY B 1 225 ? -19.688 8.367 18.609 1 91.31 225 GLY B N 1
ATOM 5734 C CA . GLY B 1 225 ? -20.203 7.012 18.688 1 91.31 225 GLY B CA 1
ATOM 5735 C C . GLY B 1 225 ? -21.453 6.801 17.859 1 91.31 225 GLY B C 1
ATOM 5736 O O . GLY B 1 225 ? -22.281 5.934 18.188 1 91.31 225 GLY B O 1
ATOM 5737 N N . PHE B 1 226 ? -21.719 7.602 16.922 1 93.44 226 PHE B N 1
ATOM 5738 C CA . PHE B 1 226 ? -22.844 7.441 16 1 93.44 226 PHE B CA 1
ATOM 5739 C C . PHE B 1 226 ? -22.422 6.629 14.781 1 93.44 226 PHE B C 1
ATOM 5741 O O . PHE B 1 226 ? -21.234 6.527 14.477 1 93.44 226 PHE B O 1
ATOM 5748 N N . PRO B 1 227 ? -23.391 6.031 14.125 1 95.88 227 PRO B N 1
ATOM 5749 C CA . PRO B 1 227 ? -23.078 5.363 12.859 1 95.88 227 PRO B CA 1
ATOM 5750 C C . PRO B 1 227 ? -22.5 6.316 11.812 1 95.88 227 PRO B C 1
ATOM 5752 O O . PRO B 1 227 ? -22.875 7.488 11.773 1 95.88 227 PRO B O 1
ATOM 5755 N N . VAL B 1 228 ? -21.609 5.773 11.016 1 97.81 228 VAL B N 1
ATOM 5756 C CA . VAL B 1 228 ? -20.984 6.59 9.977 1 97.81 228 VAL B CA 1
ATOM 5757 C C . VAL B 1 228 ? -21.156 5.918 8.617 1 97.81 228 VAL B C 1
ATOM 5759 O O . VAL B 1 228 ? -21.266 4.691 8.531 1 97.81 228 VAL B O 1
ATOM 5762 N N . GLN B 1 229 ? -21.281 6.656 7.594 1 98.44 229 GLN B N 1
ATOM 5763 C CA . GLN B 1 229 ? -21.219 6.133 6.234 1 98.44 229 GLN B CA 1
ATOM 5764 C C . GLN B 1 229 ? -19.938 6.594 5.531 1 98.44 229 GLN B C 1
ATOM 5766 O O . GLN B 1 229 ? -19.75 7.793 5.301 1 98.44 229 GLN B O 1
ATOM 5771 N N . PRO B 1 230 ? -19.031 5.711 5.23 1 98.62 230 PRO B N 1
ATOM 5772 C CA . PRO B 1 230 ? -17.812 6.07 4.508 1 98.62 230 PRO B CA 1
ATOM 5773 C C . PRO B 1 230 ? -18.062 6.352 3.027 1 98.62 230 PRO B C 1
ATOM 5775 O O . PRO B 1 230 ? -18.875 5.676 2.395 1 98.62 230 PRO B O 1
ATOM 5778 N N . ILE B 1 231 ? -17.422 7.34 2.525 1 98.62 231 ILE B N 1
ATOM 5779 C CA . ILE B 1 231 ? 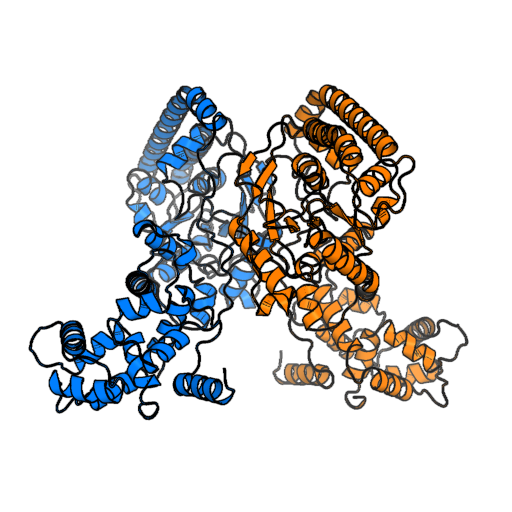-17.438 7.719 1.116 1 98.62 231 ILE B CA 1
ATOM 5780 C C . ILE B 1 231 ? -16.016 7.637 0.552 1 98.62 231 ILE B C 1
ATOM 5782 O O . ILE B 1 231 ? -15.078 8.164 1.148 1 98.62 231 ILE B O 1
ATOM 5786 N N . LEU B 1 232 ? -15.883 6.953 -0.581 1 98.44 232 LEU B N 1
ATOM 5787 C CA . LEU B 1 232 ? -14.594 6.871 -1.265 1 98.44 232 LEU B CA 1
ATOM 5788 C C . LEU B 1 232 ? -14.586 7.738 -2.52 1 98.44 232 LEU B C 1
ATOM 5790 O O . LEU B 1 232 ? -15.453 7.59 -3.385 1 98.44 232 LEU B O 1
ATOM 5794 N N . ILE B 1 233 ? -13.672 8.609 -2.568 1 98.12 233 ILE B N 1
ATOM 5795 C CA . ILE B 1 233 ? -13.492 9.438 -3.758 1 98.12 233 ILE B CA 1
ATOM 5796 C C . ILE B 1 233 ? -12.195 9.055 -4.465 1 98.12 233 ILE B C 1
ATOM 5798 O O . ILE B 1 233 ? -11.133 9.023 -3.842 1 98.12 233 ILE B O 1
ATOM 5802 N N . ARG B 1 234 ? -12.281 8.742 -5.742 1 96.38 234 ARG B N 1
ATOM 5803 C CA . ARG B 1 234 ? -11.141 8.359 -6.566 1 96.38 234 ARG B CA 1
ATOM 5804 C C . ARG B 1 234 ? -11.055 9.227 -7.816 1 96.38 234 ARG B C 1
ATOM 5806 O O . ARG B 1 234 ? -12.07 9.688 -8.336 1 96.38 234 ARG B O 1
ATOM 5813 N N . TYR B 1 235 ? -9.883 9.438 -8.289 1 96.5 235 TYR B N 1
ATOM 5814 C CA . TYR B 1 235 ? -9.641 10.219 -9.5 1 96.5 235 TYR B CA 1
ATOM 5815 C C . TYR B 1 235 ? -8.836 9.422 -10.516 1 96.5 235 TYR B C 1
ATOM 5817 O O . TYR B 1 235 ? -7.641 9.664 -10.695 1 96.5 235 TYR B O 1
ATOM 5825 N N . PRO B 1 236 ? -9.516 8.508 -11.227 1 93.44 236 PRO B N 1
ATOM 5826 C CA . PRO B 1 236 ? -8.789 7.852 -12.312 1 93.44 236 PRO B CA 1
ATOM 5827 C C . PRO B 1 236 ? -8.188 8.852 -13.305 1 93.44 236 PRO B C 1
ATOM 5829 O O . PRO B 1 236 ? -8.844 9.828 -13.672 1 93.44 236 PRO B O 1
ATOM 5832 N N . HIS B 1 237 ? -6.926 8.664 -13.641 1 92.25 237 HIS B N 1
ATOM 5833 C CA . HIS B 1 237 ? -6.266 9.617 -14.523 1 92.25 237 HIS B CA 1
ATOM 5834 C C . HIS B 1 237 ? -5.113 8.961 -15.281 1 92.25 237 HIS B C 1
ATOM 5836 O O . HIS B 1 237 ? -4.625 7.902 -14.883 1 92.25 237 HIS B O 1
ATOM 5842 N N . VAL B 1 238 ? -4.781 9.562 -16.375 1 88.62 238 VAL B N 1
ATOM 5843 C CA . VAL B 1 238 ? -3.633 9.102 -17.156 1 88.62 238 VAL B CA 1
ATOM 5844 C C . VAL B 1 238 ? -2.557 10.188 -17.172 1 88.62 238 VAL B C 1
ATOM 5846 O O . VAL B 1 238 ? -1.394 9.922 -16.859 1 88.62 238 VAL B O 1
ATOM 5849 N N . HIS B 1 239 ? -2.941 11.43 -17.359 1 84.81 239 HIS B N 1
ATOM 5850 C CA . HIS B 1 239 ? -1.961 12.469 -17.641 1 84.81 239 HIS B CA 1
ATOM 5851 C C . HIS B 1 239 ? -1.763 13.375 -16.438 1 84.81 239 HIS B C 1
ATOM 5853 O O . HIS B 1 239 ? -0.676 13.93 -16.234 1 84.81 239 HIS B O 1
ATOM 5859 N N . MET B 1 240 ? -2.834 13.555 -15.742 1 89.44 240 MET B N 1
ATOM 5860 C CA . MET B 1 240 ? -2.742 14.531 -14.656 1 89.44 240 MET B CA 1
ATOM 5861 C C . MET B 1 240 ? -3.391 13.992 -13.383 1 89.44 240 MET B C 1
ATOM 5863 O O . MET B 1 240 ? -4.578 13.672 -13.375 1 89.44 240 MET B O 1
ATOM 5867 N N . ASP B 1 241 ? -2.598 13.93 -12.352 1 94.19 241 ASP B N 1
ATOM 5868 C CA . ASP B 1 241 ? -3.094 13.57 -11.023 1 94.19 241 ASP B CA 1
ATOM 5869 C C . ASP B 1 241 ? -3.635 14.797 -10.289 1 94.19 241 ASP B C 1
ATOM 5871 O O . ASP B 1 241 ? -2.891 15.734 -10.008 1 94.19 241 ASP B O 1
ATOM 5875 N N . PRO B 1 242 ? -4.832 14.781 -9.953 1 96.44 242 PRO B N 1
ATOM 5876 C CA . PRO B 1 242 ? -5.434 15.969 -9.344 1 96.44 242 PRO B CA 1
ATOM 5877 C C . PRO B 1 242 ? -5.121 16.094 -7.859 1 96.44 242 PRO B C 1
ATOM 5879 O O . PRO B 1 242 ? -5.516 17.078 -7.219 1 96.44 242 PRO B O 1
ATOM 5882 N N . CYS B 1 243 ? -4.395 15.188 -7.254 1 97.31 243 CYS B N 1
ATOM 5883 C CA . CYS B 1 243 ? -4.184 15.219 -5.812 1 97.31 243 CYS B CA 1
ATOM 5884 C C . CYS B 1 243 ? -3.434 16.484 -5.402 1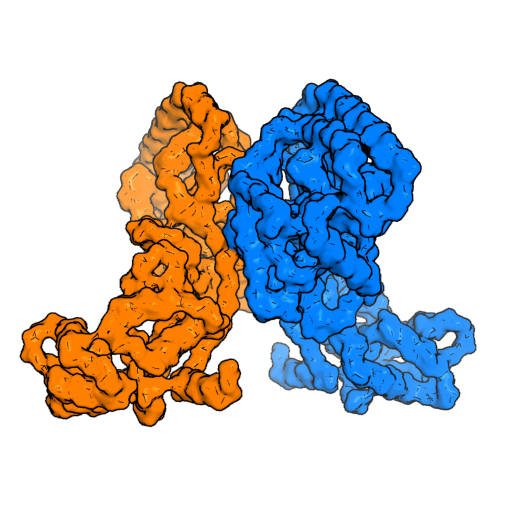 97.31 243 CYS B C 1
ATOM 5886 O O . CYS B 1 243 ? -2.521 16.922 -6.102 1 97.31 243 CYS B O 1
ATOM 5888 N N . TRP B 1 244 ? -3.914 17.125 -4.367 1 96.69 244 TRP B N 1
ATOM 5889 C CA . TRP B 1 244 ? -3.309 18.328 -3.805 1 96.69 244 TRP B CA 1
ATOM 5890 C C . TRP B 1 244 ? -2.537 18 -2.529 1 96.69 244 TRP B C 1
ATOM 5892 O O . TRP B 1 244 ? -3.123 17.906 -1.447 1 96.69 244 TRP B O 1
ATOM 5902 N N . VAL B 1 245 ? -1.247 17.828 -2.664 1 96.56 245 VAL B N 1
ATOM 5903 C CA . VAL B 1 245 ? -0.417 17.359 -1.558 1 96.56 245 VAL B CA 1
ATOM 5904 C C . VAL B 1 245 ? 0.78 18.297 -1.382 1 96.56 245 VAL B C 1
ATOM 5906 O O . VAL B 1 245 ? 0.982 19.203 -2.18 1 96.56 245 VAL B O 1
ATOM 5909 N N . ALA B 1 246 ? 1.507 18.078 -0.312 1 93.88 246 ALA B N 1
ATOM 5910 C CA . ALA B 1 246 ? 2.605 18.969 0.068 1 93.88 246 ALA B CA 1
ATOM 5911 C C . ALA B 1 246 ? 3.648 19.047 -1.042 1 93.88 246 ALA B C 1
ATOM 5913 O O . ALA B 1 246 ? 4.047 20.141 -1.447 1 93.88 246 ALA B O 1
ATOM 5914 N N . GLU B 1 247 ? 4.156 17.938 -1.461 1 94.31 247 GLU B N 1
ATOM 5915 C CA . GLU B 1 247 ? 5.129 17.922 -2.553 1 94.31 247 GLU B CA 1
ATOM 5916 C C . GLU B 1 247 ? 4.441 17.734 -3.9 1 94.31 247 GLU B C 1
ATOM 5918 O O . GLU B 1 247 ? 4.527 16.656 -4.504 1 94.31 247 GLU B O 1
ATOM 5923 N N . GLY B 1 248 ? 3.797 18.703 -4.355 1 93.25 248 GLY B N 1
ATOM 5924 C CA . GLY B 1 248 ? 3.055 18.734 -5.605 1 93.25 248 GLY B CA 1
ATOM 5925 C C . GLY B 1 248 ? 2.842 20.141 -6.129 1 93.25 248 GLY B C 1
ATOM 5926 O O . GLY B 1 248 ? 3.42 21.094 -5.609 1 93.25 248 GLY B O 1
ATOM 5927 N N . PRO B 1 249 ? 2.109 20.234 -7.172 1 91.88 249 PRO B N 1
ATOM 5928 C CA . PRO B 1 249 ? 1.85 21.562 -7.738 1 91.88 249 PRO B CA 1
ATOM 5929 C C . PRO B 1 249 ? 1.041 22.453 -6.797 1 91.88 249 PRO B C 1
ATOM 5931 O O . PRO B 1 249 ? 0.229 21.953 -6.016 1 91.88 249 PRO B O 1
ATOM 5934 N N . VAL B 1 250 ? 1.318 23.719 -6.906 1 92.69 250 VAL B N 1
ATOM 5935 C CA . VAL B 1 250 ? 0.512 24.672 -6.156 1 92.69 250 VAL B CA 1
ATOM 5936 C C . VAL B 1 250 ? -0.928 24.656 -6.664 1 92.69 250 VAL B C 1
ATOM 5938 O O . VAL B 1 250 ? -1.196 24.156 -7.762 1 92.69 250 VAL B O 1
ATOM 5941 N N . ILE B 1 251 ? -1.769 25.219 -5.914 1 92.56 251 ILE B N 1
ATOM 5942 C CA . ILE B 1 251 ? -3.199 25.047 -6.148 1 92.56 251 ILE B CA 1
ATOM 5943 C C . ILE B 1 251 ? -3.582 25.703 -7.477 1 92.56 251 ILE B C 1
ATOM 5945 O O . ILE B 1 251 ? -4.414 25.172 -8.211 1 92.56 251 ILE B O 1
ATOM 5949 N N . TYR B 1 252 ? -3.043 26.875 -7.867 1 93.62 252 TYR B N 1
ATOM 5950 C CA . TYR B 1 252 ? -3.443 27.562 -9.094 1 93.62 252 TYR B CA 1
ATOM 5951 C C . TYR B 1 252 ? -2.938 26.797 -10.32 1 93.62 252 TYR B C 1
ATOM 5953 O O . TYR B 1 252 ? -3.604 26.781 -11.359 1 93.62 252 TYR B O 1
ATOM 5961 N N . TRP B 1 253 ? -1.751 26.234 -10.156 1 94.5 253 TRP B N 1
ATOM 5962 C CA . TRP B 1 253 ? -1.229 25.422 -11.25 1 94.5 253 TRP B CA 1
ATOM 5963 C C . TRP B 1 253 ? -2.043 24.156 -11.43 1 94.5 253 TRP B C 1
ATOM 5965 O O . TRP B 1 253 ? -2.285 23.703 -12.555 1 94.5 253 TRP B O 1
ATOM 5975 N N . LEU B 1 254 ? -2.387 23.578 -10.289 1 95.25 254 LEU B N 1
ATOM 5976 C CA . LEU B 1 254 ? -3.24 22.391 -10.336 1 95.25 254 LEU B CA 1
ATOM 5977 C C . LEU B 1 254 ? -4.57 22.703 -11.008 1 95.25 254 LEU B C 1
ATOM 5979 O O . LEU B 1 254 ? -5.051 21.938 -11.836 1 95.25 254 LEU B O 1
ATOM 5983 N N . LEU B 1 255 ? -5.148 23.844 -10.641 1 96.06 255 LEU B N 1
ATOM 5984 C CA . LEU B 1 255 ? -6.406 24.281 -11.234 1 96.06 255 LEU B CA 1
ATOM 5985 C C . LEU B 1 255 ? -6.246 24.516 -12.727 1 96.06 255 LEU B C 1
ATOM 5987 O O . LEU B 1 255 ? -7.109 24.141 -13.516 1 96.06 255 LEU B O 1
ATOM 5991 N N . PHE B 1 256 ? -5.18 25.141 -13.117 1 96.06 256 PHE B N 1
ATOM 5992 C CA . PHE B 1 256 ? -4.875 25.391 -14.523 1 96.06 256 PHE B CA 1
ATOM 5993 C C . PHE B 1 256 ? -4.793 24.094 -15.305 1 96.06 256 PHE B C 1
ATOM 5995 O O . PHE B 1 256 ? -5.375 23.969 -16.391 1 96.06 256 PHE B O 1
ATOM 6002 N N . ARG B 1 257 ? -4.133 23.141 -14.695 1 95.44 257 ARG B N 1
ATOM 6003 C CA . ARG B 1 257 ? -3.963 21.844 -15.367 1 95.44 257 ARG B CA 1
ATOM 6004 C C . ARG B 1 257 ? -5.289 21.109 -15.469 1 95.44 257 ARG B C 1
ATOM 6006 O O . ARG B 1 257 ? -5.555 20.438 -16.469 1 95.44 257 ARG B O 1
ATOM 6013 N N . LEU B 1 258 ? -6.055 21.156 -14.422 1 96.31 258 LEU B N 1
ATOM 6014 C CA . LEU B 1 258 ? -7.371 20.531 -14.453 1 96.31 258 LEU B CA 1
ATOM 6015 C C . LEU B 1 258 ? -8.234 21.125 -15.555 1 96.31 258 LEU B C 1
ATOM 6017 O O . LEU B 1 258 ? -8.922 20.406 -16.281 1 96.31 258 LEU B O 1
ATOM 6021 N N . MET B 1 259 ? -8.133 22.453 -15.758 1 97.31 259 MET B N 1
ATOM 6022 C CA . MET B 1 259 ? -9 23.172 -16.688 1 97.31 259 MET B CA 1
ATOM 6023 C C . MET B 1 259 ? -8.484 23.047 -18.125 1 97.31 259 MET B C 1
ATOM 6025 O O . MET B 1 259 ? -9.156 23.453 -19.062 1 97.31 259 MET B O 1
ATOM 6029 N N . THR B 1 260 ? -7.301 22.516 -18.25 1 96.25 260 THR B N 1
ATOM 6030 C CA . THR B 1 260 ? -6.754 22.312 -19.594 1 96.25 260 THR B CA 1
ATOM 6031 C C . THR B 1 260 ? -6.766 20.828 -19.953 1 96.25 260 THR B C 1
ATOM 6033 O O . THR B 1 260 ? -5.914 20.375 -20.719 1 96.25 260 THR B O 1
ATOM 6036 N N . GLN B 1 261 ? -7.551 20.047 -19.328 1 94.69 261 GLN B N 1
ATOM 6037 C CA . GLN B 1 261 ? -7.875 18.688 -19.734 1 94.69 261 GLN B CA 1
ATOM 6038 C C . GLN B 1 261 ? -9.195 18.641 -20.5 1 94.69 261 GLN B C 1
ATOM 6040 O O . GLN B 1 261 ? -10.086 19.453 -20.266 1 94.69 261 GLN B O 1
ATOM 6045 N N . PHE B 1 262 ? -9.32 17.719 -21.422 1 93.19 262 PHE B N 1
ATOM 6046 C CA . PHE B 1 262 ? -10.594 17.547 -22.125 1 93.19 262 PHE B CA 1
ATOM 6047 C C . PHE B 1 262 ? -11.688 17.125 -21.156 1 93.19 262 PHE B C 1
ATOM 6049 O O . PHE B 1 262 ? -12.812 17.625 -21.234 1 93.19 262 PHE B O 1
ATOM 6056 N N . HIS B 1 263 ? -11.375 16.219 -20.344 1 93.69 263 HIS B N 1
ATOM 6057 C CA . HIS B 1 263 ? -12.281 15.664 -19.344 1 93.69 263 HIS B CA 1
ATOM 6058 C C . HIS B 1 263 ? -11.5 15.055 -18.188 1 93.69 263 HIS B C 1
ATOM 6060 O O . HIS B 1 263 ? -10.453 14.438 -18.391 1 93.69 263 HIS B O 1
ATOM 6066 N N . ASN B 1 264 ? -11.906 15.367 -17.016 1 95.81 264 ASN B N 1
ATOM 6067 C CA . ASN B 1 264 ? -11.367 14.727 -15.82 1 95.81 264 ASN B CA 1
ATOM 6068 C C . ASN B 1 264 ? -12.344 13.719 -15.227 1 95.81 264 ASN B C 1
ATOM 6070 O O . ASN B 1 264 ? -13.562 13.875 -15.367 1 95.81 264 ASN B O 1
ATOM 6074 N N . PHE B 1 265 ? -11.82 12.727 -14.641 1 94.94 265 PHE B N 1
ATOM 6075 C CA . PHE B 1 265 ? -12.672 11.656 -14.141 1 94.94 265 PHE B CA 1
ATOM 6076 C C . PHE B 1 265 ? -12.719 11.672 -12.617 1 94.94 265 PHE B C 1
ATOM 6078 O O . PHE B 1 265 ? -11.703 11.883 -11.961 1 94.94 265 PHE B O 1
ATOM 6085 N N . MET B 1 266 ? -13.883 11.492 -12.047 1 96.12 266 MET B N 1
ATOM 6086 C CA . MET B 1 266 ? -14.148 11.375 -10.625 1 96.12 266 MET B CA 1
ATOM 6087 C C . MET B 1 266 ? -15.109 10.219 -10.344 1 96.12 266 MET B C 1
ATOM 6089 O O . MET B 1 266 ? -16.109 10.062 -11.047 1 96.12 266 MET B O 1
ATOM 6093 N N . SER B 1 267 ? -14.711 9.359 -9.508 1 95.31 267 SER B N 1
ATOM 6094 C CA . SER B 1 267 ? -15.57 8.266 -9.07 1 95.31 267 SER B CA 1
ATOM 6095 C C . SER B 1 267 ? -15.836 8.344 -7.566 1 95.31 267 SER B C 1
ATOM 6097 O O . SER B 1 267 ? -14.906 8.477 -6.77 1 95.31 267 SER B O 1
ATOM 6099 N N . VAL B 1 268 ? -17.094 8.312 -7.152 1 97.69 268 VAL B N 1
ATOM 6100 C CA . VAL B 1 268 ? -17.5 8.375 -5.75 1 97.69 268 VAL B CA 1
ATOM 6101 C C . VAL B 1 268 ? -18.266 7.109 -5.379 1 97.69 268 VAL B C 1
ATOM 6103 O O . VAL B 1 268 ? -19.219 6.723 -6.062 1 97.69 268 VAL B O 1
ATOM 6106 N N . GLU B 1 269 ? -17.859 6.465 -4.348 1 97.62 269 GLU B N 1
ATOM 6107 C CA . GLU B 1 269 ? -18.484 5.234 -3.877 1 97.62 269 GLU B CA 1
ATOM 6108 C C . GLU B 1 269 ? -18.984 5.379 -2.441 1 97.62 269 GLU B C 1
ATOM 6110 O O . GLU B 1 269 ? -18.203 5.684 -1.537 1 97.62 269 GLU B O 1
ATOM 6115 N N . TYR B 1 270 ? -20.297 5.207 -2.244 1 98.31 270 TYR B N 1
ATOM 6116 C CA . TYR B 1 270 ? -20.891 5.168 -0.909 1 98.31 270 TYR B CA 1
ATOM 6117 C C . TYR B 1 270 ? -20.859 3.754 -0.342 1 98.31 270 TYR B C 1
ATOM 6119 O O . TYR B 1 270 ? -21.469 2.842 -0.898 1 98.31 270 TYR B O 1
ATOM 6127 N N . LEU B 1 271 ? -20.141 3.59 0.706 1 98.38 271 LEU B N 1
ATOM 6128 C CA . LEU B 1 271 ? -20.109 2.291 1.37 1 98.38 271 LEU B CA 1
ATOM 6129 C C . LEU B 1 271 ? -21.281 2.143 2.328 1 98.38 271 LEU B C 1
ATOM 6131 O O . LEU B 1 271 ? -21.938 3.131 2.684 1 98.38 271 LEU B O 1
ATOM 6135 N N . PRO B 1 272 ? -21.625 0.936 2.715 1 97.44 272 PRO B N 1
ATOM 6136 C CA . PRO B 1 272 ? -22.703 0.738 3.695 1 97.44 272 PRO B CA 1
ATOM 6137 C C . PRO B 1 272 ? -22.406 1.419 5.031 1 97.44 272 PRO B C 1
ATOM 6139 O O . PRO B 1 272 ? -21.25 1.607 5.391 1 97.44 272 PRO B O 1
ATOM 6142 N N . VAL B 1 273 ? -23.5 1.752 5.695 1 98.25 273 VAL B N 1
ATOM 6143 C CA . VAL B 1 273 ? -23.391 2.385 7.004 1 98.25 273 VAL B CA 1
ATOM 6144 C C . VAL B 1 273 ? -22.703 1.432 7.98 1 98.25 273 VAL B C 1
ATOM 6146 O O . VAL B 1 273 ? -22.969 0.23 7.984 1 98.25 273 VAL B O 1
ATOM 6149 N N . ILE B 1 274 ? -21.781 1.954 8.742 1 97.75 274 ILE B N 1
ATOM 6150 C CA . ILE B 1 274 ? -21.078 1.172 9.758 1 97.75 274 ILE B CA 1
ATOM 6151 C C . ILE B 1 274 ? -21.531 1.603 11.148 1 97.75 274 ILE B C 1
ATOM 6153 O O . ILE B 1 274 ? -21.422 2.777 11.508 1 97.75 274 ILE B O 1
ATOM 6157 N N . HIS B 1 275 ? -21.969 0.639 11.898 1 96.88 275 HIS B N 1
ATOM 6158 C CA . HIS B 1 275 ? -22.406 0.885 13.266 1 96.88 275 HIS B CA 1
ATOM 6159 C C . HIS B 1 275 ? -21.312 0.542 14.266 1 96.88 275 HIS B C 1
ATOM 6161 O O . HIS B 1 275 ? -20.703 -0.528 14.188 1 96.88 275 HIS B O 1
ATOM 6167 N N . PRO B 1 276 ? -21.047 1.464 15.188 1 96 276 PRO B N 1
ATOM 6168 C CA . PRO B 1 276 ? -20.047 1.127 16.203 1 96 276 PRO B CA 1
ATOM 6169 C C . PRO B 1 276 ? -20.531 0.062 17.172 1 96 276 PRO B C 1
ATOM 6171 O O . PRO B 1 276 ? -21.703 0.041 17.531 1 96 276 PRO B O 1
ATOM 6174 N N . THR B 1 277 ? -19.625 -0.784 17.562 1 92.44 277 THR B N 1
ATOM 6175 C CA . THR B 1 277 ? -19.906 -1.74 18.625 1 92.44 277 THR B CA 1
ATOM 6176 C C . THR B 1 277 ? -19.828 -1.066 20 1 92.44 277 THR B C 1
ATOM 6178 O O . THR B 1 277 ? -19.422 0.095 20.094 1 92.44 277 THR B O 1
ATOM 6181 N N . LEU B 1 278 ? -20.172 -1.821 20.984 1 92.06 278 LEU B N 1
ATOM 6182 C CA . LEU B 1 278 ? -20.109 -1.285 22.344 1 92.06 278 LEU B CA 1
ATOM 6183 C C . LEU B 1 278 ? -18.656 -0.955 22.734 1 92.06 278 LEU B C 1
ATOM 6185 O O . LEU B 1 278 ? -18.406 0.076 23.359 1 92.06 278 LEU B O 1
ATOM 6189 N N . GLU B 1 279 ? -17.812 -1.766 22.328 1 91.19 279 GLU B N 1
ATOM 6190 C CA . GLU B 1 279 ? -16.391 -1.534 22.609 1 91.19 279 GLU B CA 1
ATOM 6191 C C . GLU B 1 279 ? -15.883 -0.305 21.859 1 91.19 279 GLU B C 1
ATOM 6193 O O . GLU B 1 279 ? -15.094 0.471 22.406 1 91.19 279 GLU B O 1
ATOM 6198 N N . GLU B 1 280 ? -16.359 -0.144 20.719 1 93.38 280 GLU B N 1
ATOM 6199 C CA . GLU B 1 280 ? -15.906 0.946 19.859 1 93.38 280 GLU B CA 1
ATOM 6200 C C . GLU B 1 280 ? -16.469 2.285 20.328 1 93.38 280 GLU B C 1
ATOM 6202 O O . GLU B 1 280 ? -15.883 3.338 20.062 1 93.38 280 GLU B O 1
ATOM 6207 N N . THR B 1 281 ? -17.625 2.213 20.969 1 92.5 281 THR B N 1
ATOM 6208 C CA . THR B 1 281 ? -18.172 3.443 21.516 1 92.5 281 THR B CA 1
ATOM 6209 C C . THR B 1 281 ? -17.328 3.951 22.688 1 92.5 281 THR B C 1
ATOM 6211 O O . THR B 1 281 ? -17.203 5.16 22.891 1 92.5 281 THR B O 1
ATOM 6214 N N . LYS B 1 282 ? -16.672 3.025 23.312 1 93.25 282 LYS B N 1
ATOM 6215 C CA . LYS B 1 282 ? -15.812 3.387 24.422 1 93.25 282 LYS B CA 1
ATOM 6216 C C . LYS B 1 282 ? -14.414 3.764 23.953 1 93.25 282 LYS B C 1
ATOM 6218 O O . LYS B 1 282 ? -13.703 4.516 24.609 1 93.25 282 LYS B O 1
ATOM 6223 N N . ASN B 1 283 ? -14.07 3.197 22.797 1 94.88 283 ASN B N 1
ATOM 6224 C CA . ASN B 1 283 ? -12.773 3.469 22.203 1 94.88 283 ASN B CA 1
ATOM 6225 C C . ASN B 1 283 ? -12.906 3.906 20.75 1 94.88 283 ASN B C 1
ATOM 6227 O O . ASN B 1 283 ? -12.75 3.096 19.828 1 94.88 283 ASN B O 1
ATOM 6231 N N . PRO B 1 284 ? -12.961 5.207 20.562 1 94.88 284 PRO B N 1
ATOM 6232 C CA . PRO B 1 284 ? -13.211 5.727 19.203 1 94.88 284 PRO B CA 1
ATOM 6233 C C . PRO B 1 284 ? -12.094 5.371 18.219 1 94.88 284 PRO B C 1
ATOM 6235 O O . PRO B 1 284 ? -12.336 5.297 17.016 1 94.88 284 PRO B O 1
ATOM 6238 N N . ASN B 1 285 ? -10.898 5.148 18.75 1 94.88 285 ASN B N 1
ATOM 6239 C CA . ASN B 1 285 ? -9.789 4.793 17.859 1 94.88 285 ASN B CA 1
ATOM 6240 C C . ASN B 1 285 ? -10.016 3.436 17.203 1 94.88 285 ASN B C 1
ATOM 6242 O O . ASN B 1 285 ? -9.602 3.223 16.062 1 94.88 285 ASN B O 1
ATOM 6246 N N . LEU B 1 286 ? -10.609 2.576 17.922 1 94.56 286 LEU B N 1
ATOM 6247 C CA . LEU B 1 286 ? -10.914 1.265 17.359 1 94.56 286 LEU B CA 1
ATOM 6248 C C . LEU B 1 286 ? -11.945 1.381 16.234 1 94.56 286 LEU B C 1
ATOM 6250 O O . LEU B 1 286 ? -11.844 0.69 15.227 1 94.56 286 LEU B O 1
ATOM 6254 N N . PHE B 1 287 ? -12.961 2.223 16.484 1 96.62 287 PHE B N 1
ATOM 6255 C CA . PHE B 1 287 ? -13.984 2.451 15.477 1 96.62 287 PHE B CA 1
ATOM 6256 C C . PHE B 1 287 ? -13.383 3.096 14.234 1 96.62 287 PHE B C 1
ATOM 6258 O O . PHE B 1 287 ? -13.68 2.693 13.109 1 96.62 287 PHE B O 1
ATOM 6265 N N . ALA B 1 288 ? -12.492 4.055 14.445 1 97.5 288 ALA B N 1
ATOM 6266 C CA . ALA B 1 288 ? -11.797 4.719 13.344 1 97.5 288 ALA B CA 1
ATOM 6267 C C . ALA B 1 288 ? -10.992 3.715 12.523 1 97.5 288 ALA B C 1
ATOM 6269 O O . ALA B 1 288 ? -11 3.77 11.289 1 97.5 288 ALA B O 1
ATOM 6270 N N . GLU B 1 289 ? -10.344 2.879 13.195 1 95.38 289 GLU B N 1
ATOM 6271 C CA . GLU B 1 289 ? -9.5 1.884 12.531 1 95.38 289 GLU B CA 1
ATOM 6272 C C . GLU B 1 289 ? -10.344 0.916 11.711 1 95.38 289 GLU B C 1
ATOM 6274 O O . GLU B 1 289 ? -9.977 0.566 10.586 1 95.38 289 GLU B O 1
ATOM 6279 N N . ARG B 1 290 ? -11.43 0.476 12.25 1 94.56 290 ARG B N 1
ATOM 6280 C CA . ARG B 1 290 ? -12.289 -0.436 11.508 1 94.56 290 ARG B CA 1
ATOM 6281 C C . ARG B 1 290 ? -12.836 0.234 10.25 1 94.56 290 ARG B C 1
ATOM 6283 O O . ARG B 1 290 ? -12.867 -0.378 9.18 1 94.56 290 ARG B O 1
ATOM 6290 N N . VAL B 1 291 ? -13.273 1.475 10.398 1 97.69 291 VAL B N 1
ATOM 6291 C CA . VAL B 1 291 ? -13.789 2.211 9.25 1 97.69 291 VAL B CA 1
ATOM 6292 C C . VAL B 1 291 ? -12.688 2.381 8.203 1 97.69 291 VAL B C 1
ATOM 6294 O O . VAL B 1 291 ? -12.914 2.17 7.012 1 97.69 291 VAL B O 1
ATOM 6297 N N . ARG B 1 292 ? -11.5 2.754 8.68 1 97.62 292 ARG B N 1
ATOM 6298 C CA . ARG B 1 292 ? -10.352 2.92 7.785 1 97.62 292 ARG B CA 1
ATOM 6299 C C . ARG B 1 292 ? -10.07 1.638 7.012 1 97.62 292 ARG B C 1
ATOM 6301 O O . ARG B 1 292 ? -9.883 1.67 5.793 1 97.62 292 ARG B O 1
ATOM 6308 N N . LEU B 1 293 ? -10.055 0.543 7.707 1 94.88 293 LEU B N 1
ATOM 6309 C CA . LEU B 1 293 ? -9.758 -0.743 7.086 1 94.88 293 LEU B CA 1
ATOM 6310 C C . LEU B 1 293 ? -10.859 -1.141 6.105 1 94.88 293 LEU B C 1
ATOM 6312 O O . LEU B 1 293 ? -10.578 -1.724 5.055 1 94.88 293 LEU B O 1
ATOM 6316 N N . THR B 1 294 ? -12.086 -0.857 6.469 1 96 294 THR B N 1
ATOM 6317 C CA . THR B 1 294 ? -13.203 -1.128 5.57 1 96 294 THR B CA 1
ATOM 6318 C C . THR B 1 294 ? -13.062 -0.324 4.281 1 96 294 THR B C 1
ATOM 6320 O O . THR B 1 294 ? -13.297 -0.848 3.189 1 96 294 THR B O 1
ATOM 6323 N N . MET B 1 295 ? -12.711 0.91 4.434 1 97.88 295 MET B N 1
ATOM 6324 C CA . MET B 1 295 ? -12.5 1.771 3.273 1 97.88 295 MET B CA 1
ATOM 6325 C C . MET B 1 295 ? -11.336 1.27 2.428 1 97.88 295 MET B C 1
ATOM 6327 O O . MET B 1 295 ? -11.43 1.228 1.199 1 97.88 295 MET B O 1
ATOM 6331 N N . ALA B 1 296 ? -10.242 0.901 3.074 1 97.06 296 ALA B N 1
ATOM 6332 C CA . ALA B 1 296 ? -9.062 0.39 2.369 1 97.06 296 ALA B CA 1
ATOM 6333 C C . ALA B 1 296 ? -9.406 -0.879 1.592 1 97.06 296 ALA B C 1
ATOM 6335 O O . ALA B 1 296 ? -8.953 -1.058 0.457 1 97.06 296 ALA B O 1
ATOM 6336 N N . ARG B 1 297 ? -10.188 -1.75 2.178 1 94.06 297 ARG B N 1
ATOM 6337 C CA . ARG B 1 297 ? -10.609 -2.982 1.519 1 94.06 297 ARG B CA 1
ATOM 6338 C C . ARG B 1 297 ? -11.422 -2.68 0.264 1 94.06 297 ARG B C 1
ATOM 6340 O O . ARG B 1 297 ? -11.203 -3.293 -0.784 1 94.06 297 ARG B O 1
ATOM 6347 N N . ALA B 1 298 ? -12.289 -1.757 0.443 1 95.44 298 ALA B N 1
ATOM 6348 C CA . ALA B 1 298 ? -13.125 -1.384 -0.696 1 95.44 298 ALA B CA 1
ATOM 6349 C C . ALA B 1 298 ? -12.289 -0.78 -1.817 1 95.44 298 ALA B C 1
ATOM 6351 O O . ALA B 1 298 ? -12.594 -0.966 -2.998 1 95.44 298 ALA B O 1
ATOM 6352 N N . MET B 1 299 ? -11.242 -0.099 -1.471 1 95.19 299 MET B N 1
ATOM 6353 C CA . MET B 1 299 ? -10.344 0.519 -2.441 1 95.19 299 MET B CA 1
ATOM 6354 C C . MET B 1 299 ? -9.312 -0.484 -2.941 1 95.19 299 MET B C 1
ATOM 6356 O O . MET B 1 299 ? -8.578 -0.205 -3.893 1 95.19 299 MET B O 1
ATOM 6360 N N . ASN B 1 300 ? -9.242 -1.664 -2.328 1 94.5 300 ASN B N 1
ATOM 6361 C CA . ASN B 1 300 ? -8.219 -2.67 -2.6 1 94.5 300 ASN B CA 1
ATOM 6362 C C . ASN B 1 300 ? -6.816 -2.076 -2.525 1 94.5 300 ASN B C 1
ATOM 6364 O O . ASN B 1 300 ? -6.043 -2.184 -3.479 1 94.5 300 ASN B O 1
ATOM 6368 N N . THR B 1 301 ? -6.574 -1.48 -1.411 1 94.94 301 THR B N 1
ATOM 6369 C CA . THR B 1 301 ? -5.266 -0.891 -1.146 1 94.94 301 THR B CA 1
ATOM 6370 C C . THR B 1 301 ? -4.836 -1.154 0.294 1 94.94 301 THR B C 1
ATOM 6372 O O . THR B 1 301 ? -5.488 -1.912 1.015 1 94.94 301 THR B O 1
ATOM 6375 N N . SER B 1 302 ? -3.686 -0.629 0.62 1 94.06 302 SER B N 1
ATOM 6376 C CA . SER B 1 302 ? -3.152 -0.817 1.965 1 94.06 302 SER B CA 1
ATOM 6377 C C . SER B 1 302 ? -3.225 0.473 2.773 1 94.06 302 SER B C 1
ATOM 6379 O O . SER B 1 302 ? -3.773 1.475 2.309 1 94.06 302 SER B O 1
ATOM 6381 N N . VAL B 1 303 ? -2.883 0.368 4 1 94.44 303 VAL B N 1
ATOM 6382 C CA . VAL B 1 303 ? -2.904 1.515 4.902 1 94.44 303 VAL B CA 1
ATOM 6383 C C . VAL B 1 303 ? -1.497 1.785 5.43 1 94.44 303 VAL B C 1
ATOM 6385 O O . VAL B 1 303 ? -0.634 0.906 5.391 1 94.44 303 VAL B O 1
ATOM 6388 N N . THR B 1 304 ? -1.195 2.955 5.77 1 93.44 304 THR B N 1
ATOM 6389 C CA . THR B 1 304 ? 0.055 3.34 6.418 1 93.44 304 THR B CA 1
ATOM 6390 C C . THR B 1 304 ? -0.217 4.105 7.707 1 93.44 304 THR B C 1
ATOM 6392 O O . THR B 1 304 ? -1.355 4.492 7.98 1 93.44 304 THR B O 1
ATOM 6395 N N . GLN B 1 305 ? 0.761 4.273 8.461 1 92.94 305 GLN B N 1
ATOM 6396 C CA . GLN B 1 305 ? 0.567 4.926 9.75 1 92.94 305 GLN B CA 1
ATOM 6397 C C . GLN B 1 305 ? 1.021 6.383 9.703 1 92.94 305 GLN B C 1
ATOM 6399 O O . GLN B 1 305 ? 1.432 6.945 10.719 1 92.94 305 GLN B O 1
ATOM 6404 N N . HIS B 1 306 ? 1.052 6.945 8.531 1 94.31 306 HIS B N 1
ATOM 6405 C CA . HIS B 1 306 ? 1.295 8.383 8.422 1 94.31 306 HIS B CA 1
ATOM 6406 C C . HIS B 1 306 ? 0.156 9.18 9.039 1 94.31 306 HIS B C 1
ATOM 6408 O O . HIS B 1 306 ? -0.984 8.711 9.086 1 94.31 306 HIS B O 1
ATOM 6414 N N . THR B 1 307 ? 0.459 10.297 9.531 1 92.62 307 THR B N 1
ATOM 6415 C CA . THR B 1 307 ? -0.521 11.188 10.133 1 92.62 307 THR B CA 1
ATOM 6416 C C . THR B 1 307 ? -0.398 12.594 9.555 1 92.62 307 THR B C 1
ATOM 6418 O O . THR B 1 307 ? 0.405 12.828 8.648 1 92.62 307 THR B O 1
ATOM 6421 N N . TYR B 1 308 ? -1.291 13.453 10.023 1 90.06 308 TYR B N 1
ATOM 6422 C CA . TYR B 1 308 ? -1.24 14.852 9.602 1 90.06 308 TYR B CA 1
ATOM 6423 C C . TYR B 1 308 ? 0.103 15.477 9.953 1 90.06 308 TYR B C 1
ATOM 6425 O O . TYR B 1 308 ? 0.594 16.359 9.234 1 90.06 308 TYR B O 1
ATOM 6433 N N . GLU B 1 309 ? 0.683 15.023 11.039 1 90.81 309 GLU B N 1
ATOM 6434 C CA . GLU B 1 309 ? 1.994 15.531 11.43 1 90.81 309 GLU B CA 1
ATOM 6435 C C . GLU B 1 309 ? 3.035 15.266 10.344 1 90.81 309 GLU B C 1
ATOM 6437 O O . GLU B 1 309 ? 3.924 16.094 10.117 1 90.81 309 GLU B O 1
ATOM 6442 N N . ASP B 1 310 ? 2.891 14.156 9.734 1 93.88 310 ASP B N 1
ATOM 6443 C CA . ASP B 1 310 ? 3.795 13.852 8.625 1 93.88 310 ASP B CA 1
ATOM 6444 C C . ASP B 1 310 ? 3.572 14.805 7.453 1 93.88 310 ASP B C 1
ATOM 6446 O O . ASP B 1 310 ? 4.512 15.141 6.734 1 93.88 310 ASP B O 1
ATOM 6450 N N . ALA B 1 311 ? 2.314 15.133 7.234 1 93.88 311 ALA B N 1
ATOM 6451 C CA . ALA B 1 311 ? 2.01 16.109 6.188 1 93.88 311 ALA B CA 1
ATOM 6452 C C . ALA B 1 311 ? 2.693 17.438 6.461 1 93.88 311 ALA B C 1
ATOM 6454 O O . ALA B 1 311 ? 3.209 18.078 5.543 1 93.88 311 ALA B O 1
ATOM 6455 N N . TYR B 1 312 ? 2.625 17.797 7.691 1 91 312 TYR B N 1
ATOM 6456 C CA . TYR B 1 312 ? 3.285 19.031 8.102 1 91 312 TYR B CA 1
ATOM 6457 C C . TYR B 1 312 ? 4.785 18.953 7.852 1 91 312 TYR B C 1
ATOM 6459 O O . TYR B 1 312 ? 5.395 19.922 7.387 1 91 312 TYR B O 1
ATOM 6467 N N . MET B 1 313 ? 5.352 17.875 8.203 1 92.94 313 MET B N 1
ATOM 6468 C CA . MET B 1 313 ? 6.781 17.672 7.977 1 92.94 313 MET B CA 1
ATOM 6469 C C . MET B 1 313 ? 7.105 17.703 6.488 1 92.94 313 MET B C 1
ATOM 6471 O O . MET B 1 313 ? 8.164 18.203 6.086 1 92.94 313 MET B O 1
ATOM 6475 N N . ALA B 1 314 ? 6.254 17.125 5.707 1 94.19 314 ALA B N 1
ATOM 6476 C CA . ALA B 1 314 ? 6.445 17.141 4.262 1 94.19 314 ALA B CA 1
ATOM 6477 C C . ALA B 1 314 ? 6.441 18.578 3.729 1 94.19 314 ALA B C 1
ATOM 6479 O O . ALA B 1 314 ? 7.242 18.922 2.859 1 94.19 314 ALA B O 1
ATOM 6480 N N . MET B 1 315 ? 5.504 19.391 4.211 1 93.44 315 MET B N 1
ATOM 6481 C CA . MET B 1 315 ? 5.445 20.781 3.812 1 93.44 315 MET B CA 1
ATOM 6482 C C . MET B 1 315 ? 6.73 21.516 4.195 1 93.44 315 MET B C 1
ATOM 6484 O O . MET B 1 315 ? 7.25 22.312 3.414 1 93.44 315 MET B O 1
ATOM 6488 N N . GLU B 1 316 ? 7.199 21.203 5.402 1 92 316 GLU B N 1
ATOM 6489 C CA . GLU B 1 316 ? 8.445 21.812 5.859 1 92 316 GLU B CA 1
ATOM 6490 C C . GLU B 1 316 ? 9.617 21.391 4.977 1 92 316 GLU B C 1
ATOM 6492 O O . GLU B 1 316 ? 10.5 22.203 4.684 1 92 316 GLU B O 1
ATOM 6497 N N . ALA B 1 317 ? 9.656 20.172 4.629 1 91.25 317 ALA B N 1
ATOM 6498 C CA . ALA B 1 317 ? 10.711 19.656 3.752 1 91.25 317 ALA B CA 1
ATOM 6499 C C . ALA B 1 317 ? 10.711 20.406 2.416 1 91.25 317 ALA B C 1
ATOM 6501 O O . ALA B 1 317 ? 11.773 20.75 1.896 1 91.25 317 ALA B O 1
ATOM 6502 N N . VAL B 1 318 ? 9.547 20.609 1.857 1 91.88 318 VAL B N 1
ATOM 6503 C CA . VAL B 1 318 ? 9.422 21.312 0.584 1 91.88 318 VAL B CA 1
ATOM 6504 C C . VAL B 1 318 ? 9.922 22.75 0.736 1 91.88 318 VAL B C 1
ATOM 6506 O O . VAL B 1 318 ? 10.594 23.281 -0.153 1 91.88 318 VAL B O 1
ATOM 6509 N N . ARG B 1 319 ? 9.523 23.359 1.847 1 90.62 319 ARG B N 1
ATOM 6510 C CA . ARG B 1 319 ? 9.984 24.719 2.133 1 90.62 319 ARG B CA 1
ATOM 6511 C C . ARG B 1 319 ? 11.508 24.797 2.18 1 90.62 319 ARG B C 1
ATOM 6513 O O . ARG B 1 319 ? 12.102 25.766 1.704 1 90.62 319 ARG B O 1
ATOM 6520 N N . LEU B 1 320 ? 12.125 23.75 2.709 1 88.38 320 LEU B N 1
ATOM 6521 C CA . LEU B 1 320 ? 13.578 23.672 2.842 1 88.38 320 LEU B CA 1
ATOM 6522 C C . LEU B 1 320 ? 14.219 23.141 1.563 1 88.38 320 LEU B C 1
ATOM 6524 O O . LEU B 1 320 ? 15.438 22.953 1.507 1 88.38 320 LEU B O 1
ATOM 6528 N N . LYS B 1 321 ? 13.43 22.797 0.551 1 88.06 321 LYS B N 1
ATOM 6529 C CA . LYS B 1 321 ? 13.859 22.344 -0.771 1 88.06 321 LYS B CA 1
ATOM 6530 C C . LYS B 1 321 ? 14.555 21 -0.689 1 88.06 321 LYS B C 1
ATOM 6532 O O . LYS B 1 321 ? 15.617 20.797 -1.291 1 88.06 321 LYS B O 1
ATOM 6537 N N . ILE B 1 322 ? 14.023 20.188 0.201 1 87.69 322 ILE B N 1
ATOM 6538 C CA . ILE B 1 322 ? 14.484 18.812 0.264 1 87.69 322 ILE B CA 1
ATOM 6539 C C . ILE B 1 322 ? 13.336 17.859 -0.073 1 87.69 322 ILE B C 1
ATOM 6541 O O . ILE B 1 322 ? 12.172 18.266 -0.073 1 87.69 322 ILE B O 1
ATOM 6545 N N . ASP B 1 323 ? 13.695 16.625 -0.404 1 88 323 ASP B N 1
ATOM 6546 C CA . ASP B 1 323 ? 12.68 15.609 -0.706 1 88 323 ASP B CA 1
ATOM 6547 C C . ASP B 1 323 ? 11.805 15.336 0.512 1 88 323 ASP B C 1
ATOM 6549 O O . ASP B 1 323 ? 12.312 15.102 1.611 1 88 323 ASP B O 1
ATOM 6553 N N . SER B 1 324 ? 10.523 15.359 0.346 1 90.06 324 SER B N 1
ATOM 6554 C CA . SER B 1 324 ? 9.602 15.188 1.464 1 90.06 324 SER B CA 1
ATOM 6555 C C . SER B 1 324 ? 9.711 13.797 2.068 1 90.06 324 SER B C 1
ATOM 6557 O O . SER B 1 324 ? 9.492 13.617 3.268 1 90.06 324 SER B O 1
ATOM 6559 N N . ALA B 1 325 ? 10.031 12.797 1.271 1 88.69 325 ALA B N 1
ATOM 6560 C CA . ALA B 1 325 ? 10.148 11.422 1.76 1 88.69 325 ALA B CA 1
ATOM 6561 C C . ALA B 1 325 ? 11.203 11.328 2.857 1 88.69 325 ALA B C 1
ATOM 6563 O O . ALA B 1 325 ? 11.078 10.523 3.783 1 88.69 325 ALA B O 1
ATOM 6564 N N . SER B 1 326 ? 12.211 12.133 2.789 1 85.75 326 SER B N 1
ATOM 6565 C CA . SER B 1 326 ? 13.336 12.07 3.721 1 85.75 326 SER B CA 1
ATOM 6566 C C . SER B 1 326 ? 12.961 12.656 5.078 1 85.75 326 SER B C 1
ATOM 6568 O O . SER B 1 326 ? 13.664 12.438 6.066 1 85.75 326 SER B O 1
ATOM 6570 N N . ALA B 1 327 ? 11.859 13.336 5.113 1 88.88 327 ALA B N 1
ATOM 6571 C CA . ALA B 1 327 ? 11.477 14.008 6.352 1 88.88 327 ALA B CA 1
ATOM 6572 C C . ALA B 1 327 ? 10.344 13.273 7.055 1 88.88 327 ALA B C 1
ATOM 6574 O O . ALA B 1 327 ? 9.906 13.672 8.133 1 88.88 327 ALA B O 1
ATOM 6575 N N . LEU B 1 328 ? 9.906 12.203 6.469 1 90.5 328 LEU B N 1
ATOM 6576 C CA . LEU B 1 328 ? 8.75 11.508 7.02 1 90.5 328 LEU B CA 1
ATOM 6577 C C . LEU B 1 328 ? 9.164 10.555 8.133 1 90.5 328 LEU B C 1
ATOM 6579 O O . LEU B 1 328 ? 10.141 9.812 7.984 1 90.5 328 LEU B O 1
ATOM 6583 N N . LEU B 1 329 ? 8.445 10.586 9.203 1 88.94 329 LEU B N 1
ATOM 6584 C CA . LEU B 1 329 ? 8.711 9.719 10.344 1 88.94 329 LEU B CA 1
ATOM 6585 C C . LEU B 1 329 ? 7.629 8.648 10.477 1 88.94 329 LEU B C 1
ATOM 6587 O O . LEU B 1 329 ? 7.836 7.633 11.148 1 88.94 329 LEU B O 1
ATOM 6591 N N . GLU B 1 330 ? 6.516 8.859 9.773 1 89.12 330 GLU B N 1
ATOM 6592 C CA . GLU B 1 330 ? 5.336 8.047 10.055 1 89.12 330 GLU B CA 1
ATOM 6593 C C . GLU B 1 330 ? 4.969 8.094 11.539 1 89.12 330 GLU B C 1
ATOM 6595 O O . GLU B 1 330 ? 5.066 7.09 12.242 1 89.12 330 GLU B O 1
ATOM 6600 N N . PHE B 1 331 ? 4.426 9.141 11.969 1 88.12 331 PHE B N 1
ATOM 6601 C CA . PHE B 1 331 ? 4.211 9.516 13.359 1 88.12 331 PHE B CA 1
ATOM 6602 C C . PHE B 1 331 ? 3.332 8.492 14.07 1 88.12 331 PHE B C 1
ATOM 6604 O O . PHE B 1 331 ? 3.453 8.289 15.281 1 88.12 331 PHE B O 1
ATOM 6611 N N . GLY B 1 332 ? 2.459 7.91 13.312 1 86.81 332 GLY B N 1
ATOM 6612 C CA . GLY B 1 332 ? 1.613 6.902 13.938 1 86.81 332 GLY B CA 1
ATOM 6613 C C . GLY B 1 332 ? 2.402 5.789 14.602 1 86.81 332 GLY B C 1
ATOM 6614 O O . GLY B 1 332 ? 2.018 5.297 15.656 1 86.81 332 GLY B O 1
ATOM 6615 N N . GLU B 1 333 ? 3.463 5.387 13.961 1 84.19 333 GLU B N 1
ATOM 6616 C CA . GLU B 1 333 ? 4.344 4.367 14.523 1 84.19 333 GLU B CA 1
ATOM 6617 C C . GLU B 1 333 ? 5.355 4.984 15.484 1 84.19 333 GLU B C 1
ATOM 6619 O O . GLU B 1 333 ? 5.703 4.379 16.5 1 84.19 333 GLU B O 1
ATOM 6624 N N . PHE B 1 334 ? 5.785 6.145 15.156 1 84.81 334 PHE B N 1
ATOM 6625 C CA . PHE B 1 334 ? 6.84 6.809 15.922 1 84.81 334 PHE B CA 1
ATOM 6626 C C . PHE B 1 334 ? 6.352 7.168 17.312 1 84.81 334 PHE B C 1
ATOM 6628 O O . PHE B 1 334 ? 7.117 7.117 18.281 1 84.81 334 PHE B O 1
ATOM 6635 N N . LYS B 1 335 ? 5.152 7.516 17.422 1 82.56 335 LYS B N 1
ATOM 6636 C CA . LYS B 1 335 ? 4.59 7.949 18.703 1 82.56 335 LYS B CA 1
ATOM 6637 C C . LYS B 1 335 ? 4.516 6.789 19.688 1 82.56 335 LYS B C 1
ATOM 6639 O O . LYS B 1 335 ? 4.449 7.008 20.906 1 82.56 335 LYS B O 1
ATOM 6644 N N . LYS B 1 336 ? 4.48 5.609 19.156 1 77.25 336 LYS B N 1
ATOM 6645 C CA . LYS B 1 336 ? 4.457 4.441 20.031 1 77.25 336 LYS B CA 1
ATOM 6646 C C . LYS B 1 336 ? 5.777 4.289 20.781 1 77.25 336 LYS B C 1
ATOM 6648 O O . LYS B 1 336 ? 5.824 3.684 21.859 1 77.25 336 LYS B O 1
ATOM 6653 N N . ILE B 1 337 ? 6.801 4.797 20.25 1 73.31 337 ILE B N 1
ATOM 6654 C CA . ILE B 1 337 ? 8.133 4.676 20.828 1 73.31 337 ILE B CA 1
ATOM 6655 C C . ILE B 1 337 ? 8.406 5.871 21.75 1 73.31 337 ILE B C 1
ATOM 6657 O O . ILE B 1 337 ? 8.922 5.711 22.859 1 73.31 337 ILE B O 1
ATOM 6661 N N . SER B 1 338 ? 8.094 7.113 21.203 1 75.88 338 SER B N 1
ATOM 6662 C CA . SER B 1 338 ? 8.344 8.336 21.969 1 75.88 338 SER B CA 1
ATOM 6663 C C . SER B 1 338 ? 7.34 9.422 21.609 1 75.88 338 SER B C 1
ATOM 6665 O O . SER B 1 338 ? 6.883 9.508 20.469 1 75.88 338 SER B O 1
ATOM 6667 N N . PRO B 1 339 ? 7.008 10.062 22.766 1 77.44 339 PRO B N 1
ATOM 6668 C CA . PRO B 1 339 ? 6.137 11.203 22.484 1 77.44 339 PRO B CA 1
ATOM 6669 C C . PRO B 1 339 ? 6.863 12.336 21.75 1 77.44 339 PRO B C 1
ATOM 6671 O O . PRO B 1 339 ? 7.516 13.164 22.391 1 77.44 339 PRO B O 1
ATOM 6674 N N . PHE B 1 340 ? 7.047 12.305 20.547 1 80.25 340 PHE B N 1
ATOM 6675 C CA . PHE B 1 340 ? 7.746 13.266 19.703 1 80.25 340 PHE B CA 1
ATOM 6676 C C . PHE B 1 340 ? 6.766 14.227 19.047 1 80.25 340 PHE B C 1
ATOM 6678 O O . PHE B 1 340 ? 5.906 13.812 18.266 1 80.25 340 PHE B O 1
ATOM 6685 N N . THR B 1 341 ? 6.785 15.5 19.484 1 82.62 341 THR B N 1
ATOM 6686 C CA . THR B 1 341 ? 5.863 16.5 18.953 1 82.62 341 THR B CA 1
ATOM 6687 C C . THR B 1 341 ? 6.348 17 17.594 1 82.62 341 THR B C 1
ATOM 6689 O O . THR B 1 341 ? 7.508 16.797 17.219 1 82.62 341 THR B O 1
ATOM 6692 N N . VAL B 1 342 ? 5.496 17.609 16.875 1 85.5 342 VAL B N 1
ATOM 6693 C CA . VAL B 1 342 ? 5.82 18.125 15.555 1 85.5 342 VAL B CA 1
ATOM 6694 C C . VAL B 1 342 ? 6.883 19.219 15.672 1 85.5 342 VAL B C 1
ATOM 6696 O O . VAL B 1 342 ? 7.754 19.344 14.805 1 85.5 342 VAL B O 1
ATOM 6699 N N . LYS B 1 343 ? 6.75 20 16.703 1 84.69 343 LYS B N 1
ATOM 6700 C CA . LYS B 1 343 ? 7.734 21.062 16.922 1 84.69 343 LYS B CA 1
ATOM 6701 C C . LYS B 1 343 ? 9.125 20.469 17.156 1 84.69 343 LYS B C 1
ATOM 6703 O O . LYS B 1 343 ? 10.109 20.984 16.609 1 84.69 343 LYS B O 1
ATOM 6708 N N . GLU B 1 344 ? 9.148 19.469 17.922 1 86.88 344 GLU B N 1
ATOM 6709 C CA . GLU B 1 344 ? 10.414 18.797 18.172 1 86.88 344 GLU B CA 1
ATOM 6710 C C . GLU B 1 344 ? 10.953 18.156 16.891 1 86.88 344 GLU B C 1
ATOM 6712 O O . GLU B 1 344 ? 12.156 18.172 16.641 1 86.88 344 GLU B O 1
ATOM 6717 N N . ALA B 1 345 ? 10.039 17.609 16.156 1 90.19 345 ALA B N 1
ATOM 6718 C CA . ALA B 1 345 ? 10.43 16.984 14.906 1 90.19 345 ALA B CA 1
ATOM 6719 C C . ALA B 1 345 ? 11.016 18.016 13.938 1 90.19 345 ALA B C 1
ATOM 6721 O O . ALA B 1 345 ? 11.984 17.719 13.227 1 90.19 345 ALA B O 1
ATOM 6722 N N . LYS B 1 346 ? 10.391 19.172 13.898 1 90.5 346 LYS B N 1
ATOM 6723 C CA . LYS B 1 346 ? 10.875 20.234 13.031 1 90.5 346 LYS B CA 1
ATOM 6724 C C . LYS B 1 346 ? 12.281 20.688 13.438 1 90.5 346 LYS B C 1
ATOM 6726 O O . LYS B 1 346 ? 13.148 20.875 12.586 1 90.5 346 LYS B O 1
ATOM 6731 N N . ARG B 1 347 ? 12.453 20.844 14.703 1 88.75 347 ARG B N 1
ATOM 6732 C CA . ARG B 1 347 ? 13.773 21.203 15.219 1 88.75 347 ARG B CA 1
ATOM 6733 C C . ARG B 1 347 ? 14.805 20.125 14.891 1 88.75 347 ARG B C 1
ATOM 6735 O O . ARG B 1 347 ? 15.93 20.422 14.5 1 88.75 347 ARG B O 1
ATOM 6742 N N . CYS B 1 348 ? 14.344 18.938 15.102 1 91 348 CYS B N 1
ATOM 6743 C CA . CYS B 1 348 ? 15.211 17.797 14.812 1 91 348 CYS B CA 1
ATOM 6744 C C . CYS B 1 348 ? 15.594 17.766 13.336 1 91 348 CYS B C 1
ATOM 6746 O O . CYS B 1 348 ? 16.734 17.453 12.992 1 91 348 CYS B O 1
ATOM 6748 N N . LEU B 1 349 ? 14.656 18.062 12.484 1 91.19 349 LEU B N 1
ATOM 6749 C CA . LEU B 1 349 ? 14.906 18.062 11.047 1 91.19 349 LEU B CA 1
ATOM 6750 C C . LEU B 1 349 ? 15.922 19.141 10.68 1 91.19 349 LEU B C 1
ATOM 6752 O O . LEU B 1 349 ? 16.812 18.891 9.859 1 91.19 349 LEU B O 1
ATOM 6756 N N . SER B 1 350 ? 15.758 20.281 11.297 1 89.38 350 SER B N 1
ATOM 6757 C CA . SER B 1 350 ? 16.703 21.359 11.031 1 89.38 350 SER B CA 1
ATOM 6758 C C . SER B 1 350 ? 18.109 20.969 11.445 1 89.38 350 SER B C 1
ATOM 6760 O O . SER B 1 350 ? 19.078 21.266 10.727 1 89.38 350 SER B O 1
ATOM 6762 N N . LYS B 1 351 ? 18.219 20.359 12.516 1 88.94 351 LYS B N 1
ATOM 6763 C CA . LYS B 1 351 ? 19.516 19.906 12.992 1 88.94 351 LYS B CA 1
ATOM 6764 C C . LYS B 1 351 ? 20.094 18.828 12.086 1 88.94 351 LYS B C 1
ATOM 6766 O O . LYS B 1 351 ? 21.297 18.812 11.805 1 88.94 351 LYS B O 1
ATOM 6771 N N . PHE B 1 352 ? 19.234 17.938 11.727 1 91.06 352 PHE B N 1
ATOM 6772 C CA . PHE B 1 352 ? 19.656 16.875 10.828 1 91.06 352 PHE B CA 1
ATOM 6773 C C . PHE B 1 352 ? 20.188 17.438 9.516 1 91.06 352 PHE B C 1
ATOM 6775 O O . PHE B 1 352 ? 21.203 16.953 8.992 1 91.06 352 PHE B O 1
ATOM 6782 N N . LEU B 1 353 ? 19.516 18.406 9.023 1 89 353 LEU B N 1
ATOM 6783 C CA . LEU B 1 353 ? 19.922 19 7.75 1 89 353 LEU B CA 1
ATOM 6784 C C . LEU B 1 353 ? 21.234 19.766 7.891 1 89 353 LEU B C 1
ATOM 6786 O O . LEU B 1 353 ? 22 19.875 6.934 1 89 353 LEU B O 1
ATOM 6790 N N . ALA B 1 354 ? 21.406 20.266 9.078 1 86.31 354 ALA B N 1
ATOM 6791 C CA . ALA B 1 354 ? 22.672 20.938 9.344 1 86.31 354 ALA B CA 1
ATOM 6792 C C . ALA B 1 354 ? 23.844 19.953 9.344 1 86.31 354 ALA B C 1
ATOM 6794 O O . ALA B 1 354 ? 24.969 20.312 9.016 1 86.31 354 ALA B O 1
ATOM 6795 N N . LEU B 1 355 ? 23.5 18.719 9.719 1 85.06 355 LEU B N 1
ATOM 6796 C CA . LEU B 1 355 ? 24.5 17.672 9.695 1 85.06 355 LEU B CA 1
ATOM 6797 C C . LEU B 1 355 ? 24.766 17.203 8.266 1 85.06 355 LEU B C 1
ATOM 6799 O O . LEU B 1 355 ? 25.859 16.734 7.945 1 85.06 355 LEU B O 1
ATOM 6803 N N . ASP B 1 356 ? 23.547 17.172 7.473 1 70.62 356 ASP B N 1
ATOM 6804 C CA . ASP B 1 356 ? 23.562 16.641 6.117 1 70.62 356 ASP B CA 1
ATOM 6805 C C . ASP B 1 356 ? 24.125 17.656 5.125 1 70.62 356 ASP B C 1
ATOM 6807 O O . ASP B 1 356 ? 23.375 18.453 4.566 1 70.62 356 ASP B O 1
ATOM 6811 N N . CYS B 1 357 ? 25.312 17.578 4.938 1 58.91 357 CYS B N 1
ATOM 6812 C CA . CYS B 1 357 ? 25.969 18.562 4.078 1 58.91 357 CYS B CA 1
ATOM 6813 C C . CYS B 1 357 ? 25.688 18.266 2.609 1 58.91 357 CYS B C 1
ATOM 6815 O O . CYS B 1 357 ? 25.844 19.141 1.756 1 58.91 357 CYS B O 1
ATOM 6817 N N . SER B 1 358 ? 25.219 17.062 2.311 1 60.38 358 SER B N 1
ATOM 6818 C CA . SER B 1 358 ? 25.094 16.672 0.912 1 60.38 358 SER B CA 1
ATOM 6819 C C . SER B 1 358 ? 23.656 16.781 0.434 1 60.38 358 SER B C 1
ATOM 6821 O O . SER B 1 358 ? 23.375 16.656 -0.761 1 60.38 358 SER B O 1
ATOM 6823 N N . ASN B 1 359 ? 22.734 17.188 1.274 1 62.97 359 ASN B N 1
ATOM 6824 C CA . ASN B 1 359 ? 21.312 17.359 0.971 1 62.97 359 ASN B CA 1
ATOM 6825 C C . ASN B 1 359 ? 20.734 16.094 0.34 1 62.97 359 ASN B C 1
ATOM 6827 O O . ASN B 1 359 ? 19.891 16.172 -0.55 1 62.97 359 ASN B O 1
ATOM 6831 N N . ARG B 1 360 ? 21.344 14.938 0.539 1 62.66 360 ARG B N 1
ATOM 6832 C CA . ARG B 1 360 ? 20.859 13.688 -0.055 1 62.66 360 ARG B CA 1
ATOM 6833 C C . ARG B 1 360 ? 19.891 12.977 0.876 1 62.66 360 ARG B C 1
ATOM 6835 O O . ARG B 1 360 ? 19.375 11.906 0.542 1 62.66 360 ARG B O 1
ATOM 6842 N N . GLY B 1 361 ? 19.625 13.562 1.943 1 73 361 GLY B N 1
ATOM 6843 C CA . GLY B 1 361 ? 18.719 12.961 2.904 1 73 361 GLY B CA 1
ATOM 6844 C C . GLY B 1 361 ? 19.375 11.906 3.771 1 73 361 GLY B C 1
ATOM 6845 O O . GLY B 1 361 ? 18.703 11.133 4.449 1 73 361 GLY B O 1
ATOM 6846 N N . ALA B 1 362 ? 20.688 11.766 3.635 1 82.12 362 ALA B N 1
ATOM 6847 C CA . ALA B 1 362 ? 21.453 10.836 4.449 1 82.12 362 ALA B CA 1
ATOM 6848 C C . ALA B 1 362 ? 22.766 11.469 4.902 1 82.12 362 ALA B C 1
ATOM 6850 O O . ALA B 1 362 ? 23.391 12.227 4.156 1 82.12 362 ALA B O 1
ATOM 6851 N N . VAL B 1 363 ? 23.141 11.211 6.098 1 88.44 363 VAL B N 1
ATOM 6852 C CA . VAL B 1 363 ? 24.375 11.773 6.668 1 88.44 363 VAL B CA 1
ATOM 6853 C C . VAL B 1 363 ? 25.422 10.68 6.785 1 88.44 363 VAL B C 1
ATOM 6855 O O . VAL B 1 363 ? 25.234 9.688 7.496 1 88.44 363 VAL B O 1
ATOM 6858 N N . THR B 1 364 ? 26.469 10.875 6.012 1 88.81 364 THR B N 1
ATOM 6859 C CA . THR B 1 364 ? 27.578 9.945 6.137 1 88.81 364 THR B CA 1
ATOM 6860 C C . THR B 1 364 ? 28.453 10.297 7.344 1 88.81 364 THR B C 1
ATOM 6862 O O . THR B 1 364 ? 28.297 11.367 7.93 1 88.81 364 THR B O 1
ATOM 6865 N N . TYR B 1 365 ? 29.359 9.43 7.723 1 89.75 365 TYR B N 1
ATOM 6866 C CA . TYR B 1 365 ? 30.234 9.68 8.867 1 89.75 365 TYR B CA 1
ATOM 6867 C C . TYR B 1 365 ? 31.141 10.867 8.609 1 89.75 365 TYR B C 1
ATOM 6869 O O . TYR B 1 365 ? 31.406 11.672 9.516 1 89.75 365 TYR B O 1
ATOM 6877 N N . LYS B 1 366 ? 31.578 10.961 7.414 1 88.5 366 LYS B N 1
ATOM 6878 C CA . LYS B 1 366 ? 32.438 12.086 7.051 1 88.5 366 LYS B CA 1
ATOM 6879 C C . LYS B 1 366 ? 31.703 13.414 7.211 1 88.5 366 LYS B C 1
ATOM 6881 O O . LYS B 1 366 ? 32.25 14.375 7.73 1 88.5 366 LYS B O 1
ATOM 6886 N N . ASP B 1 367 ? 30.469 13.438 6.789 1 88.94 367 ASP B N 1
ATOM 6887 C CA . ASP B 1 367 ? 29.656 14.648 6.922 1 88.94 367 ASP B CA 1
ATOM 6888 C C . ASP B 1 367 ? 29.391 14.969 8.391 1 88.94 367 ASP B C 1
ATOM 6890 O O . ASP B 1 367 ? 29.375 16.141 8.781 1 88.94 367 ASP B O 1
ATOM 6894 N N . TYR B 1 368 ? 29.203 13.922 9.094 1 90.25 368 TYR B N 1
ATOM 6895 C CA . TYR B 1 368 ? 28.891 14.07 10.516 1 90.25 368 TYR B CA 1
ATOM 6896 C C . TYR B 1 368 ? 30.062 14.711 11.266 1 90.25 368 TYR B C 1
ATOM 6898 O O . TYR B 1 368 ? 29.859 15.656 12.031 1 90.25 368 TYR B O 1
ATOM 6906 N N . ILE B 1 369 ? 31.25 14.242 11.008 1 88.69 369 ILE B N 1
ATOM 6907 C CA . ILE B 1 369 ? 32.438 14.75 11.68 1 88.69 369 ILE B CA 1
ATOM 6908 C C . ILE B 1 369 ? 32.656 16.203 11.297 1 88.69 369 ILE B C 1
ATOM 6910 O O . ILE B 1 369 ? 33.031 17.031 12.141 1 88.69 369 ILE B O 1
ATOM 6914 N N . LYS B 1 370 ? 32.438 16.438 10.133 1 87.88 370 LYS B N 1
ATOM 6915 C CA . LYS B 1 370 ? 32.625 17.797 9.648 1 87.88 370 LYS B CA 1
ATOM 6916 C C . LYS B 1 370 ? 31.641 18.75 10.305 1 87.88 370 LYS B C 1
ATOM 6918 O O . LYS B 1 370 ? 31.984 19.875 10.656 1 87.88 370 LYS B O 1
ATOM 6923 N N . ALA B 1 371 ? 30.453 18.312 10.445 1 86.75 371 ALA B N 1
ATOM 6924 C CA . ALA B 1 371 ? 29.391 19.172 10.961 1 86.75 371 ALA B CA 1
ATOM 6925 C C . ALA B 1 371 ? 29.547 19.422 12.453 1 86.75 371 ALA B C 1
ATOM 6927 O O . ALA B 1 371 ? 29.297 20.531 12.938 1 86.75 371 ALA B O 1
ATOM 6928 N N . VAL B 1 372 ? 29.875 18.359 13.188 1 87.44 372 VAL B N 1
ATOM 6929 C CA . VAL B 1 372 ? 30 18.484 14.633 1 87.44 372 VAL B CA 1
ATOM 6930 C C . VAL B 1 372 ? 31.312 19.203 14.977 1 87.44 372 VAL B C 1
ATOM 6932 O O . VAL B 1 372 ? 31.438 19.797 16.047 1 87.44 372 VAL B O 1
ATOM 6935 N N . ASP B 1 373 ? 32.25 19.234 14.133 1 88.38 373 ASP B N 1
ATOM 6936 C CA . ASP B 1 373 ? 33.531 19.906 14.273 1 88.38 373 ASP B CA 1
ATOM 6937 C C . ASP B 1 373 ? 34.312 19.359 15.469 1 88.38 373 ASP B C 1
ATOM 6939 O O . ASP B 1 373 ? 34.75 20.125 16.328 1 88.38 373 ASP B O 1
ATOM 6943 N N . LEU B 1 374 ? 34.344 18.141 15.656 1 89.69 374 LEU B N 1
ATOM 6944 C CA . LEU B 1 374 ? 35.125 17.422 16.641 1 89.69 374 LEU B CA 1
ATOM 6945 C C . LEU B 1 374 ? 36.094 16.453 15.969 1 89.69 374 LEU B C 1
ATOM 6947 O O . LEU B 1 374 ? 35.938 16.156 14.781 1 89.69 374 LEU B O 1
ATOM 6951 N N . PRO B 1 375 ? 37.156 16.172 16.641 1 91.44 375 PRO B N 1
ATOM 6952 C CA . PRO B 1 375 ? 38.156 15.312 16 1 91.44 375 PRO B CA 1
ATOM 6953 C C . PRO B 1 375 ? 37.625 13.906 15.719 1 91.44 375 PRO B C 1
ATOM 6955 O O . PRO B 1 375 ? 36.781 13.398 16.469 1 91.44 375 PRO B O 1
ATOM 6958 N N . ASP B 1 376 ? 38.094 13.352 14.57 1 91.69 376 ASP B N 1
ATOM 6959 C CA . ASP B 1 376 ? 37.781 11.969 14.234 1 91.69 376 ASP B CA 1
ATOM 6960 C C . ASP B 1 376 ? 38.406 11 15.242 1 91.69 376 ASP B C 1
ATOM 6962 O O . ASP B 1 376 ? 39.625 10.875 15.328 1 91.69 376 ASP B O 1
ATOM 6966 N N . CYS B 1 377 ? 37.656 10.492 16.141 1 91.56 377 CYS B N 1
ATOM 6967 C CA . CYS B 1 377 ? 38.125 9.562 17.172 1 91.56 377 CYS B CA 1
ATOM 6968 C C . CYS B 1 377 ? 37.125 8.414 17.344 1 91.56 377 CYS B C 1
ATOM 6970 O O . CYS B 1 377 ? 36.062 8.414 16.734 1 91.56 377 CYS B O 1
ATOM 6972 N N . PHE B 1 378 ? 37.469 7.512 18.094 1 89.44 378 PHE B N 1
ATOM 6973 C CA . PHE B 1 378 ? 36.688 6.309 18.312 1 89.44 378 PHE B CA 1
ATOM 6974 C C . PHE B 1 378 ? 35.344 6.652 18.984 1 89.44 378 PHE B C 1
ATOM 6976 O O . PHE B 1 378 ? 34.312 6.055 18.672 1 89.44 378 PHE B O 1
ATOM 6983 N N . LEU B 1 379 ? 35.375 7.59 19.828 1 88.62 379 LEU B N 1
ATOM 6984 C CA . LEU B 1 379 ? 34.188 7.996 20.531 1 88.62 379 LEU B CA 1
ATOM 6985 C C . LEU B 1 379 ? 33.125 8.523 19.562 1 88.62 379 LEU B C 1
ATOM 6987 O O . LEU B 1 379 ? 31.953 8.164 19.672 1 88.62 379 LEU B O 1
ATOM 6991 N N . LEU B 1 380 ? 33.531 9.32 18.656 1 90.81 380 LEU B N 1
ATOM 6992 C CA . LEU B 1 380 ? 32.594 9.883 17.703 1 90.81 380 LEU B CA 1
ATOM 6993 C C . LEU B 1 380 ? 32.031 8.805 16.781 1 90.81 380 LEU B C 1
ATOM 6995 O O . LEU B 1 380 ? 30.891 8.883 16.328 1 90.81 380 LEU B O 1
ATOM 6999 N N . GLN B 1 381 ? 32.875 7.891 16.5 1 90.62 381 GLN B N 1
ATOM 7000 C CA . GLN B 1 381 ? 32.406 6.758 15.703 1 90.62 381 GLN B CA 1
ATOM 7001 C C . GLN B 1 381 ? 31.312 5.992 16.422 1 90.62 381 GLN B C 1
ATOM 7003 O O . GLN B 1 381 ? 30.344 5.543 15.789 1 90.62 381 GLN B O 1
ATOM 7008 N N . GLN B 1 382 ? 31.484 5.902 17.656 1 88.19 382 GLN B N 1
ATOM 7009 C CA . GLN B 1 382 ? 30.469 5.215 18.453 1 88.19 382 GLN B CA 1
ATOM 7010 C C . GLN B 1 382 ? 29.188 6.02 18.531 1 88.19 382 GLN B C 1
ATOM 7012 O O . GLN B 1 382 ? 28.094 5.449 18.5 1 88.19 382 GLN B O 1
ATOM 7017 N N . VAL B 1 383 ? 29.344 7.297 18.656 1 89.75 383 VAL B N 1
ATOM 7018 C CA . VAL B 1 383 ? 28.172 8.164 18.672 1 89.75 383 VAL B CA 1
ATOM 7019 C C . VAL B 1 383 ? 27.422 8.039 17.344 1 89.75 383 VAL B C 1
ATOM 7021 O O . VAL B 1 383 ? 26.188 7.957 17.344 1 89.75 383 VAL B O 1
ATOM 7024 N N . PHE B 1 384 ? 28.156 8.008 16.25 1 90.75 384 PHE B N 1
ATOM 7025 C CA . PHE B 1 384 ? 27.562 7.855 14.93 1 90.75 384 PHE B CA 1
ATOM 7026 C C . PHE B 1 384 ? 26.844 6.516 14.812 1 90.75 384 PHE B C 1
ATOM 7028 O O . PHE B 1 384 ? 25.75 6.438 14.25 1 90.75 384 PHE B O 1
ATOM 7035 N N . ARG B 1 385 ? 27.406 5.578 15.336 1 87.25 385 ARG B N 1
ATOM 7036 C CA . ARG B 1 385 ? 26.844 4.23 15.273 1 87.25 385 ARG B CA 1
ATOM 7037 C C . ARG B 1 385 ? 25.562 4.117 16.094 1 87.25 385 ARG B C 1
ATOM 7039 O O . ARG B 1 385 ? 24.703 3.293 15.797 1 87.25 385 ARG B O 1
ATOM 7046 N N . TYR B 1 386 ? 25.531 4.957 17.094 1 88.31 386 TYR B N 1
ATOM 7047 C CA . TYR B 1 386 ? 24.312 4.992 17.906 1 88.31 386 TYR B CA 1
ATOM 7048 C C . TYR B 1 386 ? 23.094 5.312 17.031 1 88.31 386 TYR B C 1
ATOM 7050 O O . TYR B 1 386 ? 22.016 4.777 17.266 1 88.31 386 TYR B O 1
ATOM 7058 N N . PHE B 1 387 ? 23.328 6.117 16.062 1 88.44 387 PHE B N 1
ATOM 7059 C CA . PHE B 1 387 ? 22.234 6.504 15.172 1 88.44 387 PHE B CA 1
ATOM 7060 C C . PHE B 1 387 ? 22.141 5.551 13.984 1 88.44 387 PHE B C 1
ATOM 7062 O O . PHE B 1 387 ? 21.047 5.305 13.477 1 88.44 387 PHE B O 1
ATOM 7069 N N . ASP B 1 388 ? 23.234 5.086 13.539 1 86.06 388 ASP B N 1
ATOM 7070 C CA . ASP B 1 388 ? 23.266 4.168 12.398 1 86.06 388 ASP B CA 1
ATOM 7071 C C . ASP B 1 388 ? 22.984 2.734 12.844 1 86.06 388 ASP B C 1
ATOM 7073 O O . ASP B 1 388 ? 23.875 1.875 12.773 1 86.06 388 ASP B O 1
ATOM 7077 N N . ARG B 1 389 ? 21.812 2.404 13.07 1 77.12 389 ARG B N 1
ATOM 7078 C CA . ARG B 1 389 ? 21.422 1.115 13.625 1 77.12 389 ARG B CA 1
ATOM 7079 C C . ARG B 1 389 ? 21.594 -0.004 12.609 1 77.12 389 ARG B C 1
ATOM 7081 O O . ARG B 1 389 ? 21.703 -1.176 12.977 1 77.12 389 ARG B O 1
ATOM 7088 N N . THR B 1 390 ? 21.5 0.276 11.383 1 72.62 390 THR B N 1
ATOM 7089 C CA . THR B 1 390 ? 21.594 -0.747 10.344 1 72.62 390 THR B CA 1
ATOM 7090 C C . THR B 1 390 ? 23.031 -0.919 9.883 1 72.62 390 THR B C 1
ATOM 7092 O O . THR B 1 390 ? 23.328 -1.772 9.039 1 72.62 390 THR B O 1
ATOM 7095 N N . ASN B 1 391 ? 23.969 -0.147 10.398 1 76.62 391 ASN B N 1
ATOM 7096 C CA . ASN B 1 391 ? 25.375 -0.198 10.039 1 76.62 391 ASN B CA 1
ATOM 7097 C C . ASN B 1 391 ? 25.578 -0.004 8.547 1 76.62 391 ASN B C 1
ATOM 7099 O O . ASN B 1 391 ? 26.359 -0.733 7.918 1 76.62 391 ASN B O 1
ATOM 7103 N N . SER B 1 392 ? 24.859 0.815 7.988 1 76.31 392 SER B N 1
ATOM 7104 C CA . SER B 1 392 ? 24.922 1.076 6.555 1 76.31 392 SER B CA 1
ATOM 7105 C C . SER B 1 392 ? 25.953 2.158 6.238 1 76.31 392 SER B C 1
ATOM 7107 O O . SER B 1 392 ? 26.344 2.332 5.082 1 76.31 392 SER B O 1
ATOM 7109 N N . GLY B 1 393 ? 26.422 2.824 7.293 1 81.06 393 GLY B N 1
ATOM 7110 C CA . GLY B 1 393 ? 27.391 3.896 7.094 1 81.06 393 GLY B CA 1
ATOM 7111 C C . GLY B 1 393 ? 26.734 5.246 6.867 1 81.06 393 GLY B C 1
ATOM 7112 O O . GLY B 1 393 ? 27.438 6.242 6.641 1 81.06 393 GLY B O 1
ATOM 7113 N N . HIS B 1 394 ? 25.422 5.223 6.816 1 86.88 394 HIS B N 1
ATOM 7114 C CA . HIS B 1 394 ? 24.688 6.477 6.691 1 86.88 394 HIS B CA 1
ATOM 7115 C C . HIS B 1 394 ? 23.516 6.523 7.656 1 86.88 394 HIS B C 1
ATOM 7117 O O . HIS B 1 394 ? 23.016 5.48 8.078 1 86.88 394 HIS B O 1
ATOM 7123 N N . ILE B 1 395 ? 23.188 7.777 8.078 1 88.31 395 ILE B N 1
ATOM 7124 C CA . ILE B 1 395 ? 22.062 8.008 8.984 1 88.31 395 ILE B CA 1
ATOM 7125 C C . ILE B 1 395 ? 20.953 8.766 8.25 1 88.31 395 ILE B C 1
ATOM 7127 O O . ILE B 1 395 ? 21.219 9.781 7.605 1 88.31 395 ILE B O 1
ATOM 7131 N N . ASN B 1 396 ? 19.781 8.164 8.25 1 86.56 396 ASN B N 1
ATOM 7132 C CA . ASN B 1 396 ? 18.641 8.883 7.699 1 86.56 396 ASN B CA 1
ATOM 7133 C C . ASN B 1 396 ? 17.875 9.648 8.781 1 86.56 396 ASN B C 1
ATOM 7135 O O . ASN B 1 396 ? 18.188 9.539 9.969 1 86.56 396 ASN B O 1
ATOM 7139 N N . PHE B 1 397 ? 17.047 10.484 8.438 1 89.94 397 PHE B N 1
ATOM 7140 C CA . PHE B 1 397 ? 16.359 11.352 9.383 1 89.94 397 PHE B CA 1
ATOM 7141 C C . PHE B 1 397 ? 15.602 10.531 10.422 1 89.94 397 PHE B C 1
ATOM 7143 O O . PHE B 1 397 ? 15.578 10.883 11.602 1 89.94 397 PHE B O 1
ATOM 7150 N N . ARG B 1 398 ? 14.891 9.5 9.938 1 86 398 ARG B N 1
ATOM 7151 C CA . ARG B 1 398 ? 14.125 8.672 10.859 1 86 398 ARG B CA 1
ATOM 7152 C C . ARG B 1 398 ? 15.016 8.086 11.945 1 86 398 ARG B C 1
ATOM 7154 O O . ARG B 1 398 ? 14.633 8.039 13.117 1 86 398 ARG B O 1
ATOM 7161 N N . GLN B 1 399 ? 16.141 7.613 11.555 1 86.75 399 GLN B N 1
ATOM 7162 C CA . GLN B 1 399 ? 17.094 7.062 12.508 1 86.75 399 GLN B CA 1
ATOM 7163 C C . GLN B 1 399 ? 17.578 8.133 13.492 1 86.75 399 GLN B C 1
ATOM 7165 O O . GLN B 1 399 ? 17.656 7.891 14.695 1 86.75 399 GLN B O 1
ATOM 7170 N N . TYR B 1 400 ? 17.938 9.227 12.922 1 89.62 400 TYR B N 1
ATOM 7171 C CA . TYR B 1 400 ? 18.391 10.336 13.75 1 89.62 400 TYR B CA 1
ATOM 7172 C C . TYR B 1 400 ? 17.312 10.758 14.742 1 89.62 400 TYR B C 1
ATOM 7174 O O . TYR B 1 400 ? 17.594 10.898 15.938 1 89.62 400 TYR B O 1
ATOM 7182 N N . ALA B 1 401 ? 16.125 10.945 14.227 1 90.06 401 ALA B N 1
ATOM 7183 C CA . ALA B 1 401 ? 15.008 11.383 15.07 1 90.06 401 ALA B CA 1
ATOM 7184 C C . ALA B 1 401 ? 14.711 10.359 16.156 1 90.06 401 ALA B C 1
ATOM 7186 O O . ALA B 1 401 ? 14.391 10.734 17.297 1 90.06 401 ALA B O 1
ATOM 7187 N N . THR B 1 402 ? 14.75 9.117 15.781 1 87.81 402 THR B N 1
ATOM 7188 C CA . THR B 1 402 ? 14.5 8.062 16.75 1 87.81 402 THR B CA 1
ATOM 7189 C C . THR B 1 402 ? 15.547 8.109 17.875 1 87.81 402 THR B C 1
ATOM 7191 O O . THR B 1 402 ? 15.211 7.957 19.047 1 87.81 402 THR B O 1
ATOM 7194 N N . GLY B 1 403 ? 16.766 8.242 17.484 1 87.75 403 GLY B N 1
ATOM 7195 C CA . GLY B 1 403 ? 17.812 8.359 18.484 1 87.75 403 GLY B CA 1
ATOM 7196 C C . GLY B 1 403 ? 17.625 9.547 19.406 1 87.75 403 GLY B C 1
ATOM 7197 O O . GLY B 1 403 ? 17.766 9.422 20.625 1 87.75 403 GLY B O 1
ATOM 7198 N N . ILE B 1 404 ? 17.375 10.664 18.797 1 89.31 404 ILE B N 1
ATOM 7199 C CA . ILE B 1 404 ? 17.188 11.883 19.562 1 89.31 404 ILE B CA 1
ATOM 7200 C C . ILE B 1 404 ? 16 11.727 20.516 1 89.31 404 ILE B C 1
ATOM 7202 O O . ILE B 1 404 ? 16.078 12.117 21.688 1 89.31 404 ILE B O 1
ATOM 7206 N N . ALA B 1 405 ? 14.938 11.188 19.984 1 87.12 405 ALA B N 1
ATOM 7207 C CA . ALA B 1 405 ? 13.734 10.992 20.797 1 87.12 405 ALA B CA 1
ATOM 7208 C C . ALA B 1 405 ? 14.016 10.047 21.953 1 87.12 405 ALA B C 1
ATOM 7210 O O . ALA B 1 405 ? 13.492 10.234 23.062 1 87.12 405 ALA B O 1
ATOM 7211 N N . PHE B 1 406 ? 14.758 9.086 21.719 1 84.94 406 PHE B N 1
ATOM 7212 C CA . PHE B 1 406 ? 15.078 8.102 22.75 1 84.94 406 PHE B CA 1
ATOM 7213 C C . PHE B 1 406 ? 15.922 8.727 23.844 1 84.94 406 PHE B C 1
ATOM 7215 O O . PHE B 1 406 ? 15.719 8.43 25.031 1 84.94 406 PHE B O 1
ATOM 7222 N N . ILE B 1 407 ? 16.828 9.555 23.453 1 86.38 407 ILE B N 1
ATOM 7223 C CA . ILE B 1 407 ? 17.703 10.211 24.422 1 86.38 407 ILE B CA 1
ATOM 7224 C C . ILE B 1 407 ? 16.906 11.234 25.234 1 86.38 407 ILE B C 1
ATOM 7226 O O . ILE B 1 407 ? 16.969 11.25 26.453 1 86.38 407 ILE B O 1
ATOM 7230 N N . SER B 1 408 ? 16.219 12.062 24.547 1 84.81 408 SER B N 1
ATOM 7231 C CA . SER B 1 408 ? 15.484 13.156 25.188 1 84.81 408 SER B CA 1
ATOM 7232 C C . SER B 1 408 ? 14.367 12.625 26.062 1 84.81 408 SER B C 1
ATOM 7234 O O . SER B 1 408 ? 13.992 13.266 27.062 1 84.81 408 SER B O 1
ATOM 7236 N N . GLY B 1 409 ? 13.852 11.5 25.672 1 81.38 409 GLY B N 1
ATOM 7237 C CA . GLY B 1 409 ? 12.727 10.961 26.406 1 81.38 409 GLY B CA 1
ATOM 7238 C C . GLY B 1 409 ? 13.133 10.047 27.547 1 81.38 409 GLY B C 1
ATOM 7239 O O . GLY B 1 409 ? 12.289 9.562 28.297 1 81.38 409 GLY B O 1
ATOM 7240 N N . HIS B 1 410 ? 14.375 9.906 27.719 1 82.06 410 HIS B N 1
ATOM 7241 C CA . HIS B 1 410 ? 14.836 9.023 28.781 1 82.06 410 HIS B CA 1
ATOM 7242 C C . HIS B 1 410 ? 14.508 9.594 30.156 1 82.06 410 HIS B C 1
ATOM 7244 O O . HIS B 1 410 ? 14.633 10.805 30.391 1 82.06 410 HIS B O 1
ATOM 7250 N N . SER B 1 411 ? 14.094 8.773 31.062 1 82.69 411 SER B N 1
ATOM 7251 C CA . SER B 1 411 ? 13.648 9.188 32.406 1 82.69 411 SER B CA 1
ATOM 7252 C C . SER B 1 411 ? 14.781 9.844 33.188 1 82.69 411 SER B C 1
ATOM 7254 O O . SER B 1 411 ? 14.547 10.719 34 1 82.69 411 SER B O 1
ATOM 7256 N N . ARG B 1 412 ? 16.031 9.523 32.906 1 83.94 412 ARG B N 1
ATOM 7257 C CA . ARG B 1 412 ? 17.172 10.039 33.656 1 83.94 412 ARG B CA 1
ATOM 7258 C C . ARG B 1 412 ? 17.891 11.133 32.875 1 83.94 412 ARG B C 1
ATOM 7260 O O . ARG B 1 412 ? 19.047 11.453 33.156 1 83.94 412 ARG B O 1
ATOM 7267 N N . PHE B 1 413 ? 17.234 11.641 31.906 1 87.5 413 PHE B N 1
ATOM 7268 C CA . PHE B 1 413 ? 17.859 12.633 31.031 1 87.5 413 PHE B CA 1
ATOM 7269 C C . PHE B 1 413 ? 18.391 13.812 31.844 1 87.5 413 PHE B C 1
ATOM 7271 O O . PHE B 1 413 ? 19.547 14.203 31.688 1 87.5 413 PHE B O 1
ATOM 7278 N N . LYS B 1 414 ? 17.625 14.328 32.75 1 88.44 414 LYS B N 1
ATOM 7279 C CA . LYS B 1 414 ? 18.016 15.492 33.531 1 88.44 414 LYS B CA 1
ATOM 7280 C C . LYS B 1 414 ? 19.188 15.172 34.469 1 88.44 414 LYS B C 1
ATOM 7282 O O . LYS B 1 414 ? 20.078 15.992 34.656 1 88.44 414 LYS B O 1
ATOM 7287 N N . GLU B 1 415 ? 19.141 14.008 35 1 88.38 415 GLU B N 1
ATOM 7288 C CA . GLU B 1 415 ? 20.219 13.578 35.875 1 88.38 415 GLU B CA 1
ATOM 7289 C C . GLU B 1 415 ? 21.531 13.445 35.125 1 88.38 415 GLU B C 1
ATOM 7291 O O . GLU B 1 415 ? 22.594 13.789 35.625 1 88.38 415 GLU B O 1
ATOM 7296 N N . VAL B 1 416 ? 21.406 12.984 33.938 1 88.19 416 VAL B N 1
ATOM 7297 C CA . VAL B 1 416 ? 22.594 12.781 33.125 1 88.19 416 VAL B CA 1
ATOM 7298 C C . VAL B 1 416 ? 23.172 14.133 32.719 1 88.19 416 VAL B C 1
ATOM 7300 O O . VAL B 1 416 ? 24.391 14.289 32.656 1 88.19 416 VAL B O 1
ATOM 7303 N N . VAL B 1 417 ? 22.328 15.039 32.469 1 91.38 417 VAL B N 1
ATOM 7304 C CA . VAL B 1 417 ? 22.781 16.375 32.094 1 91.38 417 VAL B CA 1
ATOM 7305 C C . VAL B 1 417 ? 23.547 17 33.25 1 91.38 417 VAL B C 1
ATOM 7307 O O . VAL B 1 417 ? 24.594 17.609 33.062 1 91.38 417 VAL B O 1
ATOM 7310 N N . GLU B 1 418 ? 23.031 16.812 34.375 1 90.12 418 GLU B N 1
ATOM 7311 C CA . GLU B 1 418 ? 23.688 17.344 35.562 1 90.12 418 GLU B CA 1
ATOM 7312 C C . GLU B 1 418 ? 25.031 16.656 35.812 1 90.12 418 GLU B C 1
ATOM 7314 O O . GLU B 1 418 ? 26.031 17.312 36.125 1 90.12 418 GLU B O 1
ATOM 7319 N N . SER B 1 419 ? 25.016 15.383 35.625 1 89.44 419 SER B N 1
ATOM 7320 C CA . SER B 1 419 ? 26.234 14.617 35.812 1 89.44 419 SER B CA 1
ATOM 7321 C C . SER B 1 419 ? 27.297 15.016 34.781 1 89.44 419 SER B C 1
ATOM 7323 O O . SER B 1 419 ? 28.484 15.062 35.062 1 89.44 419 SER B O 1
ATOM 7325 N N . ALA B 1 420 ? 26.844 15.25 33.594 1 91.31 420 ALA B N 1
ATOM 7326 C CA . ALA B 1 420 ? 27.766 15.664 32.531 1 91.31 420 ALA B CA 1
ATOM 7327 C C . ALA B 1 420 ? 28.344 17.047 32.812 1 91.31 420 ALA B C 1
ATOM 7329 O O . ALA B 1 420 ? 29.531 17.297 32.562 1 91.31 420 ALA B O 1
ATOM 7330 N N . TYR B 1 421 ? 27.484 17.922 33.312 1 92.38 421 TYR B N 1
ATOM 7331 C CA . TYR B 1 421 ? 27.938 19.25 33.688 1 92.38 421 TYR B CA 1
ATOM 7332 C C . TYR B 1 421 ? 29.016 19.172 34.75 1 92.38 421 TYR B C 1
ATOM 7334 O O . TYR B 1 421 ? 30.031 19.859 34.688 1 92.38 421 TYR B O 1
ATOM 7342 N N . ASN B 1 422 ? 28.828 18.312 35.719 1 90.5 422 ASN B N 1
ATOM 7343 C CA . ASN B 1 422 ? 29.781 18.125 36.812 1 90.5 422 ASN B CA 1
ATOM 7344 C C . ASN B 1 422 ? 31.078 17.5 36.312 1 90.5 422 ASN B C 1
ATOM 7346 O O . ASN B 1 422 ? 32.156 17.844 36.75 1 90.5 422 ASN B O 1
ATOM 7350 N N . PHE B 1 423 ? 30.891 16.641 35.438 1 90.75 423 PHE B N 1
ATOM 7351 C CA . PHE B 1 423 ? 32.062 15.992 34.844 1 90.75 423 PHE B CA 1
ATOM 7352 C C . PHE B 1 423 ? 32.938 17.016 34.125 1 90.75 423 PHE B C 1
ATOM 7354 O O . PHE B 1 423 ? 34.156 16.922 34.156 1 90.75 423 PHE B O 1
ATOM 7361 N N . CYS B 1 424 ? 32.281 17.953 33.5 1 91.06 424 CYS B N 1
ATOM 7362 C CA . CYS B 1 424 ? 33 18.969 32.75 1 91.06 424 CYS B CA 1
ATOM 7363 C C . CYS B 1 424 ? 33.625 20 33.656 1 91.06 424 CYS B C 1
ATOM 7365 O O . CYS B 1 424 ? 34.312 20.906 33.219 1 91.06 424 CYS B O 1
ATOM 7367 N N . GLY B 1 425 ? 33.5 19.828 34.938 1 83.88 425 GLY B N 1
ATOM 7368 C CA . GLY B 1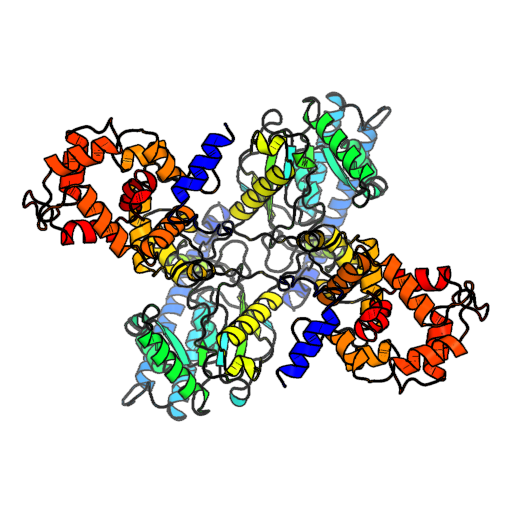 425 ? 34.156 20.703 35.906 1 83.88 425 GLY B CA 1
ATOM 7369 C C . GLY B 1 425 ? 33.25 21.797 36.438 1 83.88 425 GLY B C 1
ATOM 7370 O O . GLY B 1 425 ? 33.75 22.812 36.938 1 83.88 425 GLY B O 1
ATOM 7371 N N . GLY B 1 426 ? 32.062 21.609 36.156 1 82.62 426 GLY B N 1
ATOM 7372 C CA . GLY B 1 426 ? 31.141 22.609 36.688 1 82.62 426 GLY B CA 1
ATOM 7373 C C . GLY B 1 426 ? 31.094 22.625 38.219 1 82.62 426 GLY B C 1
ATOM 7374 O O . GLY B 1 426 ? 30.844 21.594 38.844 1 82.62 426 GLY B O 1
ATOM 7375 N N . VAL B 1 427 ? 31.688 23.781 38.75 1 75.75 427 VAL B N 1
ATOM 7376 C CA . VAL B 1 427 ? 31.688 23.938 40.188 1 75.75 427 VAL B CA 1
ATOM 7377 C C . VAL B 1 427 ? 30.891 25.188 40.562 1 75.75 427 VAL B C 1
ATOM 7379 O O . VAL B 1 427 ? 31.125 26.266 40.031 1 75.75 427 VAL B O 1
ATOM 7382 N N . GLU B 1 428 ? 30.141 25.094 41.531 1 76.69 428 GLU B N 1
ATOM 7383 C CA . GLU B 1 428 ? 29.328 26.203 42.031 1 76.69 428 GLU B CA 1
ATOM 7384 C C . GLU B 1 428 ? 28.625 26.938 40.875 1 76.69 428 GLU B C 1
ATOM 7386 O O . GLU B 1 428 ? 28.672 28.156 40.812 1 76.69 428 GLU B O 1
ATOM 7391 N N . ASN B 1 429 ? 28.156 26.266 39.875 1 77.56 429 ASN B N 1
ATOM 7392 C CA . ASN B 1 429 ? 27.344 26.75 38.75 1 77.56 429 ASN B CA 1
ATOM 7393 C C . ASN B 1 429 ? 28.172 27.531 37.75 1 77.56 429 ASN B C 1
ATOM 7395 O O . ASN B 1 429 ? 27.641 28.344 37 1 77.56 429 ASN B O 1
ATOM 7399 N N . LEU B 1 430 ? 29.516 27.297 37.875 1 84.5 430 LEU B N 1
ATOM 7400 C CA . LEU B 1 430 ? 30.359 28 36.906 1 84.5 430 LEU B CA 1
ATOM 7401 C C . LEU B 1 430 ? 31.312 27.031 36.219 1 84.5 430 LEU B C 1
ATOM 7403 O O . LEU B 1 430 ? 31.938 26.188 36.875 1 84.5 430 LEU B O 1
ATOM 7407 N N . LEU B 1 431 ? 31.266 26.953 34.938 1 89.12 431 LEU B N 1
ATOM 7408 C CA . LEU B 1 431 ? 32.125 26.156 34.094 1 89.12 431 LEU B CA 1
ATOM 7409 C C . LEU B 1 431 ? 32.906 27.031 33.125 1 89.12 431 LEU B C 1
ATOM 7411 O O . LEU B 1 431 ? 32.312 27.812 32.375 1 89.12 431 LEU B O 1
ATOM 7415 N N . ASP B 1 432 ? 34.219 26.984 33.25 1 89.75 432 ASP B N 1
ATOM 7416 C CA . ASP B 1 432 ? 35.031 27.797 32.344 1 89.75 432 ASP B CA 1
ATOM 7417 C C . ASP B 1 432 ? 35.562 26.969 31.172 1 89.75 432 ASP B C 1
ATOM 7419 O O . ASP B 1 432 ? 35.438 25.734 31.172 1 89.75 432 ASP B O 1
ATOM 7423 N N . GLU B 1 433 ? 36 27.641 30.234 1 92.56 433 GLU B N 1
ATOM 7424 C CA . GLU B 1 433 ? 36.469 27.016 29 1 92.56 433 GLU B CA 1
ATOM 7425 C C . GLU B 1 433 ? 37.625 26.062 29.25 1 92.56 433 GLU B C 1
ATOM 7427 O O . GLU B 1 433 ? 37.719 25.016 28.609 1 92.56 433 GLU B O 1
ATOM 7432 N N . THR B 1 434 ? 38.5 26.422 30.141 1 91.81 434 THR B N 1
ATOM 7433 C CA . THR B 1 434 ? 39.688 25.594 30.438 1 91.81 434 THR B CA 1
ATOM 7434 C C . THR B 1 434 ? 39.25 24.281 31.094 1 91.81 434 THR B C 1
ATOM 7436 O O . THR B 1 434 ? 39.812 23.219 30.781 1 91.81 434 THR B O 1
ATOM 7439 N N . ALA B 1 435 ? 38.344 24.422 31.984 1 91.69 435 ALA B N 1
ATOM 7440 C CA . ALA B 1 435 ? 37.812 23.219 32.625 1 91.69 435 ALA B CA 1
A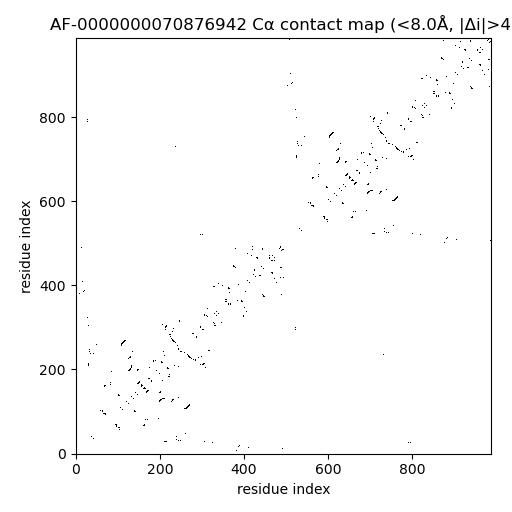TOM 7441 C C . ALA B 1 435 ? 37.156 22.297 31.625 1 91.69 435 ALA B C 1
ATOM 7443 O O . ALA B 1 435 ? 37.312 21.078 31.672 1 91.69 435 ALA B O 1
ATOM 7444 N N . LEU B 1 436 ? 36.344 22.891 30.75 1 92.69 436 LEU B N 1
ATOM 7445 C CA . LEU B 1 436 ? 35.688 22.125 29.703 1 92.69 436 LEU B CA 1
ATOM 7446 C C . LEU B 1 436 ? 36.719 21.422 28.812 1 92.69 436 LEU B C 1
ATOM 7448 O O . LEU B 1 436 ? 36.531 20.266 28.438 1 92.69 436 LEU B O 1
ATOM 7452 N N . HIS B 1 437 ? 37.781 22.141 28.469 1 94.06 437 HIS B N 1
ATOM 7453 C CA . HIS B 1 437 ? 38.812 21.578 27.625 1 94.06 437 HIS B CA 1
ATOM 7454 C C . HIS B 1 437 ? 39.5 20.375 28.312 1 94.06 437 HIS B C 1
ATOM 7456 O O . HIS B 1 437 ? 39.75 19.359 27.656 1 94.06 437 HIS B O 1
ATOM 7462 N N . ARG B 1 438 ? 39.781 20.484 29.562 1 92.06 438 ARG B N 1
ATOM 7463 C CA . ARG B 1 438 ? 40.438 19.406 30.312 1 92.06 438 ARG B CA 1
ATOM 7464 C C . ARG B 1 438 ? 39.531 18.172 30.328 1 92.06 438 ARG B C 1
ATOM 7466 O O . ARG B 1 438 ? 40.031 17.047 30.156 1 92.06 438 ARG B O 1
ATOM 7473 N N . SER B 1 439 ? 38.312 18.375 30.516 1 90.62 439 SER B N 1
ATOM 7474 C CA . SER B 1 439 ? 37.375 17.25 30.594 1 90.62 439 S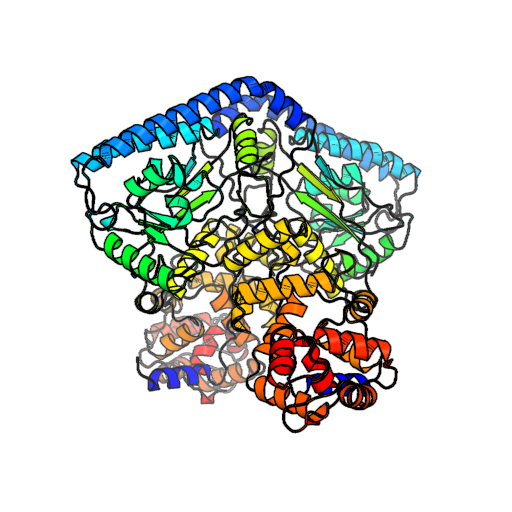ER B CA 1
ATOM 7475 C C . SER B 1 439 ? 37.188 16.594 29.234 1 90.62 439 SER B C 1
ATOM 7477 O O . SER B 1 439 ? 37.156 15.359 29.141 1 90.62 439 SER B O 1
ATOM 7479 N N . LEU B 1 440 ? 37.031 17.391 28.156 1 91.94 440 LEU B N 1
ATOM 7480 C CA . LEU B 1 440 ? 36.844 16.859 26.828 1 91.94 440 LEU B CA 1
ATOM 7481 C C . LEU B 1 440 ? 38.062 16.109 26.328 1 91.94 440 LEU B C 1
ATOM 7483 O O . LEU B 1 440 ? 37.969 15.164 25.562 1 91.94 440 LEU B O 1
ATOM 7487 N N . ARG B 1 441 ? 39.219 16.5 26.781 1 92.5 441 ARG B N 1
ATOM 7488 C CA . ARG B 1 441 ? 40.438 15.812 26.422 1 92.5 441 ARG B CA 1
ATOM 7489 C C . ARG B 1 441 ? 40.5 14.406 27 1 92.5 441 ARG B C 1
ATOM 7491 O O . ARG B 1 441 ? 41.125 13.508 26.422 1 92.5 441 ARG B O 1
ATOM 7498 N N . VAL B 1 442 ? 39.844 14.297 28.125 1 90 442 VAL B N 1
ATOM 7499 C CA . VAL B 1 442 ? 39.75 12.969 28.719 1 90 442 VAL B CA 1
ATOM 7500 C C . VAL B 1 442 ? 38.938 12.039 27.828 1 90 442 VAL B C 1
ATOM 7502 O O . VAL B 1 442 ? 39.281 10.859 27.688 1 90 442 VAL B O 1
ATOM 7505 N N . LEU B 1 443 ? 37.938 12.555 27.219 1 89.5 443 LEU B N 1
ATOM 7506 C CA . LEU B 1 443 ? 37.062 11.766 26.359 1 89.5 443 LEU B CA 1
ATOM 7507 C C . LEU B 1 443 ? 37.625 11.641 24.953 1 89.5 443 LEU B C 1
ATOM 7509 O O . LEU B 1 443 ? 37.531 10.586 24.328 1 89.5 443 LEU B O 1
ATOM 7513 N N . MET B 1 444 ? 38.156 12.82 24.484 1 93.19 444 MET B N 1
ATOM 7514 C CA . MET B 1 444 ? 38.719 12.914 23.141 1 93.19 444 MET B CA 1
ATOM 7515 C C . MET B 1 444 ? 40.125 13.539 23.188 1 93.19 444 MET B C 1
ATOM 7517 O O . MET B 1 444 ? 40.281 14.734 22.969 1 93.19 444 MET B O 1
ATOM 7521 N N . PRO B 1 445 ? 41.062 12.789 23.281 1 91.56 445 PRO B N 1
ATOM 7522 C CA . PRO B 1 445 ? 42.438 13.289 23.484 1 91.56 445 PRO B CA 1
ATOM 7523 C C . PRO B 1 445 ? 42.906 14.18 22.344 1 91.56 445 PRO B C 1
ATOM 7525 O O . PRO B 1 445 ? 43.781 15.047 22.547 1 91.56 445 PRO B O 1
ATOM 7528 N N . SER B 1 446 ? 42.375 14.016 21.203 1 92.25 446 SER B N 1
ATOM 7529 C CA . SER B 1 446 ? 42.875 14.75 20.031 1 92.25 446 SER B CA 1
ATOM 7530 C C . SER B 1 446 ? 42.094 16.047 19.828 1 92.25 446 SER B C 1
ATOM 7532 O O . SER B 1 446 ? 42.219 16.703 18.797 1 92.25 446 SER B O 1
ATOM 7534 N N . VAL B 1 447 ? 41.312 16.453 20.844 1 93.69 447 VAL B N 1
ATOM 7535 C CA . VAL B 1 447 ? 40.5 17.656 20.672 1 93.69 447 VAL B CA 1
ATOM 7536 C C . VAL B 1 447 ? 41.375 18.891 20.766 1 93.69 447 VAL B C 1
ATOM 7538 O O . VAL B 1 447 ? 42.219 19 21.641 1 93.69 447 VAL B O 1
ATOM 7541 N N . SER B 1 448 ? 41.25 19.781 19.891 1 93.5 448 SER B N 1
ATOM 7542 C CA . SER B 1 448 ? 42.062 21 19.859 1 93.5 448 SER B CA 1
ATOM 7543 C C . SER B 1 448 ? 41.406 22.094 20.703 1 93.5 448 SER B C 1
ATOM 7545 O O . SER B 1 448 ? 40.219 22.047 21 1 93.5 448 SER B O 1
ATOM 7547 N N . LYS B 1 449 ? 42.219 23.047 21.125 1 93.31 449 LYS B N 1
ATOM 7548 C CA . LYS B 1 449 ? 41.75 24.188 21.906 1 93.31 449 LYS B CA 1
ATOM 7549 C C . LYS B 1 449 ? 40.75 25.016 21.094 1 93.31 449 LYS B C 1
ATOM 7551 O O . LYS B 1 449 ? 39.812 25.562 21.641 1 93.31 449 LYS B O 1
ATOM 7556 N N . GLN B 1 450 ? 41 25.031 19.844 1 93.81 450 GLN B N 1
ATOM 7557 C CA . GLN B 1 450 ? 40.125 25.797 18.969 1 93.81 450 GLN B CA 1
ATOM 7558 C C . GLN B 1 450 ? 38.719 25.156 18.891 1 93.81 450 GLN B C 1
ATOM 7560 O O . GLN B 1 450 ? 37.719 25.859 18.922 1 93.81 450 GLN B O 1
ATOM 7565 N N . GLN B 1 451 ? 38.688 23.891 18.734 1 93.69 451 GLN B N 1
ATOM 7566 C CA . GLN B 1 451 ? 37.406 23.172 18.672 1 93.69 451 GLN B CA 1
ATOM 7567 C C . GLN B 1 451 ? 36.625 23.344 19.953 1 93.69 451 GLN B C 1
ATOM 7569 O O . GLN B 1 451 ? 35.406 23.516 19.906 1 93.69 451 GLN B O 1
ATOM 7574 N N . VAL B 1 452 ? 37.312 23.312 21.078 1 93.31 452 VAL B N 1
ATOM 7575 C CA . VAL B 1 452 ? 36.656 23.469 22.375 1 93.31 452 VAL B CA 1
ATOM 7576 C C . VAL B 1 452 ? 36.125 24.906 22.516 1 93.31 452 VAL B C 1
ATOM 7578 O O . VAL B 1 452 ? 35.062 25.125 23.078 1 93.31 452 VAL B O 1
ATOM 7581 N N . HIS B 1 453 ? 36.969 25.812 22.016 1 92.94 453 HIS B N 1
ATOM 7582 C CA . HIS B 1 453 ? 36.562 27.219 22.047 1 92.94 453 HIS B CA 1
ATOM 7583 C C . HIS B 1 453 ? 35.281 27.438 21.266 1 92.94 453 HIS B C 1
ATOM 7585 O O . HIS B 1 453 ? 34.375 28.125 21.734 1 92.94 453 HIS B O 1
ATOM 7591 N N . LEU B 1 454 ? 35.188 26.859 20.125 1 91.56 454 LEU B N 1
ATOM 7592 C CA . LEU B 1 454 ? 34.031 27 19.297 1 91.56 454 LEU B CA 1
ATOM 7593 C C . LEU B 1 454 ? 32.812 26.344 19.953 1 91.56 454 LEU B C 1
ATOM 7595 O O . LEU B 1 454 ? 31.703 26.891 19.906 1 91.56 454 LEU B O 1
ATOM 7599 N N . LEU B 1 455 ? 32.969 25.188 20.531 1 91 455 LEU B N 1
ATOM 7600 C CA . LEU B 1 455 ? 31.906 24.484 21.234 1 91 455 LEU B CA 1
ATOM 7601 C C . LEU B 1 455 ? 31.438 25.297 22.438 1 91 455 LEU B C 1
ATOM 7603 O O . LEU B 1 455 ? 30.234 25.422 22.672 1 91 455 LEU B O 1
ATOM 7607 N N . PHE B 1 456 ? 32.438 25.859 23.188 1 92.69 456 PHE B N 1
ATOM 7608 C CA . PHE B 1 456 ? 32.125 26.672 24.359 1 92.69 456 PHE B CA 1
ATOM 7609 C C . PHE B 1 456 ? 31.281 27.875 23.969 1 92.69 456 PHE B C 1
ATOM 7611 O O . PHE B 1 456 ? 30.312 28.219 24.656 1 92.69 456 PHE B O 1
ATOM 7618 N N . ASN B 1 457 ? 31.625 28.438 22.875 1 91.31 457 ASN B N 1
ATOM 7619 C CA . ASN B 1 457 ? 30.891 29.609 22.391 1 91.31 457 ASN B CA 1
ATOM 7620 C C . ASN B 1 457 ? 29.469 29.234 21.953 1 91.31 457 ASN B C 1
ATOM 7622 O O . ASN B 1 457 ? 28.547 30.047 22.078 1 91.31 457 ASN B O 1
ATOM 7626 N N . ARG B 1 458 ? 29.25 28.016 21.438 1 88.69 458 ARG B N 1
ATOM 7627 C CA . ARG B 1 458 ? 27.938 27.547 21.031 1 88.69 458 ARG B CA 1
ATOM 7628 C C . ARG B 1 458 ? 27.031 27.344 22.25 1 88.69 458 ARG B C 1
ATOM 7630 O O . ARG B 1 458 ? 25.812 27.547 22.172 1 88.69 458 ARG B O 1
ATOM 7637 N N . ILE B 1 459 ? 27.656 26.938 23.328 1 89 459 ILE B N 1
ATOM 7638 C CA . ILE B 1 459 ? 26.891 26.656 24.531 1 89 459 ILE B CA 1
ATOM 7639 C C . ILE B 1 459 ? 26.609 27.953 25.281 1 89 459 ILE B C 1
ATOM 7641 O O . ILE B 1 459 ? 25.516 28.141 25.844 1 89 459 ILE B O 1
ATOM 7645 N N . ASP B 1 460 ? 27.656 28.797 25.234 1 88.12 460 ASP B N 1
ATOM 7646 C CA . ASP B 1 460 ? 27.547 30.078 25.938 1 88.12 460 ASP B CA 1
ATOM 7647 C C . ASP B 1 460 ? 26.781 31.094 25.125 1 88.12 460 ASP B C 1
ATOM 7649 O O . ASP B 1 460 ? 27.359 32.062 24.609 1 88.12 460 ASP B O 1
ATOM 7653 N N . VAL B 1 461 ? 25.531 30.984 25.078 1 81.62 461 VAL B N 1
ATOM 7654 C CA . VAL B 1 461 ? 24.672 31.828 24.25 1 81.62 461 VAL B CA 1
ATOM 7655 C C . VAL B 1 461 ? 24.75 33.281 24.75 1 81.62 461 VAL B C 1
ATOM 7657 O O . VAL B 1 461 ? 24.688 34.219 23.969 1 81.62 461 VAL B O 1
ATOM 7660 N N . ASN B 1 462 ? 24.953 33.5 26.062 1 81.44 462 ASN B N 1
ATOM 7661 C CA . ASN B 1 462 ? 24.969 34.844 26.656 1 81.44 462 ASN B CA 1
ATOM 7662 C C . ASN B 1 462 ? 26.344 35.469 26.609 1 81.44 462 ASN B C 1
ATOM 7664 O O . ASN B 1 462 ? 26.516 36.625 26.984 1 81.44 462 ASN B O 1
ATOM 7668 N N . LYS B 1 463 ? 27.359 34.844 26.109 1 81.56 463 LYS B N 1
ATOM 7669 C CA . LYS B 1 463 ? 28.719 35.312 25.906 1 81.56 463 LYS B CA 1
ATOM 7670 C C . LYS B 1 463 ? 29.312 35.844 27.203 1 81.56 463 LYS B C 1
ATOM 7672 O O . LYS B 1 463 ? 29.922 36.938 27.219 1 81.56 463 LYS B O 1
ATOM 7677 N N . GLY B 1 464 ? 29.062 35.375 28.281 1 79.5 464 GLY B N 1
ATOM 7678 C CA . GLY B 1 464 ? 29.562 35.844 29.578 1 79.5 464 GLY B CA 1
ATOM 7679 C C . GLY B 1 464 ? 30.906 35.25 29.938 1 79.5 464 GLY B C 1
ATOM 7680 O O . GLY B 1 464 ? 31.547 35.688 30.891 1 79.5 464 GLY B O 1
ATOM 7681 N N . GLY B 1 465 ? 31.391 34.25 29.125 1 83.75 465 GLY B N 1
ATOM 7682 C CA . GLY B 1 465 ? 32.688 33.656 29.344 1 83.75 465 GLY B CA 1
ATOM 7683 C C . GLY B 1 465 ? 32.625 32.5 30.328 1 83.75 465 GLY B C 1
ATOM 7684 O O . GLY B 1 465 ? 33.594 31.75 30.484 1 83.75 465 GLY B O 1
ATOM 7685 N N . LEU B 1 466 ? 31.531 32.375 31.109 1 87.94 466 LEU B N 1
ATOM 7686 C CA . LEU B 1 466 ? 31.312 31.234 32.031 1 87.94 466 LEU B CA 1
ATOM 7687 C C . LEU B 1 466 ? 29.984 30.547 31.703 1 87.94 466 LEU B C 1
ATOM 7689 O O . LEU B 1 466 ? 29 31.203 31.375 1 87.94 466 LEU B O 1
ATOM 7693 N N . LEU B 1 467 ? 30.016 29.25 31.75 1 90.25 467 LEU B N 1
ATOM 7694 C CA . LEU B 1 467 ? 28.812 28.469 31.453 1 90.25 467 LEU B CA 1
ATOM 7695 C C . LEU B 1 467 ? 28.078 28.094 32.75 1 90.25 467 LEU B C 1
ATOM 7697 O O . LEU B 1 467 ? 28.641 27.406 33.594 1 90.25 467 LEU B O 1
ATOM 7701 N N . ARG B 1 468 ? 26.875 28.578 32.844 1 89.56 468 ARG B N 1
ATOM 7702 C CA . ARG B 1 468 ? 26.031 28.172 33.969 1 89.56 468 ARG B CA 1
ATOM 7703 C C . ARG B 1 468 ? 25.375 26.828 33.688 1 89.56 468 ARG B C 1
ATOM 7705 O O . ARG B 1 468 ? 25.359 26.344 32.562 1 89.56 468 ARG B O 1
ATOM 7712 N N . GLN B 1 469 ? 24.969 26.266 34.781 1 90.25 469 GLN B N 1
ATOM 7713 C CA . GLN B 1 469 ? 24.312 24.969 34.656 1 90.25 469 GLN B CA 1
ATOM 7714 C C . GLN B 1 469 ? 23.062 25.078 33.781 1 90.25 469 GLN B C 1
ATOM 7716 O O . GLN B 1 469 ? 22.766 24.141 33.031 1 90.25 469 GLN B O 1
ATOM 7721 N N . THR B 1 470 ? 22.359 26.109 33.875 1 89 470 THR B N 1
ATOM 7722 C CA . THR B 1 470 ? 21.141 26.328 33.094 1 89 470 THR B CA 1
ATOM 7723 C C . THR B 1 470 ? 21.453 26.422 31.625 1 89 470 THR B C 1
ATOM 7725 O O . THR B 1 470 ? 20.703 25.906 30.781 1 89 470 THR B O 1
ATOM 7728 N N . ASP B 1 471 ? 22.562 27.062 31.344 1 89.81 471 ASP B N 1
ATOM 7729 C CA . ASP B 1 471 ? 22.969 27.172 29.953 1 89.81 471 ASP B CA 1
ATOM 7730 C C . ASP B 1 471 ? 23.344 25.812 29.375 1 89.81 471 ASP B C 1
ATOM 7732 O O . ASP B 1 471 ? 22.984 25.484 28.234 1 89.81 471 ASP B O 1
ATOM 7736 N N . PHE B 1 472 ? 24.047 25.125 30.219 1 91.19 472 PHE B N 1
ATOM 7737 C CA . PHE B 1 472 ? 24.453 23.797 29.812 1 91.19 472 PHE B CA 1
ATOM 7738 C C . PHE B 1 472 ? 23.25 22.891 29.609 1 91.19 472 PHE B C 1
ATOM 7740 O O . PHE B 1 472 ? 23.172 22.156 28.625 1 91.19 472 PHE B O 1
ATOM 7747 N N . SER B 1 473 ? 22.312 22.969 30.516 1 90.81 473 SER B N 1
ATOM 7748 C CA . SER B 1 473 ? 21.109 22.172 30.438 1 90.81 473 SER B CA 1
ATOM 7749 C C . SER B 1 473 ? 20.266 22.531 29.219 1 90.81 473 SER B C 1
ATOM 7751 O O . SER B 1 473 ? 19.75 21.656 28.531 1 90.81 473 SER B O 1
ATOM 7753 N N . SER B 1 474 ? 20.156 23.781 28.953 1 90.19 474 SER B N 1
ATOM 7754 C CA . SER B 1 474 ? 19.406 24.234 27.797 1 90.19 474 SER B CA 1
ATOM 7755 C C . SER B 1 474 ? 20.031 23.75 26.484 1 90.19 474 SER B C 1
ATOM 7757 O O . SER B 1 474 ? 19.328 23.391 25.547 1 90.19 474 SER B O 1
ATOM 7759 N N . TYR B 1 475 ? 21.328 23.781 26.438 1 90.62 475 TYR B N 1
ATOM 7760 C CA . TYR B 1 475 ? 22.016 23.297 25.25 1 90.62 475 TYR B CA 1
ATOM 7761 C C . TYR B 1 475 ? 21.781 21.812 25.047 1 90.62 475 TYR B C 1
ATOM 7763 O O . TYR B 1 475 ? 21.578 21.359 23.922 1 90.62 475 TYR B O 1
ATOM 7771 N N . CYS B 1 476 ? 21.797 21.078 26.094 1 90.56 476 CYS B N 1
ATOM 7772 C CA . CYS B 1 476 ? 21.578 19.641 26.016 1 90.56 476 CYS B CA 1
ATOM 7773 C C . CYS B 1 476 ? 20.141 19.344 25.609 1 90.56 476 CYS B C 1
ATOM 7775 O O . CYS B 1 476 ? 19.875 18.359 24.922 1 90.56 476 CYS B O 1
ATOM 7777 N N . ASP B 1 477 ? 19.25 20.156 26.047 1 88.12 477 ASP B N 1
ATOM 7778 C CA . ASP B 1 477 ? 17.859 20 25.656 1 88.12 477 ASP B CA 1
ATOM 7779 C C . ASP B 1 477 ? 17.688 20.203 24.156 1 88.12 477 ASP B C 1
ATOM 7781 O O . ASP B 1 477 ? 16.906 19.484 23.516 1 88.12 477 ASP B O 1
ATOM 7785 N N . ASP B 1 478 ? 18.469 21.141 23.719 1 86.81 478 ASP B N 1
ATOM 7786 C CA . ASP B 1 478 ? 18.359 21.469 22.297 1 86.81 478 ASP B CA 1
ATOM 7787 C C . ASP B 1 478 ? 19.203 20.5 21.453 1 86.81 478 ASP B C 1
ATOM 7789 O O . ASP B 1 478 ? 18.906 20.297 20.281 1 86.81 478 ASP B O 1
ATOM 7793 N N . ASN B 1 479 ? 20.234 20 22.078 1 88.81 479 ASN B N 1
ATOM 7794 C CA . ASN B 1 479 ? 21.141 19.078 21.391 1 88.81 479 ASN B CA 1
ATOM 7795 C C . ASN B 1 479 ? 21.375 17.812 22.203 1 88.81 479 ASN B C 1
ATOM 7797 O O . ASN B 1 479 ? 22.5 17.547 22.641 1 88.81 479 ASN B O 1
ATOM 7801 N N . PRO B 1 480 ? 20.375 17 22.172 1 87.75 480 PRO B N 1
ATOM 7802 C CA . PRO B 1 480 ? 20.531 15.789 22.984 1 87.75 480 PRO B CA 1
ATOM 7803 C C . PRO B 1 480 ? 21.656 14.875 22.5 1 87.75 480 PRO B C 1
ATOM 7805 O O . PRO B 1 480 ? 22.172 14.062 23.266 1 87.75 480 PRO B O 1
ATOM 7808 N N . ASP B 1 481 ? 22.016 14.992 21.281 1 87.38 481 ASP B N 1
ATOM 7809 C CA . ASP B 1 481 ? 23.094 14.172 20.734 1 87.38 481 ASP B CA 1
ATOM 7810 C C . ASP B 1 481 ? 24.438 14.516 21.375 1 87.38 481 ASP B C 1
ATOM 7812 O O . ASP B 1 481 ? 25.344 13.695 21.406 1 87.38 481 ASP B O 1
ATOM 7816 N N . PHE B 1 482 ? 24.531 15.75 21.953 1 88.31 482 PHE B N 1
ATOM 7817 C CA . PHE B 1 482 ? 25.734 16.172 22.656 1 88.31 482 PHE B CA 1
ATOM 7818 C C . PHE B 1 482 ? 25.938 15.336 23.922 1 88.31 482 PHE B C 1
ATOM 7820 O O . PHE B 1 482 ? 27.078 15.031 24.281 1 88.31 482 PHE B O 1
ATOM 7827 N N . LEU B 1 483 ? 24.891 14.953 24.484 1 88.25 483 LEU B N 1
ATOM 7828 C CA . LEU B 1 483 ? 24.953 14.164 25.719 1 88.25 483 LEU B CA 1
ATOM 7829 C C . LEU B 1 483 ? 25.547 12.781 25.453 1 88.25 483 LEU B C 1
ATOM 7831 O O . LEU B 1 483 ? 26.094 12.156 26.359 1 88.25 483 LEU B O 1
ATOM 7835 N N . LEU B 1 484 ? 25.359 12.312 24.203 1 88 484 LEU B N 1
ATOM 7836 C CA . LEU B 1 484 ? 25.844 10.984 23.844 1 88 484 LEU B CA 1
ATOM 7837 C C . LEU B 1 484 ? 27.359 10.906 23.969 1 88 484 LEU B C 1
ATOM 7839 O O . LEU B 1 484 ? 27.906 9.844 24.281 1 88 484 LEU B O 1
ATOM 7843 N N . LEU B 1 485 ? 28.016 12.047 23.797 1 86.88 485 LEU B N 1
ATOM 7844 C CA . LEU B 1 485 ? 29.469 12.094 23.922 1 86.88 485 LEU B CA 1
ATOM 7845 C C . LEU B 1 485 ? 29.891 11.688 25.328 1 86.88 485 LEU B C 1
ATOM 7847 O O . LEU B 1 485 ? 30.875 10.977 25.5 1 86.88 485 LEU B O 1
ATOM 7851 N N . PHE B 1 486 ? 29.141 12.148 26.266 1 87.12 486 PHE B N 1
ATOM 7852 C CA . PHE B 1 486 ? 29.484 11.891 27.656 1 87.12 486 PHE B CA 1
ATOM 7853 C C . PHE B 1 486 ? 28.984 10.508 28.078 1 87.12 486 PHE B C 1
ATOM 7855 O O . PHE B 1 486 ? 29.672 9.812 28.844 1 87.12 486 PHE B O 1
ATOM 7862 N N . LEU B 1 487 ? 27.844 10.164 27.594 1 84.38 487 LEU B N 1
ATOM 7863 C CA . LEU B 1 487 ? 27.234 8.898 27.984 1 84.38 487 LEU B CA 1
ATOM 7864 C C . LEU B 1 487 ? 28.031 7.715 27.453 1 84.38 487 LEU B C 1
ATOM 7866 O O . LEU B 1 487 ? 28.172 6.695 28.125 1 84.38 487 LEU B O 1
ATOM 7870 N N . ILE B 1 488 ? 28.484 7.832 26.234 1 83.5 488 ILE B N 1
ATOM 7871 C CA . ILE B 1 488 ? 29.266 6.758 25.625 1 83.5 488 ILE B CA 1
ATOM 7872 C C . ILE B 1 488 ? 30.703 6.805 26.125 1 83.5 488 ILE B C 1
ATOM 7874 O O . ILE B 1 488 ? 31.312 5.762 26.359 1 83.5 488 ILE B O 1
ATOM 7878 N N . GLY B 1 489 ? 31.281 7.965 26.344 1 82.38 489 GLY B N 1
ATOM 7879 C CA . GLY B 1 489 ? 32.656 8.148 26.797 1 82.38 489 GLY B CA 1
ATOM 7880 C C . GLY B 1 489 ? 32.875 7.766 28.25 1 82.38 489 GLY B C 1
ATOM 7881 O O . GLY B 1 489 ? 33.969 7.344 28.625 1 82.38 489 GLY B O 1
ATOM 7882 N N . LYS B 1 490 ? 31.938 8.07 29.016 1 81.19 490 LYS B N 1
ATOM 7883 C CA . LYS B 1 490 ? 32 7.73 30.438 1 81.19 490 LYS B CA 1
ATOM 7884 C C . LYS B 1 490 ? 30.734 7.023 30.891 1 81.19 490 LYS B C 1
ATOM 7886 O O . LYS B 1 490 ? 29.812 7.66 31.422 1 81.19 490 LYS B O 1
ATOM 7891 N N . SER B 1 491 ? 30.719 5.773 30.797 1 72.25 491 SER B N 1
ATOM 7892 C CA . SER B 1 491 ? 29.531 4.961 31.047 1 72.25 491 SER B CA 1
ATOM 7893 C C . SER B 1 491 ? 29.078 5.09 32.5 1 72.25 491 SER B C 1
ATOM 7895 O O . SER B 1 491 ? 27.906 4.816 32.812 1 72.25 491 SER B O 1
ATOM 7897 N N . SER B 1 492 ? 29.984 5.652 33.344 1 69.31 492 SER B N 1
ATOM 7898 C CA . SER B 1 492 ? 29.656 5.746 34.75 1 69.31 492 SER B CA 1
ATOM 7899 C C . SER B 1 492 ? 28.703 6.906 35.031 1 69.31 492 SER B C 1
ATOM 7901 O O . SER B 1 492 ? 28.156 7.027 36.125 1 69.31 492 SER B O 1
ATOM 7903 N N . LEU B 1 493 ? 28.5 7.707 34.062 1 69.06 493 LEU B N 1
ATOM 7904 C CA . LEU B 1 493 ? 27.656 8.883 34.281 1 69.06 493 LEU B CA 1
ATOM 7905 C C . LEU B 1 493 ? 26.188 8.492 34.375 1 69.06 493 LEU B C 1
ATOM 7907 O O . LEU B 1 493 ? 25.359 9.273 34.844 1 69.06 493 LEU B O 1
ATOM 7911 N N . LEU B 1 494 ? 25.734 7.32 33.906 1 63.34 494 LEU B N 1
ATOM 7912 C CA . LEU B 1 494 ? 24.359 6.879 34.062 1 63.34 494 LEU B CA 1
ATOM 7913 C C . LEU B 1 494 ? 24.188 6.074 35.344 1 63.34 494 LEU B C 1
ATOM 7915 O O . LEU B 1 494 ? 25 5.203 35.656 1 63.34 494 LEU B O 1
#

Solvent-accessible surface area (backbone atoms only — not comparable to full-atom values): 51720 Å² total; per-residue (Å²): 136,58,73,62,59,55,50,50,54,55,45,41,42,39,81,80,44,71,68,77,85,69,84,75,74,78,28,51,50,58,39,47,49,87,57,62,98,65,59,70,64,56,52,51,45,36,63,69,26,46,68,58,28,54,54,26,50,51,50,29,52,50,31,50,51,52,28,37,51,39,32,52,58,48,46,58,92,58,70,62,56,73,80,44,66,70,54,70,73,47,52,57,47,45,50,61,36,24,52,26,29,48,48,37,38,38,32,44,16,41,76,59,73,48,74,40,72,62,85,70,56,49,92,72,26,25,31,35,34,30,71,42,31,34,86,61,53,60,36,53,46,34,40,76,55,57,35,25,36,62,41,53,51,70,51,57,71,36,80,63,54,9,54,46,42,50,65,42,35,39,42,60,26,43,91,86,39,66,67,36,44,50,53,37,31,50,51,50,36,56,42,48,70,37,82,74,38,56,36,33,36,36,47,38,42,73,49,46,24,52,66,74,52,45,54,35,59,47,36,58,80,28,53,65,44,60,28,32,28,46,34,45,70,46,63,53,41,74,69,61,66,75,39,44,24,55,46,39,66,53,70,67,60,46,49,51,52,37,28,35,40,95,65,42,50,39,37,39,36,37,45,75,72,45,72,61,50,76,67,22,46,76,32,20,59,58,38,29,50,52,53,50,46,52,52,25,36,74,67,51,21,50,72,48,44,33,36,48,64,29,49,54,34,21,37,50,23,45,75,70,72,43,65,35,67,48,51,43,61,32,45,57,60,42,47,75,78,32,92,69,49,65,68,56,48,51,54,46,47,55,52,49,49,64,29,28,79,77,76,72,59,45,29,38,63,71,37,40,41,62,52,71,53,53,62,94,44,72,62,55,52,50,52,52,43,65,33,21,79,81,68,73,65,44,31,40,48,50,37,45,49,48,39,42,39,50,49,63,63,35,91,55,39,68,59,37,48,52,44,48,43,44,61,29,49,39,49,94,56,40,24,42,63,66,42,36,43,57,37,46,34,73,65,36,71,76,54,48,73,64,45,44,49,54,52,47,52,68,46,30,77,82,67,74,75,54,37,35,56,65,40,52,48,52,42,39,71,74,34,44,69,63,51,43,57,48,43,50,61,36,61,78,57,104,135,57,72,63,58,52,50,51,55,54,44,42,42,38,81,82,45,71,68,78,85,69,84,76,76,77,24,49,50,57,39,48,50,86,58,61,99,65,59,71,63,56,52,50,45,36,61,71,26,45,67,58,26,53,53,26,49,50,51,30,52,51,30,50,51,50,28,36,51,39,31,51,60,47,47,59,91,58,71,62,53,74,81,43,67,69,54,71,73,47,52,58,45,44,50,61,36,23,52,27,29,47,49,37,39,38,32,45,17,41,75,57,72,46,76,39,70,62,84,71,55,50,92,70,25,25,30,36,35,32,70,42,31,33,86,60,54,61,36,52,46,34,40,76,56,57,34,25,36,62,39,54,51,71,52,56,70,37,80,63,54,7,54,44,41,50,64,42,35,38,41,59,26,43,91,87,40,66,68,37,45,51,53,34,31,50,50,50,36,56,41,49,72,37,81,73,38,57,35,34,35,36,47,36,41,73,48,44,24,53,65,74,54,46,56,36,58,48,38,56,80,27,54,68,44,59,28,31,27,45,34,43,70,46,63,54,41,74,70,60,65,75,39,43,24,56,46,38,64,54,70,68,58,46,50,50,52,37,29,35,40,93,64,41,48,41,37,39,35,37,45,74,72,44,71,60,49,77,67,21,46,75,33,19,60,58,38,28,48,52,52,50,47,52,51,25,36,75,66,50,21,50,73,48,43,34,35,48,64,29,50,53,35,20,39,51,22,46,75,71,72,42,65,36,69,47,52,43,62,32,44,58,59,43,46,75,78,32,93,72,48,65,67,56,48,50,52,48,48,53,52,50,50,61,30,21,76,72,74,71,57,45,28,36,62,71,36,39,39,62,54,70,52,54,60,95,47,70,61,55,52,51,51,50,44,66,33,21,77,80,69,73,64,45,32,38,47,50,39,45,48,46,40,43,40,49,49,66,64,36,91,55,38,68,59,37,48,52,43,49,43,44,61,29,49,39,48,95,57,38,22,43,62,68,42,38,43,57,38,46,33,72,65,38,71,75,54,49,70,65,46,44,50,53,51,47,53,67,45,30,77,81,68,74,77,52,37,34,58,66,40,51,47,51,42,37,71,74,34,42,68,62,51,43,56,48,44,49,62,36,62,78,57,105

Organism: Physcomitrium patens (NCBI:txid3218)

Foldseek 3Di:
DDPVVVVLLQCLCPPLPAQDDDDDPLPDDQFAFPFDCDDPVSVVLLVVCVVLLVVLVVQLVVLLVVLLVLLCVLCVVDDPLLQDFRDPVSVVSNLSNLVSLVSNCVSLFAVDEAEADDDDDCVQALAEEEAAFAPNVVSNCCNVFLAAEEEEPVQLPDPSSVSSNSSSSHQYADPQDPVRLVVSLVSLLVQSVDPSHTRYYYHQLNDHTLLQAAEAGHLSRQQSQHKYKYKYKDWDDDRGRLGDGLNDDDPVVSSSSSSSDNHTYMYMYIDDIDHDDPVCNVPSRVVRVVVRVVNCVVVVHYYALAGVLLRVQLNVCVVVVAHSSLLGQSCSSLVVSFVQRSVNSSLLVVVVVLLVPPSPQKHALVSNCVSLVWDDDPLSVSLVCSLVVVPPRIHTSNSSSSSLRSQLRDPCNVLLLVLVCVLLPQDPQWHALVSNVVSVCLQPVPGDSVSSVVVVCVLPVVPPRIGGSVSSSVVCNSPVSVSSSCCSSPVVSD/DDPVVVVLLQCLCPPLPAQDDDDDPLPDDQFAFPFDCDDPVSVVLLVVCVVLLVVLVVQLVVLLVVLLVLLCVLCVVDDPLQQDFRDPVSVVSNLSNLVSLVSNCVSLFAVDEAEADDDDDCVQALAEEEAAFAPNVVSNCCNVFLAAEEEEPVQLVDPSSVSSNSSSSHQYADPQDPVRLVVSLVSLLVQSVDPSHTRYYYHQLNDHTLLQAAEAGHLSRQQSQHKYKYKYKDWDDDRGRLGDGLNDDDPVVSSSSSSSDNHTYMYMYIDDIDHDDPVCNVPSRVVRVVVRVVNCVVVVHYYALAGVLLRVQLNVCVVVVAHSSLLGQSCSSLVVSFVQRSVNSSLLVVVVVLLVPPSPQKHALVSNCVSLVWDDDPLSVSLVCSLVVVPPRIHGSNSSSSSLRSQLRDPCNVLLLVLVCVLLPQDPQWHALVSNVVSVCLQPVPGDSVSSVVVVCVLPVVPPRIGGSVSSSVVCNSPVSVSSSVCSSPVVSD

Radius of gyration: 33.02 Å; Cα contacts (8 Å, |Δi|>4): 1673; chains: 2; bounding box: 79×93×81 Å

Secondary structure (DSSP, 8-state):
--HHHHHHHHHHTTTT-PPP------S--TTB------SHHHHHHHHHTHHHHHHHHHHHHHHHHHHHHHHHHHHTT--STTTSPPPHHHHHTTHHHHHHHHHHHHHTT---EEEES-PPPTTT-SEEEE---STTHHHHHHHHH--EEEEEGGGGGSTTHHHHHHHTTPEEE-TT-HHHHHHHHHHHHHHHH-TTS--EEE-TTSS---SSSB-PPPGGGTTT---EEEEEEE---SS------TBS--HHHHHHHHHTSS---EEEEEPPPB---HHHHH-HHHHHHHHHHHHHHHHT--B----HHHHHHHHHHHHTTS-GGGG---HHHHTTT----HHHHHHHHHHHHHH-SS-SSEEEHHHHHHHHT----HHHHHHHHHH-TT-SSEEEHHHHHHHHHHHHT-TTHHHHHHHHHHHTT-BTTBB-HHHHHHHHHHH-TT--HHHHHHHHHHH-TT--SSB-HHHHHHHHHH-HHHHHHHHHH-GGG-/--HHHHHHHHHHTTTT-PPP------S--TTB------SHHHHHHHHHTHHHHHHHHHHHHHHHHHHHHHHHHHHTT--STTTSPPPHHHHHTTHHHHHHHHHHHHHTT---EEEES-PPPTTT-SEEEE---STTHHHHHHHHH--EEEEEGGGGGSTTHHHHHHHTTPEEE-TT-HHHHHHHHHHHHHHHH-TTS--EEE-TTSS---SSSB-PPPGGGTTT---EEEEEEE---SS------TBS--HHHHHHHHHTSS---EEEEEPPPB---HHHHH-HHHHHHHHHHHHHHHHT--B----HHHHHHHHHHHHTTS-GGGG---HHHHHHH----HHHHHHHHHHHHHH-TT-SSEEEHHHHHHHHT----HHHHHHHHHH-TT-SSEEEHHHHHHHHHHHHT-TTHHHHHHHHHHHTT-BTTBB-HHHHHHHHHHH-TT--HHHHHHHHHHH-TT--SSB-HHHHHHHHHH-HHHHHHHHHH-GGG-

=== Feature glossary ===
The record interleaves many kinds of information about one protein. Here is each kind framed as the question it answers.

Q: What are the backbone torsion angles?
A: φ (phi) and ψ (psi) are the two rotatable backbone dihedrals per residue: φ is the C(i-1)–N–Cα–C torsion, ψ is the N–Cα–C–N(i+1) torsion, both in degrees on (−180°, 180°]. α-helical residues cluster near (−60°, −45°); β-strand residues near (−120°, +130°). A Ramachandran plot is simply a scatter of (φ, ψ) for every residue.

Q: What is the amino-acid chain?
A: This is the polypeptide sequence — one letter per residue, N-terminus first. Length ranges from a few dozen residues for small domains to over a thousand for large multi-domain proteins.

Q: How mobile is each atom in the crystal?
A: For experimental (PDB) structures, the B-factor (temperature factor) quantifies the positional spread of each atom in the crystal — a combination of thermal vibration and static disorder — in units of Å². High B-factors mark flexible loops or poorly resolved regions; low B-factors mark the rigid, well-ordered core.

Q: Are the domains correctly placed relative to each other?
A: Predicted Aligned Error (PAE) is an AlphaFold confidence matrix: entry (i, j) is the expected error in the position of residue j, in ångströms, when the prediction is superimposed on the true structure at residue i. Low PAE within a block of residues means that block is internally rigid and well-predicted; high PAE between two blocks means their relative placement is uncertain even if each block individually is confident.

Q: How confident is the AlphaFold model at each residue?
A: pLDDT is the predicted lDDT-Cα score: AlphaFold's confidence that the local environment of each residue (all inter-atomic distances within 15 Å) is correctly placed. It is a per-residue number between 0 and 100, with higher meaning more reliable.

Q: What family and function is it annotated with?
A: Functional annotations link the protein to curated databases. InterPro entries identify conserved domains and families by matching the sequence against member-database signatures (Pfam, PROSITE, CDD, …). Gene Ontology (GO) terms describe molecular function, biological process, and cellular component in a controlled vocabulary. CATH places the structure in a hierarchical fold classification (Class/Architecture/Topology/Homologous-superfamily). The organism is the source species.

Q: How big and how compact is the whole molecule?
A: Three whole-structure scalars: the radius of gyration (RMS distance of Cα from centroid, in Å), the count of Cα–Cα contacts (pairs closer than 8 Å and separated by more than four residues in sequence — i.e. tertiary, not local, contacts), and the bounding-box dimensions. Together they distinguish compact globular folds from extended fibres or disordered chains.

Q: What known structures does this most resemble?
A: The Foldseek neighbor list gives the closest experimentally determined structures in the PDB, ranked by structural alignment. TM-score near 1 means near-identical fold; near 0.3 means only rough topology match. This is how one finds what a novel AlphaFold prediction most resembles in the solved-structure universe.

Q: Which residues are buried vs exposed?
A: SASA measures how much of the protein is reachable by solvent. It is computed by rolling a water-sized probe over the atomic surface and summing the exposed area (Å²). Per-residue SASA distinguishes core (buried, low SASA) from surface (exposed, high SASA) residues; total SASA is a whole-molecule size measure.

Q: Which residues are in helices, strands, or loops?
A: Eight-state secondary structure (DSSP): H is the canonical α-helix, G the tighter 3₁₀-helix, I the wider π-helix; E/B are β-structure, T and S are turns and bends, and '-' is everything else. DSSP derives these from the pattern of main-chain N–H···O=C hydrogen bonds, not from the sequence.

Q: Where is each backbone atom in 3D?
A: Structure coordinates are given as an mmCIF _atom_site loop: one row per atom with element, residue name, chain id, sequence number, and x/y/z position in Å. Only the four main-chain atoms per residue are included here; side chains are omitted to keep the record compact.

Q: What if only a Cα trace is available?
A: Three-state secondary structure (P-SEA) collapses the eight DSSP classes into helix (a), strand (b), and coil (c). P-SEA assigns these from Cα geometry alone — distances and angles — without requiring backbone oxygens, so it works on any Cα trace.

Q: What do the rendered images show?
A: The six renders are orthographic views along the three Cartesian axes in both directions. Representation (cartoon, sticks, or surface) and color scheme (sequence-rainbow or by-chain) vary across proteins so the training set covers all the common visualization conventions.

Q: What does the local fold look like, residue by residue?
A: Foldseek's 3Di representation compresses backbone geometry into a per-residue letter drawn from a learned twenty-state alphabet. It captures the tertiary interaction pattern around each residue — which residues are packed against it in space, regardless of where they are in sequence.

Q: What do the diagnostic plots show?
A: The contact map is a binary N×N matrix image: pixel (i, j) is dark where Cα_i and Cα_j are within 8 Å and |i−j|>4. Because the |i−j|>4 filter removes local helical contacts, off-diagonal stripes parallel to the main diagonal indicate parallel β-sheets; stripes perpendicular to it indicate antiparallel β-sheets. The Ramachandran plot scatters every residue's (φ, ψ) pair against the sterically allowed regions. The PAE heatmap renders the predicted-aligned-error matrix.